Protein 8XIH (pdb70)

Foldseek 3Di:
DKWFWQKWFWVVCFVVVLVLVQVLQCPDQQWAAADSFWIWGPDFDPPDPAQKTKIKTKGWDWFCFPPGTIIIGIFIDMWIKGDPDCDFDDDPSHTYRVPIDTDDPDDPRCVVPDVVRFDAPQRGVVVSQVCCVPRVAQRAPVPHHIQRGHPGDMDDFDFDAAFWWAFAPGPIQHDDDPDVSLLCPLVVQVVRCQQRAARFQDAFDAEEAEEEACVQDPPFLSVVVQVVLVVSLCSRHVRDDHYYYFYAYPCDFDACPSVVCPCPPGCVVVVVQAHAYEYEQDDQDPDDVNRSVNNVLCVQAVRDLGHHYDYHYVNVSVVQWDQDPPPPDPPSSHIGGDPVRDPVVVVVSVLSSLLSVLLRVGARIWGPAWAPWAWEWEWEAPDQKIKIWIAGTRRPDIDIDIGGQDVCSLVVVLVVVLVVCVVPCVPGPFATQEYEYEYEDDDDCSVVVSVVVSLVVCVVVPRYPPPRHKYFYKYKYPDAPGWMFMWDQDPDPSGTAEAAAGGKDARDQFKIWGFRDGDSADDRHYTTTIIMGTDDMDDRVVSVSSVQSNQQLSDSNNSSHGGHGGPRVVSCVSSVSHD/DKWFKQKWFFPCLQPDWFKWKKVLVVVQVVVVQVVVCVVQVFFWLWFADPNDIITTDGPPTDDDWDWCQDPVGTHIGDIDNDMDTDGSQDCDPRNVSPPQRQVLSQLQVLLCPDQQWHDEDSFWIWGPDFDPDDPDQKTKIKTWGWHWACFPVGTIIIGIFIDIWIWGPWPLPVPDFPVQQVPCFVVQAQFKKWFCLAPHIYIWHFHTFAAFPVPPPDPPRSCVRCVNHPDNCVVQDDRGFGKTWTDHPPDDDDTDIGGRRRIIGTDDVPPDCVVVHPVVPFAADLVRVVVSQVNCVPRVPQRQRPDHTGDTDHRGDMDDFDFDAAFWWAFAPGPIQHDDDPDVSLQCVLVVLLVRCQQRAARFQDAFWDEEAQEEDCVALHPQLVVVVQVVLVVSLCSRHVRDDHHHYFYFHQPDDDLVVSLCRRCVPRCVVDVNLAHEYEHEQEDAPDDDPPRSVVSVLSVCPDSQVGYHYHYHYVNVSVVQWDVPVHIDGDPVCDVVVVVVSSLSSLLSVVSRVGARIWGDFWAPFAWEWEWEDDPQKIKIWIAGTRRPDIDIDIDGHDVVVVLVVVLVVVLVVCVVPCVPGPAATQEYEYEYEDDDPCSVVVSVVVSVVVCVVVVRYPDPRYWYFYKYKYPDDPGFMFIWDADPDPSGTAEDAAGTKDARDQFKIWGFGQGDSADDRHYTGIIIMGTDDIDDHRVSVSNVQSNQLQRDRNRSSHHGDGGPGVVSCVSRPSD

Nearest PDB structures (foldseek):
  8xih-assembly1_A  TM=1.002E+00  e=0.000E+00  Mucilaginibacter paludis DSM 18603
  8xih-assembly1_B  TM=9.711E-01  e=1.726E-99  Mucilaginibacter paludis DSM 18603
  7r8j-assembly1_A  TM=8.636E-01  e=2.333E-40  Pseudooceanicola lipolyticus
  7r8f-assembly1_A  TM=8.458E-01  e=1.352E-38  Pseudooceanicola lipolyticus
  7yfq-assembly1_A  TM=6.545E-01  e=6.441E-21  Ephydatia fluviatilis

Sequence (1314 aa):
KDHILNLYRIDVVYKFLDYEIRRQLGQHRDLWKLNTHQFFLREPMKGIQGSINVFEGFTYKLARLADGHFYVTLDLSTKYIDKYCRFLYLNGDNWYTIARMLYNTKDERVKSLHYLSIKGPSKRFEAINNYISSYFKNLKFNAGKLLISNEPLVEKIKNFWIPELLFNNNRRLKITGFNSGMRDFAYQRKQLIKNNGVLNRTSFDVQYLLVPDEQYMDANLVEGFKNNAEFLIKKLAPAFDKFIIIRYPVKSCTSASVQIQEIEKVLHRRNALHGFALVVLPDLDAFSPAFLKTFHELLKSKFYPDLKVQCASAHNISSFFKPFSTAGNNGIVEYRVVEALKGRFSSYLFYLVLEHLIVNRKWPYALAKNLFYDIYIGIDVHDRHAGFTFFFKNGEQIIFHPEEVPKVRAKTLNKVIYEKLKLYIPLFAPNPNGIVIVRDGRSFGVEYKALQAAINTLAAEGIVNKDTVKYGVVDLHKQSSVPIRIAAKTNSYDQLENPVAGSYKLVSPKEGFIFSTGYPFDIKGTSRPLNLSMKEGDLDFMKVMEDVFCQIMLAFSAPDKSNFLPVIIKLIDTLLEPLKDHILNLYRIDNLSELDFSYKLELLNKQLQKIAEEVSSVTKGPTAVLKRNQRFFVAVPADKQMEDRSIDGIPFSIPIKLLPEVYRIDSKDIQGHQLDVVYKFLDYEIRRQLGQHRDLWKLNTHQFFLREPMKGIQGSINVFEGFTYKLARLADGHFYVTLDLSTKYIDKYCLSHYINEGNVRTFENNYKGRRFLYLNGDNWYTIELLGFGKSVKEQDVLNYITEKIEHSRTDLKRYVKPNDLSMSYTYPGRTMDPHSGATSLARMLYNTKDERVKSLHYLSIKGPSKRFEAINNYISSYFKNLKFNAGKLLISNEPLVEKIKNFWIPELLFNNNRRLKITGFNSGMRDFAYQRKQLIKNNGVLNRTSFDVQYLLVPDEQYMDANLVEGFKNNAEFLIKKLAPAFDKFIIIRYPVKSCTSASVQIQEIEKVLHRRNALHGFALVVLPDLDAFSPAFLKTFHELLKSKFYPDLKVQCASAHNISSFFKPFVEYRVVEALKGRFSSYLFYLVLEHLIVNRKWPYALAKNLFYDIYIGIDVHDRHAGFTFFFKNGEQIIFHPEEVPEKVRAKTLNKVIYEKLKLYIPLFAPNPNGIVIVRDGRSFGVEYKALQAAINTLAAEGIVNKDTVKYGVVDLHKQSSVPIRIAAKTNSYDQLENPVAGSYKLVSPKEGFIFSTGYPFDIKGTSRPLNLSMKEGDLDFMKVMEDVFCQIMLAFSAPDKSNFLPVIIKLIDTLLEP

InterPro domains:
  IPR012337 Ribonuclease H-like superfamily [SSF53098] (349-765)
  IPR036397 Ribonuclease H superfamily [G3DSA:3.30.420.10] (552-746)

Solvent-accessible surface area: 63258 Å² total; per-residue (Å²): 90,53,7,20,0,2,1,0,102,20,109,139,58,69,124,141,11,9,110,6,6,64,144,32,5,38,103,81,149,39,3,5,94,20,62,77,38,35,0,0,22,56,89,59,60,193,75,48,105,22,45,12,20,1,17,56,1,0,26,1,51,6,6,120,4,92,80,43,74,42,9,2,0,0,10,38,25,30,48,15,1,11,73,180,107,202,73,13,114,86,97,68,95,91,86,78,40,106,64,108,82,31,41,98,77,137,110,108,103,1,128,28,37,57,149,32,40,98,58,22,20,35,88,15,12,64,21,3,45,90,31,3,58,69,39,1,80,109,5,108,92,106,112,37,103,8,105,10,39,47,142,19,41,67,42,152,26,146,51,15,114,10,24,32,0,26,1,12,107,100,140,120,15,125,10,106,18,94,73,37,22,6,52,41,1,10,127,60,2,34,53,16,0,58,104,29,0,0,33,40,118,78,95,23,94,61,2,25,1,11,2,2,39,87,168,51,7,65,45,37,4,8,92,18,4,44,99,54,11,29,144,20,3,85,91,2,4,85,47,7,80,110,9,65,51,9,87,0,40,32,107,70,66,103,85,25,39,3,11,126,4,0,33,120,92,6,6,84,154,92,111,3,69,123,9,19,6,6,3,4,20,15,11,56,80,102,94,58,97,74,11,28,140,57,0,58,69,56,6,55,34,97,27,141,46,31,15,74,16,34,17,11,34,0,107,64,3,43,65,20,16,72,95,58,94,12,83,77,98,135,75,80,93,48,43,74,20,35,107,65,50,60,47,143,5,37,56,52,10,3,74,20,5,0,45,4,0,6,15,7,71,12,15,0,1,1,2,24,135,96,17,108,8,24,0,0,0,0,2,22,71,45,80,143,30,5,0,2,0,1,0,2,37,22,1,83,59,10,37,16,47,45,58,92,17,74,193,68,127,30,122,28,22,48,110,9,0,61,75,26,0,86,95,36,2,71,114,63,1,92,101,1,61,0,0,0,0,0,31,15,22,132,24,167,16,54,11,47,125,4,1,68,40,1,1,66,50,0,29,82,106,59,58,3,73,98,130,87,10,79,42,0,1,1,1,0,12,91,155,34,50,15,26,0,21,1,0,0,95,16,78,9,28,58,104,27,39,26,0,9,2,0,1,44,34,53,25,43,107,108,65,0,3,0,1,2,18,3,45,16,18,126,65,195,11,16,2,148,10,0,0,0,0,23,78,76,39,101,24,68,10,62,65,2,0,73,5,0,0,12,0,2,4,1,0,9,28,22,0,49,127,32,17,57,17,0,3,0,0,61,6,0,64,56,32,15,67,44,95,91,52,10,31,0,1,3,2,81,3,85,18,19,88,102,12,72,6,28,1,22,25,184,113,106,89,117,27,21,94,75,25,4,92,62,14,25,56,100,24,149,1,12,12,0,30,1,101,58,138,177,159,91,46,23,1,8,29,26,126,58,135,33,148,96,139,58,22,121,19,152,69,133,47,50,98,38,128,43,61,107,105,58,54,158,11,80,31,170,61,26,79,61,68,19,70,51,0,0,57,63,15,0,9,54,27,0,43,113,35,3,33,142,68,142,57,2,5,73,25,71,72,46,45,0,0,42,49,138,42,66,192,74,45,122,37,79,12,14,1,5,52,1,0,22,2,53,6,14,88,14,74,102,38,48,2,3,0,0,0,11,28,25,31,44,6,0,2,68,113,2,2,33,136,97,11,95,105,78,46,36,185,81,111,42,95,104,18,107,46,67,98,0,2,5,17,29,1,52,89,37,60,10,0,49,1,107,8,35,34,138,0,2,117,97,54,143,43,86,113,140,17,54,100,66,9,110,155,27,174,57,104,4,96,164,110,27,116,75,86,29,6,1,0,26,17,9,102,55,45,202,128,76,108,91,96,43,4,2,3,20,4,0,61,22,9,26,77,68,152,79,113,3,76,192,44,22,51,140,44,30,89,34,25,20,16,99,18,15,75,28,1,59,92,28,0,56,66,21,2,83,118,11,111,16,103,95,31,79,6,97,7,40,50,145,17,39,77,55,148,21,143,64,18,108,8,20,41,0,26,1,11,86,96,118,127,19,120,8,105,17,100,71,48,51,4,54,38,0,10,120,70,2,31,42,23,0,62,102,27,2,1,32,51,136,74,86,32,90,61,4,15,2,3,4,0,23,116,159,59,12,77,28,73,11,7,73,19,7,42,80,51,7,28,151,28,3,96,112,2,4,79,49,10,108,117,2,64,36,3,85,1,46,34,172,78,87,63,14,64,60,14,8,112,18,1,4,56,94,17,2,124,164,111,152,3,54,120,10,29,0,7,0,4,16,25,7,23,119,109,90,54,109,89,50,31,117,51,6,62,105,65,11,51,50,79,34,50,96,61,10,50,14,26,16,8,26,0,90,69,6,32,63,19,14,85,78,136,132,76,61,105,33,48,70,22,57,47,46,153,8,27,56,59,9,1,75,22,5,0,55,1,0,1,15,5,72,12,20,0,2,3,2,21,163,89,14,99,8,20,0,0,0,0,2,2,40,67,108,124,41,4,0,4,0,0,0,2,43,22,1,78,67,11,34,18,41,48,46,122,8,91,130,152,82,85,36,143,20,24,34,94,3,0,55,87,34,1,89,97,35,2,80,122,64,0,91,109,4,64,0,1,0,0,0,22,21,27,128,7,139,20,56,6,40,130,6,0,54,40,1,3,77,54,2,32,86,103,60,52,8,76,107,117,98,10,87,26,0,0,0,0,1,44,146,152,27,50,17,27,3,25,1,0,0,88,14,86,15,20,64,91,26,39,24,0,4,3,0,1,21,20,70,27,41,112,111,46,0,1,1,1,3,17,5,43,16,15,143,58,171,12,13,2,166,14,0,0,0,8,17,75,59,32,82,18,63,12,66,68,0,0,77,7,0,0,17,0,0,4,1,6,10,36,28,0,43,132,39,20,64,33,0,3,0,5,69,4,0,71,32,14,9,93,49

Radius of gyration: 37.16 Å; Cα contacts (8 Å, |Δi|>4): 2394; chains: 2; bounding box: 87×76×111 Å

Organism: NCBI:txid714943

B-factor: mean 86.66, std 39.43, range [1.09, 239.28]

Structure (mmCIF, N/CA/C/O backbone):
data_8XIH
#
_entry.id   8XIH
#
loop_
_entity.id
_entity.type
_entity.pdbx_description
1 polymer 'Piwi domain-containing protein'
2 polymer "DNA (5'-D(P*TP*GP*AP*GP*GP*TP*AP*A)-3')"
3 polymer "DNA (5'-D(P*TP*GP*AP*GP*GP*TP*AP*GP*TP*AP*AP*TP*TP*TP*GP*T)-3')"
4 polymer "DNA (5'-D(P*AP*TP*AP*AP*AP*AP*A)-3')"
5 non-polymer 'MAGNESIUM ION'
#
loop_
_atom_site.group_PDB
_atom_site.id
_atom_site.type_symbol
_atom_site.label_atom_id
_atom_site.label_alt_id
_atom_site.label_comp_id
_atom_site.label_asym_id
_atom_site.label_entity_id
_atom_site.label_seq_id
_atom_site.pdbx_PDB_ins_code
_atom_site.Cartn_x
_atom_site.Cartn_y
_atom_site.Cartn_z
_atom_site.occupancy
_atom_site.B_iso_or_equiv
_atom_site.auth_seq_id
_atom_site.auth_comp_id
_atom_site.auth_asym_id
_atom_site.auth_atom_id
_atom_site.pdbx_PDB_model_num
ATOM 1 N N . LYS A 1 2 ? 64.243 103.404 101.585 1.00 69.14 2 LYS A N 1
ATOM 2 C CA . LYS A 1 2 ? 63.844 102.078 101.132 1.00 76.65 2 LYS A CA 1
ATOM 3 C C . LYS A 1 2 ? 63.210 101.276 102.261 1.00 73.61 2 LYS A C 1
ATOM 4 O O . LYS A 1 2 ? 63.345 101.621 103.433 1.00 73.70 2 LYS A O 1
ATOM 10 N N . ASP A 1 3 ? 62.512 100.206 101.896 1.00 60.35 3 ASP A N 1
ATOM 11 C CA . ASP A 1 3 ? 61.932 99.317 102.891 1.00 56.18 3 ASP A CA 1
ATOM 12 C C . ASP A 1 3 ? 63.016 98.455 103.521 1.00 59.02 3 ASP A C 1
ATOM 13 O O . ASP A 1 3 ? 63.956 98.021 102.850 1.00 64.26 3 ASP A O 1
ATOM 18 N N . HIS A 1 4 ? 62.885 98.209 104.820 1.00 51.92 4 HIS A N 1
ATOM 19 C CA . HIS A 1 4 ? 63.822 97.379 105.558 1.00 52.61 4 HIS A CA 1
ATOM 20 C C . HIS A 1 4 ? 63.101 96.154 106.099 1.00 53.72 4 HIS A C 1
ATOM 21 O O . HIS A 1 4 ? 61.904 96.199 106.388 1.00 52.61 4 HIS A O 1
ATOM 28 N N . ILE A 1 5 ? 63.840 95.056 106.228 1.00 45.69 5 ILE A N 1
ATOM 29 C CA . ILE A 1 5 ? 63.319 93.815 106.788 1.00 38.50 5 ILE A CA 1
ATOM 30 C C . ILE A 1 5 ? 63.872 93.649 108.196 1.00 44.90 5 ILE A C 1
ATOM 31 O O . ILE A 1 5 ? 65.089 93.718 108.409 1.00 39.87 5 ILE A O 1
ATOM 36 N N . LEU A 1 6 ? 62.981 93.451 109.158 1.00 48.72 6 LEU A N 1
ATOM 37 C CA . LEU A 1 6 ? 63.358 93.231 110.545 1.00 38.94 6 LEU A CA 1
ATOM 38 C C . LEU A 1 6 ? 63.334 91.744 110.863 1.00 48.58 6 LEU A C 1
ATOM 39 O O . LEU A 1 6 ? 62.776 90.936 110.123 1.00 60.23 6 LEU A O 1
ATOM 44 N N . ASN A 1 7 ? 63.958 91.388 111.977 1.00 51.79 7 ASN A N 1
ATOM 45 C CA . ASN A 1 7 ? 63.974 90.004 112.435 1.00 31.49 7 ASN A CA 1
ATOM 46 C C . ASN A 1 7 ? 62.876 89.872 113.493 1.00 36.27 7 ASN A C 1
ATOM 47 O O . ASN A 1 7 ? 63.111 89.750 114.693 1.00 57.33 7 ASN A O 1
ATOM 52 N N . LEU A 1 8 ? 61.636 89.986 113.023 1.00 43.45 8 LEU A N 1
ATOM 53 C CA . LEU A 1 8 ? 60.477 89.987 113.911 1.00 48.16 8 LEU A CA 1
ATOM 54 C C . LEU A 1 8 ? 59.366 89.192 113.237 1.00 57.97 8 LEU A C 1
ATOM 55 O O . LEU A 1 8 ? 58.884 89.582 112.169 1.00 65.41 8 LEU A O 1
ATOM 60 N N . TYR A 1 9 ? 58.951 88.095 113.858 1.00 56.15 9 TYR A N 1
ATOM 61 C CA . TYR A 1 9 ? 57.892 87.240 113.334 1.00 48.59 9 TYR A CA 1
ATOM 62 C C . TYR A 1 9 ? 56.703 87.328 114.282 1.00 51.79 9 TYR A C 1
ATOM 63 O O . TYR A 1 9 ? 56.788 86.896 115.436 1.00 55.66 9 TYR A O 1
ATOM 72 N N . ARG A 1 10 ? 55.598 87.879 113.791 1.00 59.85 10 ARG A N 1
ATOM 73 C CA . ARG A 1 10 ? 54.483 88.238 114.657 1.00 68.10 10 ARG A CA 1
ATOM 74 C C . ARG A 1 10 ? 53.731 87.004 115.140 1.00 73.31 10 ARG A C 1
ATOM 75 O O . ARG A 1 10 ? 53.509 86.055 114.385 1.00 81.97 10 ARG A O 1
ATOM 83 N N . ILE A 1 11 ? 53.338 87.023 116.410 1.00 75.91 11 ILE A N 1
ATOM 84 C CA . ILE A 1 11 ? 52.446 86.014 116.969 1.00 71.66 11 ILE A CA 1
ATOM 85 C C . ILE A 1 11 ? 51.013 86.488 116.771 1.00 74.13 11 ILE A C 1
ATOM 86 O O . ILE A 1 11 ? 50.645 87.579 117.218 1.00 77.05 11 ILE A O 1
ATOM 91 N N . ASP A 1 12 ? 50.204 85.671 116.108 1.00 82.75 12 ASP A N 1
ATOM 92 C CA . ASP A 1 12 ? 48.810 86.017 115.880 1.00 83.64 12 ASP A CA 1
ATOM 93 C C . ASP A 1 12 ? 47.886 85.077 116.643 1.00 88.82 12 ASP A C 1
ATOM 94 O O . ASP A 1 12 ? 48.214 84.625 117.739 1.00 90.16 12 ASP A O 1
ATOM 99 N N . VAL A 1 111 ? 51.262 89.672 133.010 1.00 121.52 111 VAL A N 1
ATOM 100 C CA . VAL A 1 111 ? 50.715 89.497 131.672 1.00 121.95 111 VAL A CA 1
ATOM 101 C C . VAL A 1 111 ? 51.013 88.094 131.154 1.00 120.53 111 VAL A C 1
ATOM 102 O O . VAL A 1 111 ? 51.453 87.224 131.905 1.00 119.36 111 VAL A O 1
ATOM 106 N N . VAL A 1 112 ? 50.773 87.886 129.855 1.00 117.85 112 VAL A N 1
ATOM 107 C CA . VAL A 1 112 ? 50.948 86.570 129.241 1.00 117.94 112 VAL A CA 1
ATOM 108 C C . VAL A 1 112 ? 52.386 86.303 128.825 1.00 117.96 112 VAL A C 1
ATOM 109 O O . VAL A 1 112 ? 52.667 85.247 128.240 1.00 121.18 112 VAL A O 1
ATOM 113 N N . TYR A 1 113 ? 53.311 87.214 129.138 1.00 106.69 113 TYR A N 1
ATOM 114 C CA . TYR A 1 113 ? 54.698 87.068 128.706 1.00 107.60 113 TYR A CA 1
ATOM 115 C C . TYR A 1 113 ? 55.335 85.803 129.273 1.00 108.49 113 TYR A C 1
ATOM 116 O O . TYR A 1 113 ? 55.844 84.958 128.523 1.00 111.00 113 TYR A O 1
ATOM 125 N N . LYS A 1 114 ? 55.294 85.641 130.598 1.00 111.60 114 LYS A N 1
ATOM 126 C CA . LYS A 1 114 ? 55.935 84.487 131.221 1.00 111.63 114 LYS A CA 1
ATOM 127 C C . LYS A 1 114 ? 55.211 83.190 130.889 1.00 112.86 114 LYS A C 1
ATOM 128 O O . LYS A 1 114 ? 55.860 82.153 130.712 1.00 115.25 114 LYS A O 1
ATOM 134 N N . PHE A 1 115 ? 53.880 83.226 130.796 1.00 114.00 115 PHE A N 1
ATOM 135 C CA . PHE A 1 115 ? 53.133 82.033 130.412 1.00 115.12 115 PHE A CA 1
ATOM 136 C C . PHE A 1 115 ? 53.529 81.566 129.017 1.00 114.56 115 PHE A C 1
ATOM 137 O O . PHE A 1 115 ? 53.805 80.380 128.802 1.00 114.37 115 PHE A O 1
ATOM 145 N N . LEU A 1 116 ? 53.586 82.496 128.059 1.00 105.48 116 LEU A N 1
ATOM 146 C CA . LEU A 1 116 ? 53.966 82.138 126.698 1.00 101.56 116 LEU A CA 1
ATOM 147 C C . LEU A 1 116 ? 55.402 81.640 126.635 1.00 100.81 116 LEU A C 1
ATOM 148 O O . LEU A 1 116 ? 55.701 80.689 125.903 1.00 106.44 116 LEU A O 1
ATOM 153 N N . ASP A 1 117 ? 56.306 82.266 127.394 1.00 98.56 117 ASP A N 1
ATOM 154 C CA . ASP A 1 117 ? 57.682 81.781 127.428 1.00 100.71 117 ASP A CA 1
ATOM 155 C C . ASP A 1 117 ? 57.753 80.362 127.974 1.00 104.06 117 ASP A C 1
ATOM 156 O O . ASP A 1 117 ? 58.507 79.529 127.457 1.00 104.32 117 ASP A O 1
ATOM 161 N N . TYR A 1 118 ? 56.973 80.066 129.017 1.00 110.02 118 TYR A N 1
ATOM 162 C CA . TYR A 1 118 ? 56.950 78.713 129.563 1.00 107.20 118 TYR A CA 1
ATOM 163 C C . TYR A 1 118 ? 56.433 77.713 128.537 1.00 107.06 118 TYR A C 1
ATOM 164 O O . TYR A 1 118 ? 56.990 76.617 128.396 1.00 109.09 118 TYR A O 1
ATOM 173 N N . GLU A 1 119 ? 55.367 78.070 127.814 1.00 105.25 119 GLU A N 1
ATOM 174 C CA . GLU A 1 119 ? 54.833 77.168 126.794 1.00 103.77 119 GLU A CA 1
ATOM 175 C C . GLU A 1 119 ? 55.867 76.885 125.712 1.00 104.12 119 GLU A C 1
ATOM 176 O O . GLU A 1 119 ? 56.093 75.725 125.337 1.00 103.03 119 GLU A O 1
ATOM 182 N N . ILE A 1 120 ? 56.513 77.940 125.204 1.00 96.61 120 ILE A N 1
ATOM 183 C CA . ILE A 1 120 ? 57.497 77.764 124.139 1.00 91.28 120 ILE A CA 1
ATOM 184 C C . ILE A 1 120 ? 58.671 76.929 124.628 1.00 93.65 120 ILE A C 1
ATOM 185 O O . ILE A 1 120 ? 59.141 76.028 123.925 1.00 97.45 120 ILE A O 1
ATOM 190 N N . ARG A 1 121 ? 59.157 77.203 125.842 1.00 94.21 121 ARG A N 1
ATOM 191 C CA . ARG A 1 121 ? 60.289 76.452 126.372 1.00 94.33 121 ARG A CA 1
ATOM 192 C C . ARG A 1 121 ? 59.946 74.979 126.555 1.00 95.78 121 ARG A C 1
ATOM 193 O O . ARG A 1 121 ? 60.731 74.099 126.180 1.00 94.55 121 ARG A O 1
ATOM 201 N N . ARG A 1 122 ? 58.772 74.690 127.123 1.00 101.43 122 ARG A N 1
ATOM 202 C CA . ARG A 1 122 ? 58.390 73.302 127.359 1.00 98.28 122 ARG A CA 1
ATOM 203 C C . ARG A 1 122 ? 58.207 72.545 126.051 1.00 99.04 122 ARG A C 1
ATOM 204 O O . ARG A 1 122 ? 58.624 71.387 125.939 1.00 100.97 122 ARG A O 1
ATOM 212 N N . GLN A 1 123 ? 57.593 73.177 125.047 1.00 97.25 123 GLN A N 1
ATOM 213 C CA . GLN A 1 123 ? 57.395 72.478 123.782 1.00 96.18 123 GLN A CA 1
ATOM 214 C C . GLN A 1 123 ? 58.694 72.338 122.996 1.00 94.78 123 GLN A C 1
ATOM 215 O O . GLN A 1 123 ? 58.866 71.358 122.264 1.00 94.55 123 GLN A O 1
ATOM 221 N N . LEU A 1 124 ? 59.615 73.295 123.127 1.00 88.79 124 LEU A N 1
ATOM 222 C CA . LEU A 1 124 ? 60.888 73.197 122.424 1.00 86.08 124 LEU A CA 1
ATOM 223 C C . LEU A 1 124 ? 61.836 72.215 123.093 1.00 89.49 124 LEU A C 1
ATOM 224 O O . LEU A 1 124 ? 62.723 71.670 122.428 1.00 92.59 124 LEU A O 1
ATOM 229 N N . GLY A 1 125 ? 61.677 71.980 124.395 1.00 97.78 125 GLY A N 1
ATOM 230 C CA . GLY A 1 125 ? 62.512 70.993 125.055 1.00 97.27 125 GLY A CA 1
ATOM 231 C C . GLY A 1 125 ? 62.168 69.557 124.721 1.00 95.89 125 GLY A C 1
ATOM 232 O O . GLY A 1 125 ? 62.964 68.662 125.026 1.00 96.76 125 GLY A O 1
ATOM 233 N N . GLN A 1 126 ? 61.012 69.318 124.107 1.00 99.89 126 GLN A N 1
ATOM 234 C CA . GLN A 1 126 ? 60.592 67.974 123.739 1.00 100.14 126 GLN A CA 1
ATOM 235 C C . GLN A 1 126 ? 61.138 67.520 122.392 1.00 101.81 126 GLN A C 1
ATOM 236 O O . GLN A 1 126 ? 61.051 66.328 122.081 1.00 103.51 126 GLN A O 1
ATOM 242 N N . HIS A 1 127 ? 61.688 68.428 121.590 1.00 99.38 127 HIS A N 1
ATOM 243 C CA . HIS A 1 127 ? 62.170 68.061 120.266 1.00 97.58 127 HIS A CA 1
ATOM 244 C C . HIS A 1 127 ? 63.403 67.173 120.376 1.00 98.69 127 HIS A C 1
ATOM 245 O O . HIS A 1 127 ? 64.281 67.402 121.212 1.00 101.60 127 HIS A O 1
ATOM 252 N N . ARG A 1 128 ? 63.462 66.147 119.523 1.00 99.21 128 ARG A N 1
ATOM 253 C CA . ARG A 1 128 ? 64.519 65.146 119.638 1.00 99.90 128 ARG A CA 1
ATOM 254 C C . ARG A 1 128 ? 65.880 65.722 119.267 1.00 98.58 128 ARG A C 1
ATOM 255 O O . ARG A 1 128 ? 66.859 65.546 120.001 1.00 97.96 128 ARG A O 1
ATOM 263 N N . ASP A 1 129 ? 65.967 66.405 118.131 1.00 86.24 129 ASP A N 1
ATOM 264 C CA . ASP A 1 129 ? 67.221 67.035 117.720 1.00 88.32 129 ASP A CA 1
ATOM 265 C C . ASP A 1 129 ? 67.284 68.493 118.163 1.00 92.18 129 ASP A C 1
ATOM 266 O O . ASP A 1 129 ? 67.557 69.390 117.371 1.00 95.09 129 ASP A O 1
ATOM 271 N N . LEU A 1 130 ? 67.032 68.737 119.450 1.00 90.44 130 LEU A N 1
ATOM 272 C CA . LEU A 1 130 ? 67.061 70.098 119.984 1.00 85.74 130 LEU A CA 1
ATOM 273 C C . LEU A 1 130 ? 67.317 69.999 121.487 1.00 80.66 130 LEU A C 1
ATOM 274 O O . LEU A 1 130 ? 66.401 69.675 122.247 1.00 84.37 130 LEU A O 1
ATOM 279 N N . TRP A 1 131 ? 68.547 70.283 121.900 1.00 71.53 131 TRP A N 1
ATOM 280 C CA . TRP A 1 131 ? 68.893 70.316 123.314 1.00 75.70 131 TRP A CA 1
ATOM 281 C C . TRP A 1 131 ? 69.079 71.758 123.761 1.00 77.16 131 TRP A C 1
ATOM 282 O O . TRP A 1 131 ? 69.817 72.521 123.129 1.00 83.81 131 TRP A O 1
ATOM 293 N N . LYS A 1 132 ? 68.392 72.130 124.834 1.00 71.73 132 LYS A N 1
ATOM 294 C CA . LYS A 1 132 ? 68.487 73.480 125.362 1.00 72.78 132 LYS A CA 1
ATOM 295 C C . LYS A 1 132 ? 69.740 73.625 126.216 1.00 71.52 132 LYS A C 1
ATOM 296 O O . LYS A 1 132 ? 70.251 72.653 126.779 1.00 74.02 132 LYS A O 1
ATOM 302 N N . LEU A 1 133 ? 70.250 74.848 126.288 1.00 71.62 133 LEU A N 1
ATOM 303 C CA . LEU A 1 133 ? 71.435 75.132 127.086 1.00 66.93 133 LEU A CA 1
ATOM 304 C C . LEU A 1 133 ? 71.207 76.244 128.095 1.00 68.77 133 LEU A C 1
ATOM 305 O O . LEU A 1 133 ? 71.768 76.199 129.192 1.00 71.82 133 LEU A O 1
ATOM 310 N N . ASN A 1 134 ? 70.390 77.238 127.756 1.00 77.90 134 ASN A N 1
ATOM 311 C CA . ASN A 1 134 ? 69.943 78.236 128.718 1.00 74.25 134 ASN A CA 1
ATOM 312 C C . ASN A 1 134 ? 68.427 78.335 128.707 1.00 73.67 134 ASN A C 1
ATOM 313 O O . ASN A 1 134 ? 67.744 77.501 128.104 1.00 75.50 134 ASN A O 1
ATOM 318 N N . THR A 1 135 ? 67.896 79.351 129.385 1.00 81.83 135 THR A N 1
ATOM 319 C CA . THR A 1 135 ? 66.470 79.634 129.295 1.00 83.48 135 THR A CA 1
ATOM 320 C C . THR A 1 135 ? 66.077 80.010 127.874 1.00 80.87 135 THR A C 1
ATOM 321 O O . THR A 1 135 ? 64.997 79.632 127.404 1.00 80.65 135 THR A O 1
ATOM 325 N N . HIS A 1 136 ? 66.954 80.716 127.162 1.00 78.94 136 HIS A N 1
ATOM 326 C CA . HIS A 1 136 ? 66.653 81.238 125.836 1.00 81.24 136 HIS A CA 1
ATOM 327 C C . HIS A 1 136 ? 67.749 80.867 124.845 1.00 78.83 136 HIS A C 1
ATOM 328 O O . HIS A 1 136 ? 68.190 81.697 124.046 1.00 82.94 136 HIS A O 1
ATOM 335 N N . GLN A 1 137 ? 68.204 79.615 124.877 1.00 68.41 137 GLN A N 1
ATOM 336 C CA . GLN A 1 137 ? 69.224 79.155 123.943 1.00 65.74 137 GLN A CA 1
ATOM 337 C C . GLN A 1 137 ? 69.058 77.664 123.689 1.00 65.04 137 GLN A C 1
ATOM 338 O O . GLN A 1 137 ? 68.959 76.877 124.634 1.00 72.98 137 GLN A O 1
ATOM 344 N N . PHE A 1 138 ? 69.060 77.283 122.414 1.00 60.63 138 PHE A N 1
ATOM 345 C CA . PHE A 1 138 ? 68.905 75.898 122.001 1.00 59.08 138 PHE A CA 1
ATOM 346 C C . PHE A 1 138 ? 69.998 75.552 121.002 1.00 61.21 138 PHE A C 1
ATOM 347 O O . PHE A 1 138 ? 70.629 76.434 120.418 1.00 68.88 138 PHE A O 1
ATOM 355 N N . PHE A 1 139 ? 70.229 74.253 120.816 1.00 63.23 139 PHE A N 1
ATOM 356 C CA . PHE A 1 139 ? 71.247 73.799 119.882 1.00 65.71 139 PHE A CA 1
ATOM 357 C C . PHE A 1 139 ? 70.825 72.466 119.282 1.00 75.58 139 PHE A C 1
ATOM 358 O O . PHE A 1 139 ? 69.982 71.753 119.831 1.00 78.75 139 PHE A O 1
ATOM 366 N N . LEU A 1 140 ? 71.434 72.134 118.147 1.00 84.32 140 LEU A N 1
ATOM 367 C CA . LEU A 1 140 ? 71.176 70.878 117.461 1.00 77.63 140 LEU A CA 1
ATOM 368 C C . LEU A 1 140 ? 72.079 69.779 118.003 1.00 84.08 140 LEU A C 1
ATOM 369 O O . LEU A 1 140 ? 73.183 70.037 118.487 1.00 86.20 140 LEU A O 1
ATOM 374 N N . ARG A 1 141 ? 71.601 68.542 117.910 1.00 93.54 141 ARG A N 1
ATOM 375 C CA . ARG A 1 141 ? 72.336 67.389 118.432 1.00 89.42 141 ARG A CA 1
ATOM 376 C C . ARG A 1 141 ? 73.232 66.758 117.370 1.00 88.91 141 ARG A C 1
ATOM 377 O O . ARG A 1 141 ? 73.234 65.543 117.184 1.00 91.77 141 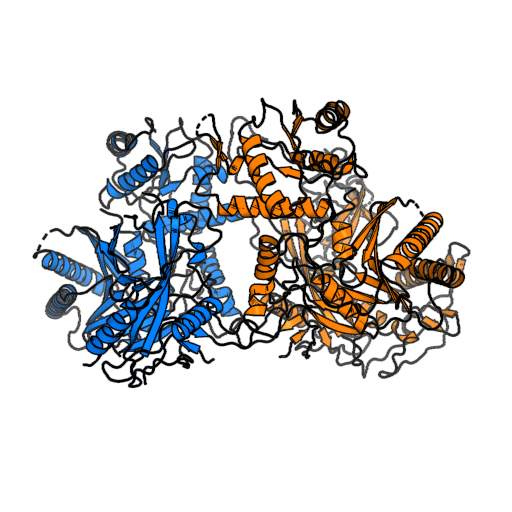ARG A O 1
ATOM 385 N N . GLU A 1 142 ? 74.028 67.582 116.686 1.00 85.11 142 GLU A N 1
ATOM 386 C CA . GLU A 1 142 ? 74.917 67.104 115.634 1.00 79.88 142 GLU A CA 1
ATOM 387 C C . GLU A 1 142 ? 75.913 68.186 115.238 1.00 82.49 142 GLU A C 1
ATOM 388 O O . GLU A 1 142 ? 75.539 69.356 115.086 1.00 86.10 142 GLU A O 1
ATOM 394 N N . PRO A 1 143 ? 77.179 67.840 115.059 1.00 71.16 143 PRO A N 1
ATOM 395 C CA . PRO A 1 143 ? 78.155 68.826 114.587 1.00 74.88 143 PRO A CA 1
ATOM 396 C C . PRO A 1 143 ? 78.211 68.894 113.071 1.00 74.30 143 PRO A C 1
ATOM 397 O O . PRO A 1 143 ? 77.418 68.240 112.388 1.00 80.26 143 PRO A O 1
ATOM 401 N N . MET A 1 144 ? 79.137 69.684 112.534 1.00 74.20 144 MET A N 1
ATOM 402 C CA . MET A 1 144 ? 79.282 69.790 111.091 1.00 79.19 144 MET A CA 1
ATOM 403 C C . MET A 1 144 ? 79.913 68.527 110.517 1.00 83.46 144 MET A C 1
ATOM 404 O O . MET A 1 144 ? 80.178 67.544 111.214 1.00 85.53 144 MET A O 1
ATOM 409 N N . LYS A 1 145 ? 80.165 68.574 109.214 1.00 92.98 145 LYS A N 1
ATOM 410 C CA . LYS A 1 145 ? 80.915 67.554 108.505 1.00 94.40 145 LYS A CA 1
ATOM 411 C C . LYS A 1 145 ? 82.150 68.198 107.894 1.00 93.96 145 LYS A C 1
ATOM 412 O O . LYS A 1 145 ? 82.145 69.385 107.557 1.00 92.38 145 LYS A O 1
ATOM 418 N N . GLY A 1 146 ? 83.211 67.411 107.759 1.00 103.59 146 GLY A N 1
ATOM 419 C CA . GLY A 1 146 ? 84.462 67.951 107.272 1.00 103.60 146 GLY A CA 1
ATOM 420 C C . GLY A 1 146 ? 85.249 68.741 108.290 1.00 104.77 146 GLY A C 1
ATOM 421 O O . GLY A 1 146 ? 86.085 69.565 107.906 1.00 101.50 146 GLY A O 1
ATOM 422 N N . ILE A 1 147 ? 85.003 68.525 109.578 1.00 98.44 147 ILE A N 1
ATOM 423 C CA . ILE A 1 147 ? 85.749 69.172 110.649 1.00 94.23 147 ILE A CA 1
ATOM 424 C C . ILE A 1 147 ? 86.854 68.216 111.076 1.00 96.66 147 ILE A C 1
ATOM 425 O O . ILE A 1 147 ? 86.583 67.127 111.593 1.00 98.69 147 ILE A O 1
ATOM 430 N N . GLN A 1 148 ? 88.104 68.621 110.866 1.00 107.01 148 GLN A N 1
ATOM 431 C CA . GLN A 1 148 ? 89.255 67.771 111.135 1.00 108.42 148 GLN A CA 1
ATOM 432 C C . GLN A 1 148 ? 89.859 67.996 112.513 1.00 109.23 148 GLN A C 1
ATOM 433 O O . GLN A 1 148 ? 90.853 67.346 112.851 1.00 109.09 148 GLN A O 1
ATOM 439 N N . GLY A 1 149 ? 89.291 68.891 113.315 1.00 112.42 149 GLY A N 1
ATOM 440 C CA . GLY A 1 149 ? 89.828 69.179 114.625 1.00 110.46 149 GLY A CA 1
ATOM 441 C C . GLY A 1 149 ? 89.342 68.212 115.687 1.00 110.12 149 GLY A C 1
ATOM 442 O O . GLY A 1 149 ? 88.599 67.264 115.430 1.00 110.81 149 GLY A O 1
ATOM 443 N N . SER A 1 150 ? 89.787 68.465 116.915 1.00 107.85 150 SER A N 1
ATOM 444 C CA . SER A 1 150 ? 89.354 67.701 118.076 1.00 109.04 150 SER A CA 1
ATOM 445 C C . SER A 1 150 ? 88.171 68.336 118.794 1.00 110.28 150 SER A C 1
ATOM 446 O O . SER A 1 150 ? 87.702 67.781 119.793 1.00 106.24 150 SER A O 1
ATOM 449 N N . ILE A 1 151 ? 87.687 69.481 118.318 1.00 109.13 151 ILE A N 1
ATOM 450 C CA . ILE A 1 151 ? 86.560 70.185 118.916 1.00 105.00 151 ILE A CA 1
ATOM 451 C C . ILE A 1 151 ? 85.449 70.267 117.883 1.00 102.47 151 ILE A C 1
ATOM 452 O O . ILE A 1 151 ? 85.674 70.737 116.762 1.00 103.44 151 ILE A O 1
ATOM 457 N N . ASN A 1 152 ? 84.260 69.807 118.252 1.00 91.94 152 ASN A N 1
ATOM 458 C CA . ASN A 1 152 ? 83.096 69.947 117.397 1.00 90.17 152 ASN A CA 1
ATOM 459 C C . ASN A 1 152 ? 82.369 71.245 117.716 1.00 92.31 152 ASN A C 1
ATOM 460 O O . ASN A 1 152 ? 82.453 71.777 118.829 1.00 96.08 152 ASN A O 1
ATOM 465 N N . VAL A 1 153 ? 81.656 71.755 116.720 1.00 69.60 153 VAL A N 1
ATOM 466 C CA . VAL A 1 153 ? 80.857 72.960 116.875 1.00 64.65 153 VAL A CA 1
ATOM 467 C C . VAL A 1 153 ? 79.392 72.566 116.783 1.00 60.81 153 VAL A C 1
ATOM 468 O O . VAL A 1 153 ? 79.027 71.581 116.133 1.00 69.42 153 VAL A O 1
ATOM 472 N N . PHE A 1 154 ? 78.552 73.328 117.474 1.00 66.33 154 PHE A N 1
ATOM 473 C CA . PHE A 1 154 ? 77.130 73.035 117.580 1.00 71.15 154 PHE A CA 1
ATOM 474 C C . PHE A 1 154 ? 76.352 74.281 117.195 1.00 72.60 154 PHE A C 1
ATOM 475 O O . PHE A 1 154 ? 76.471 75.315 117.860 1.00 72.34 154 PHE A O 1
ATOM 483 N N . GLU A 1 155 ? 75.571 74.182 116.123 1.00 65.16 155 GLU A N 1
ATOM 484 C CA . GLU A 1 155 ? 74.693 75.266 115.716 1.00 57.72 155 GLU A CA 1
ATOM 485 C C . GLU A 1 155 ? 73.482 75.355 116.628 1.00 63.69 155 GLU A C 1
ATOM 486 O O . GLU A 1 155 ? 73.066 74.371 117.245 1.00 68.43 155 GLU A O 1
ATOM 492 N N . GLY A 1 156 ? 72.905 76.546 116.689 1.00 64.25 156 GLY A N 1
ATOM 493 C CA . GLY A 1 156 ? 71.673 76.738 117.419 1.00 62.77 156 GLY A CA 1
ATOM 494 C C . GLY A 1 156 ? 71.143 78.130 117.176 1.00 61.34 156 GLY A C 1
ATOM 495 O O . GLY A 1 156 ? 71.676 78.883 116.361 1.00 67.76 156 GLY A O 1
ATOM 496 N N . PHE A 1 157 ? 70.099 78.482 117.916 1.00 49.57 157 PHE A N 1
ATOM 497 C CA . PHE A 1 157 ? 69.476 79.782 117.748 1.00 49.45 157 PHE A CA 1
ATOM 498 C C . PHE A 1 157 ? 69.221 80.415 119.106 1.00 55.96 157 PHE A C 1
ATOM 499 O O . PHE A 1 157 ? 69.097 79.730 120.123 1.00 70.88 157 PHE A O 1
ATOM 507 N N . THR A 1 158 ? 69.157 81.742 119.109 1.00 60.63 158 THR A N 1
ATOM 508 C CA . THR A 1 158 ? 68.773 82.521 120.276 1.00 58.97 158 THR A CA 1
ATOM 509 C C . THR A 1 158 ? 67.372 83.071 120.062 1.00 55.03 158 THR A C 1
ATOM 510 O O . THR A 1 158 ? 67.052 83.575 118.984 1.00 69.89 158 THR A O 1
ATOM 514 N N . TYR A 1 159 ? 66.541 82.975 121.091 1.00 56.41 159 TYR A N 1
ATOM 515 C CA . TYR A 1 159 ? 65.118 83.239 120.963 1.00 58.26 159 TYR A CA 1
ATOM 516 C C . TYR A 1 159 ? 64.675 84.193 122.060 1.00 67.48 159 TYR A C 1
ATOM 517 O O . TYR A 1 159 ? 65.194 84.143 123.178 1.00 77.16 159 TYR A O 1
ATOM 526 N N . LYS A 1 160 ? 63.722 85.066 121.738 1.00 61.36 160 LYS A N 1
ATOM 527 C CA . LYS A 1 160 ? 63.191 86.012 122.712 1.00 57.59 160 LYS A CA 1
ATOM 528 C C . LYS A 1 160 ? 61.852 86.535 122.214 1.00 54.76 160 LYS A C 1
ATOM 529 O O . LYS A 1 160 ? 61.462 86.314 121.067 1.00 63.79 160 LYS A O 1
ATOM 535 N N . LEU A 1 161 ? 61.152 87.236 123.100 1.00 64.44 161 LEU A N 1
ATOM 536 C CA . LEU A 1 161 ? 59.856 87.826 122.803 1.00 73.60 161 LEU A CA 1
ATOM 537 C C . LEU A 1 161 ? 59.948 89.344 122.856 1.00 75.97 161 LEU A C 1
ATOM 538 O O . LEU A 1 161 ? 60.720 89.909 123.636 1.00 80.90 161 LEU A O 1
ATOM 543 N N . ALA A 1 162 ? 59.142 90.000 122.024 1.00 80.82 162 ALA A N 1
ATOM 544 C CA . ALA A 1 162 ? 59.131 91.451 121.929 1.00 80.36 162 ALA A CA 1
ATOM 545 C C . ALA A 1 162 ? 57.701 91.964 122.008 1.00 79.87 162 ALA A C 1
ATOM 546 O O . ALA A 1 162 ? 56.760 91.314 121.544 1.00 80.70 162 ALA A O 1
ATOM 548 N N . ARG A 1 163 ? 57.561 93.158 122.576 1.00 83.38 163 ARG A N 1
ATOM 549 C CA . ARG A 1 163 ? 56.291 93.791 122.919 1.00 83.10 163 ARG A CA 1
ATOM 550 C C . ARG A 1 163 ? 56.229 95.179 122.284 1.00 88.75 163 ARG A C 1
ATOM 551 O O . ARG A 1 163 ? 56.040 96.202 122.945 1.00 93.54 163 ARG A O 1
ATOM 559 N N . LEU A 1 164 ? 56.466 95.224 120.974 1.00 92.42 164 LEU A N 1
ATOM 560 C CA . LEU A 1 164 ? 56.578 96.482 120.247 1.00 95.26 164 LEU A CA 1
ATOM 561 C C . LEU A 1 164 ? 55.301 97.314 120.364 1.00 94.83 164 LEU A C 1
ATOM 562 O O . LEU A 1 164 ? 54.226 96.819 120.711 1.00 95.09 164 LEU A O 1
ATOM 567 N N . ALA A 1 165 ? 55.435 98.603 120.047 1.00 91.69 165 ALA A N 1
ATOM 568 C CA . ALA A 1 165 ? 54.369 99.574 120.263 1.00 90.96 165 ALA A CA 1
ATOM 569 C C . ALA A 1 165 ? 53.188 99.397 119.318 1.00 88.91 165 ALA A C 1
ATOM 570 O O . ALA A 1 165 ? 52.172 100.074 119.504 1.00 89.67 165 ALA A O 1
ATOM 572 N N . ASP A 1 166 ? 53.299 98.529 118.310 1.00 97.55 166 ASP A N 1
ATOM 573 C CA . ASP A 1 166 ? 52.187 98.323 117.388 1.00 101.61 166 ASP A CA 1
ATOM 574 C C . ASP A 1 166 ? 50.966 97.770 118.111 1.00 101.68 166 ASP A C 1
ATOM 575 O O . ASP A 1 166 ? 49.831 98.171 117.827 1.00 103.06 166 ASP A O 1
ATOM 580 N N . GLY A 1 167 ? 51.179 96.852 119.048 1.00 100.11 167 GLY A N 1
ATOM 581 C CA . GLY A 1 167 ? 50.083 96.250 119.778 1.00 100.32 167 GLY A CA 1
ATOM 582 C C . GLY A 1 167 ? 50.034 94.747 119.607 1.00 101.65 167 GLY A C 1
ATOM 583 O O . GLY A 1 167 ? 49.000 94.119 119.850 1.00 104.37 167 GLY A O 1
ATOM 584 N N . HIS A 1 168 ? 51.151 94.160 119.185 1.00 94.46 168 HIS A N 1
ATOM 585 C CA . HIS A 1 168 ? 51.248 92.724 118.983 1.00 95.76 168 HIS A CA 1
ATOM 586 C C . HIS A 1 168 ? 52.551 92.211 119.575 1.00 95.74 168 HIS A C 1
ATOM 587 O O . HIS A 1 168 ? 53.520 92.955 119.741 1.00 95.48 168 HIS A O 1
ATOM 594 N N . PHE A 1 169 ? 52.558 90.923 119.900 1.00 89.39 169 PHE A N 1
ATOM 595 C CA . PHE A 1 169 ? 53.756 90.250 120.376 1.00 85.53 169 PHE A CA 1
ATOM 596 C C . PHE A 1 169 ? 54.522 89.677 119.193 1.00 83.65 169 PHE A C 1
ATOM 597 O O . PHE A 1 169 ? 53.933 89.211 118.214 1.00 89.83 169 PHE A O 1
ATOM 605 N N . TYR A 1 170 ? 55.846 89.717 119.285 1.00 66.22 170 TYR A N 1
ATOM 606 C CA . TYR A 1 170 ? 56.698 89.305 118.182 1.00 66.93 170 TYR A CA 1
ATOM 607 C C . TYR A 1 170 ? 57.770 88.349 118.683 1.00 70.99 170 TYR A C 1
ATOM 608 O O . TYR A 1 170 ? 58.138 88.358 119.859 1.00 78.18 170 TYR A O 1
ATOM 617 N N . VAL A 1 171 ? 58.278 87.531 117.765 1.00 60.12 171 VAL A N 1
ATOM 618 C CA . VAL A 1 171 ? 59.338 86.570 118.045 1.00 58.82 171 VAL A CA 1
ATOM 619 C C . VAL A 1 171 ? 60.623 87.073 117.405 1.00 57.81 171 VAL A C 1
ATOM 620 O O . VAL A 1 171 ? 60.627 87.470 116.234 1.00 66.24 171 VAL A O 1
ATOM 624 N N . THR A 1 172 ? 61.706 87.063 118.172 1.00 47.92 172 THR A N 1
ATOM 625 C CA . THR A 1 172 ? 63.022 87.464 117.699 1.00 46.93 172 THR A CA 1
ATOM 626 C C . THR A 1 172 ? 63.941 86.254 117.717 1.00 51.30 172 THR A C 1
ATOM 627 O O . THR A 1 172 ? 64.066 85.587 118.748 1.00 68.69 172 THR A O 1
ATOM 631 N N . LEU A 1 173 ? 64.584 85.972 116.586 1.00 40.26 173 LEU A N 1
ATOM 632 C CA . LEU A 1 173 ? 65.430 84.794 116.465 1.00 49.24 173 LEU A CA 1
ATOM 633 C C . LEU A 1 173 ? 66.765 85.171 115.844 1.00 42.50 173 LEU A C 1
ATOM 634 O O . LEU A 1 173 ? 66.815 85.916 114.864 1.00 52.31 173 LEU A O 1
ATOM 639 N N . ASP A 1 174 ? 67.847 84.655 116.422 1.00 37.95 174 ASP A N 1
ATOM 640 C CA . ASP A 1 174 ? 69.187 84.899 115.911 1.00 37.95 174 ASP A CA 1
ATOM 641 C C . ASP A 1 174 ? 70.047 83.674 116.175 1.00 46.60 174 ASP A C 1
ATOM 642 O O . ASP A 1 174 ? 69.789 82.908 117.105 1.00 58.13 174 ASP A O 1
ATOM 647 N N . LEU A 1 175 ? 71.085 83.511 115.361 1.00 43.11 175 LEU A N 1
ATOM 648 C CA . LEU A 1 175 ? 71.903 82.311 115.396 1.00 48.55 175 LEU A CA 1
ATOM 649 C C . LEU A 1 175 ? 72.809 82.298 116.627 1.00 52.95 175 LEU A C 1
ATOM 650 O O . LEU A 1 175 ? 72.996 83.306 117.313 1.00 58.76 175 LEU A O 1
ATOM 655 N N . SER A 1 176 ? 73.370 81.123 116.904 1.00 49.96 176 SER A N 1
ATOM 656 C CA . SER A 1 176 ? 74.312 80.942 117.998 1.00 46.01 176 SER A CA 1
ATOM 657 C C . SER A 1 176 ? 75.130 79.689 117.726 1.00 51.64 176 SER A C 1
ATOM 658 O O . SER A 1 176 ? 74.715 78.810 116.966 1.00 55.37 176 SER A O 1
ATOM 661 N N . THR A 1 177 ? 76.292 79.610 118.373 1.00 60.66 177 THR A N 1
ATOM 662 C CA . THR A 1 177 ? 77.238 78.530 118.130 1.00 59.81 177 THR A CA 1
ATOM 663 C C . THR A 1 177 ? 77.967 78.192 119.423 1.00 57.43 177 THR A C 1
ATOM 664 O O . THR A 1 177 ? 78.387 79.090 120.157 1.00 64.48 177 THR A O 1
ATOM 668 N N . LYS A 1 178 ? 78.118 76.897 119.693 1.00 64.48 178 LYS A N 1
ATOM 669 C CA . LYS A 1 178 ? 78.833 76.415 120.866 1.00 67.11 178 LYS A CA 1
ATOM 670 C C . LYS A 1 178 ? 79.999 75.531 120.435 1.00 70.33 178 LYS A C 1
ATOM 671 O O . LYS A 1 178 ? 79.987 74.946 119.352 1.00 72.77 178 LYS A O 1
ATOM 677 N N . TYR A 1 179 ? 81.016 75.438 121.290 1.00 82.05 179 TYR A N 1
ATOM 678 C CA . TYR A 1 179 ? 82.214 74.649 121.015 1.00 84.18 179 TYR A CA 1
ATOM 679 C C . TYR A 1 179 ? 82.399 73.613 122.115 1.00 85.77 179 TYR A C 1
ATOM 680 O O . TYR A 1 179 ? 82.462 73.966 123.297 1.00 89.19 179 TYR A O 1
ATOM 689 N N . ILE A 1 180 ? 82.498 72.340 121.729 1.00 100.32 180 ILE A N 1
ATOM 690 C CA . ILE A 1 180 ? 82.546 71.239 122.687 1.00 102.69 180 ILE A CA 1
ATOM 691 C C . ILE A 1 180 ? 83.585 70.226 122.223 1.00 106.41 180 ILE A C 1
ATOM 692 O O . ILE A 1 180 ? 83.600 69.843 121.050 1.00 109.96 180 ILE A O 1
ATOM 697 N N . ASP A 1 181 ? 84.452 69.789 123.134 1.00 124.65 181 ASP A N 1
ATOM 698 C CA . ASP A 1 181 ? 85.415 68.747 122.806 1.00 125.03 181 ASP A CA 1
ATOM 699 C C . ASP A 1 181 ? 84.743 67.377 122.809 1.00 125.42 181 ASP A C 1
ATOM 700 O O . ASP A 1 181 ? 83.770 67.139 123.529 1.00 125.97 181 ASP A O 1
ATOM 705 N N . LYS A 1 182 ? 85.278 66.468 121.994 1.00 130.72 182 LYS A N 1
ATOM 706 C CA . LYS A 1 182 ? 84.652 65.167 121.793 1.00 131.10 182 LYS A CA 1
ATOM 707 C C . LYS A 1 182 ? 85.266 64.049 122.623 1.00 132.72 182 LYS A C 1
ATOM 708 O O . LYS A 1 182 ? 84.598 63.035 122.849 1.00 132.19 182 LYS A O 1
ATOM 714 N N . TYR A 1 183 ? 86.506 64.199 123.079 1.00 150.83 183 TYR A N 1
ATOM 715 C CA . TYR A 1 183 ? 87.198 63.155 123.820 1.00 152.23 183 TYR A CA 1
ATOM 716 C C . TYR A 1 183 ? 87.574 63.674 125.199 1.00 152.80 183 TYR A C 1
ATOM 717 O O . TYR A 1 183 ? 88.207 64.727 125.319 1.00 151.38 183 TYR A O 1
ATOM 726 N N . CYS A 1 184 ? 87.189 62.930 126.231 1.00 160.61 184 CYS A N 1
ATOM 727 C CA . CYS A 1 184 ? 87.479 63.315 127.607 1.00 160.73 184 CYS A CA 1
ATOM 728 C C . CYS A 1 184 ? 87.804 62.093 128.459 1.00 157.69 184 CYS A C 1
ATOM 729 O O . CYS A 1 184 ? 86.905 61.374 128.897 1.00 156.73 184 CYS A O 1
ATOM 732 N N . ARG A 1 205 ? 81.990 73.617 133.558 1.00 146.22 205 ARG A N 1
ATOM 733 C CA . ARG A 1 205 ? 80.694 73.075 133.169 1.00 148.13 205 ARG A CA 1
ATOM 734 C C . ARG A 1 205 ? 80.847 71.871 132.248 1.00 148.77 205 ARG A C 1
ATOM 735 O O . ARG A 1 205 ? 81.796 71.786 131.471 1.00 148.00 205 ARG A O 1
ATOM 743 N N . PHE A 1 206 ? 79.897 70.943 132.339 1.00 145.85 206 PHE A N 1
ATOM 744 C CA . PHE A 1 206 ? 79.898 69.744 131.517 1.00 143.83 206 PHE A CA 1
ATOM 745 C C . PHE A 1 206 ? 78.507 69.555 130.931 1.00 144.58 206 PHE A C 1
ATOM 746 O O . PHE A 1 206 ? 77.532 70.147 131.397 1.00 145.17 206 PHE A O 1
ATOM 754 N N . LEU A 1 207 ? 78.420 68.724 129.897 1.00 140.58 207 LEU A N 1
ATOM 755 C CA . LEU A 1 207 ? 77.136 68.350 129.306 1.00 140.91 207 LEU A CA 1
ATOM 756 C C . LEU A 1 207 ? 76.829 66.929 129.765 1.00 143.47 207 LEU A C 1
ATOM 757 O O . LEU A 1 207 ? 77.245 65.950 129.145 1.00 143.09 207 LEU A O 1
ATOM 762 N N . TYR A 1 208 ? 76.098 66.817 130.872 1.00 152.76 208 TYR A N 1
ATOM 763 C CA . TYR A 1 208 ? 75.795 65.508 131.420 1.00 151.21 208 TYR A CA 1
ATOM 764 C C . TYR A 1 208 ? 74.605 64.880 130.706 1.00 151.13 208 TYR A C 1
ATOM 765 O O . TYR A 1 208 ? 73.751 65.561 130.118 1.00 150.81 208 TYR A O 1
ATOM 774 N N . LEU A 1 209 ? 74.550 63.552 130.797 1.00 151.44 209 LEU A N 1
ATOM 775 C CA . LEU A 1 209 ? 73.667 62.717 130.003 1.00 150.58 209 LEU A CA 1
ATOM 776 C C . LEU A 1 209 ? 72.710 61.973 130.922 1.00 150.92 209 LEU A C 1
ATOM 777 O O . LEU A 1 209 ? 73.113 61.484 131.982 1.00 149.43 209 LEU A O 1
ATOM 782 N N . ASN A 1 210 ? 71.440 61.883 130.519 1.00 163.99 21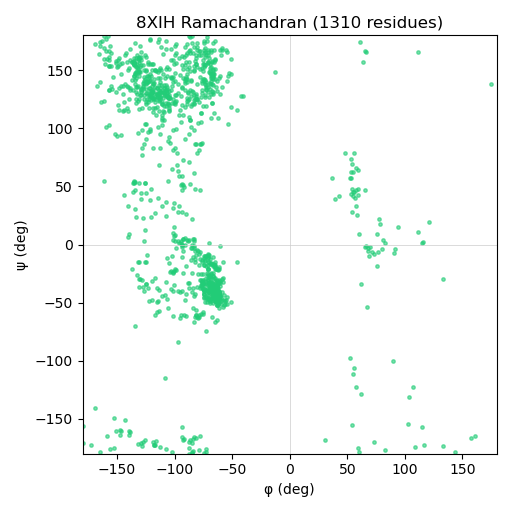0 ASN A N 1
ATOM 783 C CA . ASN A 1 210 ? 70.491 61.000 131.199 1.00 164.64 210 ASN A CA 1
ATOM 784 C C . ASN A 1 210 ? 69.471 60.563 130.147 1.00 164.05 210 ASN A C 1
ATOM 785 O O . ASN A 1 210 ? 68.465 61.240 129.926 1.00 163.11 210 ASN A O 1
ATOM 790 N N . GLY A 1 211 ? 69.737 59.419 129.522 1.00 156.08 211 GLY A N 1
ATOM 791 C CA . GLY A 1 211 ? 68.906 58.983 128.411 1.00 155.48 211 GLY A CA 1
ATOM 792 C C . GLY A 1 211 ? 68.965 59.987 127.277 1.00 155.09 211 GLY A C 1
ATOM 793 O O . GLY A 1 211 ? 70.043 60.382 126.820 1.00 153.17 211 GLY A O 1
ATOM 794 N N . ASP A 1 212 ? 67.792 60.409 126.812 1.00 153.99 212 ASP A N 1
ATOM 795 C CA . ASP A 1 212 ? 67.699 61.454 125.801 1.00 154.13 212 ASP A CA 1
ATOM 796 C C . ASP A 1 212 ? 67.715 62.853 126.399 1.00 153.36 212 ASP A C 1
ATOM 797 O O . ASP A 1 212 ? 67.700 63.833 125.646 1.00 152.89 212 ASP A O 1
ATOM 802 N N . ASN A 1 213 ? 67.749 62.970 127.724 1.00 154.83 213 ASN A N 1
ATOM 803 C CA . ASN A 1 213 ? 67.728 64.263 128.403 1.00 156.27 213 ASN A CA 1
ATOM 804 C C . ASN A 1 213 ? 69.172 64.672 128.673 1.00 156.33 213 ASN A C 1
ATOM 805 O O . ASN A 1 213 ? 69.835 64.117 129.553 1.00 156.14 213 ASN A O 1
ATOM 810 N N . TRP A 1 214 ? 69.673 65.633 127.904 1.00 140.58 214 TRP A N 1
ATOM 811 C CA . TRP A 1 214 ? 71.041 66.108 128.048 1.00 139.20 214 TRP A CA 1
ATOM 812 C C . TRP A 1 214 ? 71.000 67.521 128.609 1.00 139.55 214 TRP A C 1
ATOM 813 O O . TRP A 1 214 ? 70.249 68.364 128.107 1.00 136.25 214 TRP A O 1
ATOM 824 N N . TYR A 1 215 ? 71.793 67.784 129.646 1.00 148.46 215 TYR A N 1
ATOM 825 C CA . TYR A 1 215 ? 71.717 69.105 130.257 1.00 146.31 215 TYR A CA 1
ATOM 826 C C . TYR A 1 215 ? 73.061 69.512 130.839 1.00 146.55 215 TYR A C 1
ATOM 827 O O . TYR A 1 215 ? 73.920 68.678 131.129 1.00 147.59 215 TYR A O 1
ATOM 836 N N . THR A 1 216 ? 73.221 70.821 131.015 1.00 140.84 216 THR A N 1
ATOM 837 C CA . THR A 1 216 ? 74.450 71.369 131.568 1.00 142.38 216 THR A CA 1
ATOM 838 C C . THR A 1 216 ? 74.529 71.116 133.069 1.00 142.36 216 THR A C 1
ATOM 839 O O . THR A 1 216 ? 73.522 71.170 133.780 1.00 141.49 216 THR A O 1
ATOM 843 N N . ILE A 1 217 ? 75.738 70.835 133.544 1.00 142.55 217 ILE A N 1
ATOM 844 C CA . ILE A 1 217 ? 75.988 70.629 134.965 1.00 141.12 217 ILE A CA 1
ATOM 845 C C . ILE A 1 217 ? 77.231 71.403 135.384 1.00 140.01 217 ILE A C 1
ATOM 846 O O . ILE A 1 217 ? 78.172 71.556 134.604 1.00 140.92 217 ILE A O 1
ATOM 851 N N . ALA A 1 285 ? 79.751 63.445 129.446 1.00 143.99 285 ALA A N 1
ATOM 852 C CA . ALA A 1 285 ? 80.962 63.816 130.168 1.00 145.38 285 ALA A CA 1
ATOM 853 C C . ALA A 1 285 ? 81.946 64.527 129.246 1.00 147.05 285 ALA A C 1
ATOM 854 O O . ALA A 1 285 ? 83.103 64.122 129.125 1.00 146.71 285 ALA A O 1
ATOM 856 N N . ARG A 1 286 ? 81.479 65.593 128.602 1.00 141.48 286 ARG A N 1
ATOM 857 C CA . ARG A 1 286 ? 82.281 66.376 127.675 1.00 138.84 286 ARG A CA 1
ATOM 858 C C . ARG A 1 286 ? 82.356 67.818 128.152 1.00 139.17 286 ARG A C 1
ATOM 859 O O . ARG A 1 286 ? 81.375 68.366 128.664 1.00 138.95 286 ARG A O 1
ATOM 867 N N . MET A 1 287 ? 83.527 68.427 127.987 1.00 136.11 287 MET A N 1
ATOM 868 C CA . MET A 1 287 ? 83.728 69.809 128.391 1.00 136.03 287 MET A CA 1
ATOM 869 C C . MET A 1 287 ? 83.029 70.764 127.431 1.00 138.56 287 MET A C 1
ATOM 870 O O . MET A 1 287 ? 82.793 70.446 126.262 1.00 138.63 287 MET A O 1
ATOM 875 N N . LEU A 1 288 ? 82.690 71.944 127.942 1.00 142.35 288 LEU A N 1
ATOM 876 C CA . LEU A 1 288 ? 82.184 73.043 127.130 1.00 140.51 288 LEU A CA 1
ATOM 877 C C . LEU A 1 288 ? 83.257 74.121 127.082 1.00 140.97 288 LEU A C 1
ATOM 878 O O . LEU A 1 288 ? 83.592 74.715 128.112 1.00 141.50 288 LEU A O 1
ATOM 883 N N . TYR A 1 289 ? 83.793 74.368 125.891 1.00 138.31 289 TYR A N 1
ATOM 884 C CA . TYR A 1 289 ? 84.915 75.278 125.744 1.00 137.77 289 TYR A CA 1
ATOM 885 C C . TYR A 1 289 ? 84.442 76.728 125.806 1.00 140.29 289 TYR A C 1
ATOM 886 O O . TYR A 1 289 ? 83.249 77.031 125.717 1.00 142.57 289 TYR A O 1
ATOM 895 N N . ASN A 1 290 ? 85.402 77.632 125.965 1.00 157.60 290 ASN A N 1
ATOM 896 C CA . ASN A 1 290 ? 85.155 79.065 125.959 1.00 158.27 290 ASN A CA 1
ATOM 897 C C . ASN A 1 290 ? 85.788 79.689 124.723 1.00 158.20 290 ASN A C 1
ATOM 898 O O . ASN A 1 290 ? 86.559 79.055 124.000 1.00 158.34 290 ASN A O 1
ATOM 903 N N . THR A 1 291 ? 85.453 80.959 124.488 1.00 153.86 291 THR A N 1
ATOM 904 C CA . THR A 1 291 ? 85.913 81.655 123.293 1.00 152.89 291 THR A CA 1
ATOM 905 C C . THR A 1 291 ? 87.394 82.004 123.334 1.00 152.73 291 THR A C 1
ATOM 906 O O . THR A 1 291 ? 87.937 82.438 122.312 1.00 151.21 291 THR A O 1
ATOM 910 N N . LYS A 1 292 ? 88.056 81.833 124.474 1.00 158.59 292 LYS A N 1
ATOM 911 C CA . LYS A 1 292 ? 89.470 82.139 124.595 1.00 159.37 292 LYS A CA 1
ATOM 912 C C . LYS A 1 292 ? 90.308 80.932 124.176 1.00 159.25 292 LYS A C 1
ATOM 913 O O . LYS A 1 292 ? 89.784 79.877 123.808 1.00 157.50 292 LYS A O 1
ATOM 919 N N . ASP A 1 293 ? 91.633 81.107 124.221 1.00 147.43 293 ASP A N 1
ATOM 920 C CA . ASP A 1 293 ? 92.633 80.095 123.880 1.00 145.35 293 ASP A CA 1
ATOM 921 C C . ASP A 1 293 ? 92.616 79.725 122.400 1.00 144.12 293 ASP A C 1
ATOM 922 O O . ASP A 1 293 ? 91.673 80.050 121.672 1.00 144.34 293 ASP A O 1
ATOM 927 N N . GLU A 1 294 ? 93.672 79.041 121.953 1.00 139.47 294 GLU A N 1
ATOM 928 C CA . GLU A 1 294 ? 93.866 78.716 120.545 1.00 139.44 294 GLU A CA 1
ATOM 929 C C . GLU A 1 294 ? 92.928 77.616 120.058 1.00 140.66 294 GLU A C 1
ATOM 930 O O . GLU A 1 294 ? 92.770 77.447 118.843 1.00 140.58 294 GLU A O 1
ATOM 936 N N . ARG A 1 295 ? 92.270 76.898 120.972 1.00 132.74 295 ARG A N 1
ATOM 937 C CA . ARG A 1 295 ? 91.444 75.758 120.581 1.00 132.65 295 ARG A CA 1
ATOM 938 C C . ARG A 1 295 ? 90.285 76.181 119.685 1.00 132.12 295 ARG A C 1
ATOM 939 O O . ARG A 1 295 ? 89.925 75.461 118.746 1.00 131.75 295 ARG A O 1
ATOM 947 N N . VAL A 1 296 ? 89.695 77.343 119.952 1.00 114.49 296 VAL A N 1
ATOM 948 C CA . VAL A 1 296 ? 88.561 77.824 119.174 1.00 110.49 296 VAL A CA 1
ATOM 949 C C . VAL A 1 296 ? 88.973 78.880 118.147 1.00 108.43 296 VAL A C 1
ATOM 950 O O . VAL A 1 296 ? 88.308 79.006 117.107 1.00 110.44 296 VAL A O 1
ATOM 954 N N . LYS A 1 297 ? 90.085 79.589 118.376 1.00 102.61 297 LYS A N 1
ATOM 955 C CA . LYS A 1 297 ? 90.450 80.741 117.553 1.00 106.23 297 LYS A CA 1
ATOM 956 C C . LYS A 1 297 ? 90.589 80.385 116.077 1.00 104.54 297 LYS A C 1
ATOM 957 O O . LYS A 1 297 ? 90.291 81.215 115.210 1.00 105.07 297 LYS A O 1
ATOM 963 N N . SER A 1 298 ? 91.016 79.164 115.766 1.00 104.37 298 SER A N 1
ATOM 964 C CA . SER A 1 298 ? 91.093 78.754 114.370 1.00 107.68 298 SER A CA 1
ATOM 965 C C . SER A 1 298 ? 89.725 78.457 113.770 1.00 107.49 298 SER A C 1
ATOM 966 O O . SER A 1 298 ? 89.596 78.428 112.542 1.00 103.02 298 SER A O 1
ATOM 969 N N . LEU A 1 299 ? 88.707 78.238 114.600 1.00 100.44 299 LEU A N 1
ATOM 970 C CA . LEU A 1 299 ? 87.355 77.918 114.144 1.00 93.39 299 LEU A CA 1
ATOM 971 C C . LEU A 1 299 ? 86.419 79.015 114.645 1.00 93.11 299 LEU A C 1
ATOM 972 O O . LEU A 1 299 ? 85.759 78.866 115.674 1.00 94.62 299 LEU A O 1
ATOM 977 N N . HIS A 1 300 ? 86.356 80.117 113.903 1.00 75.00 300 HIS A N 1
ATOM 978 C CA . HIS A 1 300 ? 85.453 81.217 114.218 1.00 70.07 300 HIS A CA 1
ATOM 979 C C . HIS A 1 300 ? 84.735 81.789 113.009 1.00 72.34 300 HIS A C 1
ATOM 980 O O . HIS A 1 300 ? 83.691 82.428 113.186 1.00 76.57 300 HIS A O 1
ATOM 987 N N . TYR A 1 301 ? 85.250 81.587 111.796 1.00 57.88 301 TYR A N 1
ATOM 988 C CA . TYR A 1 301 ? 84.586 82.076 110.596 1.00 60.82 301 TYR A CA 1
ATOM 989 C C . TYR A 1 301 ? 83.236 81.414 110.372 1.00 53.19 301 TYR A C 1
ATOM 990 O O . TYR A 1 301 ? 82.400 81.966 109.650 1.00 56.69 301 TYR A O 1
ATOM 999 N N . LEU A 1 302 ? 83.007 80.244 110.967 1.00 49.92 302 LEU A N 1
ATOM 1000 C CA . LEU A 1 302 ? 81.755 79.531 110.762 1.00 55.22 302 LEU A CA 1
ATOM 1001 C C . LEU A 1 302 ? 80.579 80.213 111.441 1.00 56.82 302 LEU A C 1
ATOM 1002 O O . LEU A 1 302 ? 79.431 79.970 111.053 1.00 57.50 302 LEU A O 1
ATOM 1007 N N . SER A 1 303 ? 80.833 81.053 112.438 1.00 51.83 303 SER A N 1
ATOM 1008 C CA . SER A 1 303 ? 79.776 81.730 113.172 1.00 55.97 303 SER A CA 1
ATOM 1009 C C . SER A 1 303 ? 79.450 83.108 112.615 1.00 58.49 303 SER A C 1
ATOM 1010 O O . SER A 1 303 ? 78.554 83.774 113.140 1.00 64.53 303 SER A O 1
ATOM 1013 N N . ILE A 1 304 ? 80.138 83.545 111.565 1.00 48.14 304 ILE A N 1
ATOM 1014 C CA . ILE A 1 304 ? 79.919 84.855 110.964 1.00 43.54 304 ILE A CA 1
ATOM 1015 C C . ILE A 1 304 ? 79.158 84.665 109.661 1.00 45.14 304 ILE A C 1
ATOM 1016 O O . ILE A 1 304 ? 79.661 84.033 108.725 1.00 55.08 304 ILE A O 1
ATOM 1021 N N . LYS A 1 305 ? 77.948 85.213 109.593 1.00 36.18 305 LYS A N 1
ATOM 1022 C CA . LYS A 1 305 ? 77.102 85.087 108.417 1.00 39.55 305 LYS A CA 1
ATOM 1023 C C . LYS A 1 305 ? 76.651 86.464 107.956 1.00 43.55 305 LYS A C 1
ATOM 1024 O O . LYS A 1 305 ? 76.299 87.316 108.775 1.00 47.53 305 LYS A O 1
ATOM 1030 N N . GLY A 1 306 ? 76.657 86.672 106.640 1.00 47.46 306 GLY A N 1
ATOM 1031 C CA . GLY A 1 306 ? 76.189 87.910 106.067 1.00 37.43 306 GLY A CA 1
ATOM 1032 C C . GLY A 1 306 ? 74.682 88.008 106.098 1.00 40.40 306 GLY A C 1
ATOM 1033 O O . GLY A 1 306 ? 73.974 87.076 106.490 1.00 51.13 306 GLY A O 1
ATOM 1034 N N . PRO A 1 307 ? 74.169 89.170 105.678 1.00 32.66 307 PRO A N 1
ATOM 1035 C CA . PRO A 1 307 ? 72.719 89.413 105.798 1.00 33.02 307 PRO A CA 1
ATOM 1036 C C . PRO A 1 307 ? 71.854 88.411 105.055 1.00 36.69 307 PRO A C 1
ATOM 1037 O O . PRO A 1 307 ? 70.836 87.967 105.596 1.00 51.35 307 PRO A O 1
ATOM 1041 N N . SER A 1 308 ? 72.239 88.016 103.841 1.00 31.74 308 SER A N 1
ATOM 1042 C CA . SER A 1 308 ? 71.418 87.082 103.076 1.00 35.23 308 SER A CA 1
ATOM 1043 C C . SER A 1 308 ? 71.435 85.690 103.697 1.00 44.11 308 SER A C 1
ATOM 1044 O O . SER A 1 308 ? 70.380 85.079 103.911 1.00 43.67 308 SER A O 1
ATOM 1047 N N . LYS A 1 309 ? 72.630 85.180 104.005 1.00 41.08 309 LYS A N 1
ATOM 1048 C CA . LYS A 1 309 ? 72.744 83.858 104.608 1.00 38.53 309 LYS A CA 1
ATOM 1049 C C . LYS A 1 309 ? 72.088 83.817 105.981 1.00 39.64 309 LYS A C 1
ATOM 1050 O O . LYS A 1 309 ? 71.377 82.859 106.309 1.00 41.04 309 LYS A O 1
ATOM 1056 N N . ARG A 1 310 ? 72.309 84.851 106.795 1.00 32.72 310 ARG A N 1
ATOM 1057 C CA . ARG A 1 310 ? 71.704 84.889 108.122 1.00 31.31 310 ARG A CA 1
ATOM 1058 C C . ARG A 1 310 ? 70.187 84.973 108.039 1.00 35.84 310 ARG A C 1
ATOM 1059 O O . ARG A 1 310 ? 69.483 84.271 108.773 1.00 45.79 310 ARG A O 1
ATOM 1067 N N . PHE A 1 311 ? 69.661 85.810 107.147 1.00 31.97 311 PHE A N 1
ATOM 1068 C CA . PHE A 1 311 ? 68.219 85.983 107.068 1.00 33.18 311 PHE A CA 1
ATOM 1069 C C . PHE A 1 311 ? 67.524 84.844 106.339 1.00 45.47 311 PHE A C 1
ATOM 1070 O O . PHE A 1 311 ? 66.293 84.760 106.395 1.00 54.65 311 PHE A O 1
ATOM 1078 N N . GLU A 1 312 ? 68.266 83.979 105.648 1.00 49.44 312 GLU A N 1
ATOM 1079 C CA . GLU A 1 312 ? 67.670 82.734 105.182 1.00 50.16 312 GLU A CA 1
ATOM 1080 C C . GLU A 1 312 ? 67.765 81.626 106.225 1.00 51.40 312 GLU A C 1
ATOM 1081 O O . GLU A 1 312 ? 66.847 80.802 106.328 1.00 58.65 312 GLU A O 1
ATOM 1087 N N . ALA A 1 313 ? 68.833 81.611 107.029 1.00 44.24 313 ALA A N 1
ATOM 1088 C CA . ALA A 1 313 ? 68.928 80.632 108.105 1.00 43.09 313 ALA A CA 1
ATOM 1089 C C . ALA A 1 313 ? 67.870 80.883 109.169 1.00 45.76 313 ALA A C 1
ATOM 1090 O O . ALA A 1 313 ? 67.295 79.935 109.714 1.00 52.66 313 ALA A O 1
ATOM 1092 N N . ILE A 1 314 ? 67.602 82.155 109.478 1.00 44.65 314 ILE A N 1
ATOM 1093 C CA . ILE A 1 314 ? 66.561 82.485 110.448 1.00 42.10 314 ILE A CA 1
ATOM 1094 C C . ILE A 1 314 ? 65.207 81.990 109.959 1.00 43.83 314 ILE A C 1
ATOM 1095 O O . ILE A 1 314 ? 64.426 81.409 110.723 1.00 62.07 314 ILE A O 1
ATOM 1100 N N . ASN A 1 315 ? 64.912 82.204 108.677 1.00 44.95 315 ASN A N 1
ATOM 1101 C CA . ASN A 1 315 ? 63.641 81.754 108.123 1.00 52.59 315 ASN A CA 1
ATOM 1102 C C . ASN A 1 315 ? 63.538 80.234 108.128 1.00 58.04 315 ASN A C 1
ATOM 1103 O O . ASN A 1 315 ? 62.470 79.682 108.416 1.00 59.06 315 ASN A O 1
ATOM 1108 N N . ASN A 1 316 ? 64.633 79.540 107.806 1.00 64.84 316 ASN A N 1
ATOM 1109 C CA . ASN A 1 316 ? 64.616 78.080 107.856 1.00 64.22 316 ASN A CA 1
ATOM 1110 C C . ASN A 1 316 ? 64.377 77.578 109.276 1.00 62.90 316 ASN A C 1
ATOM 1111 O O . ASN A 1 316 ? 63.602 76.637 109.488 1.00 61.47 316 ASN A O 1
ATOM 1116 N N . TYR A 1 317 ? 65.031 78.200 110.261 1.00 57.61 317 TYR A N 1
ATOM 1117 C CA . TYR A 1 317 ? 64.837 77.806 111.653 1.00 49.31 317 TYR A CA 1
ATOM 1118 C C . TYR A 1 317 ? 63.409 78.065 112.106 1.00 48.80 317 TYR A C 1
ATOM 1119 O O . TYR A 1 317 ? 62.847 77.287 112.884 1.00 58.89 317 TYR A O 1
ATOM 1128 N N . ILE A 1 318 ? 62.812 79.165 111.647 1.00 51.38 318 ILE A N 1
ATOM 1129 C CA . ILE A 1 318 ? 61.431 79.467 112.011 1.00 54.50 318 ILE A CA 1
ATOM 1130 C C . ILE A 1 318 ? 60.482 78.448 111.393 1.00 59.14 318 ILE A C 1
ATOM 1131 O O . ILE A 1 318 ? 59.585 77.923 112.062 1.00 63.18 318 ILE A O 1
ATOM 1136 N N . SER A 1 319 ? 60.671 78.145 110.109 1.00 66.09 319 SER A N 1
ATOM 1137 C CA . SER A 1 319 ? 59.744 77.256 109.417 1.00 65.17 319 SER A CA 1
ATOM 1138 C C . SER A 1 319 ? 59.856 75.824 109.924 1.00 67.34 319 SER A C 1
ATOM 1139 O O . SER A 1 319 ? 58.846 75.119 110.032 1.00 65.01 319 SER A O 1
ATOM 1142 N N . SER A 1 320 ? 61.069 75.375 110.245 1.00 71.65 320 SER A N 1
ATOM 1143 C CA . SER A 1 320 ? 61.264 73.974 110.604 1.00 67.86 320 SER A CA 1
ATOM 1144 C C . SER A 1 320 ? 60.838 73.691 112.041 1.00 66.68 320 SER A C 1
ATOM 1145 O O . SER A 1 320 ? 59.915 72.906 112.282 1.00 67.34 320 SER A O 1
ATOM 1148 N N . TYR A 1 321 ? 61.496 74.326 113.011 1.00 68.01 321 TYR A N 1
ATOM 1149 C CA . TYR A 1 321 ? 61.271 74.001 114.415 1.00 66.11 321 TYR A CA 1
ATOM 1150 C C . TYR A 1 321 ? 60.146 74.802 115.051 1.00 67.86 321 TYR A C 1
ATOM 1151 O O . TYR A 1 321 ? 59.451 74.280 115.929 1.00 72.85 321 TYR A O 1
ATOM 1160 N N . PHE A 1 322 ? 59.944 76.050 114.642 1.00 64.06 322 PHE A N 1
ATOM 1161 C CA . PHE A 1 322 ? 58.939 76.902 115.280 1.00 65.97 322 PHE A CA 1
ATOM 1162 C C . PHE A 1 322 ? 57.560 76.711 114.658 1.00 66.42 322 PHE A C 1
ATOM 1163 O O . PHE A 1 322 ? 56.889 77.663 114.266 1.00 67.02 322 PHE A O 1
ATOM 1171 N N . LYS A 1 323 ? 57.124 75.457 114.577 1.00 85.23 323 LYS A N 1
ATOM 1172 C CA . LYS A 1 323 ? 55.795 75.124 114.094 1.00 87.76 323 LYS A CA 1
ATOM 1173 C C . LYS A 1 323 ? 55.225 74.012 114.962 1.00 92.58 323 LYS A C 1
ATOM 1174 O O . LYS A 1 323 ? 55.932 73.395 115.763 1.00 92.97 323 LYS A O 1
ATOM 1180 N N . ASN A 1 324 ? 53.922 73.774 114.798 1.00 109.24 324 ASN A N 1
ATOM 1181 C CA . ASN A 1 324 ? 53.144 72.862 115.636 1.00 109.23 324 ASN A CA 1
ATOM 1182 C C . ASN A 1 324 ? 53.193 73.258 117.108 1.00 108.43 324 ASN A C 1
ATOM 1183 O O . ASN A 1 324 ? 53.020 72.410 117.990 1.00 106.98 324 ASN A O 1
ATOM 1188 N N . LEU A 1 325 ? 53.430 74.538 117.384 1.00 106.19 325 LEU A N 1
ATOM 1189 C CA . LEU A 1 325 ? 53.430 75.027 118.754 1.00 107.39 325 LEU A CA 1
ATOM 1190 C C . LEU A 1 325 ? 52.000 75.125 119.269 1.00 108.02 325 LEU A C 1
ATOM 1191 O O . LEU A 1 325 ? 51.087 75.523 118.541 1.00 107.23 325 LEU A O 1
ATOM 1196 N N . LYS A 1 326 ? 51.809 74.769 120.534 1.00 115.06 326 LYS A N 1
ATOM 1197 C CA . LYS A 1 326 ? 50.484 74.671 121.126 1.00 114.52 326 LYS A CA 1
ATOM 1198 C C . LYS A 1 326 ? 50.286 75.743 122.190 1.00 115.42 326 LYS A C 1
ATOM 1199 O O . LYS A 1 326 ? 51.199 76.039 122.967 1.00 117.15 326 LYS A O 1
ATOM 1205 N N . PHE A 1 327 ? 49.087 76.325 122.211 1.00 118.98 327 PHE A N 1
ATOM 1206 C CA . PHE A 1 327 ? 48.673 77.233 123.282 1.00 119.82 327 PHE A CA 1
ATOM 1207 C C . PHE A 1 327 ? 48.062 76.394 124.407 1.00 123.33 327 PHE A C 1
ATOM 1208 O O . PHE A 1 327 ? 46.857 76.417 124.665 1.00 123.62 327 PHE A O 1
ATOM 1216 N N . ASN A 1 328 ? 48.944 75.653 125.087 1.00 127.52 328 ASN A N 1
ATOM 1217 C CA . ASN A 1 328 ? 48.556 74.602 126.024 1.00 125.33 328 ASN A CA 1
ATOM 1218 C C . ASN A 1 328 ? 47.589 73.642 125.344 1.00 126.84 328 ASN A C 1
ATOM 1219 O O . ASN A 1 328 ? 48.011 72.731 124.625 1.00 126.63 328 ASN A O 1
ATOM 1224 N N . ALA A 1 329 ? 46.290 73.837 125.571 1.00 131.53 329 ALA A N 1
ATOM 1225 C CA . ALA A 1 329 ? 45.289 73.088 124.823 1.00 130.26 329 ALA A CA 1
ATOM 1226 C C . ALA A 1 329 ? 45.110 73.632 123.411 1.00 132.08 329 ALA A C 1
ATOM 1227 O O . ALA A 1 329 ? 44.791 72.868 122.494 1.00 132.77 329 ALA A O 1
ATOM 1229 N N . GLY A 1 330 ? 45.315 74.931 123.217 1.00 128.74 330 GLY A N 1
ATOM 1230 C CA . GLY A 1 330 ? 45.099 75.562 121.933 1.00 126.99 330 GLY A CA 1
ATOM 1231 C C . GLY A 1 330 ? 46.297 75.438 121.009 1.00 127.16 330 GLY A C 1
ATOM 1232 O O . GLY A 1 330 ? 47.230 74.666 121.234 1.00 127.26 330 GLY A O 1
ATOM 1233 N N . LYS A 1 331 ? 46.255 76.225 119.937 1.00 119.52 331 LYS A N 1
ATOM 1234 C CA . LYS A 1 331 ? 47.290 76.230 118.914 1.00 118.56 331 LYS A CA 1
ATOM 1235 C C . LYS A 1 331 ? 47.857 77.633 118.757 1.00 119.77 331 LYS A C 1
ATOM 1236 O O . LYS A 1 331 ? 47.114 78.620 118.781 1.00 119.61 331 LYS A O 1
ATOM 1242 N N . LEU A 1 332 ? 49.175 77.717 118.591 1.00 111.22 332 LEU A N 1
ATOM 1243 C CA . LEU A 1 332 ? 49.880 78.985 118.459 1.00 107.87 332 LEU A CA 1
ATOM 1244 C C . LEU A 1 332 ? 50.364 79.155 117.026 1.00 106.68 332 LEU A C 1
ATOM 1245 O O . LEU A 1 332 ? 50.978 78.244 116.461 1.00 108.71 332 LEU A O 1
ATOM 1250 N N . LEU A 1 333 ? 50.088 80.323 116.445 1.00 92.13 333 LEU A N 1
ATOM 1251 C CA . LEU A 1 333 ? 50.413 80.599 115.046 1.00 93.04 333 LEU A CA 1
ATOM 1252 C C . LEU A 1 333 ? 51.683 81.445 114.977 1.00 92.15 333 LEU A C 1
ATOM 1253 O O . LEU A 1 333 ? 51.646 82.665 114.816 1.00 89.47 333 LEU A O 1
ATOM 1258 N N . ILE A 1 334 ? 52.828 80.776 115.088 1.00 84.28 334 ILE A N 1
ATOM 1259 C CA . ILE A 1 334 ? 54.101 81.454 114.874 1.00 79.77 334 ILE A CA 1
ATOM 1260 C C . ILE A 1 334 ? 54.274 81.661 113.376 1.00 75.21 334 ILE A C 1
ATOM 1261 O O . ILE A 1 334 ? 54.308 80.698 112.600 1.00 80.84 334 ILE A O 1
ATOM 1266 N N . SER A 1 335 ? 54.374 82.916 112.962 1.00 62.54 335 SER A N 1
ATOM 1267 C CA . SER A 1 335 ? 54.219 83.273 111.562 1.00 68.01 335 SER A CA 1
ATOM 1268 C C . SER A 1 335 ? 55.567 83.298 110.839 1.00 69.34 335 SER A C 1
ATOM 1269 O O . SER A 1 335 ? 56.593 82.837 111.345 1.00 68.31 335 SER A O 1
ATOM 1272 N N . ASN A 1 336 ? 55.550 83.842 109.629 1.00 67.39 336 ASN A N 1
ATOM 1273 C CA . ASN A 1 336 ? 56.716 83.980 108.766 1.00 66.70 336 ASN A CA 1
ATOM 1274 C C . ASN A 1 336 ? 56.598 85.355 108.118 1.00 71.20 336 ASN A C 1
ATOM 1275 O O . ASN A 1 336 ? 55.884 86.226 108.629 1.00 77.17 336 ASN A O 1
ATOM 1280 N N . GLU A 1 337 ? 57.310 85.565 106.994 1.00 74.07 337 GLU A N 1
ATOM 1281 C CA . GLU A 1 337 ? 57.363 86.817 106.232 1.00 79.92 337 GLU A CA 1
ATOM 1282 C C . GLU A 1 337 ? 57.619 87.991 107.172 1.00 79.06 337 GLU A C 1
ATOM 1283 O O . GLU A 1 337 ? 56.684 88.707 107.552 1.00 84.98 337 GLU A O 1
ATOM 1289 N N . PRO A 1 338 ? 58.872 88.183 107.586 1.00 56.56 338 PRO A N 1
ATOM 1290 C CA . PRO A 1 338 ? 59.186 89.055 108.728 1.00 56.06 338 PRO A CA 1
ATOM 1291 C C . PRO A 1 338 ? 58.712 90.490 108.545 1.00 62.19 338 PRO A C 1
ATOM 1292 O O . PRO A 1 338 ? 58.305 90.925 107.466 1.00 74.84 338 PRO A O 1
ATOM 1296 N N . LEU A 1 339 ? 58.785 91.236 109.647 1.00 47.74 339 LEU A N 1
ATOM 1297 C CA . LEU A 1 339 ? 58.277 92.600 109.681 1.00 50.68 339 LEU A CA 1
ATOM 1298 C C . LEU A 1 339 ? 59.044 93.494 108.717 1.00 58.49 339 LEU A C 1
ATOM 1299 O O . LEU A 1 339 ? 60.277 93.489 108.692 1.00 57.49 339 LEU A O 1
AT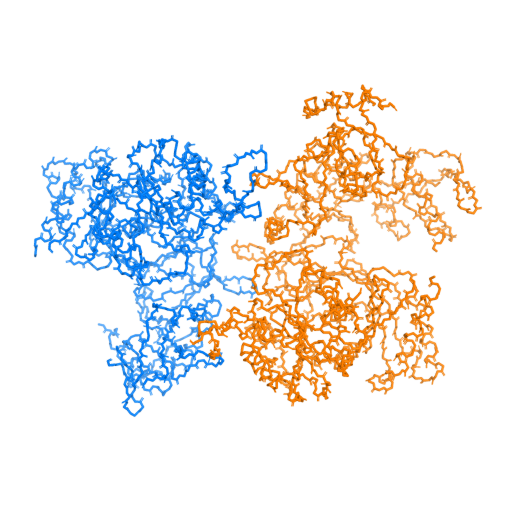OM 1304 N N . VAL A 1 340 ? 58.305 94.268 107.925 1.00 62.67 340 VAL A N 1
ATOM 1305 C CA . VAL A 1 340 ? 58.877 95.197 106.957 1.00 57.99 340 VAL A CA 1
ATOM 1306 C C . VAL A 1 340 ? 58.469 96.605 107.363 1.00 60.99 340 VAL A C 1
ATOM 1307 O O . VAL A 1 340 ? 57.273 96.905 107.466 1.00 61.81 340 VAL A O 1
ATOM 1311 N N . GLU A 1 341 ? 59.458 97.468 107.580 1.00 69.94 341 GLU A N 1
ATOM 1312 C CA . GLU A 1 341 ? 59.216 98.808 108.088 1.00 69.48 341 GLU A CA 1
ATOM 1313 C C . GLU A 1 341 ? 60.108 99.802 107.362 1.00 68.38 341 GLU A C 1
ATOM 1314 O O . GLU A 1 341 ? 61.135 99.442 106.783 1.00 65.95 341 GLU A O 1
ATOM 1320 N N . LYS A 1 342 ? 59.696 101.068 107.402 1.00 62.74 342 LYS A N 1
ATOM 1321 C CA . LYS A 1 342 ? 60.504 102.174 106.893 1.00 62.63 342 LYS A CA 1
ATOM 1322 C C . LYS A 1 342 ? 61.341 102.697 108.052 1.00 66.19 342 LYS A C 1
ATOM 1323 O O . LYS A 1 342 ? 60.922 103.576 108.804 1.00 73.12 342 LYS A O 1
ATOM 1329 N N . ILE A 1 343 ? 62.539 102.146 108.199 1.00 53.82 343 ILE A N 1
ATOM 1330 C CA . ILE A 1 343 ? 63.405 102.485 109.321 1.00 51.24 343 ILE A CA 1
ATOM 1331 C C . ILE A 1 343 ? 64.116 103.798 109.025 1.00 54.88 343 ILE A C 1
ATOM 1332 O O . ILE A 1 343 ? 64.767 103.946 107.984 1.00 57.84 343 ILE A O 1
ATOM 1337 N N . LYS A 1 344 ? 63.981 104.761 109.934 1.00 56.83 344 LYS A N 1
ATOM 1338 C CA . LYS A 1 344 ? 64.650 106.043 109.793 1.00 53.85 344 LYS A CA 1
ATOM 1339 C C . LYS A 1 344 ? 66.072 105.960 110.337 1.00 52.70 344 LYS A C 1
ATOM 1340 O O . LYS A 1 344 ? 66.484 104.960 110.927 1.00 56.38 344 LYS A O 1
ATOM 1346 N N . ASN A 1 345 ? 66.831 107.034 110.135 1.00 33.91 345 ASN A N 1
ATOM 1347 C CA . ASN A 1 345 ? 68.212 107.062 110.588 1.00 30.97 345 ASN A CA 1
ATOM 1348 C C . ASN A 1 345 ? 68.602 108.484 110.958 1.00 34.02 345 ASN A C 1
ATOM 1349 O O . ASN A 1 345 ? 68.034 109.452 110.449 1.00 41.18 345 ASN A O 1
ATOM 1354 N N . PHE A 1 346 ? 69.570 108.595 111.862 1.00 33.39 346 PHE A N 1
ATOM 1355 C CA . PHE A 1 346 ? 70.165 109.881 112.179 1.00 35.41 346 PHE A CA 1
ATOM 1356 C C . PHE A 1 346 ? 71.106 110.312 111.061 1.00 42.10 346 PHE A C 1
ATOM 1357 O O . PHE A 1 346 ? 71.589 109.498 110.271 1.00 45.64 346 PHE A O 1
ATOM 1365 N N . TRP A 1 347 ? 71.364 111.612 111.001 1.00 44.64 347 TRP A N 1
ATOM 1366 C CA . TRP A 1 347 ? 72.325 112.149 110.053 1.00 46.53 347 TRP A CA 1
ATOM 1367 C C . TRP A 1 347 ? 73.695 112.235 110.705 1.00 44.71 347 TRP A C 1
ATOM 1368 O O . TRP A 1 347 ? 73.810 112.539 111.894 1.00 50.54 347 TRP A O 1
ATOM 1379 N N . ILE A 1 348 ? 74.731 111.958 109.922 1.00 39.80 348 ILE A N 1
ATOM 1380 C CA . ILE A 1 348 ? 76.099 111.965 110.429 1.00 37.98 348 ILE A CA 1
ATOM 1381 C C . ILE A 1 348 ? 76.479 113.395 110.792 1.00 46.91 348 ILE A C 1
ATOM 1382 O O . ILE A 1 348 ? 76.424 114.287 109.934 1.00 53.61 348 ILE A O 1
ATOM 1387 N N . PRO A 1 349 ? 76.862 113.658 112.038 1.00 39.92 349 PRO A N 1
ATOM 1388 C CA . PRO A 1 349 ? 77.164 115.031 112.447 1.00 41.77 349 PRO A CA 1
ATOM 1389 C C . PRO A 1 349 ? 78.438 115.554 111.801 1.00 47.76 349 PRO A C 1
ATOM 1390 O O . PRO A 1 349 ? 79.330 114.802 111.406 1.00 47.26 349 PRO A O 1
ATOM 1394 N N . GLU A 1 350 ? 78.505 116.876 111.699 1.00 53.57 350 GLU A N 1
ATOM 1395 C CA . GLU A 1 350 ? 79.663 117.544 111.123 1.00 51.42 350 GLU A CA 1
ATOM 1396 C C . GLU A 1 350 ? 80.783 117.593 112.153 1.00 48.56 350 GLU A C 1
ATOM 1397 O O . GLU A 1 350 ? 80.602 118.129 113.251 1.00 51.24 350 GLU A O 1
ATOM 1403 N N . LEU A 1 351 ? 81.936 117.037 111.802 1.00 43.19 351 LEU A N 1
ATOM 1404 C CA . LEU A 1 351 ? 83.067 116.965 112.712 1.00 40.97 351 LEU A CA 1
ATOM 1405 C C . LEU A 1 351 ? 83.934 118.209 112.590 1.00 46.06 351 LEU A C 1
ATOM 1406 O O . LEU A 1 351 ? 84.013 118.833 111.530 1.00 57.11 351 LEU A O 1
ATOM 1411 N N . LEU A 1 352 ? 84.588 118.563 113.690 1.00 39.53 352 LEU A N 1
ATOM 1412 C CA . LEU A 1 352 ? 85.468 119.720 113.752 1.00 45.05 352 LEU A CA 1
ATOM 1413 C C . LEU A 1 352 ? 86.900 119.250 113.959 1.00 42.83 352 LEU A C 1
ATOM 1414 O O . LEU A 1 352 ? 87.169 118.451 114.860 1.00 48.32 352 LEU A O 1
ATOM 1419 N N . PHE A 1 353 ? 87.809 119.745 113.130 1.00 47.20 353 PHE A N 1
ATOM 1420 C CA . PHE A 1 353 ? 89.211 119.357 113.164 1.00 41.40 353 PHE A CA 1
ATOM 1421 C C . PHE A 1 353 ? 90.069 120.577 113.496 1.00 55.25 353 PHE A C 1
ATOM 1422 O O . PHE A 1 353 ? 89.560 121.651 113.826 1.00 61.54 353 PHE A O 1
ATOM 1430 N N . ASN A 1 354 ? 91.383 120.401 113.414 1.00 60.99 354 ASN A N 1
ATOM 1431 C CA . ASN A 1 354 ? 92.303 121.503 113.651 1.00 58.14 354 ASN A CA 1
ATOM 1432 C C . ASN A 1 354 ? 92.235 122.514 112.513 1.00 58.43 354 ASN A C 1
ATOM 1433 O O . ASN A 1 354 ? 91.989 122.162 111.357 1.00 62.12 354 ASN A O 1
ATOM 1438 N N . ASN A 1 355 ? 92.468 123.783 112.858 1.00 54.63 355 ASN A N 1
ATOM 1439 C CA . ASN A 1 355 ? 92.411 124.902 111.912 1.00 55.36 355 ASN A CA 1
ATOM 1440 C C . ASN A 1 355 ? 91.078 124.927 111.171 1.00 51.54 355 ASN A C 1
ATOM 1441 O O . ASN A 1 355 ? 91.024 125.061 109.946 1.00 54.97 355 ASN A O 1
ATOM 1446 N N . ASN A 1 356 ? 89.992 124.800 111.939 1.00 58.65 356 ASN A N 1
ATOM 1447 C CA . ASN A 1 356 ? 88.653 124.565 111.408 1.00 67.60 356 ASN A CA 1
ATOM 1448 C C . ASN A 1 356 ? 88.662 123.327 110.520 1.00 68.70 356 ASN A C 1
ATOM 1449 O O . ASN A 1 356 ? 88.837 122.211 111.019 1.00 65.50 356 ASN A O 1
ATOM 1454 N N . ARG A 1 357 ? 88.488 123.518 109.213 1.00 66.77 357 ARG A N 1
ATOM 1455 C CA . ARG A 1 357 ? 88.546 122.444 108.221 1.00 65.18 357 ARG A CA 1
ATOM 1456 C C . ARG A 1 357 ? 87.602 121.302 108.593 1.00 66.84 357 ARG A C 1
ATOM 1457 O O . ARG A 1 357 ? 88.011 120.166 108.833 1.00 70.73 357 ARG A O 1
ATOM 1465 N N . ARG A 1 358 ? 86.318 121.632 108.642 1.00 59.24 358 ARG A N 1
ATOM 1466 C CA . ARG A 1 358 ? 85.296 120.693 109.061 1.00 52.17 358 ARG A CA 1
ATOM 1467 C C . ARG A 1 358 ? 85.020 119.663 107.969 1.00 52.54 358 ARG A C 1
ATOM 1468 O O . ARG A 1 358 ? 85.452 119.794 106.822 1.00 59.96 358 ARG A O 1
ATOM 1476 N N . LEU A 1 359 ? 84.291 118.617 108.349 1.00 41.50 359 LEU A N 1
ATOM 1477 C CA . LEU A 1 359 ? 83.859 117.568 107.432 1.00 41.89 359 LEU A CA 1
ATOM 1478 C C . LEU A 1 359 ? 82.369 117.353 107.642 1.00 44.32 359 LEU A C 1
ATOM 1479 O O . LEU A 1 359 ? 81.948 116.943 108.727 1.00 52.16 359 LEU A O 1
ATOM 1484 N N . LYS A 1 360 ? 81.573 117.625 106.612 1.00 51.33 360 LYS A N 1
ATOM 1485 C CA . LYS A 1 360 ? 80.127 117.513 106.705 1.00 56.63 360 LYS A CA 1
ATOM 1486 C C . LYS A 1 360 ? 79.594 116.687 105.544 1.00 53.84 360 LYS A C 1
ATOM 1487 O O . LYS A 1 360 ? 80.204 116.619 104.474 1.00 58.83 360 LYS A O 1
ATOM 1493 N N . ILE A 1 361 ? 78.452 116.048 105.776 1.00 52.35 361 ILE A N 1
ATOM 1494 C CA . ILE A 1 361 ? 77.815 115.165 104.808 1.00 53.10 361 ILE A CA 1
ATOM 1495 C C . ILE A 1 361 ? 76.513 115.818 104.369 1.00 61.33 361 ILE A C 1
ATOM 1496 O O . ILE A 1 361 ? 75.668 116.157 105.207 1.00 69.38 361 ILE A O 1
ATOM 1501 N N . THR A 1 362 ? 76.347 115.994 103.058 1.00 49.85 362 THR A N 1
ATOM 1502 C CA . THR A 1 362 ? 75.183 116.683 102.519 1.00 50.84 362 THR A CA 1
ATOM 1503 C C . THR A 1 362 ? 74.116 115.747 101.972 1.00 53.11 362 THR A C 1
ATOM 1504 O O . THR A 1 362 ? 72.953 116.150 101.884 1.00 55.42 362 THR A O 1
ATOM 1508 N N . GLY A 1 363 ? 74.473 114.524 101.604 1.00 49.33 363 GLY A N 1
ATOM 1509 C CA . GLY A 1 363 ? 73.490 113.610 101.058 1.00 52.63 363 GLY A CA 1
ATOM 1510 C C . GLY A 1 363 ? 74.118 112.276 100.728 1.00 55.74 363 GLY A C 1
ATOM 1511 O O . GLY A 1 363 ? 75.269 112.007 101.075 1.00 65.63 363 GLY A O 1
ATOM 1512 N N . PHE A 1 364 ? 73.339 111.438 100.046 1.00 51.97 364 PHE A N 1
ATOM 1513 C CA . PHE A 1 364 ? 73.786 110.105 99.642 1.00 49.46 364 PHE A CA 1
ATOM 1514 C C . PHE A 1 364 ? 74.595 110.187 98.346 1.00 49.31 364 PHE A C 1
ATOM 1515 O O . PHE A 1 364 ? 74.246 109.614 97.315 1.00 62.40 364 PHE A O 1
ATOM 1523 N N . ASN A 1 365 ? 75.698 110.916 98.419 1.00 46.43 365 ASN A N 1
ATOM 1524 C CA . ASN A 1 365 ? 76.540 111.192 97.267 1.00 51.10 365 ASN A CA 1
ATOM 1525 C C . ASN A 1 365 ? 77.932 110.615 97.506 1.00 50.63 365 ASN A C 1
ATOM 1526 O O . ASN A 1 365 ? 78.158 109.852 98.447 1.00 53.81 365 ASN A O 1
ATOM 1531 N N . SER A 1 366 ? 78.865 110.975 96.623 1.00 44.76 366 SER A N 1
ATOM 1532 C CA . SER A 1 366 ? 80.242 110.514 96.747 1.00 51.80 366 SER A CA 1
ATOM 1533 C C . SER A 1 366 ? 80.937 111.062 97.985 1.00 49.81 366 SER A C 1
ATOM 1534 O O . SER A 1 366 ? 81.986 110.538 98.370 1.00 48.45 366 SER A O 1
ATOM 1537 N N . GLY A 1 367 ? 80.395 112.114 98.601 1.00 49.52 367 GLY A N 1
ATOM 1538 C CA . GLY A 1 367 ? 80.997 112.636 99.815 1.00 50.92 367 GLY A CA 1
ATOM 1539 C C . GLY A 1 367 ? 80.900 111.673 100.982 1.00 52.77 367 GLY A C 1
ATOM 1540 O O . GLY A 1 367 ? 81.863 111.494 101.730 1.00 55.31 367 GLY A O 1
ATOM 1541 N N . MET A 1 368 ? 79.738 111.042 101.157 1.00 42.86 368 MET A N 1
ATOM 1542 C CA . MET A 1 368 ? 79.559 110.112 102.264 1.00 37.02 368 MET A CA 1
ATOM 1543 C C . MET A 1 368 ? 80.263 108.786 102.004 1.00 45.82 368 MET A C 1
ATOM 1544 O O . MET A 1 368 ? 80.652 108.098 102.954 1.00 57.67 368 MET A O 1
ATOM 1549 N N . ARG A 1 369 ? 80.468 108.434 100.733 1.00 37.20 369 ARG A N 1
ATOM 1550 C CA . ARG A 1 369 ? 81.124 107.174 100.394 1.00 34.63 369 ARG A CA 1
ATOM 1551 C C . ARG A 1 369 ? 82.539 107.101 100.957 1.00 35.34 369 ARG A C 1
ATOM 1552 O O . ARG A 1 369 ? 82.997 106.021 101.346 1.00 42.87 369 ARG A O 1
ATOM 1560 N N . ASP A 1 370 ? 83.233 108.231 101.036 1.00 34.31 370 ASP A N 1
ATOM 1561 C CA . ASP A 1 370 ? 84.608 108.286 101.521 1.00 39.86 370 ASP A CA 1
ATOM 1562 C C . ASP A 1 370 ? 84.699 108.913 102.908 1.00 48.76 370 ASP A C 1
ATOM 1563 O O . ASP A 1 370 ? 85.656 109.620 103.216 1.00 53.06 370 ASP A O 1
ATOM 1568 N N . PHE A 1 371 ? 83.709 108.651 103.765 1.00 39.86 371 PHE A N 1
ATOM 1569 C CA . PHE A 1 371 ? 83.636 109.330 105.057 1.00 35.04 371 PHE A CA 1
ATOM 1570 C C . PHE A 1 371 ? 84.792 108.936 105.970 1.00 42.57 371 PHE A C 1
ATOM 1571 O O . PHE A 1 371 ? 85.467 109.802 106.539 1.00 49.30 371 PHE A O 1
ATOM 1579 N N . ALA A 1 372 ? 85.030 107.633 106.129 1.00 43.15 372 ALA A N 1
ATOM 1580 C CA . ALA A 1 372 ? 86.099 107.175 107.012 1.00 38.32 372 ALA A CA 1
ATOM 1581 C C . ALA A 1 372 ? 87.469 107.588 106.489 1.00 44.20 372 ALA A C 1
ATOM 1582 O O . ALA A 1 372 ? 88.344 108.000 107.266 1.00 62.22 372 ALA A O 1
ATOM 1584 N N . TYR A 1 373 ? 87.673 107.482 105.176 1.00 40.26 373 TYR A N 1
ATOM 1585 C CA . TYR A 1 373 ? 88.937 107.910 104.594 1.00 45.38 373 TYR A CA 1
ATOM 1586 C C . TYR A 1 373 ? 89.155 109.403 104.790 1.00 57.87 373 TYR A C 1
ATOM 1587 O O . TYR A 1 373 ? 90.270 109.833 105.102 1.00 61.98 373 TYR A O 1
ATOM 1596 N N . GLN A 1 374 ? 88.104 110.210 104.616 1.00 52.29 374 GLN A N 1
ATOM 1597 C CA . GLN A 1 374 ? 88.223 111.646 104.841 1.00 45.19 374 GLN A CA 1
ATOM 1598 C C . GLN A 1 374 ? 88.545 111.948 106.296 1.00 54.38 374 GLN A C 1
ATOM 1599 O O . GLN A 1 374 ? 89.342 112.846 106.587 1.00 63.53 374 GLN A O 1
ATOM 1605 N N . ARG A 1 375 ? 87.930 111.212 107.223 1.00 44.18 375 ARG A N 1
ATOM 1606 C CA . ARG A 1 375 ? 88.216 111.394 108.643 1.00 34.36 375 ARG A CA 1
ATOM 1607 C C . ARG A 1 375 ? 89.690 111.147 108.942 1.00 32.74 375 ARG A C 1
ATOM 1608 O O . ARG A 1 375 ? 90.371 111.991 109.550 1.00 40.35 375 ARG A O 1
ATOM 1616 N N . LYS A 1 376 ? 90.210 110.003 108.491 1.00 45.05 376 LYS A N 1
ATOM 1617 C CA . LYS A 1 376 ? 91.612 109.687 108.747 1.00 46.90 376 LYS A CA 1
ATOM 1618 C C . LYS A 1 376 ? 92.542 110.677 108.053 1.00 55.53 376 LYS A C 1
ATOM 1619 O O . LYS A 1 376 ? 93.560 111.084 108.624 1.00 66.44 376 LYS A O 1
ATOM 1625 N N . GLN A 1 377 ? 92.208 111.079 106.825 1.00 47.06 377 GLN A N 1
ATOM 1626 C CA . GLN A 1 377 ? 93.064 111.999 106.083 1.00 47.41 377 GLN A CA 1
ATOM 1627 C C . GLN A 1 377 ? 93.102 113.374 106.733 1.00 52.02 377 GLN A C 1
ATOM 1628 O O . GLN A 1 377 ? 94.161 114.007 106.789 1.00 59.74 377 GLN A O 1
ATOM 1634 N N . LEU A 1 378 ? 91.958 113.859 107.219 1.00 41.07 378 LEU A N 1
ATOM 1635 C CA . LEU A 1 378 ? 91.938 115.143 107.906 1.00 39.58 378 LEU A CA 1
ATOM 1636 C C . LEU A 1 378 ? 92.741 115.087 109.196 1.00 43.95 378 LEU A C 1
ATOM 1637 O O . LEU A 1 378 ? 93.463 116.039 109.523 1.00 43.22 378 LEU A O 1
ATOM 1642 N N . ILE A 1 379 ? 92.638 113.979 109.939 1.00 53.45 379 ILE A N 1
ATOM 1643 C CA . ILE A 1 379 ? 93.457 113.830 111.141 1.00 37.84 379 ILE A CA 1
ATOM 1644 C C . ILE A 1 379 ? 94.937 113.853 110.782 1.00 42.19 379 ILE A C 1
ATOM 1645 O O . ILE A 1 379 ? 95.739 114.528 111.437 1.00 54.05 379 ILE A O 1
ATOM 1650 N N . LYS A 1 380 ? 95.318 113.130 109.726 1.00 49.67 380 LYS A N 1
ATOM 1651 C CA . LYS A 1 380 ? 96.723 113.064 109.334 1.00 52.33 380 LYS A CA 1
ATOM 1652 C C . LYS A 1 380 ? 97.242 114.421 108.876 1.00 62.92 380 LYS A C 1
ATOM 1653 O O . LYS A 1 380 ? 98.386 114.786 109.168 1.00 70.60 380 LYS A O 1
ATOM 1659 N N . ASN A 1 381 ? 96.421 115.180 108.153 1.00 59.41 381 ASN A N 1
ATOM 1660 C CA . ASN A 1 381 ? 96.875 116.450 107.598 1.00 54.15 381 ASN A CA 1
ATOM 1661 C C . ASN A 1 381 ? 96.925 117.543 108.659 1.00 56.62 381 ASN A C 1
ATOM 1662 O O . ASN A 1 381 ? 97.984 118.123 108.919 1.00 63.63 381 ASN A O 1
ATOM 1667 N N . ASN A 1 382 ? 95.783 117.843 109.281 1.00 54.76 382 ASN A N 1
ATOM 1668 C CA . ASN A 1 382 ? 95.731 118.989 110.182 1.00 50.49 382 ASN A CA 1
ATOM 1669 C C . ASN A 1 382 ? 96.428 118.701 111.506 1.00 51.15 382 ASN A C 1
ATOM 1670 O O . ASN A 1 382 ? 97.163 119.550 112.022 1.00 47.11 382 ASN A O 1
ATOM 1675 N N . GLY A 1 383 ? 96.219 117.521 112.065 1.00 61.68 383 GLY A N 1
ATOM 1676 C CA . GLY A 1 383 ? 96.769 117.167 113.357 1.00 61.35 383 GLY A CA 1
ATOM 1677 C C . GLY A 1 383 ? 95.689 117.094 114.421 1.00 58.99 383 GLY A C 1
ATOM 1678 O O . GLY A 1 383 ? 94.490 117.207 114.150 1.00 59.67 383 GLY A O 1
ATOM 1679 N N . VAL A 1 384 ? 96.136 116.900 115.657 1.00 55.65 384 VAL A N 1
ATOM 1680 C CA . VAL A 1 384 ? 95.217 116.762 116.779 1.00 58.78 384 VAL A CA 1
ATOM 1681 C C . VAL A 1 384 ? 94.643 118.124 117.141 1.00 63.83 384 VAL A C 1
ATOM 1682 O O . VAL A 1 384 ? 95.259 119.169 116.908 1.00 69.38 384 VAL A O 1
ATOM 1686 N N . LEU A 1 385 ? 93.438 118.113 117.710 1.00 55.82 385 LEU A N 1
ATOM 1687 C CA . LEU A 1 385 ? 92.785 119.359 118.093 1.00 52.53 385 LEU A CA 1
ATOM 1688 C C . LEU A 1 385 ? 93.379 119.937 119.371 1.00 59.96 385 LEU A C 1
ATOM 1689 O O . LEU A 1 385 ? 93.475 121.160 119.516 1.00 67.59 385 LEU A O 1
ATOM 1694 N N . ASN A 1 386 ? 93.781 119.079 120.304 1.00 73.30 386 ASN A N 1
ATOM 1695 C CA . ASN A 1 386 ? 94.320 119.533 121.579 1.00 72.37 386 ASN A CA 1
ATOM 1696 C C . ASN A 1 386 ? 95.784 119.913 121.406 1.00 68.47 386 ASN A C 1
ATOM 1697 O O . ASN A 1 386 ? 96.590 119.102 120.938 1.00 67.10 386 ASN A O 1
ATOM 1702 N N . ARG A 1 387 ? 96.128 121.143 121.787 1.00 78.38 387 ARG A N 1
ATOM 1703 C CA . ARG A 1 387 ? 97.481 121.665 121.633 1.00 82.22 387 ARG A CA 1
ATOM 1704 C C . ARG A 1 387 ? 98.119 121.986 122.981 1.00 80.74 387 ARG A C 1
ATOM 1705 O O . ARG A 1 387 ? 98.992 122.850 123.070 1.00 79.64 387 ARG A O 1
ATOM 1713 N N . THR A 1 388 ? 97.693 121.301 124.037 1.00 80.38 388 THR A N 1
ATOM 1714 C CA . THR A 1 388 ? 98.271 121.530 125.350 1.00 80.91 388 THR A CA 1
ATOM 1715 C C . THR A 1 388 ? 99.679 120.945 125.423 1.00 81.90 388 THR A C 1
ATOM 1716 O O . THR A 1 388 ? 100.084 120.120 124.600 1.00 77.81 388 THR A O 1
ATOM 1720 N N . SER A 1 389 ? 100.428 121.388 126.430 1.00 86.08 389 SER A N 1
ATOM 1721 C CA . SER A 1 389 ? 101.811 120.968 126.582 1.00 84.80 389 SER A CA 1
ATOM 1722 C C . SER A 1 389 ? 101.892 119.508 127.020 1.00 87.29 389 SER A C 1
ATOM 1723 O O . SER A 1 389 ? 100.922 118.915 127.500 1.00 87.16 389 SER A O 1
ATOM 1726 N N . PHE A 1 390 ? 103.074 118.930 126.845 1.00 84.09 390 PHE A N 1
ATOM 1727 C CA . PHE A 1 390 ? 103.324 117.534 127.164 1.00 80.70 390 PHE A CA 1
ATOM 1728 C C . PHE A 1 390 ? 104.046 117.404 128.499 1.00 85.49 390 PHE A C 1
ATOM 1729 O O . PHE A 1 390 ? 104.684 118.341 128.985 1.00 86.10 390 PHE A O 1
ATOM 1737 N N . ASP A 1 391 ? 103.929 116.222 129.092 1.00 103.37 391 ASP A N 1
ATOM 1738 C CA . ASP A 1 391 ? 104.694 115.870 130.277 1.00 101.37 391 ASP A CA 1
ATOM 1739 C C . ASP A 1 391 ? 105.987 115.180 129.845 1.00 99.26 391 ASP A C 1
ATOM 1740 O O . ASP A 1 391 ? 106.368 115.205 128.672 1.00 101.50 391 ASP A O 1
ATOM 1745 N N . VAL A 1 392 ? 106.681 114.560 130.791 1.00 92.97 392 VAL A N 1
ATOM 1746 C CA . VAL A 1 392 ? 107.923 113.860 130.486 1.00 95.69 392 VAL A CA 1
ATOM 1747 C C . VAL A 1 392 ? 107.596 112.451 130.007 1.00 96.22 392 VAL A C 1
ATOM 1748 O O . VAL A 1 392 ? 106.781 111.748 130.615 1.00 99.42 392 VAL A O 1
ATOM 1752 N N . GLN A 1 393 ? 108.213 112.043 128.900 1.00 91.65 393 GLN A N 1
ATOM 1753 C CA . GLN A 1 393 ? 108.008 110.724 128.320 1.00 93.85 393 GLN A CA 1
ATOM 1754 C C . GLN A 1 393 ? 109.329 109.970 128.272 1.00 96.00 393 GLN A C 1
ATOM 1755 O O . GLN A 1 393 ? 110.404 110.573 128.235 1.00 96.02 393 GLN A O 1
ATOM 1761 N N . TYR A 1 394 ? 109.241 108.641 128.269 1.00 104.90 394 TYR A N 1
ATOM 1762 C CA . TYR A 1 394 ? 110.415 107.781 128.293 1.00 101.96 394 TYR A CA 1
ATOM 1763 C C . TYR A 1 394 ? 110.315 106.722 127.203 1.00 103.77 394 TYR A C 1
ATOM 1764 O O . TYR A 1 394 ? 109.287 106.563 126.541 1.00 105.35 394 TYR A O 1
ATOM 1773 N N . LEU A 1 395 ? 111.416 106.001 127.019 1.00 98.40 395 LEU A N 1
ATOM 1774 C CA . LEU A 1 395 ? 111.559 104.982 125.984 1.00 95.44 395 LEU A CA 1
ATOM 1775 C C . LEU A 1 395 ? 112.212 103.735 126.571 1.00 97.12 395 LEU A C 1
ATOM 1776 O O . LEU A 1 395 ? 113.264 103.286 126.117 1.00 99.62 395 LEU A O 1
ATOM 1781 N N . LEU A 1 396 ? 111.640 103.209 127.651 1.00 98.98 396 LEU A N 1
ATOM 1782 C CA . LEU A 1 396 ? 112.223 102.049 128.318 1.00 99.19 396 LEU A CA 1
ATOM 1783 C C . LEU A 1 396 ? 112.155 100.839 127.386 1.00 99.06 396 LEU A C 1
ATOM 1784 O O . LEU A 1 396 ? 111.067 100.371 127.038 1.00 99.34 396 LEU A O 1
ATOM 1789 N N . VAL A 1 397 ? 113.317 100.362 126.947 1.00 103.19 397 VAL A N 1
ATOM 1790 C CA . VAL A 1 397 ? 113.425 99.210 126.052 1.00 101.89 397 VAL A CA 1
ATOM 1791 C C . VAL A 1 397 ? 114.421 98.222 126.646 1.00 103.94 397 VAL A C 1
ATOM 1792 O O . VAL A 1 397 ? 115.218 98.577 127.529 1.00 104.17 397 VAL A O 1
ATOM 1796 N N . PRO A 1 398 ? 114.378 96.948 126.198 1.00 107.25 398 PRO A N 1
ATOM 1797 C CA . PRO A 1 398 ? 115.369 95.957 126.651 1.00 111.75 398 PRO A CA 1
ATOM 1798 C C . PRO A 1 398 ? 116.819 96.376 126.451 1.00 115.68 398 PRO A C 1
ATOM 1799 O O . PRO A 1 398 ? 117.114 97.316 125.707 1.00 117.60 398 PRO A O 1
ATOM 1803 N N . ASP A 1 399 ? 117.734 95.660 127.102 1.00 128.07 399 ASP A N 1
ATOM 1804 C CA . ASP A 1 399 ? 119.138 96.037 127.135 1.00 126.63 399 ASP A CA 1
ATOM 1805 C C . ASP A 1 399 ? 119.820 95.742 125.800 1.00 128.20 399 ASP A C 1
ATOM 1806 O O . ASP A 1 399 ? 119.208 95.261 124.842 1.00 128.48 399 ASP A O 1
ATOM 1811 N N . GLU A 1 400 ? 121.121 96.040 125.745 1.00 128.07 400 GLU A N 1
ATOM 1812 C CA . GLU A 1 400 ? 121.890 95.847 124.520 1.00 127.43 400 GLU A CA 1
ATOM 1813 C C . GLU A 1 400 ? 122.106 94.369 124.215 1.00 126.85 400 GLU A C 1
ATOM 1814 O O . GLU A 1 400 ? 122.184 93.984 123.043 1.00 124.75 400 GLU A O 1
ATOM 1820 N N . GLN A 1 401 ? 122.185 93.527 125.247 1.00 123.90 401 GLN A N 1
ATOM 1821 C CA . GLN A 1 401 ? 122.425 92.104 125.033 1.00 123.73 401 GLN A CA 1
ATOM 1822 C C . GLN A 1 401 ? 121.286 91.426 124.285 1.00 123.97 401 GLN A C 1
ATOM 1823 O O . GLN A 1 401 ? 121.497 90.362 123.693 1.00 123.89 401 GLN A O 1
ATOM 1829 N N . TYR A 1 402 ? 120.091 92.014 124.294 1.00 126.92 402 TYR A N 1
ATOM 1830 C CA . TYR A 1 402 ? 118.946 91.460 123.588 1.00 126.82 402 TYR A CA 1
ATOM 1831 C C . TYR A 1 402 ? 118.568 92.233 122.336 1.00 127.38 402 TYR A C 1
ATOM 1832 O O . TYR A 1 402 ? 118.097 91.626 121.373 1.00 126.70 402 TYR A O 1
ATOM 1841 N N . MET A 1 403 ? 118.767 93.548 122.320 1.00 129.21 403 MET A N 1
ATOM 1842 C CA . MET A 1 403 ? 118.406 94.388 121.188 1.00 130.03 403 MET A CA 1
ATOM 1843 C C . MET A 1 403 ? 119.604 95.194 120.709 1.00 131.55 403 MET A C 1
ATOM 1844 O O . MET A 1 403 ? 120.487 95.556 121.491 1.00 129.33 403 MET A O 1
ATOM 1849 N N . ASP A 1 404 ? 119.611 95.486 119.412 1.00 130.81 404 ASP A N 1
ATOM 1850 C CA . ASP A 1 404 ? 120.658 96.300 118.821 1.00 129.48 404 ASP A CA 1
ATOM 1851 C C . ASP A 1 404 ? 120.516 97.754 119.266 1.00 128.49 404 ASP A C 1
ATOM 1852 O O . ASP A 1 404 ? 119.504 98.168 119.838 1.00 129.23 404 ASP A O 1
ATOM 1857 N N . ALA A 1 405 ? 121.558 98.537 118.997 1.00 127.58 405 ALA A N 1
ATOM 1858 C CA . ALA A 1 405 ? 121.582 99.952 119.334 1.00 126.75 405 ALA A CA 1
ATOM 1859 C C . ALA A 1 405 ? 121.288 100.841 118.133 1.00 127.49 405 ALA A C 1
ATOM 1860 O O . ALA A 1 405 ? 121.550 102.046 118.183 1.00 127.20 405 ALA A O 1
ATOM 1862 N N . ASN A 1 406 ? 120.761 100.270 117.051 1.00 138.27 406 ASN A N 1
ATOM 1863 C CA . ASN A 1 406 ? 120.450 101.055 115.864 1.00 140.45 406 ASN A CA 1
ATOM 1864 C C . ASN A 1 406 ? 119.013 100.827 115.414 1.00 139.92 406 ASN A C 1
ATOM 1865 O O . ASN A 1 406 ? 118.389 101.721 114.833 1.00 138.60 406 ASN A O 1
ATOM 1870 N N . LEU A 1 407 ? 118.486 99.628 115.669 1.00 120.38 407 LEU A N 1
ATOM 1871 C CA . LEU A 1 407 ? 117.078 99.359 115.398 1.00 116.98 407 LEU A CA 1
ATOM 1872 C C . LEU A 1 407 ? 116.184 100.248 116.251 1.00 117.87 407 LEU A C 1
ATOM 1873 O O . LEU A 1 407 ? 115.252 100.892 115.747 1.00 120.25 407 LEU A O 1
ATOM 1878 N N . VAL A 1 408 ? 116.472 100.304 117.554 1.00 115.14 408 VAL A N 1
ATOM 1879 C CA . VAL A 1 408 ? 115.708 101.152 118.461 1.00 116.60 408 VAL A CA 1
ATOM 1880 C C . VAL A 1 408 ? 115.870 102.617 118.077 1.00 117.38 408 VAL A C 1
ATOM 1881 O O . VAL A 1 408 ? 114.916 103.399 118.150 1.00 116.16 408 VAL A O 1
ATOM 1885 N N . GLU A 1 409 ? 117.069 103.005 117.635 1.00 118.45 409 GLU A N 1
ATOM 1886 C CA . GLU A 1 409 ? 117.304 104.388 117.230 1.00 116.90 409 GLU A CA 1
ATOM 1887 C C . GLU A 1 409 ? 116.443 104.768 116.032 1.00 118.47 409 GLU A C 1
ATOM 1888 O O . GLU A 1 409 ? 115.817 105.834 116.017 1.00 121.29 409 GLU A O 1
ATOM 1894 N N . GLY A 1 410 ? 116.386 103.898 115.021 1.00 109.43 410 GLY A N 1
ATOM 1895 C CA . GLY A 1 410 ? 115.572 104.190 113.852 1.00 111.02 410 GLY A CA 1
ATOM 1896 C C . GLY A 1 410 ? 114.086 104.217 114.158 1.00 111.31 410 GLY A C 1
ATOM 1897 O O . GLY A 1 410 ? 113.360 105.102 113.685 1.00 109.27 410 GLY A O 1
ATOM 1898 N N . PHE A 1 411 ? 113.612 103.251 114.951 1.00 103.10 411 PHE A N 1
ATOM 1899 C CA . PHE A 1 411 ? 112.205 103.250 115.338 1.00 100.87 411 PHE A CA 1
ATOM 1900 C C . PHE A 1 411 ? 111.853 104.500 116.134 1.00 102.61 411 PHE A C 1
ATOM 1901 O O . PHE A 1 411 ? 110.806 105.120 115.903 1.00 107.40 411 PHE A O 1
ATOM 1909 N N . LYS A 1 412 ? 112.726 104.895 117.065 1.00 96.46 412 LYS A N 1
ATOM 1910 C CA . LYS A 1 412 ? 112.495 106.097 117.854 1.00 97.57 412 LYS A CA 1
ATOM 1911 C C . LYS A 1 412 ? 112.475 107.338 116.975 1.00 96.35 412 LYS A C 1
ATOM 1912 O O . LYS A 1 412 ? 111.645 108.230 117.175 1.00 96.20 412 LYS A O 1
ATOM 1918 N N . ASN A 1 413 ? 113.381 107.414 115.998 1.00 91.81 413 ASN A N 1
ATOM 1919 C CA . ASN A 1 413 ? 113.419 108.579 115.122 1.00 92.74 413 ASN A CA 1
ATOM 1920 C C . ASN A 1 413 ? 112.154 108.687 114.282 1.00 95.29 413 ASN A C 1
ATOM 1921 O O . ASN A 1 413 ? 111.585 109.779 114.146 1.00 99.26 413 ASN A O 1
ATOM 1926 N N . ASN A 1 414 ? 111.692 107.567 113.718 1.00 89.16 414 ASN A N 1
ATOM 1927 C CA . ASN A 1 414 ? 110.466 107.605 112.926 1.00 88.00 414 ASN A CA 1
ATOM 1928 C C . ASN A 1 414 ? 109.262 107.974 113.786 1.00 89.91 414 ASN A C 1
ATOM 1929 O O . ASN A 1 414 ? 108.423 108.793 113.380 1.00 92.64 414 ASN A O 1
ATOM 1934 N N . ALA A 1 415 ? 109.171 107.393 114.987 1.00 83.08 415 ALA A N 1
ATOM 1935 C CA . ALA A 1 415 ? 108.067 107.717 115.885 1.00 79.84 415 ALA A CA 1
ATOM 1936 C C . ALA A 1 415 ? 108.097 109.183 116.293 1.00 84.39 415 ALA A C 1
ATOM 1937 O O . ALA A 1 415 ? 107.050 109.834 116.365 1.00 86.39 415 ALA A O 1
ATOM 1939 N N . GLU A 1 416 ? 109.291 109.718 116.566 1.00 91.95 416 GLU A N 1
ATOM 1940 C CA . GLU A 1 416 ? 109.416 111.122 116.939 1.00 92.29 416 GLU A CA 1
ATOM 1941 C C . GLU A 1 416 ? 108.998 112.035 115.796 1.00 93.45 416 GLU A C 1
ATOM 1942 O O . GLU A 1 416 ? 108.308 113.035 116.016 1.00 98.03 416 GLU A O 1
ATOM 1948 N N . PHE A 1 417 ? 109.406 111.706 114.568 1.00 83.28 417 PHE A N 1
ATOM 1949 C CA . PHE A 1 417 ? 109.016 112.520 113.421 1.00 83.93 417 PHE A CA 1
ATOM 1950 C C . PHE A 1 417 ? 107.502 112.530 113.245 1.00 83.43 417 PHE A C 1
ATOM 1951 O O . PHE A 1 417 ? 106.891 113.592 113.058 1.00 81.90 417 PHE A O 1
ATOM 1959 N N . LEU A 1 418 ? 106.872 111.354 113.330 1.00 72.13 418 LEU A N 1
ATOM 1960 C CA . LEU A 1 418 ? 105.422 111.296 113.162 1.00 69.47 418 LEU A CA 1
ATOM 1961 C C . LEU A 1 418 ? 104.695 112.026 114.286 1.00 68.39 418 LEU A C 1
ATOM 1962 O O . LEU A 1 418 ? 103.735 112.766 114.034 1.00 76.71 418 LEU A O 1
ATOM 1967 N N . ILE A 1 419 ? 105.136 111.840 115.533 1.00 65.32 419 ILE A N 1
ATOM 1968 C CA . ILE A 1 419 ? 104.446 112.463 116.653 1.00 69.59 419 ILE A CA 1
ATOM 1969 C C . ILE A 1 419 ? 104.687 113.965 116.694 1.00 73.56 419 ILE A C 1
ATOM 1970 O O . ILE A 1 419 ? 103.867 114.702 117.250 1.00 74.91 419 ILE A O 1
ATOM 1975 N N . LYS A 1 420 ? 105.788 114.447 116.113 1.00 77.56 420 LYS A N 1
ATOM 1976 C CA . LYS A 1 420 ? 105.979 115.885 115.996 1.00 75.65 420 LYS A CA 1
ATOM 1977 C C . LYS A 1 420 ? 105.130 116.460 114.874 1.00 77.71 420 LYS A C 1
ATOM 1978 O O . LYS A 1 420 ? 104.636 117.588 114.984 1.00 81.38 420 LYS A O 1
ATOM 1984 N N . LYS A 1 421 ? 104.953 115.704 113.787 1.00 78.81 421 LYS A N 1
ATOM 1985 C CA . LYS A 1 421 ? 104.063 116.159 112.724 1.00 79.61 421 LYS A CA 1
ATOM 1986 C C . LYS A 1 421 ? 102.622 116.240 113.209 1.00 78.44 421 LYS A C 1
ATOM 1987 O O . LYS A 1 421 ? 101.891 117.172 112.855 1.00 78.01 421 LYS A O 1
ATOM 1993 N N . LEU A 1 422 ? 102.192 115.275 114.022 1.00 77.08 422 LEU A N 1
ATOM 1994 C CA . LEU A 1 422 ? 100.825 115.304 114.534 1.00 74.06 422 LEU A CA 1
ATOM 1995 C C . LEU A 1 422 ? 100.667 116.345 115.637 1.00 77.58 422 LEU A C 1
ATOM 1996 O O . LEU A 1 422 ? 99.867 117.278 115.516 1.00 78.30 422 LEU A O 1
ATOM 2001 N N . ALA A 1 423 ? 101.419 116.200 116.724 1.00 82.02 423 ALA A N 1
ATOM 2002 C CA . ALA A 1 423 ? 101.376 117.156 117.825 1.00 79.56 423 ALA A CA 1
ATOM 2003 C C . ALA A 1 423 ? 102.683 117.930 117.875 1.00 83.77 423 ALA A C 1
ATOM 2004 O O . ALA A 1 423 ? 103.713 117.367 118.276 1.00 86.31 423 ALA A O 1
ATOM 2006 N N . PRO A 1 424 ? 102.700 119.210 117.489 1.00 76.25 424 PRO A N 1
ATOM 2007 C CA . PRO A 1 424 ? 103.968 119.954 117.445 1.00 76.55 424 PRO A CA 1
ATOM 2008 C C . PRO A 1 424 ? 104.546 120.278 118.811 1.00 76.86 424 PRO A C 1
ATOM 2009 O O . PRO A 1 424 ? 105.689 120.748 118.878 1.00 76.68 424 PRO A O 1
ATOM 2013 N N . ALA A 1 425 ? 103.808 120.047 119.895 1.00 83.68 425 ALA A N 1
ATOM 2014 C CA . ALA A 1 425 ? 104.278 120.373 121.234 1.00 81.63 425 ALA A CA 1
ATOM 2015 C C . ALA A 1 425 ? 105.148 119.283 121.845 1.00 83.92 425 ALA A C 1
ATOM 2016 O O . ALA A 1 425 ? 105.607 119.448 122.980 1.00 84.90 425 ALA A O 1
ATOM 2018 N N . PHE A 1 426 ? 105.376 118.182 121.136 1.00 88.72 426 PHE A N 1
ATOM 2019 C CA . PHE A 1 426 ? 106.206 117.108 121.663 1.00 88.67 426 PHE A CA 1
ATOM 2020 C C . PHE A 1 426 ? 107.659 117.553 121.767 1.00 92.48 426 PHE A C 1
ATOM 2021 O O . PHE A 1 426 ? 108.171 118.261 120.897 1.00 92.60 426 PHE A O 1
ATOM 2029 N N . ASP A 1 427 ? 108.328 117.136 122.845 1.00 101.51 427 ASP A N 1
ATOM 2030 C CA . ASP A 1 427 ? 109.691 117.580 123.120 1.00 101.46 427 ASP A CA 1
ATOM 2031 C C . ASP A 1 427 ? 110.745 116.540 122.750 1.00 102.66 427 ASP A C 1
ATOM 2032 O O . ASP A 1 427 ? 111.584 116.795 121.881 1.00 106.48 427 ASP A O 1
ATOM 2037 N N . LYS A 1 428 ? 110.704 115.363 123.374 1.00 95.85 428 LYS A N 1
ATOM 2038 C CA . LYS A 1 428 ? 111.755 114.366 123.194 1.00 95.36 428 LYS A CA 1
ATOM 2039 C C . LYS A 1 428 ? 111.295 113.046 123.801 1.00 97.34 428 LYS A C 1
ATOM 2040 O O . LYS A 1 428 ? 110.253 112.970 124.455 1.00 99.11 428 LYS A O 1
ATOM 2046 N N . PHE A 1 429 ? 112.096 112.007 123.575 1.00 97.48 429 PHE A N 1
ATOM 2047 C CA . PHE A 1 429 ? 111.716 110.628 123.873 1.00 95.74 429 PHE A CA 1
ATOM 2048 C C . PHE A 1 429 ? 112.863 109.890 124.560 1.00 99.74 429 PHE A C 1
ATOM 2049 O O . PHE A 1 429 ? 113.301 108.836 124.099 1.00 104.28 429 PHE A O 1
ATOM 2057 N N . ILE A 1 430 ? 113.386 110.470 125.650 1.00 101.47 430 ILE A N 1
ATOM 2058 C CA . ILE A 1 430 ? 114.576 109.942 126.321 1.00 100.24 430 ILE A CA 1
ATOM 2059 C C . ILE A 1 430 ? 114.431 108.455 126.624 1.00 103.89 430 ILE A C 1
ATOM 2060 O O . ILE A 1 430 ? 113.335 107.957 126.902 1.00 107.65 430 ILE A O 1
ATOM 2065 N N . ILE A 1 431 ? 115.553 107.741 126.569 1.00 102.59 431 ILE A N 1
ATOM 2066 C CA . ILE A 1 431 ? 115.571 106.284 126.503 1.00 101.22 431 ILE A CA 1
ATOM 2067 C C . ILE A 1 431 ? 116.131 105.712 127.799 1.00 99.32 431 ILE A C 1
ATOM 2068 O O . ILE A 1 431 ? 117.110 106.227 128.352 1.00 98.42 431 ILE A O 1
ATOM 2073 N N . ILE A 1 432 ? 115.492 104.651 128.287 1.00 103.96 432 ILE A N 1
ATOM 2074 C CA . ILE A 1 432 ? 115.935 103.902 129.457 1.00 104.28 432 ILE A CA 1
ATOM 2075 C C . ILE A 1 432 ? 116.192 102.465 129.023 1.00 106.53 432 ILE A C 1
ATOM 2076 O O . ILE A 1 432 ? 115.356 101.860 128.345 1.00 108.68 432 ILE A O 1
ATOM 2081 N N . ARG A 1 433 ? 117.348 101.925 129.394 1.00 113.08 433 ARG A N 1
ATOM 2082 C CA . ARG A 1 433 ? 117.710 100.554 129.063 1.00 112.50 433 ARG A CA 1
ATOM 2083 C C . ARG A 1 433 ? 117.662 99.697 130.321 1.00 115.37 433 ARG A C 1
ATOM 2084 O O . ARG A 1 433 ? 118.259 100.054 131.342 1.00 116.55 433 ARG A O 1
ATOM 2092 N N . TYR A 1 434 ? 116.954 98.568 130.244 1.00 116.54 434 TYR A N 1
ATOM 2093 C CA . TYR A 1 434 ? 116.836 97.669 131.379 1.00 117.94 434 TYR A CA 1
ATOM 2094 C C . TYR A 1 434 ? 117.303 96.267 131.001 1.00 118.76 434 TYR A C 1
ATOM 2095 O O . TYR A 1 434 ? 117.092 95.831 129.864 1.00 117.46 434 TYR A O 1
ATOM 2104 N N . PRO A 1 435 ? 117.936 95.541 131.922 1.00 124.75 435 PRO A N 1
ATOM 2105 C CA . PRO A 1 435 ? 118.457 94.213 131.579 1.00 123.90 435 PRO A CA 1
ATOM 2106 C C . PRO A 1 435 ? 117.353 93.172 131.499 1.00 123.90 435 PRO A C 1
ATOM 2107 O O . PRO A 1 435 ? 116.316 93.276 132.158 1.00 126.04 435 PRO A O 1
ATOM 2111 N N . VAL A 1 436 ? 117.593 92.154 130.671 1.00 131.31 436 VAL A N 1
ATOM 2112 C CA . VAL A 1 436 ? 116.618 91.080 130.514 1.00 132.99 436 VAL A CA 1
ATOM 2113 C C . VAL A 1 436 ? 116.610 90.176 131.741 1.00 135.19 436 VAL A C 1
ATOM 2114 O O . VAL A 1 436 ? 115.548 89.897 132.312 1.00 136.57 436 VAL A O 1
ATOM 2118 N N . LYS A 1 437 ? 117.789 89.728 132.177 1.00 139.87 437 LYS A N 1
ATOM 2119 C CA . LYS A 1 437 ? 117.952 88.799 133.299 1.00 139.20 437 LYS A CA 1
ATOM 2120 C C . LYS A 1 437 ? 117.084 87.552 133.121 1.00 140.44 437 LYS A C 1
ATOM 2121 O O . LYS A 1 437 ? 116.235 87.225 133.953 1.00 139.60 437 LYS A O 1
ATOM 2127 N N . SER A 1 438 ? 117.311 86.869 131.995 1.00 146.43 438 SER A N 1
ATOM 2128 C CA . SER A 1 438 ? 116.624 85.632 131.622 1.00 146.82 438 SER A CA 1
ATOM 2129 C C . SER A 1 438 ? 115.116 85.820 131.492 1.00 146.27 438 SER A C 1
ATOM 2130 O O . SER A 1 438 ? 114.599 86.930 131.652 1.00 146.15 438 SER A O 1
ATOM 2133 N N . CYS A 1 439 ? 114.404 84.739 131.176 1.00 143.29 439 CYS A N 1
ATOM 2134 C CA . CYS A 1 439 ? 112.955 84.811 131.048 1.00 141.98 439 CYS A CA 1
ATOM 2135 C C . CYS A 1 439 ? 112.297 83.474 131.361 1.00 142.94 439 CYS A C 1
ATOM 2136 O O . CYS A 1 439 ? 112.189 82.614 130.481 1.00 141.35 439 CYS A O 1
ATOM 2139 N N . THR A 1 440 ? 111.852 83.283 132.604 1.00 147.25 440 THR A N 1
ATOM 2140 C CA . THR A 1 440 ? 111.089 82.091 132.960 1.00 147.67 440 THR A CA 1
ATOM 2141 C C . THR A 1 440 ? 109.678 82.426 133.424 1.00 146.95 440 THR A C 1
ATOM 2142 O O . THR A 1 440 ? 108.710 81.979 132.800 1.00 145.45 440 THR A O 1
ATOM 2146 N N . SER A 1 441 ? 109.528 83.204 134.499 1.00 146.92 441 SER A N 1
ATOM 2147 C CA . SER A 1 441 ? 108.201 83.566 134.995 1.00 147.18 441 SER A CA 1
ATOM 2148 C C . SER A 1 441 ? 108.347 84.819 135.860 1.00 146.06 441 SER A C 1
ATOM 2149 O O . SER A 1 441 ? 108.751 84.720 137.021 1.00 146.07 441 SER A O 1
ATOM 2152 N N . ALA A 1 442 ? 108.011 85.976 135.286 1.00 131.56 442 ALA A N 1
ATOM 2153 C CA . ALA A 1 442 ? 107.981 87.258 135.998 1.00 131.16 442 ALA A CA 1
ATOM 2154 C C . ALA A 1 442 ? 109.303 87.577 136.694 1.00 133.06 442 ALA A C 1
ATOM 2155 O O . ALA A 1 442 ? 109.322 88.284 137.707 1.00 131.91 442 ALA A O 1
ATOM 2157 N N . SER A 1 443 ? 110.418 87.061 136.175 1.00 138.46 443 SER A N 1
ATOM 2158 C CA . SER A 1 443 ? 111.713 87.319 136.793 1.00 137.50 443 SER A CA 1
ATOM 2159 C C . SER A 1 443 ? 112.214 88.728 136.504 1.00 137.01 443 SER A C 1
ATOM 2160 O O . SER A 1 443 ? 112.872 89.335 137.355 1.00 134.88 443 SER A O 1
ATOM 2163 N N . VAL A 1 444 ? 111.913 89.260 135.317 1.00 133.13 444 VAL A N 1
ATOM 2164 C CA . VAL A 1 444 ? 112.364 90.596 134.953 1.00 130.57 444 VAL A CA 1
ATOM 2165 C C . VAL A 1 444 ? 111.587 91.672 135.703 1.00 130.83 444 VAL A C 1
ATOM 2166 O O . VAL A 1 444 ? 112.049 92.815 135.801 1.00 130.95 444 VAL A O 1
ATOM 2170 N N . GLN A 1 445 ? 110.423 91.328 136.258 1.00 133.08 445 GLN A N 1
ATOM 2171 C CA . GLN A 1 445 ? 109.593 92.322 136.930 1.00 133.54 445 GLN A CA 1
ATOM 2172 C C . GLN A 1 445 ? 110.217 92.798 138.236 1.00 134.82 445 GLN A C 1
ATOM 2173 O O . GLN A 1 445 ? 110.051 93.965 138.609 1.00 134.95 445 GLN A O 1
ATOM 2179 N N . ILE A 1 446 ? 110.935 91.918 138.938 1.00 133.88 446 ILE A N 1
ATOM 2180 C CA . ILE A 1 446 ? 111.507 92.279 140.234 1.00 133.45 446 ILE A CA 1
ATOM 2181 C C . ILE A 1 446 ? 112.547 93.380 140.072 1.00 132.14 446 ILE A C 1
ATOM 2182 O O . ILE A 1 446 ? 112.573 94.355 140.832 1.00 131.43 446 ILE A O 1
ATOM 2187 N N . GLN A 1 447 ? 113.418 93.243 139.074 1.00 134.58 447 GLN A N 1
ATOM 2188 C CA . GLN A 1 447 ? 114.477 94.214 138.835 1.00 135.41 447 GLN A CA 1
ATOM 2189 C C . GLN A 1 447 ? 113.988 95.467 138.123 1.00 134.40 447 GLN A C 1
ATOM 2190 O O . GLN A 1 447 ? 114.682 96.488 138.163 1.00 132.61 447 GLN A O 1
ATOM 2196 N N . GLU A 1 448 ? 112.814 95.416 137.491 1.00 132.71 448 GLU A N 1
ATOM 2197 C CA . GLU A 1 448 ? 112.379 96.511 136.630 1.00 131.21 448 GLU A CA 1
ATOM 2198 C C . GLU A 1 448 ? 112.154 97.797 137.417 1.00 131.68 448 GLU A C 1
ATOM 2199 O O . GLU A 1 448 ? 112.491 98.887 136.941 1.00 130.86 448 GLU A O 1
ATOM 2205 N N . ILE A 1 449 ? 111.595 97.695 138.618 1.00 140.76 449 ILE A N 1
ATOM 2206 C CA . ILE A 1 449 ? 111.251 98.883 139.394 1.00 141.09 449 ILE A CA 1
ATOM 2207 C C . ILE A 1 449 ? 112.389 99.307 140.315 1.00 141.79 449 ILE A C 1
ATOM 2208 O O . ILE A 1 449 ? 112.763 100.482 140.352 1.00 141.74 449 ILE A O 1
ATOM 2213 N N . GLU A 1 450 ? 112.969 98.366 141.064 1.00 154.23 450 GLU A N 1
ATOM 2214 C CA . GLU A 1 450 ? 113.900 98.740 142.124 1.00 154.89 450 GLU A CA 1
ATOM 2215 C C . GLU A 1 450 ? 115.263 99.142 141.577 1.00 154.93 450 GLU A C 1
ATOM 2216 O O . GLU A 1 450 ? 115.939 99.989 142.171 1.00 154.23 450 GLU A O 1
ATOM 2222 N N . LYS A 1 451 ? 115.683 98.556 140.458 1.00 145.56 451 LYS A N 1
ATOM 2223 C CA . LYS A 1 451 ? 117.046 98.753 139.975 1.00 145.12 451 LYS A CA 1
ATOM 2224 C C . LYS A 1 451 ? 117.154 99.929 139.008 1.00 144.32 451 LYS A C 1
ATOM 2225 O O . LYS A 1 451 ? 117.877 100.894 139.275 1.00 142.91 451 LYS A O 1
ATOM 2231 N N . VAL A 1 452 ? 116.440 99.868 137.888 1.00 135.29 452 VAL A N 1
ATOM 2232 C CA . VAL A 1 452 ? 116.615 100.869 136.840 1.00 134.29 452 VAL A CA 1
ATOM 2233 C C . VAL A 1 452 ? 115.617 102.012 136.979 1.00 132.80 452 VAL A C 1
ATOM 2234 O O . VAL A 1 452 ? 115.972 103.176 136.781 1.00 131.56 452 VAL A O 1
ATOM 2238 N N . LEU A 1 453 ? 114.363 101.710 137.319 1.00 130.43 453 LEU A N 1
ATOM 2239 C CA . LEU A 1 453 ? 113.346 102.755 137.372 1.00 131.56 453 LEU A CA 1
ATOM 2240 C C . LEU A 1 453 ? 113.518 103.648 138.594 1.00 132.11 453 LEU A C 1
ATOM 2241 O O . LEU A 1 453 ? 113.311 104.864 138.509 1.00 131.59 453 LEU A O 1
ATOM 2246 N N . HIS A 1 454 ? 113.889 103.069 139.738 1.00 138.87 454 HIS A N 1
ATOM 2247 C CA . HIS A 1 454 ? 114.041 103.868 140.950 1.00 139.96 454 HIS A CA 1
ATOM 2248 C C . HIS A 1 454 ? 115.316 104.701 140.919 1.00 139.90 454 HIS A C 1
ATOM 2249 O O . HIS A 1 454 ? 115.325 105.846 141.384 1.00 140.04 454 HIS A O 1
ATOM 2256 N N . ARG A 1 455 ? 116.405 104.139 140.389 1.00 138.08 455 ARG A N 1
ATOM 2257 C CA . ARG A 1 455 ? 117.672 104.865 140.359 1.00 138.76 455 ARG A CA 1
ATOM 2258 C C . ARG A 1 455 ? 117.590 106.089 139.456 1.00 139.57 455 ARG A C 1
ATOM 2259 O O . ARG A 1 455 ? 118.096 107.162 139.807 1.00 139.85 455 ARG A O 1
ATOM 2267 N N . ARG A 1 456 ? 116.942 105.958 138.302 1.00 128.68 456 ARG A N 1
ATOM 2268 C CA . ARG A 1 456 ? 116.841 107.057 137.353 1.00 127.30 456 ARG A CA 1
ATOM 2269 C C . ARG A 1 456 ? 115.705 108.019 137.674 1.00 127.83 456 ARG A C 1
ATOM 2270 O O . ARG A 1 456 ? 115.485 108.960 136.903 1.00 127.92 456 ARG A O 1
ATOM 2278 N N . ASN A 1 457 ? 114.992 107.803 138.783 1.00 132.68 457 ASN A N 1
ATOM 2279 C CA . ASN A 1 457 ? 113.881 108.659 139.207 1.00 133.71 457 ASN A CA 1
ATOM 2280 C C . ASN A 1 457 ? 112.805 108.752 138.128 1.00 135.06 457 ASN A C 1
ATOM 2281 O O . ASN A 1 457 ? 112.323 109.837 137.795 1.00 135.21 457 ASN A O 1
ATOM 2286 N N . ALA A 1 458 ? 112.420 107.600 137.581 1.00 131.33 458 ALA A N 1
ATOM 2287 C CA . ALA A 1 458 ? 111.390 107.517 136.554 1.00 129.32 458 ALA A CA 1
ATOM 2288 C C . ALA A 1 458 ? 110.022 107.196 137.141 1.00 128.59 458 ALA A C 1
ATOM 2289 O O . ALA A 1 458 ? 109.220 106.500 136.509 1.00 128.86 458 ALA A O 1
ATOM 2291 N N . LEU A 1 459 ? 109.750 107.679 138.356 1.00 127.30 459 LEU A N 1
ATOM 2292 C CA . LEU A 1 459 ? 108.453 107.441 138.982 1.00 126.37 459 LEU A CA 1
ATOM 2293 C C . LEU A 1 459 ? 107.331 108.124 138.211 1.00 127.83 459 LEU A C 1
ATOM 2294 O O . LEU A 1 459 ? 106.244 107.558 138.055 1.00 127.51 459 LEU A O 1
ATOM 2299 N N . HIS A 1 460 ? 107.575 109.337 137.725 1.00 125.13 460 HIS A N 1
ATOM 2300 C CA . HIS A 1 460 ? 106.567 110.135 137.045 1.00 122.60 460 HIS A CA 1
ATOM 2301 C C . HIS A 1 460 ? 106.888 110.228 135.560 1.00 121.43 460 HIS A C 1
ATOM 2302 O O . HIS A 1 460 ? 108.038 110.466 135.176 1.00 122.92 460 HIS A O 1
ATOM 2309 N N . GLY A 1 461 ? 105.870 110.040 134.734 1.00 102.50 461 GLY A N 1
ATOM 2310 C CA . GLY A 1 461 ? 106.043 110.086 133.298 1.00 100.65 461 GLY A CA 1
ATOM 2311 C C . GLY A 1 461 ? 104.932 109.316 132.615 1.00 99.18 461 GLY A C 1
ATOM 2312 O O . GLY A 1 461 ? 103.913 108.991 133.221 1.00 101.92 461 GLY A O 1
ATOM 2313 N N . PHE A 1 462 ? 105.140 109.060 131.326 1.00 86.32 462 PHE A N 1
ATOM 2314 C CA . PHE A 1 462 ? 104.241 108.201 130.565 1.00 88.33 462 PHE A CA 1
ATOM 2315 C C . PHE A 1 462 ? 104.955 107.017 129.934 1.00 91.20 462 PHE A C 1
ATOM 2316 O O . PHE A 1 462 ? 104.477 105.884 130.050 1.00 92.72 462 PHE A O 1
ATOM 2324 N N . ALA A 1 463 ? 106.079 107.254 129.255 1.00 90.89 463 ALA A N 1
ATOM 2325 C CA . ALA A 1 463 ? 106.970 106.213 128.746 1.00 91.21 463 ALA A CA 1
ATOM 2326 C C . ALA A 1 463 ? 106.349 105.327 127.670 1.00 90.85 463 ALA A C 1
ATOM 2327 O O . ALA A 1 463 ? 105.135 105.340 127.447 1.00 92.94 463 ALA A O 1
ATOM 2329 N N . LEU A 1 464 ? 107.198 104.562 126.987 1.00 88.37 464 LEU A N 1
ATOM 2330 C CA . LEU A 1 464 ? 106.783 103.561 126.017 1.00 87.28 464 LEU A CA 1
ATOM 2331 C C . LEU A 1 464 ? 107.681 102.346 126.183 1.00 92.49 464 LEU A C 1
ATOM 2332 O O . LEU A 1 464 ? 108.899 102.483 126.323 1.00 98.24 464 LEU A O 1
ATOM 2337 N N . VAL A 1 465 ? 107.082 101.159 126.170 1.00 94.70 465 VAL A N 1
ATOM 2338 C CA . VAL A 1 465 ? 107.773 99.924 126.518 1.00 90.60 465 VAL A CA 1
ATOM 2339 C C . VAL A 1 465 ? 107.745 98.981 125.324 1.00 91.69 465 VAL A C 1
ATOM 2340 O O . VAL A 1 465 ? 106.693 98.780 124.708 1.00 92.96 465 VAL A O 1
ATOM 2344 N N . VAL A 1 466 ? 108.900 98.405 125.004 1.00 90.76 466 VAL A N 1
ATOM 2345 C CA . VAL A 1 466 ? 109.014 97.362 123.992 1.00 89.12 466 VAL A CA 1
ATOM 2346 C C . VAL A 1 466 ? 109.123 96.020 124.701 1.00 96.72 466 VAL A C 1
ATOM 2347 O O . VAL A 1 466 ? 109.995 95.830 125.557 1.00 98.69 466 VAL A O 1
ATOM 2351 N N . LEU A 1 467 ? 108.238 95.090 124.352 1.00 115.61 467 LEU A N 1
ATOM 2352 C CA . LEU A 1 467 ? 108.196 93.787 125.012 1.00 116.08 467 LEU A CA 1
ATOM 2353 C C . LEU A 1 467 ? 109.175 92.826 124.349 1.00 117.86 467 LEU A C 1
ATOM 2354 O O . LEU A 1 467 ? 109.135 92.660 123.125 1.00 119.56 467 LEU A O 1
ATOM 2359 N N . PRO A 1 468 ? 110.057 92.177 125.113 1.00 114.36 468 PRO A N 1
ATOM 2360 C CA . PRO A 1 468 ? 111.090 91.319 124.515 1.00 113.09 468 PRO A CA 1
ATOM 2361 C C . PRO A 1 468 ? 110.543 89.953 124.128 1.00 109.24 468 PRO A C 1
ATOM 2362 O O . PRO A 1 468 ? 110.317 89.090 124.981 1.00 110.34 468 PRO A O 1
ATOM 2366 N N . ASP A 1 469 ? 110.325 89.756 122.827 1.00 117.59 469 ASP A N 1
ATOM 2367 C CA . ASP A 1 469 ? 109.987 88.443 122.291 1.00 119.94 469 ASP A CA 1
ATOM 2368 C C . ASP A 1 469 ? 110.678 88.197 120.955 1.00 122.24 469 ASP A C 1
ATOM 2369 O O . ASP A 1 469 ? 110.118 87.530 120.078 1.00 121.31 469 ASP A O 1
ATOM 2374 N N . LEU A 1 470 ? 111.884 88.746 120.778 1.00 128.75 470 LEU A N 1
ATOM 2375 C CA . LEU A 1 470 ? 112.595 88.603 119.510 1.00 129.26 470 LEU A CA 1
ATOM 2376 C C . LEU A 1 470 ? 112.925 87.146 119.212 1.00 130.92 470 LEU A C 1
ATOM 2377 O O . LEU A 1 470 ? 112.738 86.677 118.084 1.00 129.98 470 LEU A O 1
ATOM 2382 N N . ASP A 1 471 ? 113.412 86.417 120.209 1.00 145.05 471 ASP A N 1
ATOM 2383 C CA . ASP A 1 471 ? 113.802 85.027 120.036 1.00 145.56 471 ASP A CA 1
ATOM 2384 C C . ASP A 1 471 ? 112.587 84.126 120.238 1.00 145.39 471 ASP A C 1
ATOM 2385 O O . ASP A 1 471 ? 111.443 84.587 120.282 1.00 144.99 471 ASP A O 1
ATOM 2390 N N . ALA A 1 472 ? 112.824 82.822 120.350 1.00 145.13 472 ALA A N 1
ATOM 2391 C CA . ALA A 1 472 ? 111.765 81.908 120.748 1.00 144.04 472 ALA A CA 1
ATOM 2392 C C . ALA A 1 472 ? 111.365 82.204 122.186 1.00 145.54 472 ALA A C 1
ATOM 2393 O O . ALA A 1 472 ? 112.219 82.287 123.074 1.00 145.95 472 ALA A O 1
ATOM 2395 N N . PHE A 1 473 ? 110.066 82.369 122.416 1.00 146.88 473 PHE A N 1
ATOM 2396 C CA . PHE A 1 473 ? 109.569 82.838 123.698 1.00 146.03 473 PHE A CA 1
ATOM 2397 C C . PHE A 1 473 ? 108.378 82.000 124.131 1.00 147.23 473 PHE A C 1
ATOM 2398 O O . PHE A 1 473 ? 107.672 81.417 123.304 1.00 147.74 473 PHE A O 1
ATOM 2406 N N . SER A 1 474 ? 108.166 81.946 125.443 1.00 144.79 474 SER A N 1
ATOM 2407 C CA . SER A 1 474 ? 106.987 81.303 126.000 1.00 144.61 474 SER A CA 1
ATOM 2408 C C . SER A 1 474 ? 105.868 82.328 126.119 1.00 144.19 474 SER A C 1
ATOM 2409 O O . SER A 1 474 ? 106.054 83.353 126.790 1.00 142.55 474 SER A O 1
ATOM 2412 N N . PRO A 1 475 ? 104.716 82.111 125.479 1.00 140.17 475 PRO A N 1
ATOM 2413 C CA . PRO A 1 475 ? 103.647 83.125 125.516 1.00 140.11 475 PRO A CA 1
ATOM 2414 C C . PRO A 1 475 ? 103.132 83.430 126.911 1.00 140.21 475 PRO A C 1
ATOM 2415 O O . PRO A 1 475 ? 102.710 84.566 127.168 1.00 141.62 475 PRO A O 1
ATOM 2419 N N . ALA A 1 476 ? 103.147 82.449 127.816 1.00 128.63 476 ALA A N 1
ATOM 2420 C CA . ALA A 1 476 ? 102.667 82.687 129.173 1.00 127.18 476 ALA A CA 1
ATOM 2421 C C . ALA A 1 476 ? 103.519 83.729 129.884 1.00 128.27 476 ALA A C 1
ATOM 2422 O O . ALA A 1 476 ? 102.989 84.606 130.580 1.00 129.53 476 ALA A O 1
ATOM 2424 N N . PHE A 1 477 ? 104.841 83.654 129.714 1.00 128.64 477 PHE A N 1
ATOM 2425 C CA . PHE A 1 477 ? 105.722 84.635 130.337 1.00 128.61 477 PHE A CA 1
ATOM 2426 C C . PHE A 1 477 ? 105.458 86.032 129.796 1.00 129.88 477 PHE A C 1
ATOM 2427 O O . PHE A 1 477 ? 105.429 87.000 130.559 1.00 131.86 477 PHE A O 1
ATOM 2435 N N . LEU A 1 478 ? 105.269 86.157 128.481 1.00 127.30 478 LEU A N 1
ATOM 2436 C CA . LEU A 1 478 ? 105.009 87.470 127.897 1.00 127.39 478 LEU A CA 1
ATOM 2437 C C . LEU A 1 478 ? 103.674 88.037 128.368 1.00 127.14 478 LEU A C 1
ATOM 2438 O O . LEU A 1 478 ? 103.573 89.234 128.661 1.00 126.53 478 LEU A O 1
ATOM 2443 N N . LYS A 1 479 ? 102.640 87.195 128.449 1.00 122.21 479 LYS A N 1
ATOM 2444 C CA . LYS A 1 479 ? 101.347 87.668 128.935 1.00 119.19 479 LYS A CA 1
ATOM 2445 C C . LYS A 1 479 ? 101.430 88.108 130.392 1.00 119.79 479 LYS A C 1
ATOM 2446 O O . LYS A 1 479 ? 100.888 89.158 130.765 1.00 120.21 479 LYS A O 1
ATOM 2452 N N . THR A 1 480 ? 102.112 87.323 131.229 1.00 121.80 480 THR A N 1
ATOM 2453 C CA . THR A 1 480 ? 102.275 87.703 132.628 1.00 121.79 480 THR A CA 1
ATOM 2454 C 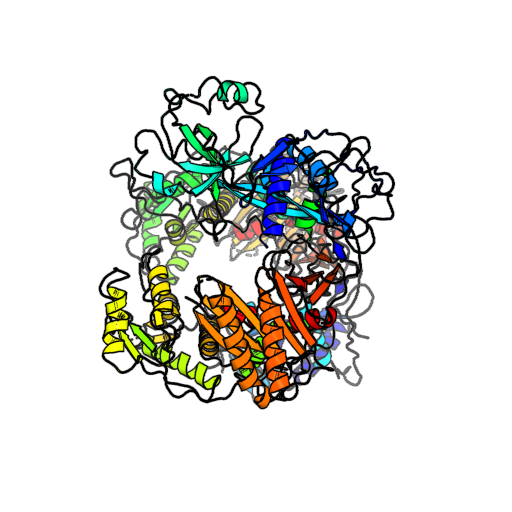C . THR A 1 480 ? 103.099 88.976 132.757 1.00 122.85 480 THR A C 1
ATOM 2455 O O . THR A 1 480 ? 102.823 89.818 133.619 1.00 121.00 480 THR A O 1
ATOM 2459 N N . PHE A 1 481 ? 104.119 89.132 131.909 1.00 125.94 481 PHE A N 1
ATOM 2460 C CA . PHE A 1 481 ? 104.928 90.343 131.921 1.00 124.14 481 PHE A CA 1
ATOM 2461 C C . PHE A 1 481 ? 104.081 91.555 131.558 1.00 127.01 481 PHE A C 1
ATOM 2462 O O . PHE A 1 481 ? 104.190 92.608 132.192 1.00 127.84 481 PHE A O 1
ATOM 2470 N N . HIS A 1 482 ? 103.220 91.416 130.547 1.00 122.12 482 HIS A N 1
ATOM 2471 C CA . HIS A 1 482 ? 102.334 92.512 130.164 1.00 119.00 482 HIS A CA 1
ATOM 2472 C C . HIS A 1 482 ? 101.382 92.875 131.296 1.00 119.08 482 HIS A C 1
ATOM 2473 O O . HIS A 1 482 ? 101.209 94.059 131.618 1.00 118.19 482 HIS A O 1
ATOM 2480 N N . GLU A 1 483 ? 100.775 91.866 131.927 1.00 120.93 483 GLU A N 1
ATOM 2481 C CA . GLU A 1 483 ? 99.847 92.127 133.025 1.00 120.55 483 GLU A CA 1
ATOM 2482 C C . GLU A 1 483 ? 100.551 92.809 134.192 1.00 121.32 483 GLU A C 1
ATOM 2483 O O . GLU A 1 483 ? 100.040 93.783 134.758 1.00 120.00 483 GLU A O 1
ATOM 2489 N N . LEU A 1 484 ? 101.738 92.319 134.557 1.00 123.83 484 LEU A N 1
ATOM 2490 C CA . LEU A 1 484 ? 102.457 92.880 135.694 1.00 122.57 484 LEU A CA 1
ATOM 2491 C C . LEU A 1 484 ? 102.995 94.270 135.391 1.00 121.96 484 LEU A C 1
ATOM 2492 O O . LEU A 1 484 ? 103.059 95.112 136.289 1.00 119.90 484 LEU A O 1
ATOM 2497 N N . LEU A 1 485 ? 103.380 94.532 134.143 1.00 118.90 485 LEU A N 1
ATOM 2498 C CA . LEU A 1 485 ? 103.833 95.867 133.778 1.00 117.22 485 LEU A CA 1
ATOM 2499 C C . LEU A 1 485 ? 102.681 96.861 133.798 1.00 117.00 485 LEU A C 1
ATOM 2500 O O . LEU A 1 485 ? 102.855 98.012 134.215 1.00 115.41 485 LEU A O 1
ATOM 2505 N N . LYS A 1 486 ? 101.497 96.438 133.352 1.00 116.56 486 LYS A N 1
ATOM 2506 C CA . LYS A 1 486 ? 100.363 97.354 133.347 1.00 117.13 486 LYS A CA 1
ATOM 2507 C C . LYS A 1 486 ? 99.806 97.585 134.747 1.00 119.21 486 LYS A C 1
ATOM 2508 O O . LYS A 1 486 ? 99.364 98.697 135.054 1.00 117.95 486 LYS A O 1
ATOM 2514 N N . SER A 1 487 ? 99.821 96.566 135.610 1.00 130.78 487 SER A N 1
ATOM 2515 C CA . SER A 1 487 ? 99.116 96.649 136.880 1.00 129.88 487 SER A CA 1
ATOM 2516 C C . SER A 1 487 ? 100.012 96.828 138.097 1.00 128.17 487 SER A C 1
ATOM 2517 O O . SER A 1 487 ? 99.492 97.123 139.177 1.00 129.21 487 SER A O 1
ATOM 2520 N N . LYS A 1 488 ? 101.327 96.654 137.959 1.00 126.18 488 LYS A N 1
ATOM 2521 C CA . LYS A 1 488 ? 102.213 96.738 139.116 1.00 127.87 488 LYS A CA 1
ATOM 2522 C C . LYS A 1 488 ? 102.257 98.156 139.669 1.00 128.31 488 LYS A C 1
ATOM 2523 O O . LYS A 1 488 ? 102.165 98.364 140.884 1.00 128.40 488 LYS A O 1
ATOM 2529 N N . PHE A 1 489 ? 102.392 99.142 138.792 1.00 124.42 489 PHE A N 1
ATOM 2530 C CA . PHE A 1 489 ? 102.411 100.530 139.219 1.00 124.04 489 PHE A CA 1
ATOM 2531 C C . PHE A 1 489 ? 100.992 101.065 139.335 1.00 123.82 489 PHE A C 1
ATOM 2532 O O . PHE A 1 489 ? 100.122 100.750 138.518 1.00 120.51 489 PHE A O 1
ATOM 2540 N N . TYR A 1 490 ? 100.763 101.880 140.363 1.00 132.62 490 TYR A N 1
ATOM 2541 C CA . TYR A 1 490 ? 99.500 102.574 140.532 1.00 132.90 490 TYR A CA 1
ATOM 2542 C C . TYR A 1 490 ? 99.350 103.574 139.384 1.00 130.66 490 TYR A C 1
ATOM 2543 O O . TYR A 1 490 ? 100.310 103.824 138.658 1.00 129.40 490 TYR A O 1
ATOM 2552 N N . PRO A 1 491 ? 98.138 104.161 139.181 1.00 126.34 491 PRO A N 1
ATOM 2553 C CA . PRO A 1 491 ? 97.874 104.950 137.962 1.00 127.46 491 PRO A CA 1
ATOM 2554 C C . PRO A 1 491 ? 98.923 105.962 137.505 1.00 128.49 491 PRO A C 1
ATOM 2555 O O . PRO A 1 491 ? 98.852 106.418 136.361 1.00 129.84 491 PRO A O 1
ATOM 2559 N N . ASP A 1 492 ? 99.883 106.336 138.348 1.00 120.04 492 ASP A N 1
ATOM 2560 C CA . ASP A 1 492 ? 101.007 107.128 137.863 1.00 121.55 492 ASP A CA 1
ATOM 2561 C C . ASP A 1 492 ? 101.864 106.303 136.908 1.00 122.54 492 ASP A C 1
ATOM 2562 O O . ASP A 1 492 ? 102.029 105.094 137.087 1.00 123.42 492 ASP A O 1
ATOM 2567 N N . LEU A 1 493 ? 102.418 106.970 135.894 1.00 108.40 493 LEU A N 1
ATOM 2568 C CA . LEU A 1 493 ? 103.180 106.323 134.823 1.00 106.97 493 LEU A CA 1
ATOM 2569 C C . LEU A 1 493 ? 102.322 105.295 134.078 1.00 105.42 493 LEU A C 1
ATOM 2570 O O . LEU A 1 493 ? 102.573 104.089 134.104 1.00 105.78 493 LEU A O 1
ATOM 2575 N N . LYS A 1 494 ? 101.282 105.803 133.421 1.00 95.44 494 LYS A N 1
ATOM 2576 C CA . LYS A 1 494 ? 100.461 104.972 132.550 1.00 99.06 494 LYS A CA 1
ATOM 2577 C C . LYS A 1 494 ? 101.283 104.522 131.350 1.00 100.84 494 LYS A C 1
ATOM 2578 O O . LYS A 1 494 ? 101.919 105.341 130.683 1.00 100.78 494 LYS A O 1
ATOM 2584 N N . VAL A 1 495 ? 101.250 103.225 131.056 1.00 92.59 495 VAL A N 1
ATOM 2585 C CA . VAL A 1 495 ? 102.193 102.596 130.139 1.00 90.83 495 VAL A CA 1
ATOM 2586 C C . VAL A 1 495 ? 101.448 102.076 128.917 1.00 91.29 495 VAL A C 1
ATOM 2587 O O . VAL A 1 495 ? 100.427 101.392 129.050 1.00 95.45 495 VAL A O 1
ATOM 2591 N N . GLN A 1 496 ? 101.958 102.407 127.730 1.00 85.72 496 GLN A N 1
ATOM 2592 C CA . GLN A 1 496 ? 101.517 101.819 126.472 1.00 87.51 496 GLN A CA 1
ATOM 2593 C C . GLN A 1 496 ? 102.677 101.033 125.876 1.00 90.35 496 GLN A C 1
ATOM 2594 O O . GLN A 1 496 ? 103.790 101.557 125.762 1.00 91.27 496 GLN A O 1
ATOM 2600 N N . CYS A 1 497 ? 102.420 99.784 125.499 1.00 95.99 497 CYS A N 1
ATOM 2601 C CA . CYS A 1 497 ? 103.464 98.833 125.141 1.00 94.22 497 CYS A CA 1
ATOM 2602 C C . CYS A 1 497 ? 103.491 98.587 123.634 1.00 94.07 497 CYS A C 1
ATOM 2603 O O . CYS A 1 497 ? 102.646 99.071 122.877 1.00 93.98 497 CYS A O 1
ATOM 2606 N N . ALA A 1 498 ? 104.487 97.811 123.209 1.00 89.44 498 ALA A N 1
ATOM 2607 C CA . ALA A 1 498 ? 104.660 97.432 121.814 1.00 86.52 498 ALA A CA 1
ATOM 2608 C C . ALA A 1 498 ? 105.439 96.125 121.764 1.00 93.35 498 ALA A C 1
ATOM 2609 O O . ALA A 1 498 ? 106.049 95.706 122.749 1.00 95.53 498 ALA A O 1
ATOM 2611 N N . SER A 1 499 ? 105.418 95.481 120.600 1.00 100.96 499 SER A N 1
ATOM 2612 C CA . SER A 1 499 ? 106.057 94.185 120.406 1.00 99.65 499 SER A CA 1
ATOM 2613 C C . SER A 1 499 ? 107.342 94.348 119.607 1.00 101.09 499 SER A C 1
ATOM 2614 O O . SER A 1 499 ? 107.349 95.005 118.561 1.00 103.18 499 SER A O 1
ATOM 2617 N N . ALA A 1 500 ? 108.422 93.737 120.098 1.00 94.88 500 ALA A N 1
ATOM 2618 C CA . ALA A 1 500 ? 109.713 93.834 119.425 1.00 93.72 500 ALA A CA 1
ATOM 2619 C C . ALA A 1 500 ? 109.734 93.060 118.114 1.00 91.83 500 ALA A C 1
ATOM 2620 O O . ALA A 1 500 ? 110.501 93.405 117.205 1.00 91.62 500 ALA A O 1
ATOM 2622 N N . HIS A 1 501 ? 108.913 92.015 118.002 1.00 92.75 501 HIS A N 1
ATOM 2623 C CA . HIS A 1 501 ? 108.924 91.175 116.809 1.00 95.51 501 HIS A CA 1
ATOM 2624 C C . HIS A 1 501 ? 108.504 91.961 115.574 1.00 98.29 501 HIS A C 1
ATOM 2625 O O . HIS A 1 501 ? 109.162 91.895 114.530 1.00 98.89 501 HIS A O 1
ATOM 2632 N N . ASN A 1 502 ? 107.408 92.719 115.677 1.00 92.55 502 ASN A N 1
ATOM 2633 C CA . ASN A 1 502 ? 106.941 93.510 114.542 1.00 91.31 502 ASN A CA 1
ATOM 2634 C C . ASN A 1 502 ? 107.933 94.610 114.186 1.00 91.75 502 ASN A C 1
ATOM 2635 O O . ASN A 1 502 ? 108.152 94.896 113.002 1.00 90.70 502 ASN A O 1
ATOM 2640 N N . ILE A 1 503 ? 108.536 95.239 115.197 1.00 87.07 503 ILE A N 1
ATOM 2641 C CA . ILE A 1 503 ? 109.524 96.285 114.948 1.00 86.48 503 ILE A CA 1
ATOM 2642 C C . ILE A 1 503 ? 110.711 95.721 114.181 1.00 92.41 503 ILE A C 1
ATOM 2643 O O . ILE A 1 503 ? 111.183 96.316 113.207 1.00 93.72 503 ILE A O 1
ATOM 2648 N N . SER A 1 504 ? 111.209 94.558 114.607 1.00 97.75 504 SER A N 1
ATOM 2649 C CA . SER A 1 504 ? 112.335 93.946 113.908 1.00 94.95 504 SER A CA 1
ATOM 2650 C C . SER A 1 504 ? 111.942 93.495 112.507 1.00 93.17 504 SER A C 1
ATOM 2651 O O . SER A 1 504 ? 112.740 93.604 111.570 1.00 95.52 504 SER A O 1
ATOM 2654 N N . SER A 1 505 ? 110.719 92.986 112.342 1.00 88.19 505 SER A N 1
ATOM 2655 C CA . SER A 1 505 ? 110.288 92.511 111.033 1.00 90.55 505 SER A CA 1
ATOM 2656 C C . SER A 1 505 ? 110.060 93.658 110.059 1.00 92.85 505 SER A C 1
ATOM 2657 O O . SER A 1 505 ? 110.146 93.462 108.842 1.00 92.55 505 SER A O 1
ATOM 2660 N N . PHE A 1 506 ? 109.767 94.854 110.567 1.00 96.77 506 PHE A N 1
ATOM 2661 C CA . PHE A 1 506 ? 109.500 95.992 109.698 1.00 95.43 506 PHE A CA 1
ATOM 2662 C C . PHE A 1 506 ? 110.763 96.636 109.150 1.00 94.81 506 PHE A C 1
ATOM 2663 O O . PHE A 1 506 ? 110.659 97.550 108.325 1.00 95.38 506 PHE A O 1
ATOM 2671 N N . PHE A 1 507 ? 111.938 96.196 109.579 1.00 101.54 507 PHE A N 1
ATOM 2672 C CA . PHE A 1 507 ? 113.197 96.812 109.191 1.00 103.84 507 PHE A CA 1
ATOM 2673 C C . PHE A 1 507 ? 114.094 95.790 108.499 1.00 109.47 507 PHE A C 1
ATOM 2674 O O . PHE A 1 507 ? 113.771 94.605 108.394 1.00 109.47 507 PHE A O 1
ATOM 2682 N N . LYS A 1 508 ? 115.239 96.279 108.021 1.00 135.45 508 LYS A N 1
ATOM 2683 C CA . LYS A 1 508 ? 116.235 95.501 107.314 1.00 132.90 508 LYS A CA 1
ATOM 2684 C C . LYS A 1 508 ? 117.609 96.033 107.696 1.00 133.53 508 LYS A C 1
ATOM 2685 O O . LYS A 1 508 ? 117.806 97.259 107.760 1.00 132.98 508 LYS A O 1
ATOM 2691 N N . PRO A 1 509 ? 118.571 95.140 107.974 1.00 142.09 509 PRO A N 1
ATOM 2692 C CA . PRO A 1 509 ? 119.917 95.584 108.357 1.00 141.29 509 PRO A CA 1
ATOM 2693 C C . PRO A 1 509 ? 120.781 95.956 107.164 1.00 143.22 509 PRO A C 1
ATOM 2694 O O . PRO A 1 509 ? 121.518 95.114 106.642 1.00 143.05 509 PRO A O 1
ATOM 2698 N N . PHE A 1 510 ? 120.683 97.204 106.714 1.00 171.28 510 PHE A N 1
ATOM 2699 C CA . PHE A 1 510 ? 121.536 97.676 105.633 1.00 172.24 510 PHE A CA 1
ATOM 2700 C C . PHE A 1 510 ? 122.998 97.681 106.065 1.00 174.63 510 PHE A C 1
ATOM 2701 O O . PHE A 1 510 ? 123.323 97.849 107.244 1.00 174.27 510 PHE A O 1
ATOM 2709 N N . SER A 1 511 ? 123.889 97.496 105.087 1.00 193.74 511 SER A N 1
ATOM 2710 C CA . SER A 1 511 ? 125.324 97.403 105.329 1.00 193.60 511 SER A CA 1
ATOM 2711 C C . SER A 1 511 ? 126.023 98.756 105.267 1.00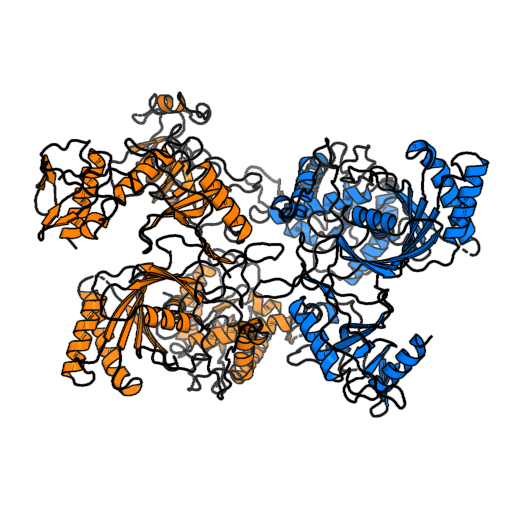 194.71 511 SER A C 1
ATOM 2712 O O . SER A 1 511 ? 127.230 98.802 104.987 1.00 195.14 511 SER A O 1
ATOM 2715 N N . THR A 1 512 ? 125.292 99.841 105.541 1.00 206.48 512 THR A N 1
ATOM 2716 C CA . THR A 1 512 ? 125.762 101.238 105.549 1.00 206.87 512 THR A CA 1
ATOM 2717 C C . THR A 1 512 ? 126.787 101.520 104.445 1.00 208.35 512 THR A C 1
ATOM 2718 O O . THR A 1 512 ? 127.910 101.964 104.685 1.00 208.76 512 THR A O 1
ATOM 2722 N N . ALA A 1 513 ? 126.364 101.263 103.210 1.00 214.74 513 ALA A N 1
ATOM 2723 C CA . ALA A 1 513 ? 127.202 101.527 102.045 1.00 213.80 513 ALA A CA 1
ATOM 2724 C C . ALA A 1 513 ? 127.370 103.032 101.876 1.00 214.34 513 ALA A C 1
ATOM 2725 O O . ALA A 1 513 ? 126.426 103.732 101.494 1.00 213.62 513 ALA A O 1
ATOM 2727 N N . GLY A 1 514 ? 128.570 103.531 102.160 1.00 234.21 514 GLY A N 1
ATOM 2728 C CA . GLY A 1 514 ? 128.839 104.954 102.104 1.00 234.05 514 GLY A CA 1
ATOM 2729 C C . GLY A 1 514 ? 129.578 105.442 103.333 1.00 234.62 514 GLY A C 1
ATOM 2730 O O . GLY A 1 514 ? 130.346 106.406 103.266 1.00 234.75 514 GLY A O 1
ATOM 2731 N N . ASN A 1 515 ? 129.349 104.777 104.465 1.00 236.58 515 ASN A N 1
ATOM 2732 C CA . ASN A 1 515 ? 130.045 105.099 105.705 1.00 236.32 515 ASN A CA 1
ATOM 2733 C C . ASN A 1 515 ? 130.659 103.838 106.300 1.00 236.56 515 ASN A C 1
ATOM 2734 O O . ASN A 1 515 ? 130.631 102.774 105.673 1.00 236.50 515 ASN A O 1
ATOM 2739 N N . ASN A 1 516 ? 131.215 103.942 107.506 1.00 239.28 516 ASN A N 1
ATOM 2740 C CA . ASN A 1 516 ? 131.877 102.819 108.156 1.00 238.73 516 ASN A CA 1
ATOM 2741 C C . ASN A 1 516 ? 131.346 102.655 109.572 1.00 238.16 516 ASN A C 1
ATOM 2742 O O . ASN A 1 516 ? 131.306 103.621 110.341 1.00 238.60 516 ASN A O 1
ATOM 2747 N N . GLY A 1 517 ? 130.938 101.433 109.910 1.00 219.66 517 GLY A N 1
ATOM 2748 C CA . GLY A 1 517 ? 130.548 101.100 111.264 1.00 219.22 517 GLY A CA 1
ATOM 2749 C C . GLY A 1 517 ? 129.195 101.607 111.705 1.00 218.96 517 GLY A C 1
ATOM 2750 O O . GLY A 1 517 ? 128.877 101.507 112.896 1.00 218.46 517 GLY A O 1
ATOM 2751 N N . ILE A 1 518 ? 128.390 102.155 110.793 1.00 204.96 518 ILE A N 1
ATOM 2752 C CA . ILE A 1 518 ? 127.075 102.661 111.178 1.00 204.05 518 ILE A CA 1
ATOM 2753 C C . ILE A 1 518 ? 126.130 101.513 111.511 1.00 202.59 518 ILE A C 1
ATOM 2754 O O . ILE A 1 518 ? 125.399 101.571 112.507 1.00 202.01 518 ILE A O 1
ATOM 2759 N N . VAL A 1 519 ? 126.139 100.456 110.687 1.00 183.11 519 VAL A N 1
ATOM 2760 C CA . VAL A 1 519 ? 125.311 99.248 110.788 1.00 181.67 519 VAL A CA 1
ATOM 2761 C C . VAL A 1 519 ? 123.860 99.591 111.145 1.00 181.13 519 VAL A C 1
ATOM 2762 O O . VAL A 1 519 ? 123.199 98.895 111.925 1.00 181.22 519 VAL A O 1
ATOM 2766 N N . GLU A 1 520 ? 123.338 100.646 110.526 1.00 169.11 520 GLU A N 1
ATOM 2767 C CA . GLU A 1 520 ? 121.987 101.103 110.807 1.00 166.87 520 GLU A CA 1
ATOM 2768 C C . GLU A 1 520 ? 120.956 100.170 110.173 1.00 165.65 520 GLU A C 1
ATOM 2769 O O . GLU A 1 520 ? 121.263 99.344 109.310 1.00 166.72 520 GLU A O 1
ATOM 2775 N N . TYR A 1 521 ? 119.713 100.311 110.621 1.00 133.37 521 TYR A N 1
ATOM 2776 C CA . TYR A 1 521 ? 118.582 99.590 110.061 1.00 133.43 521 TYR A CA 1
ATOM 2777 C C . TYR A 1 521 ? 117.682 100.563 109.315 1.00 133.81 521 TYR A C 1
ATOM 2778 O O . TYR A 1 521 ? 117.554 101.730 109.696 1.00 134.86 521 TYR A O 1
ATOM 2787 N N . ARG A 1 522 ? 117.058 100.081 108.245 1.00 130.64 522 ARG A N 1
ATOM 2788 C CA . ARG A 1 522 ? 116.185 100.922 107.439 1.00 128.38 522 ARG A CA 1
ATOM 2789 C C . ARG A 1 522 ? 114.876 100.202 107.158 1.00 126.81 522 ARG A C 1
ATOM 2790 O O . ARG A 1 522 ? 114.799 98.974 107.173 1.00 128.29 522 ARG A O 1
ATOM 2798 N N . VAL A 1 523 ? 113.832 100.988 106.903 1.00 108.87 523 VAL A N 1
ATOM 2799 C CA . VAL A 1 523 ? 112.558 100.411 106.502 1.00 111.03 523 VAL A CA 1
ATOM 2800 C C . VAL A 1 523 ? 112.668 99.907 105.068 1.00 113.42 523 VAL A C 1
ATOM 2801 O O . VAL A 1 523 ? 113.212 100.591 104.191 1.00 115.85 523 VAL A O 1
ATOM 2805 N N . VAL A 1 524 ? 112.187 98.684 104.834 1.00 113.19 524 VAL A N 1
ATOM 2806 C CA . VAL A 1 524 ? 112.245 98.101 103.499 1.00 113.66 524 VAL A CA 1
ATOM 2807 C C . VAL A 1 524 ? 111.401 98.928 102.539 1.00 116.38 524 VAL A C 1
ATOM 2808 O O . VAL A 1 524 ? 110.313 99.403 102.888 1.00 120.39 524 VAL A O 1
ATOM 2812 N N . GLU A 1 525 ? 111.911 99.107 101.317 1.00 120.30 525 GLU A N 1
ATOM 2813 C CA . GLU A 1 525 ? 111.234 99.960 100.343 1.00 121.92 525 GLU A CA 1
ATOM 2814 C C . GLU A 1 525 ? 109.866 99.403 99.965 1.00 121.65 525 GLU A C 1
ATOM 2815 O O . GLU A 1 525 ? 108.903 100.160 99.801 1.00 121.29 525 GLU A O 1
ATOM 2821 N N . ALA A 1 526 ? 109.758 98.081 99.825 1.00 115.07 526 ALA A N 1
ATOM 2822 C CA . ALA A 1 526 ? 108.471 97.465 99.532 1.00 113.62 526 ALA A CA 1
ATOM 2823 C C . ALA A 1 526 ? 107.574 97.365 100.757 1.00 113.59 526 ALA A C 1
ATOM 2824 O O . ALA A 1 526 ? 106.411 96.971 100.621 1.00 113.36 526 ALA A O 1
ATOM 2826 N N . LEU A 1 527 ? 108.083 97.709 101.940 1.00 112.70 527 LEU A N 1
ATOM 2827 C CA . LEU A 1 527 ? 107.328 97.585 103.180 1.00 110.53 527 LEU A CA 1
ATOM 2828 C C . LEU A 1 527 ? 107.184 98.934 103.871 1.00 111.25 527 LEU A C 1
ATOM 2829 O O . LEU A 1 527 ? 107.436 99.047 105.074 1.00 115.54 527 LEU A O 1
ATOM 2834 N N . LYS A 1 528 ? 106.798 99.965 103.123 1.00 100.13 528 LYS A N 1
ATOM 2835 C CA . LYS A 1 528 ? 106.664 101.307 103.673 1.00 100.09 528 LYS A CA 1
ATOM 2836 C C . LYS A 1 528 ? 105.243 101.643 104.110 1.00 101.94 528 LYS A C 1
ATOM 2837 O O . LYS A 1 528 ? 105.060 102.267 105.159 1.00 102.81 528 LYS A O 1
ATOM 2843 N N . GLY A 1 529 ? 104.232 101.250 103.332 1.00 97.43 529 GLY A N 1
ATOM 2844 C CA . GLY A 1 529 ? 102.863 101.601 103.679 1.00 97.85 529 GLY A CA 1
ATOM 2845 C C . GLY A 1 529 ? 102.375 100.928 104.948 1.00 99.31 529 GLY A C 1
ATOM 2846 O O . GLY A 1 529 ? 101.722 101.559 105.788 1.00 102.08 529 GLY A O 1
ATOM 2847 N N . ARG A 1 530 ? 102.674 99.637 105.104 1.00 90.42 530 ARG A N 1
ATOM 2848 C CA . ARG A 1 530 ? 102.262 98.927 106.310 1.00 89.22 530 ARG A CA 1
ATOM 2849 C C . ARG A 1 530 ? 102.972 99.476 107.540 1.00 89.23 530 ARG A C 1
ATOM 2850 O O . ARG A 1 530 ? 102.364 99.599 108.609 1.00 94.18 530 ARG A O 1
ATOM 2858 N N . PHE A 1 531 ? 104.254 99.824 107.405 1.00 72.81 531 PHE A N 1
ATOM 2859 C CA . PHE A 1 531 ? 104.966 100.447 108.516 1.00 75.86 531 PHE A CA 1
ATOM 2860 C C . PHE A 1 531 ? 104.385 101.814 108.847 1.00 77.72 531 PHE A C 1
ATOM 2861 O O . PHE A 1 531 ? 104.313 102.194 110.020 1.00 78.78 531 PHE A O 1
ATOM 2869 N N . SER A 1 532 ? 103.973 102.571 107.827 1.00 82.90 532 SER A N 1
ATOM 2870 C CA . SER A 1 532 ? 103.340 103.863 108.074 1.00 81.18 532 SER A CA 1
ATOM 2871 C C . SER A 1 532 ? 102.036 103.699 108.841 1.00 81.08 532 SER A C 1
ATOM 2872 O O . SER A 1 532 ? 101.761 104.455 109.780 1.00 84.14 532 SER A O 1
ATOM 2875 N N . SER A 1 533 ? 101.221 102.713 108.459 1.00 74.61 533 SER A N 1
ATOM 2876 C CA . SER A 1 533 ? 99.979 102.455 109.186 1.00 73.22 533 SER A CA 1
ATOM 2877 C C . SER A 1 533 ? 100.256 102.023 110.623 1.00 76.48 533 SER A C 1
ATOM 2878 O O . SER A 1 533 ? 99.581 102.477 111.560 1.00 80.32 533 SER A O 1
ATOM 2881 N N . TYR A 1 534 ? 101.246 101.145 110.811 1.00 70.25 534 TYR A N 1
ATOM 2882 C CA . TYR A 1 534 ? 101.650 100.717 112.147 1.00 68.23 534 TYR A CA 1
ATOM 2883 C C . TYR A 1 534 ? 102.031 101.912 113.008 1.00 75.59 534 TYR A C 1
ATOM 2884 O O . TYR A 1 534 ? 101.553 102.059 114.141 1.00 84.00 534 TYR A O 1
ATOM 2893 N N . LEU A 1 535 ? 102.906 102.770 112.483 1.00 68.51 535 LEU A N 1
ATOM 2894 C CA . LEU A 1 535 ? 103.381 103.912 113.249 1.00 65.55 535 LEU A CA 1
ATOM 2895 C C . LEU A 1 535 ? 102.252 104.885 113.546 1.00 69.27 535 LEU A C 1
ATOM 2896 O O . LEU A 1 535 ? 102.188 105.450 114.641 1.00 68.95 535 LEU A O 1
ATOM 2901 N N . PHE A 1 536 ? 101.348 105.092 112.584 1.00 63.89 536 PHE A N 1
ATOM 2902 C CA . PHE A 1 536 ? 100.225 105.993 112.815 1.00 56.82 536 PHE A CA 1
ATOM 2903 C C . PHE A 1 536 ? 99.337 105.487 113.940 1.00 64.41 536 PHE A C 1
ATOM 2904 O O . PHE A 1 536 ? 98.952 106.255 114.828 1.00 72.95 536 PHE A O 1
ATOM 2912 N N . TYR A 1 537 ? 99.023 104.190 113.936 1.00 66.34 537 TYR A N 1
ATOM 2913 C CA . TYR A 1 537 ? 98.167 103.651 114.989 1.00 59.66 537 TYR A CA 1
ATOM 2914 C C . TYR A 1 537 ? 98.858 103.694 116.349 1.00 63.45 537 TYR A C 1
ATOM 2915 O O . TYR A 1 537 ? 98.232 104.043 117.359 1.00 66.75 537 TYR A O 1
ATOM 2924 N N . LEU A 1 538 ? 100.152 103.364 116.395 1.00 59.99 538 LEU A N 1
ATOM 2925 C CA . LEU A 1 538 ? 100.875 103.402 117.664 1.00 61.13 538 LEU A CA 1
ATOM 2926 C C . LEU A 1 538 ? 100.979 104.824 118.210 1.00 69.66 538 LEU A C 1
ATOM 2927 O O . LEU A 1 538 ? 100.812 105.046 119.418 1.00 71.65 538 LEU A O 1
ATOM 2932 N N . VAL A 1 539 ? 101.248 105.799 117.339 1.00 66.84 539 VAL A N 1
ATOM 2933 C CA . VAL A 1 539 ? 101.351 107.186 117.778 1.00 63.07 539 VAL A CA 1
ATOM 2934 C C . VAL A 1 539 ? 99.995 107.699 118.243 1.00 58.61 539 VAL A C 1
ATOM 2935 O O . VAL A 1 539 ? 99.902 108.436 119.233 1.00 64.36 539 VAL A O 1
ATOM 2939 N N . LEU A 1 540 ? 98.921 107.304 117.556 1.00 50.51 540 LEU A N 1
ATOM 2940 C CA . LEU A 1 540 ? 97.587 107.685 118.004 1.00 56.90 540 LEU A CA 1
ATOM 2941 C C . LEU A 1 540 ? 97.287 107.111 119.381 1.00 63.47 540 LEU A C 1
ATOM 2942 O O . LEU A 1 540 ? 96.709 107.796 120.232 1.00 68.33 540 LEU A O 1
ATOM 2947 N N . GLU A 1 541 ? 97.676 105.858 119.624 1.00 60.87 541 GLU A N 1
ATOM 2948 C CA . GLU A 1 541 ? 97.457 105.268 120.942 1.00 61.01 541 GLU A CA 1
ATOM 2949 C C . GLU A 1 541 ? 98.246 106.002 122.020 1.00 64.61 541 GLU A C 1
ATOM 2950 O O . GLU A 1 541 ? 97.722 106.276 123.109 1.00 63.61 541 GLU A O 1
ATOM 2956 N N . HIS A 1 542 ? 99.508 106.331 121.734 1.00 69.33 542 HIS A N 1
ATOM 2957 C CA . HIS A 1 542 ? 100.314 107.047 122.717 1.00 64.08 542 HIS A CA 1
ATOM 2958 C C . HIS A 1 542 ? 99.793 108.456 122.958 1.00 63.25 542 HIS A C 1
ATOM 2959 O O . HIS A 1 542 ? 100.008 109.019 124.036 1.00 66.38 542 HIS A O 1
ATOM 2966 N N . LEU A 1 543 ? 99.127 109.051 121.970 1.00 62.44 543 LEU A N 1
ATOM 2967 C CA . LEU A 1 543 ? 98.490 110.342 122.203 1.00 58.49 543 LEU A CA 1
ATOM 2968 C C . LEU A 1 543 ? 97.205 110.195 123.007 1.00 59.45 543 LEU A C 1
ATOM 2969 O O . LEU A 1 543 ? 96.861 111.089 123.787 1.00 58.16 543 LEU A O 1
ATOM 2974 N N . ILE A 1 544 ? 96.480 109.088 122.823 1.00 66.17 544 ILE A N 1
ATOM 2975 C CA . ILE A 1 544 ? 95.277 108.848 123.618 1.00 63.26 544 ILE A CA 1
ATOM 2976 C C . ILE A 1 544 ? 95.634 108.668 125.087 1.00 67.35 544 ILE A C 1
ATOM 2977 O O . ILE A 1 544 ? 94.981 109.232 125.973 1.00 69.74 544 ILE A O 1
ATOM 2982 N N . VAL A 1 545 ? 96.680 107.889 125.375 1.00 69.63 545 VAL A N 1
ATOM 2983 C CA . VAL A 1 545 ? 97.099 107.719 126.763 1.00 68.07 545 VAL A CA 1
ATOM 2984 C C . VAL A 1 545 ? 97.696 108.995 127.342 1.00 69.20 545 VAL A C 1
ATOM 2985 O O . VAL A 1 545 ? 97.782 109.133 128.568 1.00 70.42 545 VAL A O 1
ATOM 2989 N N . ASN A 1 546 ? 98.086 109.945 126.495 1.00 68.00 546 ASN A N 1
ATOM 2990 C CA . ASN A 1 546 ? 98.573 111.246 126.931 1.00 62.57 546 ASN A CA 1
ATOM 2991 C C . ASN A 1 546 ? 97.461 112.280 127.052 1.00 68.69 546 ASN A C 1
ATOM 2992 O O . ASN A 1 546 ? 97.752 113.452 127.312 1.00 72.21 546 ASN A O 1
ATOM 2997 N N . ARG A 1 547 ? 96.203 111.869 126.864 1.00 73.87 547 ARG A N 1
ATOM 2998 C CA . ARG A 1 547 ? 95.030 112.741 126.983 1.00 70.51 547 ARG A CA 1
ATOM 2999 C C . ARG A 1 547 ? 95.091 113.915 126.004 1.00 70.75 547 ARG A C 1
ATOM 3000 O O . ARG A 1 547 ? 94.864 115.070 126.368 1.00 71.48 547 ARG A O 1
ATOM 3008 N N . LYS A 1 548 ? 95.397 113.610 124.745 1.00 67.16 548 LYS A N 1
ATOM 3009 C CA . LYS A 1 548 ? 95.375 114.591 123.660 1.00 63.43 548 LYS A CA 1
ATOM 3010 C C . LYS A 1 548 ? 94.396 114.091 122.602 1.00 64.41 548 LYS A C 1
ATOM 3011 O O . LYS A 1 548 ? 94.753 113.263 121.759 1.00 72.24 548 LYS A O 1
ATOM 3017 N N . TRP A 1 549 ? 93.166 114.595 122.645 1.00 53.05 549 TRP A N 1
ATOM 3018 C CA . TRP A 1 549 ? 92.114 114.105 121.766 1.00 54.81 549 TRP A CA 1
ATOM 3019 C C . TRP A 1 549 ? 92.290 114.651 120.349 1.00 50.75 549 TRP A C 1
ATOM 3020 O O . TRP A 1 549 ? 92.650 115.817 120.174 1.00 51.60 549 TRP A O 1
ATOM 3031 N N . PRO A 1 550 ? 92.040 113.828 119.326 1.00 45.62 550 PRO A N 1
ATOM 3032 C CA . PRO A 1 550 ? 92.325 114.275 117.952 1.00 48.18 550 PRO A CA 1
ATOM 3033 C C . PRO A 1 550 ? 91.328 115.281 117.398 1.00 50.73 550 PRO A C 1
ATOM 3034 O O . PRO A 1 550 ? 91.747 116.247 116.750 1.00 56.64 550 PRO A O 1
ATOM 3038 N N . TYR A 1 551 ? 90.029 115.093 117.614 1.00 40.05 551 TYR A N 1
ATOM 3039 C CA . TYR A 1 551 ? 89.041 115.995 117.030 1.00 30.16 551 TYR A CA 1
ATOM 3040 C C . TYR A 1 551 ? 87.796 116.014 117.909 1.00 35.61 551 TYR A C 1
ATOM 3041 O O . TYR A 1 551 ? 87.766 115.415 118.987 1.00 42.25 551 TYR A O 1
ATOM 3050 N N . ALA A 1 552 ? 86.764 116.714 117.445 1.00 46.58 552 ALA A N 1
ATOM 3051 C CA . ALA A 1 552 ? 85.541 116.908 118.214 1.00 48.94 552 ALA A CA 1
ATOM 3052 C C . ALA A 1 552 ? 84.405 117.232 117.252 1.00 50.33 552 ALA A C 1
ATOM 3053 O O . ALA A 1 552 ? 84.597 117.301 116.036 1.00 63.08 552 ALA A O 1
ATOM 3055 N N . LEU A 1 553 ? 83.213 117.432 117.808 1.00 44.45 553 LEU A N 1
ATOM 3056 C CA . LEU A 1 553 ? 82.032 117.761 117.020 1.00 47.39 553 LEU A CA 1
ATOM 3057 C C . LEU A 1 553 ? 81.901 119.269 116.856 1.00 57.40 553 LEU A C 1
ATOM 3058 O O . LEU A 1 553 ? 82.194 120.034 117.778 1.00 61.88 553 LEU A O 1
ATOM 3063 N N . ALA A 1 554 ? 81.453 119.692 115.672 1.00 58.51 554 ALA A N 1
ATOM 3064 C CA . ALA A 1 554 ? 81.282 121.119 115.416 1.00 56.45 554 ALA A CA 1
ATOM 3065 C C . ALA A 1 554 ? 80.075 121.679 116.155 1.00 56.92 554 ALA A C 1
ATOM 3066 O O . ALA A 1 554 ? 80.155 122.754 116.759 1.00 57.02 554 ALA A O 1
ATOM 3068 N N . LYS A 1 555 ? 78.951 120.973 116.118 1.00 60.45 555 LYS A N 1
ATOM 3069 C CA . LYS A 1 555 ? 77.726 121.441 116.749 1.00 59.00 555 LYS A CA 1
ATOM 3070 C C . LYS A 1 555 ? 77.635 120.927 118.179 1.00 62.76 555 LYS A C 1
ATOM 3071 O O . LYS A 1 555 ? 78.000 119.784 118.466 1.00 68.37 555 LYS A O 1
ATOM 3077 N N . ASN A 1 556 ? 77.150 121.782 119.074 1.00 63.94 556 ASN A N 1
ATOM 3078 C CA . ASN A 1 556 ? 76.962 121.385 120.460 1.00 65.21 556 ASN A CA 1
ATOM 3079 C C . ASN A 1 556 ? 75.868 120.333 120.566 1.00 63.52 556 ASN A C 1
ATOM 3080 O O . ASN A 1 556 ? 74.886 120.358 119.821 1.00 64.43 556 ASN A O 1
ATOM 3085 N N . LEU A 1 557 ? 76.042 119.400 121.497 1.00 55.96 557 LEU A N 1
ATOM 3086 C CA . LEU A 1 557 ? 75.009 118.412 121.751 1.00 54.19 557 LEU A CA 1
ATOM 3087 C C . LEU A 1 557 ? 73.816 119.069 122.441 1.00 56.87 557 LEU A C 1
ATOM 3088 O O . LEU A 1 557 ? 73.894 120.194 122.941 1.00 61.40 557 LEU A O 1
ATOM 3093 N N . PHE A 1 558 ? 72.690 118.352 122.456 1.00 64.28 558 PHE A N 1
ATOM 3094 C CA . PHE A 1 558 ? 71.477 118.906 123.049 1.00 64.08 558 PHE A CA 1
ATOM 3095 C C . PHE A 1 558 ? 71.619 119.118 124.551 1.00 68.16 558 PHE A C 1
ATOM 3096 O O . PHE A 1 558 ? 70.985 120.019 125.108 1.00 72.50 558 PHE A O 1
ATOM 3104 N N . TYR A 1 559 ? 72.438 118.313 125.218 1.00 64.97 559 TYR A N 1
ATOM 3105 C CA . TYR A 1 559 ? 72.690 118.462 126.641 1.00 66.23 559 TYR A CA 1
ATOM 3106 C C . TYR A 1 559 ? 74.158 118.797 126.868 1.00 72.06 559 TYR A C 1
ATOM 3107 O O . TYR A 1 559 ? 75.031 118.387 126.098 1.00 72.46 559 TYR A O 1
ATOM 3116 N N . ASP A 1 560 ? 74.421 119.557 127.930 1.00 80.11 560 ASP A N 1
ATOM 3117 C CA . ASP A 1 560 ? 75.751 120.106 128.160 1.00 78.58 560 ASP A CA 1
ATOM 3118 C C . ASP A 1 560 ? 76.703 119.119 128.825 1.00 77.91 560 ASP A C 1
ATOM 3119 O O . ASP A 1 560 ? 77.868 119.026 128.426 1.00 76.83 560 ASP A O 1
ATOM 3124 N N . ILE A 1 561 ? 76.238 118.380 129.827 1.00 67.64 561 ILE A N 1
ATOM 3125 C CA . ILE A 1 561 ? 77.089 117.507 130.627 1.00 67.31 561 ILE A CA 1
ATOM 3126 C C . ILE A 1 561 ? 76.699 116.061 130.364 1.00 70.44 561 ILE A C 1
ATOM 3127 O O . ILE A 1 561 ? 75.513 115.714 130.404 1.00 70.75 561 ILE A O 1
ATOM 3132 N N . TYR A 1 562 ? 77.695 115.219 130.098 1.00 61.62 562 TYR A N 1
ATOM 3133 C CA . TYR A 1 562 ? 77.495 113.779 130.015 1.00 60.12 562 TYR A CA 1
ATOM 3134 C C . TYR A 1 562 ? 78.498 113.099 130.932 1.00 65.27 562 TYR A C 1
ATOM 3135 O O . TYR A 1 562 ? 79.676 113.466 130.948 1.00 57.76 562 TYR A O 1
ATOM 3144 N N . ILE A 1 563 ? 78.035 112.120 131.702 1.00 67.34 563 ILE A N 1
ATOM 3145 C CA . ILE A 1 563 ? 78.859 111.447 132.697 1.00 56.16 563 ILE A CA 1
ATOM 3146 C C . ILE A 1 563 ? 78.892 109.961 132.375 1.00 57.71 563 ILE A C 1
ATOM 3147 O O . ILE A 1 563 ? 77.840 109.335 132.200 1.00 59.14 563 ILE A O 1
ATOM 3152 N N . GLY A 1 564 ? 80.096 109.406 132.286 1.00 58.19 564 GLY A N 1
ATOM 3153 C CA . GLY A 1 564 ? 80.264 107.982 132.079 1.00 63.28 564 GLY A CA 1
ATOM 3154 C C . GLY A 1 564 ? 80.934 107.316 133.261 1.00 60.07 564 GLY A C 1
ATOM 3155 O O . GLY A 1 564 ? 82.073 107.647 133.599 1.00 61.13 564 GLY A O 1
ATOM 3156 N N . ILE A 1 565 ? 80.236 106.378 133.895 1.00 59.78 565 ILE A N 1
ATOM 3157 C CA . ILE A 1 565 ? 80.698 105.712 135.105 1.00 55.03 565 ILE A CA 1
ATOM 3158 C C . ILE A 1 565 ? 80.807 104.223 134.823 1.00 59.08 565 ILE A C 1
ATOM 3159 O O . ILE A 1 565 ? 79.873 103.622 134.281 1.00 64.67 565 ILE A O 1
ATOM 3164 N N . ASP A 1 566 ? 81.942 103.630 135.186 1.00 79.18 566 ASP A N 1
ATOM 3165 C CA . ASP A 1 566 ? 82.129 102.191 135.047 1.00 80.15 566 ASP A CA 1
ATOM 3166 C C . ASP A 1 566 ? 82.753 101.676 136.333 1.00 86.23 566 ASP A C 1
ATOM 3167 O O . ASP A 1 566 ? 83.656 102.310 136.884 1.00 85.25 566 ASP A O 1
ATOM 3172 N N . VAL A 1 567 ? 82.273 100.535 136.810 1.00 96.18 567 VAL A N 1
ATOM 3173 C CA . VAL A 1 567 ? 82.835 99.947 138.016 1.00 94.48 567 VAL A CA 1
ATOM 3174 C C . VAL A 1 567 ? 83.720 98.769 137.658 1.00 95.51 567 VAL A C 1
ATOM 3175 O O . VAL A 1 567 ? 83.261 97.628 137.622 1.00 95.61 567 VAL A O 1
ATOM 3179 N N . HIS A 1 568 ? 84.990 99.040 137.388 1.00 115.53 568 HIS A N 1
ATOM 3180 C CA . HIS A 1 568 ? 85.932 97.974 137.081 1.00 115.77 568 HIS A CA 1
ATOM 3181 C C . HIS A 1 568 ? 86.117 97.086 138.301 1.00 116.92 568 HIS A C 1
ATOM 3182 O O . HIS A 1 568 ? 85.570 97.359 139.370 1.00 118.03 568 HIS A O 1
ATOM 3189 N N . ASP A 1 569 ? 86.874 96.010 138.148 1.00 125.63 569 ASP A N 1
ATOM 3190 C CA . ASP A 1 569 ? 87.123 95.121 139.270 1.00 127.41 569 ASP A CA 1
ATOM 3191 C C . ASP A 1 569 ? 87.674 95.876 140.469 1.00 129.22 569 ASP A C 1
ATOM 3192 O O . ASP A 1 569 ? 88.847 96.246 140.473 1.00 129.83 569 ASP A O 1
ATOM 3197 N N . ARG A 1 570 ? 86.840 96.126 141.478 1.00 124.91 570 ARG A N 1
ATOM 3198 C CA . ARG A 1 570 ? 87.335 96.760 142.700 1.00 123.54 570 ARG A CA 1
ATOM 3199 C C . ARG A 1 570 ? 87.742 98.217 142.439 1.00 123.70 570 ARG A C 1
ATOM 3200 O O . ARG A 1 570 ? 87.934 99.001 143.375 1.00 120.32 570 ARG A O 1
ATOM 3208 N N . HIS A 1 571 ? 87.781 98.620 141.171 1.00 118.07 571 HIS A N 1
ATOM 3209 C CA . HIS A 1 571 ? 88.072 99.998 140.808 1.00 113.90 571 HIS A CA 1
ATOM 3210 C C . HIS A 1 571 ? 86.971 100.562 139.913 1.00 115.20 571 HIS A C 1
ATOM 3211 O O . HIS A 1 571 ? 86.165 99.832 139.331 1.00 117.83 571 HIS A O 1
ATOM 3218 N N . ALA A 1 572 ? 86.941 101.890 139.813 1.00 95.41 572 ALA A N 1
ATOM 3219 C CA . ALA A 1 572 ? 85.928 102.583 139.034 1.00 92.48 572 ALA A CA 1
ATOM 3220 C C . ALA A 1 572 ? 86.578 103.697 138.229 1.00 91.75 572 ALA A C 1
ATOM 3221 O O . ALA A 1 572 ? 87.660 104.188 138.559 1.00 93.32 572 ALA A O 1
ATOM 3223 N N . GLY A 1 573 ? 85.896 104.084 137.158 1.00 80.71 573 GLY A N 1
ATOM 3224 C CA . GLY A 1 573 ? 86.346 105.157 136.298 1.00 78.14 573 GLY A CA 1
ATOM 3225 C C . GLY A 1 573 ? 85.221 106.087 135.901 1.00 78.60 573 GLY A C 1
ATOM 3226 O O . GLY A 1 573 ? 84.091 105.644 135.649 1.00 82.92 573 GLY A O 1
ATOM 3227 N N . PHE A 1 574 ? 85.527 107.383 135.840 1.00 70.55 574 PHE A N 1
ATOM 3228 C CA . PHE A 1 574 ? 84.557 108.411 135.502 1.00 73.68 574 PHE A CA 1
ATOM 3229 C C . PHE A 1 574 ? 85.099 109.264 134.366 1.00 74.32 574 PHE A C 1
ATOM 3230 O O . PHE A 1 574 ? 86.278 109.626 134.358 1.00 73.61 574 PHE A O 1
ATOM 3238 N N . THR A 1 575 ? 84.238 109.570 133.399 1.00 62.85 575 THR A N 1
ATOM 3239 C CA . THR A 1 575 ? 84.548 110.544 132.359 1.00 59.93 575 THR A CA 1
ATOM 3240 C C . THR A 1 575 ? 83.472 111.613 132.318 1.00 61.91 575 THR A C 1
ATOM 3241 O O . THR A 1 575 ? 82.278 111.311 132.412 1.00 63.51 575 THR A O 1
ATOM 3245 N N . PHE A 1 576 ? 83.908 112.856 132.171 1.00 51.87 576 PHE A N 1
ATOM 3246 C CA . PHE A 1 576 ? 83.031 114.007 132.040 1.00 51.29 576 PHE A CA 1
ATOM 3247 C C . PHE A 1 576 ? 83.191 114.580 130.641 1.00 52.95 576 PHE A C 1
ATOM 3248 O O . PHE A 1 576 ? 84.307 114.909 130.225 1.00 45.04 576 PHE A O 1
ATOM 3256 N N . PHE A 1 577 ? 82.077 114.683 129.922 1.00 67.35 577 PHE A N 1
ATOM 3257 C CA . PHE A 1 577 ? 82.040 115.083 128.521 1.00 65.89 577 PHE A CA 1
ATOM 3258 C C . PHE A 1 577 ? 81.218 116.359 128.428 1.00 64.16 577 PHE A C 1
ATOM 3259 O O . PHE A 1 577 ? 80.011 116.346 128.701 1.00 62.14 577 PHE A O 1
ATOM 3267 N N . PHE A 1 578 ? 81.867 117.459 128.059 1.00 70.16 578 PHE A N 1
ATOM 3268 C CA . PHE A 1 578 ? 81.193 118.742 128.018 1.00 72.05 578 PHE A CA 1
ATOM 3269 C C . PHE A 1 578 ? 80.664 118.996 126.608 1.00 79.12 578 PHE A C 1
ATOM 3270 O O . PHE A 1 578 ? 80.587 118.089 125.777 1.00 85.16 578 PHE A O 1
ATOM 3278 N N . LYS A 1 579 ? 80.286 120.234 126.315 1.00 73.21 579 LYS A N 1
ATOM 3279 C CA . LYS A 1 579 ? 79.677 120.528 125.010 1.00 70.78 579 LYS A CA 1
ATOM 3280 C C . LYS A 1 579 ? 80.553 120.229 123.795 1.00 76.47 579 LYS A C 1
ATOM 3281 O O . LYS A 1 579 ? 81.770 120.392 123.860 1.00 80.59 579 LYS A O 1
ATOM 3287 N N . ASN A 1 580 ? 79.937 119.790 122.697 1.00 63.87 580 ASN A N 1
ATOM 3288 C CA . ASN A 1 580 ? 80.670 119.533 121.440 1.00 62.59 580 ASN A CA 1
ATOM 3289 C C . ASN A 1 580 ? 81.753 118.449 121.496 1.00 62.01 580 ASN A C 1
ATOM 3290 O O . ASN A 1 580 ? 81.970 117.749 120.510 1.00 67.86 580 ASN A O 1
ATOM 3295 N N . GLY A 1 581 ? 82.437 118.311 122.624 1.00 59.36 581 GLY A N 1
ATOM 3296 C CA . GLY A 1 581 ? 83.519 117.346 122.709 1.00 57.31 581 GLY A CA 1
ATOM 3297 C C . GLY A 1 581 ? 84.895 117.928 122.939 1.00 60.34 581 GLY A C 1
ATOM 3298 O O . GLY A 1 581 ? 85.868 117.161 122.974 1.00 59.57 581 GLY A O 1
ATOM 3299 N N . GLU A 1 582 ? 85.044 119.243 123.092 1.00 62.51 582 GLU A N 1
ATOM 3300 C CA . GLU A 1 582 ? 86.368 119.810 123.309 1.00 65.08 582 GLU A CA 1
ATOM 3301 C C . GLU A 1 582 ? 86.891 119.552 124.715 1.00 71.43 582 GLU A C 1
ATOM 3302 O O . GLU A 1 582 ? 88.100 119.671 124.941 1.00 75.41 582 GLU A O 1
ATOM 3308 N N . GLN A 1 583 ? 86.023 119.198 125.657 1.00 77.21 583 GLN A N 1
ATOM 3309 C CA . GLN A 1 583 ? 86.414 118.985 127.049 1.00 76.70 583 GLN A CA 1
ATOM 3310 C C . GLN A 1 583 ? 85.976 117.590 127.483 1.00 78.59 583 GLN A C 1
ATOM 3311 O O . GLN A 1 583 ? 84.791 117.349 127.746 1.00 85.78 583 GLN A O 1
ATOM 3317 N N . ILE A 1 584 ? 86.937 116.672 127.550 1.00 61.38 584 ILE A N 1
ATOM 3318 C CA . ILE A 1 584 ? 86.729 115.329 128.079 1.00 62.90 584 ILE A CA 1
ATOM 3319 C C . ILE A 1 584 ? 87.726 115.118 129.209 1.00 62.92 584 ILE A C 1
ATOM 3320 O O . ILE A 1 584 ? 88.939 115.238 129.002 1.00 67.41 584 ILE A O 1
ATOM 3325 N N . ILE A 1 585 ? 87.217 114.798 130.395 1.00 62.23 585 ILE A N 1
ATOM 3326 C CA . ILE A 1 585 ? 88.033 114.621 131.591 1.00 64.41 585 ILE A CA 1
ATOM 3327 C C . ILE A 1 585 ? 87.875 113.188 132.078 1.00 72.55 585 ILE A C 1
ATOM 3328 O O . ILE A 1 585 ? 86.769 112.641 132.056 1.00 78.38 585 ILE A O 1
ATOM 3333 N N . PHE A 1 586 ? 88.976 112.580 132.513 1.00 72.12 586 PHE A N 1
ATOM 3334 C CA . PHE A 1 586 ? 88.967 111.214 133.020 1.00 68.45 586 PHE A CA 1
ATOM 3335 C C . PHE A 1 586 ? 89.538 111.171 134.430 1.00 75.50 586 PHE A C 1
ATOM 3336 O O . PHE A 1 586 ? 90.522 111.851 134.733 1.00 76.28 586 PHE A O 1
ATOM 3344 N N . HIS A 1 587 ? 88.912 110.366 135.291 1.00 84.03 587 HIS A N 1
ATOM 3345 C CA . HIS A 1 587 ? 89.362 110.199 136.667 1.00 81.17 587 HIS A CA 1
ATOM 3346 C C . HIS A 1 587 ? 89.167 108.761 137.136 1.00 82.96 587 HIS A C 1
ATOM 3347 O O . HIS A 1 587 ? 88.045 108.235 137.091 1.00 83.18 587 HIS A O 1
ATOM 3354 N N . PRO A 1 588 ? 90.231 108.093 137.575 1.00 83.51 588 PRO A N 1
ATOM 3355 C CA . PRO A 1 588 ? 90.094 106.766 138.176 1.00 83.44 588 PRO A CA 1
ATOM 3356 C C . PRO A 1 588 ? 89.935 106.845 139.688 1.00 84.35 588 PRO A C 1
ATOM 3357 O O . PRO A 1 588 ? 90.265 107.844 140.329 1.00 84.10 588 PRO A O 1
ATOM 3361 N N . GLU A 1 589 ? 89.422 105.755 140.256 1.00 102.57 589 GLU A N 1
ATOM 3362 C CA . GLU A 1 589 ? 89.155 105.711 141.684 1.00 102.91 589 GLU A CA 1
ATOM 3363 C C . GLU A 1 589 ? 89.225 104.270 142.167 1.00 103.37 589 GLU A C 1
ATOM 3364 O O . GLU A 1 589 ? 88.841 103.341 141.452 1.00 105.18 589 GLU A O 1
ATOM 3370 N N . GLU A 1 590 ? 89.725 104.095 143.387 1.00 112.92 590 GLU A N 1
ATOM 3371 C CA . GLU A 1 590 ? 89.725 102.797 144.046 1.00 114.54 590 GLU A CA 1
ATOM 3372 C C . GLU A 1 590 ? 88.476 102.695 144.912 1.00 117.14 590 GLU A C 1
ATOM 3373 O O . GLU A 1 590 ? 88.275 103.509 145.819 1.00 114.57 590 GLU A O 1
ATOM 3379 N N . VAL A 1 591 ? 87.642 101.701 144.631 1.00 126.72 591 VAL A N 1
ATOM 3380 C CA . VAL A 1 591 ? 86.399 101.487 145.364 1.00 127.54 591 VAL A CA 1
ATOM 3381 C C . VAL A 1 591 ? 86.708 100.596 146.563 1.00 127.79 591 VAL A C 1
ATOM 3382 O O . VAL A 1 591 ? 87.248 99.496 146.375 1.00 126.79 591 VAL A O 1
ATOM 3386 N N . PRO A 1 592 ? 86.394 101.022 147.795 1.00 129.34 592 PRO A N 1
ATOM 3387 C CA . PRO A 1 592 ? 86.629 100.188 148.977 1.00 126.47 592 PRO A CA 1
ATOM 3388 C C . PRO A 1 592 ? 85.643 99.027 149.076 1.00 125.01 592 PRO A C 1
ATOM 3389 O O . PRO A 1 592 ? 85.790 98.046 148.347 1.00 122.94 592 PRO A O 1
ATOM 3393 N N . LYS A 1 602 ? 76.705 100.635 151.760 1.00 124.78 602 LYS A N 1
ATOM 3394 C CA . LYS A 1 602 ? 78.160 100.674 151.835 1.00 122.86 602 LYS A CA 1
ATOM 3395 C C . LYS A 1 602 ? 78.677 102.095 151.635 1.00 123.84 602 LYS A C 1
ATOM 3396 O O . LYS A 1 602 ? 77.945 102.973 151.183 1.00 124.56 602 LYS A O 1
ATOM 3402 N N . VAL A 1 603 ? 79.950 102.315 151.979 1.00 121.92 603 VAL A N 1
ATOM 3403 C CA . VAL A 1 603 ? 80.553 103.639 151.843 1.00 121.76 603 VAL A CA 1
ATOM 3404 C C . VAL A 1 603 ? 80.964 103.959 150.417 1.00 120.27 603 VAL A C 1
ATOM 3405 O O . VAL A 1 603 ? 81.341 105.106 150.136 1.00 115.73 603 VAL A O 1
ATOM 3409 N N . ARG A 1 604 ? 80.904 102.978 149.510 1.00 118.64 604 ARG A N 1
ATOM 3410 C CA . ARG A 1 604 ? 81.250 103.228 148.114 1.00 118.54 604 ARG A CA 1
ATOM 3411 C C . ARG A 1 604 ? 80.338 104.282 147.505 1.00 117.29 604 ARG A C 1
ATOM 3412 O O . ARG A 1 604 ? 80.779 105.100 146.687 1.00 117.76 604 ARG A O 1
ATOM 3420 N N . ALA A 1 605 ? 79.062 104.284 147.900 1.00 108.95 605 ALA A N 1
ATOM 3421 C CA . ALA A 1 605 ? 78.151 105.332 147.460 1.00 107.98 605 ALA A CA 1
ATOM 3422 C C . ALA A 1 605 ? 78.604 106.696 147.961 1.00 110.78 605 ALA A C 1
ATOM 3423 O O . ALA A 1 605 ? 78.528 107.688 147.230 1.00 110.42 605 ALA A O 1
ATOM 3425 N N . LYS A 1 606 ? 79.087 106.763 149.205 1.00 114.47 606 LYS A N 1
ATOM 3426 C CA . LYS A 1 606 ? 79.587 108.026 149.741 1.00 114.89 606 LYS A CA 1
ATOM 3427 C C . LYS A 1 606 ? 80.791 108.520 148.949 1.00 115.31 606 LYS A C 1
ATOM 3428 O O . LYS A 1 606 ? 80.869 109.701 148.589 1.00 114.19 606 LYS A O 1
ATOM 3434 N N . THR A 1 607 ? 81.738 107.622 148.660 1.00 112.37 607 THR A N 1
ATOM 3435 C CA . THR A 1 607 ? 82.919 108.022 147.897 1.00 111.04 607 THR A CA 1
ATOM 3436 C C . THR A 1 607 ? 82.546 108.477 146.493 1.00 109.29 607 THR A C 1
ATOM 3437 O O . THR A 1 607 ? 83.053 109.496 146.008 1.00 109.98 607 THR A O 1
ATOM 3441 N N . LEU A 1 608 ? 81.655 107.738 145.828 1.00 100.28 608 LEU A N 1
ATOM 3442 C CA . LEU A 1 608 ? 81.245 108.101 144.476 1.00 101.92 608 LEU A CA 1
ATOM 3443 C C . LEU A 1 608 ? 80.503 109.434 144.459 1.00 105.13 608 LEU A C 1
ATOM 3444 O O . LEU A 1 608 ? 80.728 110.268 143.572 1.00 105.19 608 LEU A O 1
ATOM 3449 N N . ASN A 1 609 ? 79.621 109.655 145.438 1.00 100.59 609 ASN A N 1
ATOM 3450 C CA . ASN A 1 609 ? 78.885 110.911 145.519 1.00 101.05 609 ASN A CA 1
ATOM 3451 C C . ASN A 1 609 ? 79.839 112.073 145.765 1.00 99.79 609 ASN A C 1
ATOM 3452 O O . ASN A 1 609 ? 79.710 113.135 145.143 1.00 100.09 609 ASN A O 1
ATOM 3457 N N . LYS A 1 610 ? 80.813 111.885 146.660 1.00 96.43 610 LYS A N 1
ATOM 3458 C CA . LYS A 1 610 ? 81.788 112.937 146.921 1.00 99.05 610 LYS A CA 1
ATOM 3459 C C . LYS A 1 610 ? 82.605 113.249 145.674 1.00 97.83 610 LYS A C 1
ATOM 3460 O O . LYS A 1 610 ? 82.857 114.422 145.368 1.00 98.48 610 LYS A O 1
ATOM 3466 N N . VAL A 1 611 ? 83.011 112.211 144.934 1.00 93.82 611 VAL A N 1
ATOM 3467 C CA . VAL A 1 611 ? 83.776 112.411 143.705 1.00 93.92 611 VAL A CA 1
ATOM 3468 C C . VAL A 1 611 ? 82.960 113.209 142.696 1.00 91.99 611 VAL A C 1
ATOM 3469 O O . VAL A 1 611 ? 83.450 114.179 142.100 1.00 92.92 611 VAL A O 1
ATOM 3473 N N . ILE A 1 612 ? 81.695 112.821 142.506 1.00 84.75 612 ILE A N 1
ATOM 3474 C CA . ILE A 1 612 ? 80.828 113.521 141.562 1.00 86.78 612 ILE A CA 1
ATOM 3475 C C . ILE A 1 612 ? 80.666 114.979 141.969 1.00 87.80 612 ILE A C 1
ATOM 3476 O O . ILE A 1 612 ? 80.768 115.887 141.134 1.00 87.07 612 ILE A O 1
ATOM 3481 N N . TYR A 1 613 ? 80.443 115.226 143.262 1.00 98.31 613 TYR A N 1
ATOM 3482 C CA . TYR A 1 613 ? 80.219 116.589 143.732 1.00 98.40 613 TYR A CA 1
ATOM 3483 C C . TYR A 1 613 ? 81.447 117.462 143.513 1.00 95.55 613 TYR A C 1
ATOM 3484 O O . TYR A 1 613 ? 81.340 118.575 142.982 1.00 95.36 613 TYR A O 1
ATOM 3493 N N . GLU A 1 614 ? 82.629 116.979 143.916 1.00 89.79 614 GLU A N 1
ATOM 3494 C CA . GLU A 1 614 ? 83.815 117.821 143.780 1.00 90.22 614 GLU A CA 1
ATOM 3495 C C . GLU A 1 614 ? 84.154 118.054 142.315 1.00 92.73 614 GLU A C 1
ATOM 3496 O O . GLU A 1 614 ? 84.504 119.176 141.930 1.00 92.87 614 GLU A O 1
ATOM 3502 N N . LYS A 1 615 ? 84.037 117.018 141.477 1.00 86.00 615 LYS A N 1
ATOM 3503 C CA . LYS A 1 615 ? 84.351 117.187 140.063 1.00 79.62 615 LYS A CA 1
ATOM 3504 C C . LYS A 1 615 ? 83.398 118.169 139.397 1.00 79.47 615 LYS A C 1
ATOM 3505 O O . LYS A 1 615 ? 83.831 119.044 138.636 1.00 85.09 615 LYS A O 1
ATOM 3511 N N . LEU A 1 616 ? 82.097 118.052 139.678 1.00 81.37 616 LEU A N 1
ATOM 3512 C CA . LEU A 1 616 ? 81.136 118.970 139.080 1.00 82.55 616 LEU A CA 1
ATOM 3513 C C . LEU A 1 616 ? 81.363 120.399 139.556 1.00 87.02 616 LEU A C 1
ATOM 3514 O O . LEU A 1 616 ? 81.355 121.336 138.749 1.00 85.89 616 LEU A O 1
ATOM 3519 N N . LYS A 1 617 ? 81.591 120.588 140.860 1.00 90.31 617 LYS A N 1
ATOM 3520 C CA . LYS A 1 617 ? 81.787 121.939 141.372 1.00 86.19 617 LYS A CA 1
ATOM 3521 C C . LYS A 1 617 ? 83.098 122.541 140.884 1.00 83.95 617 LYS A C 1
ATOM 3522 O O . LYS A 1 617 ? 83.225 123.768 140.809 1.00 82.82 617 LYS A O 1
ATOM 3528 N N . LEU A 1 618 ? 84.079 121.704 140.546 1.00 77.59 618 LEU A N 1
ATOM 3529 C CA . LEU A 1 618 ? 85.313 122.221 139.971 1.00 75.81 618 LEU A CA 1
ATOM 3530 C C . LEU A 1 618 ? 85.141 122.583 138.502 1.00 79.61 618 LEU A C 1
ATOM 3531 O O . LEU A 1 618 ? 85.692 123.589 138.042 1.00 79.90 618 LEU A O 1
ATOM 3536 N N . TYR A 1 619 ? 84.369 121.792 137.753 1.00 80.37 619 TYR A N 1
ATOM 3537 C CA . TYR A 1 619 ? 84.411 121.875 136.299 1.00 71.78 619 TYR A CA 1
ATOM 3538 C C . TYR A 1 619 ? 83.257 122.644 135.666 1.00 75.37 619 TYR A C 1
ATOM 3539 O O . TYR A 1 619 ? 83.417 123.125 134.539 1.00 81.80 619 TYR A O 1
ATOM 3548 N N . ILE A 1 620 ? 82.103 122.767 136.330 1.00 76.63 620 ILE A N 1
ATOM 3549 C CA . ILE A 1 620 ? 80.967 123.461 135.714 1.00 76.52 620 ILE A CA 1
ATOM 3550 C C . ILE A 1 620 ? 81.254 124.934 135.432 1.00 80.96 620 ILE A C 1
ATOM 3551 O O . ILE A 1 620 ? 80.997 125.381 134.301 1.00 79.95 620 ILE A O 1
ATOM 3556 N N . PRO A 1 621 ? 81.771 125.739 136.377 1.00 82.26 621 PRO A N 1
ATOM 3557 C CA . PRO A 1 621 ? 82.000 127.159 136.056 1.00 77.57 621 PRO A CA 1
ATOM 3558 C C . PRO A 1 621 ? 83.087 127.390 135.023 1.00 78.22 621 PRO A C 1
ATOM 3559 O O . PRO A 1 621 ? 83.152 128.488 134.458 1.00 79.76 621 PRO A O 1
ATOM 3563 N N . LEU A 1 622 ? 83.941 126.402 134.758 1.00 76.29 622 LEU A N 1
ATOM 3564 C CA . LEU A 1 622 ? 85.038 126.607 133.821 1.00 77.39 622 LEU A CA 1
ATOM 3565 C C . LEU A 1 622 ? 84.607 126.385 132.377 1.00 81.86 622 LEU A C 1
ATOM 3566 O O . LEU A 1 622 ? 85.004 127.145 131.487 1.00 85.72 622 LEU A O 1
ATOM 3571 N N . PHE A 1 623 ? 83.795 125.361 132.122 1.00 77.09 623 PHE A N 1
ATOM 3572 C CA . PHE A 1 623 ? 83.533 124.915 130.759 1.00 78.70 623 PHE A CA 1
ATOM 3573 C C . PHE A 1 623 ? 82.090 125.109 130.324 1.00 80.07 623 PHE A C 1
ATOM 3574 O O . PHE A 1 623 ? 81.846 125.642 129.236 1.00 81.14 623 PHE A O 1
ATOM 3582 N N . ALA A 1 624 ? 81.120 124.691 131.133 1.00 85.50 624 ALA A N 1
ATOM 3583 C CA . ALA A 1 624 ? 79.706 124.754 130.766 1.00 88.52 624 ALA A CA 1
ATOM 3584 C C . ALA A 1 624 ? 78.919 125.447 131.869 1.00 89.44 624 ALA A C 1
ATOM 3585 O O . ALA A 1 624 ? 78.234 124.791 132.664 1.00 91.26 624 ALA A O 1
ATOM 3587 N N . PRO A 1 625 ? 78.995 126.776 131.949 1.00 90.38 625 PRO A N 1
ATOM 3588 C CA . PRO A 1 625 ? 78.205 127.493 132.956 1.00 90.17 625 PRO A CA 1
ATOM 3589 C C . PRO A 1 625 ? 76.715 127.387 132.671 1.00 89.53 625 PRO A C 1
ATOM 3590 O O . PRO A 1 625 ? 76.283 127.426 131.516 1.00 88.60 625 PRO A O 1
ATOM 3594 N N . ASN A 1 626 ? 75.934 127.261 133.747 1.00 90.78 626 ASN A N 1
ATOM 3595 C CA . ASN A 1 626 ? 74.480 127.133 133.714 1.00 91.92 626 ASN A CA 1
ATOM 3596 C C . ASN A 1 626 ? 74.045 125.979 132.816 1.00 95.19 626 ASN A C 1
ATOM 3597 O O . ASN A 1 626 ? 73.469 126.213 131.746 1.00 94.57 626 ASN A O 1
ATOM 3602 N N . PRO A 1 627 ? 74.304 124.731 133.204 1.00 91.71 627 PRO A N 1
ATOM 3603 C CA . PRO A 1 627 ? 73.937 123.602 132.343 1.00 87.66 627 PRO A CA 1
ATOM 3604 C C . PRO A 1 627 ? 72.431 123.421 132.261 1.00 87.43 627 PRO A C 1
ATOM 3605 O O . PRO A 1 627 ? 71.694 123.683 133.214 1.00 92.91 627 PRO A O 1
ATOM 3609 N N . ASN A 1 628 ? 71.977 122.962 131.098 1.00 76.17 628 ASN A N 1
ATOM 3610 C CA . ASN A 1 628 ? 70.565 122.703 130.861 1.00 79.18 628 ASN A CA 1
ATOM 3611 C C . ASN A 1 628 ? 70.200 121.232 130.994 1.00 81.99 628 ASN A C 1
ATOM 3612 O O . ASN A 1 628 ? 69.044 120.872 130.757 1.00 84.96 628 ASN A O 1
ATOM 3617 N N . GLY A 1 629 ? 71.149 120.377 131.363 1.00 84.78 629 GLY A N 1
ATOM 3618 C CA . GLY A 1 629 ? 70.867 118.964 131.515 1.00 83.76 629 GLY A CA 1
ATOM 3619 C C . GLY A 1 629 ? 72.096 118.134 131.816 1.00 86.07 629 GLY A C 1
ATOM 3620 O O . GLY A 1 629 ? 73.161 118.349 131.230 1.00 88.39 629 GLY A O 1
ATOM 3621 N N . ILE A 1 630 ? 71.959 117.182 132.735 1.00 71.10 630 ILE A N 1
ATOM 3622 C CA . ILE A 1 630 ? 73.031 116.271 133.113 1.00 68.86 630 ILE A CA 1
ATOM 3623 C C . ILE A 1 630 ? 72.542 114.844 132.910 1.00 74.66 630 ILE A C 1
ATOM 3624 O O . ILE A 1 630 ? 71.500 114.451 133.450 1.00 78.29 630 ILE A O 1
ATOM 3629 N N . VAL A 1 631 ? 73.294 114.076 132.128 1.00 68.25 631 VAL A N 1
ATOM 3630 C CA . VAL A 1 631 ? 72.960 112.695 131.809 1.00 65.04 631 VAL A CA 1
ATOM 3631 C C . VAL A 1 631 ? 74.106 111.810 132.267 1.00 66.93 631 VAL A C 1
ATOM 3632 O O . VAL A 1 631 ? 75.268 112.071 131.935 1.00 68.10 631 VAL A O 1
ATOM 3636 N N . ILE A 1 632 ? 73.783 110.770 133.027 1.00 61.58 632 ILE A N 1
ATOM 3637 C CA . ILE A 1 632 ? 74.744 109.743 133.404 1.00 61.81 632 ILE A CA 1
ATOM 3638 C C . ILE A 1 632 ? 74.536 108.555 132.481 1.00 64.47 632 ILE A C 1
ATOM 3639 O O . ILE A 1 632 ? 73.400 108.108 132.284 1.00 61.10 632 ILE A O 1
ATOM 3644 N N . VAL A 1 633 ? 75.617 108.078 131.875 1.00 56.88 633 VAL A N 1
ATOM 3645 C CA . VAL A 1 633 ? 75.598 106.874 131.055 1.00 54.31 633 VAL A CA 1
ATOM 3646 C C . VAL A 1 633 ? 76.390 105.817 131.807 1.00 54.70 633 VAL A C 1
ATOM 3647 O O . VAL A 1 633 ? 77.611 105.935 131.956 1.00 57.10 633 VAL A O 1
ATOM 3651 N N . ARG A 1 634 ? 75.705 104.784 132.284 1.00 63.27 634 ARG A N 1
ATOM 3652 C CA . ARG A 1 634 ? 76.325 103.754 133.103 1.00 60.45 634 ARG A CA 1
ATOM 3653 C C . ARG A 1 634 ? 76.422 102.457 132.317 1.00 63.73 634 ARG A C 1
ATOM 3654 O O . ARG A 1 634 ? 75.436 102.008 131.723 1.00 69.97 634 ARG A O 1
ATOM 3662 N N . ASP A 1 635 ? 77.610 101.862 132.317 1.00 58.79 635 ASP A N 1
ATOM 3663 C CA . ASP A 1 635 ? 77.807 100.558 131.704 1.00 60.42 635 ASP A CA 1
ATOM 3664 C C . ASP A 1 635 ? 77.394 99.466 132.681 1.00 68.13 635 ASP A C 1
ATOM 3665 O O . ASP A 1 635 ? 77.837 99.450 133.833 1.00 76.54 635 ASP A O 1
ATOM 3670 N N . GLY A 1 636 ? 76.549 98.557 132.221 1.00 66.50 636 GLY A N 1
ATOM 3671 C CA . GLY A 1 636 ? 76.071 97.467 133.053 1.00 68.89 636 GLY A CA 1
ATOM 3672 C C . GLY A 1 636 ? 74.649 97.718 133.534 1.00 73.19 636 GLY A C 1
ATOM 3673 O O . GLY A 1 636 ? 73.770 98.055 132.743 1.00 70.88 636 GLY A O 1
ATOM 3674 N N . ARG A 1 637 ? 74.430 97.553 134.836 1.00 94.30 637 ARG A N 1
ATOM 3675 C CA . ARG A 1 637 ? 73.112 97.683 135.439 1.00 94.24 637 ARG A CA 1
ATOM 3676 C C . ARG A 1 637 ? 73.137 98.755 136.517 1.00 95.02 637 ARG A C 1
ATOM 3677 O O . ARG A 1 637 ? 74.132 98.907 137.233 1.00 93.77 637 ARG A O 1
ATOM 3685 N N . SER A 1 638 ? 72.035 99.491 136.634 1.00 103.50 638 SER A N 1
ATOM 3686 C CA . SER A 1 638 ? 71.905 100.576 137.593 1.00 104.38 638 SER A CA 1
ATOM 3687 C C . SER A 1 638 ? 70.985 100.158 138.732 1.00 105.77 638 SER A C 1
ATOM 3688 O O . SER A 1 638 ? 70.011 99.429 138.520 1.00 106.11 638 SER A O 1
ATOM 3691 N N . PHE A 1 639 ? 71.300 100.626 139.942 1.00 112.84 639 PHE A N 1
ATOM 3692 C CA . PHE A 1 639 ? 70.514 100.295 141.123 1.00 112.93 639 PHE A CA 1
ATOM 3693 C C . PHE A 1 639 ? 70.048 101.530 141.887 1.00 114.03 639 PHE A C 1
ATOM 3694 O O . PHE A 1 639 ? 69.578 101.398 143.023 1.00 116.54 639 PHE A O 1
ATOM 3702 N N . GLY A 1 640 ? 70.159 102.720 141.300 1.00 103.91 640 GLY A N 1
ATOM 3703 C CA . GLY A 1 640 ? 69.700 103.936 141.932 1.00 101.77 640 GLY A CA 1
ATOM 3704 C C . GLY A 1 640 ? 70.726 104.652 142.783 1.00 102.38 640 GLY A C 1
ATOM 3705 O O . GLY A 1 640 ? 70.451 105.766 143.244 1.00 104.00 640 GLY A O 1
ATOM 3706 N N . VAL A 1 641 ? 71.896 104.052 143.007 1.00 97.45 641 VAL A N 1
ATOM 3707 C CA . VAL A 1 641 ? 72.924 104.705 143.811 1.00 96.74 641 VAL A CA 1
ATOM 3708 C C . VAL A 1 641 ? 73.482 105.920 143.078 1.00 100.08 641 VAL A C 1
ATOM 3709 O O . VAL A 1 641 ? 73.612 107.009 143.652 1.00 100.60 641 VAL A O 1
ATOM 3713 N N . GLU A 1 642 ? 73.808 105.755 141.794 1.00 96.02 642 GLU A N 1
ATOM 3714 C CA . GLU A 1 642 ? 74.329 106.871 141.012 1.00 93.74 642 GLU A CA 1
ATOM 3715 C C . GLU A 1 642 ? 73.284 107.966 140.840 1.00 96.80 642 GLU A C 1
ATOM 3716 O O . GLU A 1 642 ? 73.612 109.157 140.887 1.00 100.76 642 GLU A O 1
ATOM 3722 N N . TYR A 1 643 ? 72.019 107.583 140.643 1.00 89.32 643 TYR A N 1
ATOM 3723 C CA . TYR A 1 643 ? 70.963 108.577 140.479 1.00 90.77 643 TYR A CA 1
ATOM 3724 C C . TYR A 1 643 ? 70.769 109.402 141.747 1.00 92.27 643 TYR A C 1
ATOM 3725 O O . TYR A 1 643 ? 70.654 110.632 141.684 1.00 91.56 643 TYR A O 1
ATOM 3734 N N . LYS A 1 644 ? 70.742 108.748 142.911 1.00 95.19 644 LYS A N 1
ATOM 3735 C CA . LYS A 1 644 ? 70.580 109.500 144.149 1.00 92.79 644 LYS A CA 1
ATOM 3736 C C . LYS A 1 644 ? 71.828 110.311 144.479 1.00 93.24 644 LYS A C 1
ATOM 3737 O O . LYS A 1 644 ? 71.722 111.390 145.075 1.00 96.84 644 LYS A O 1
ATOM 3743 N N . ALA A 1 645 ? 73.009 109.831 144.082 1.00 86.61 645 ALA A N 1
ATOM 3744 C CA . ALA A 1 645 ? 74.217 110.632 144.250 1.00 89.44 645 ALA A CA 1
ATOM 3745 C C . ALA A 1 645 ? 74.160 111.894 143.401 1.00 90.86 645 ALA A C 1
ATOM 3746 O O . ALA A 1 645 ? 74.530 112.981 143.861 1.00 96.21 645 ALA A O 1
ATOM 3748 N N . LEU A 1 646 ? 73.695 111.767 142.156 1.00 87.12 646 LEU A N 1
ATOM 3749 C CA . LEU A 1 646 ? 73.530 112.938 141.304 1.00 90.01 646 LEU A CA 1
ATOM 3750 C C . LEU A 1 646 ? 72.492 113.888 141.885 1.00 92.52 646 LEU A C 1
ATOM 3751 O O . LEU A 1 646 ? 72.654 115.110 141.817 1.00 94.61 646 LEU A O 1
ATOM 3756 N N . GLN A 1 647 ? 71.414 113.342 142.452 1.00 98.21 647 GLN A N 1
ATOM 3757 C CA . GLN A 1 647 ? 70.399 114.187 143.075 1.00 98.31 647 GLN A CA 1
ATOM 3758 C C . GLN A 1 647 ? 70.973 114.965 144.254 1.00 98.94 647 GLN A C 1
ATOM 3759 O O . GLN A 1 647 ? 70.706 116.164 144.406 1.00 100.13 647 GLN A O 1
ATOM 3765 N N . ALA A 1 648 ? 71.771 114.301 145.093 1.00 100.32 648 ALA A N 1
ATOM 3766 C CA . ALA A 1 648 ? 72.403 114.985 146.218 1.00 99.53 648 ALA A CA 1
ATOM 3767 C C . ALA A 1 648 ? 73.371 116.063 145.742 1.00 100.56 648 ALA A C 1
ATOM 3768 O O . ALA A 1 648 ? 73.408 117.167 146.302 1.00 101.76 648 ALA A O 1
ATOM 3770 N N . ALA A 1 649 ? 74.164 115.761 144.711 1.00 99.88 649 ALA A N 1
ATOM 3771 C CA . ALA A 1 649 ? 75.102 116.750 144.187 1.00 97.97 649 ALA A CA 1
ATOM 3772 C C . ALA A 1 649 ? 74.369 117.945 143.590 1.00 99.08 649 ALA A C 1
ATOM 3773 O O . ALA A 1 649 ? 74.801 119.092 143.755 1.00 99.87 649 ALA A O 1
ATOM 3775 N N . ILE A 1 650 ? 73.259 117.696 142.894 1.00 102.27 650 ILE A N 1
ATOM 3776 C CA . ILE A 1 650 ? 72.471 118.781 142.321 1.00 102.42 650 ILE A CA 1
ATOM 3777 C C . ILE A 1 650 ? 71.865 119.639 143.423 1.00 103.47 650 ILE A C 1
ATOM 3778 O O . ILE A 1 650 ? 71.844 120.871 143.326 1.00 104.29 650 ILE A O 1
ATOM 3783 N N . ASN A 1 651 ? 71.369 119.005 144.489 1.00 107.63 651 ASN A N 1
ATOM 3784 C CA . ASN A 1 651 ? 70.821 119.764 145.610 1.00 106.70 651 ASN A CA 1
ATOM 3785 C C . ASN A 1 651 ? 71.889 120.631 146.263 1.00 106.19 651 ASN A C 1
ATOM 3786 O O . ASN A 1 651 ? 71.642 121.802 146.576 1.00 106.21 651 ASN A O 1
ATOM 3791 N N . THR A 1 652 ? 73.090 120.081 146.458 1.00 106.15 652 THR A N 1
ATOM 3792 C CA . THR A 1 652 ? 74.174 120.865 147.043 1.00 104.81 652 THR A CA 1
ATOM 3793 C C . THR A 1 652 ? 74.575 122.027 146.139 1.00 104.62 652 THR A C 1
ATOM 3794 O O . THR A 1 652 ? 74.785 123.150 146.614 1.00 107.35 652 THR A O 1
ATOM 3798 N N . LEU A 1 653 ? 74.678 121.779 144.831 1.00 105.35 653 LEU A N 1
ATOM 3799 C CA . LEU A 1 653 ? 75.077 122.834 143.905 1.00 105.21 653 LEU A CA 1
ATOM 3800 C C . LEU A 1 653 ? 74.020 123.928 143.818 1.00 103.50 653 LEU A C 1
ATOM 3801 O O . LEU A 1 653 ? 74.355 125.111 143.685 1.00 103.49 653 LEU A O 1
ATOM 3806 N N . ALA A 1 654 ? 72.740 123.556 143.882 1.00 110.43 654 ALA A N 1
ATOM 3807 C CA . ALA A 1 654 ? 71.684 124.560 143.925 1.00 112.05 654 ALA A CA 1
ATOM 3808 C C . ALA A 1 654 ? 71.700 125.327 145.240 1.00 116.13 654 ALA A C 1
ATOM 3809 O O . ALA A 1 654 ? 71.351 126.513 145.268 1.00 115.36 654 ALA A O 1
ATOM 3811 N N . ALA A 1 655 ? 72.089 124.669 146.336 1.00 115.85 655 ALA A N 1
ATOM 3812 C CA . ALA A 1 655 ? 72.276 125.379 147.596 1.00 112.49 655 ALA A CA 1
ATOM 3813 C C . ALA A 1 655 ? 73.384 126.416 147.479 1.00 112.84 655 ALA A C 1
ATOM 3814 O O . ALA A 1 655 ? 73.257 127.533 147.994 1.00 113.01 655 ALA A O 1
ATOM 3816 N N . GLU A 1 656 ? 74.478 126.068 146.803 1.00 110.83 656 GLU A N 1
ATOM 3817 C CA . GLU A 1 656 ? 75.526 127.043 146.526 1.00 108.34 656 GLU A CA 1
ATOM 3818 C C . GLU A 1 656 ? 75.206 127.930 145.329 1.00 108.24 656 GLU A C 1
ATOM 3819 O O . GLU A 1 656 ? 75.972 128.856 145.044 1.00 108.40 656 GLU A O 1
ATOM 3825 N N . GLY A 1 657 ? 74.105 127.673 144.625 1.00 108.01 657 GLY A N 1
ATOM 3826 C CA . GLY A 1 657 ? 73.696 128.533 143.534 1.00 108.49 657 GLY A CA 1
ATOM 3827 C C . GLY A 1 657 ? 74.452 128.347 142.241 1.00 109.87 657 GLY A C 1
ATOM 3828 O O . GLY A 1 657 ? 74.408 129.232 141.381 1.00 111.02 657 GLY A O 1
ATOM 3829 N N . ILE A 1 658 ? 75.152 127.224 142.075 1.00 109.12 658 ILE A N 1
ATOM 3830 C CA . ILE A 1 658 ? 75.920 126.998 140.854 1.00 107.10 658 ILE A CA 1
ATOM 3831 C C . ILE A 1 658 ? 74.991 126.779 139.665 1.00 106.64 658 ILE A C 1
ATOM 3832 O O . ILE A 1 658 ? 75.170 127.375 138.597 1.00 108.72 658 ILE A O 1
ATOM 3837 N N . VAL A 1 659 ? 73.979 125.932 139.833 1.00 113.40 659 VAL A N 1
ATOM 3838 C CA . VAL A 1 659 ? 73.069 125.564 138.755 1.00 112.04 659 VAL A CA 1
ATOM 3839 C C . VAL A 1 659 ? 71.639 125.795 139.224 1.00 112.90 659 VAL A C 1
ATOM 3840 O O . VAL A 1 659 ? 71.283 125.428 140.349 1.00 112.94 659 VAL A O 1
ATOM 3844 N N . ASN A 1 660 ? 70.829 126.422 138.374 1.00 113.21 660 ASN A N 1
ATOM 3845 C CA . ASN A 1 660 ? 69.428 126.638 138.704 1.00 114.46 660 ASN A CA 1
ATOM 3846 C C . ASN A 1 660 ? 68.686 125.308 138.723 1.00 115.02 660 ASN A C 1
ATOM 3847 O O . ASN A 1 660 ? 68.766 124.526 137.772 1.00 116.44 660 ASN A O 1
ATOM 3852 N N . LYS A 1 661 ? 67.954 125.056 139.809 1.00 117.19 661 LYS A N 1
ATOM 3853 C CA . LYS A 1 661 ? 67.268 123.781 139.971 1.00 119.14 661 LYS A CA 1
ATOM 3854 C C . LYS A 1 661 ? 66.027 123.674 139.093 1.00 119.85 661 LYS A C 1
ATOM 3855 O O . LYS A 1 661 ? 65.673 122.571 138.662 1.00 120.24 661 LYS A O 1
ATOM 3861 N N . ASP A 1 662 ? 65.359 124.795 138.817 1.00 123.73 662 ASP A N 1
ATOM 3862 C CA . ASP A 1 662 ? 64.100 124.744 138.081 1.00 124.25 662 ASP A CA 1
ATOM 3863 C C . ASP A 1 662 ? 64.321 124.378 136.617 1.00 126.00 662 ASP A C 1
ATOM 3864 O O . ASP A 1 662 ? 63.617 123.523 136.068 1.00 126.63 662 ASP A O 1
ATOM 3869 N N . THR A 1 663 ? 65.294 125.016 135.967 1.00 122.42 663 THR A N 1
ATOM 3870 C CA . THR A 1 663 ? 65.507 124.814 134.539 1.00 121.07 663 THR A CA 1
ATOM 3871 C C . THR A 1 663 ? 66.321 123.570 134.214 1.00 119.82 663 THR A C 1
ATOM 3872 O O . THR A 1 663 ? 66.327 123.144 133.054 1.00 121.57 663 THR A O 1
ATOM 3876 N N . VAL A 1 664 ? 67.001 122.979 135.187 1.00 108.23 664 VAL A N 1
ATOM 3877 C CA . VAL A 1 664 ? 67.910 121.878 134.911 1.00 107.39 664 VAL A CA 1
ATOM 3878 C C . VAL A 1 664 ? 67.142 120.563 134.935 1.00 111.21 664 VAL A C 1
ATOM 3879 O O . VAL A 1 664 ? 66.064 120.447 135.523 1.00 112.64 664 VAL A O 1
ATOM 3883 N N . LYS A 1 665 ? 67.701 119.565 134.256 1.00 103.81 665 LYS A N 1
ATOM 3884 C CA . LYS A 1 665 ? 67.194 118.203 134.272 1.00 102.81 665 LYS A CA 1
ATOM 3885 C C . LYS A 1 665 ? 68.364 117.257 134.489 1.00 97.28 665 LYS A C 1
ATOM 3886 O O . LYS A 1 665 ? 69.504 117.576 134.150 1.00 95.02 665 LYS A O 1
ATOM 3892 N N . TYR A 1 666 ? 68.082 116.097 135.073 1.00 91.95 666 TYR A N 1
ATOM 3893 C CA . TYR A 1 666 ? 69.099 115.068 135.227 1.00 93.00 666 TYR A CA 1
ATOM 3894 C C . TYR A 1 666 ? 68.473 113.707 134.976 1.00 96.16 666 TYR A C 1
ATOM 3895 O O . TYR A 1 666 ? 67.280 113.502 135.208 1.00 98.38 666 TYR A O 1
ATOM 3904 N N . GLY A 1 667 ? 69.292 112.783 134.486 1.00 84.62 667 GLY A N 1
ATOM 3905 C CA . GLY A 1 667 ? 68.779 111.460 134.178 1.00 81.60 667 GLY A CA 1
ATOM 3906 C C . GLY A 1 667 ? 69.879 110.427 134.118 1.00 83.49 667 GLY A C 1
ATOM 3907 O O . GLY A 1 667 ? 71.069 110.749 134.075 1.00 83.45 667 GLY A O 1
ATOM 3908 N N . VAL A 1 668 ? 69.457 109.164 134.112 1.00 76.88 668 VAL A N 1
ATOM 3909 C CA . VAL A 1 668 ? 70.367 108.025 134.083 1.00 74.87 668 VAL A CA 1
ATOM 3910 C C . VAL A 1 668 ? 69.945 107.076 132.967 1.00 77.52 668 VAL A C 1
ATOM 3911 O O . VAL A 1 668 ? 68.762 106.732 132.840 1.00 73.89 668 VAL A O 1
ATOM 3915 N N . VAL A 1 669 ? 70.913 106.668 132.149 1.00 68.85 669 VAL A N 1
ATOM 3916 C CA . VAL A 1 669 ? 70.696 105.718 131.069 1.00 64.37 669 VAL A CA 1
ATOM 3917 C C . VAL A 1 669 ? 71.706 104.589 131.224 1.00 65.95 669 VAL A C 1
ATOM 3918 O O . VAL A 1 669 ? 72.834 104.805 131.686 1.00 76.59 669 VAL A O 1
ATOM 3922 N N . ASP A 1 670 ? 71.279 103.377 130.890 1.00 64.19 670 ASP A N 1
ATOM 3923 C CA . ASP A 1 670 ? 72.089 102.176 131.003 1.00 66.26 670 ASP A CA 1
ATOM 3924 C C . ASP A 1 670 ? 72.467 101.696 129.612 1.00 68.02 670 ASP A C 1
ATOM 3925 O O . ASP A 1 670 ? 71.617 101.645 128.713 1.00 75.29 670 ASP A O 1
ATOM 3930 N N . LEU A 1 671 ? 73.738 101.352 129.448 1.00 42.72 671 LEU A N 1
ATOM 3931 C CA . LEU A 1 671 ? 74.268 100.809 128.209 1.00 42.17 671 LEU A CA 1
ATOM 3932 C C . LEU A 1 671 ? 74.451 99.308 128.376 1.00 49.62 671 LEU A C 1
ATOM 3933 O O . LEU A 1 671 ? 74.992 98.858 129.390 1.00 56.44 671 LEU A O 1
ATOM 3938 N N . HIS A 1 672 ? 73.996 98.535 127.395 1.00 56.24 672 HIS A N 1
ATOM 3939 C CA . HIS A 1 672 ? 74.171 97.089 127.408 1.00 53.96 672 HIS A CA 1
ATOM 3940 C C . HIS A 1 672 ? 75.187 96.706 126.341 1.00 61.41 672 HIS A C 1
ATOM 3941 O O . HIS A 1 672 ? 74.969 96.965 125.154 1.00 58.42 672 HIS A O 1
ATOM 3948 N N . LYS A 1 673 ? 76.295 96.095 126.764 1.00 71.53 673 LYS A N 1
ATOM 3949 C CA . LYS A 1 673 ? 77.260 95.584 125.796 1.00 69.23 673 LYS A CA 1
ATOM 3950 C C . LYS A 1 673 ? 76.722 94.356 125.074 1.00 69.31 673 LYS A C 1
ATOM 3951 O O . LYS A 1 673 ? 77.025 94.150 123.894 1.00 70.27 673 LYS A O 1
ATOM 3957 N N . GLN A 1 674 ? 75.934 93.535 125.761 1.00 76.58 674 GLN A N 1
ATOM 3958 C CA . GLN A 1 674 ? 75.170 92.464 125.136 1.00 77.12 674 GLN A CA 1
ATOM 3959 C C . GLN A 1 674 ? 73.710 92.888 125.072 1.00 75.52 674 GLN A C 1
ATOM 3960 O O . GLN A 1 674 ? 73.126 93.270 126.092 1.00 79.93 674 GLN A O 1
ATOM 3966 N N . SER A 1 675 ? 73.127 92.821 123.879 1.00 51.20 675 SER A N 1
ATOM 3967 C CA . SER A 1 675 ? 71.807 93.390 123.652 1.00 55.69 675 SER A CA 1
ATOM 3968 C C . SER A 1 675 ? 70.733 92.639 124.432 1.00 59.32 675 SER A C 1
ATOM 3969 O O . SER A 1 675 ? 70.852 91.443 124.710 1.00 56.87 675 SER A O 1
ATOM 3972 N N . SER A 1 676 ? 69.677 93.369 124.796 1.00 62.02 676 SER A N 1
ATOM 3973 C CA . SER A 1 676 ? 68.553 92.762 125.502 1.00 61.92 676 SER A CA 1
ATOM 3974 C C . SER A 1 676 ? 67.845 91.737 124.626 1.00 66.65 676 SER A C 1
ATOM 3975 O O . SER A 1 676 ? 67.574 90.613 125.061 1.00 70.54 676 SER A O 1
ATOM 3978 N N . VAL A 1 677 ? 67.530 92.110 123.390 1.00 53.67 677 VAL A N 1
ATOM 3979 C CA . VAL A 1 677 ? 66.995 91.164 122.415 1.00 52.67 677 VAL A CA 1
ATOM 3980 C C . VAL A 1 677 ? 67.854 91.249 121.159 1.00 54.70 677 VAL A C 1
ATOM 3981 O O . VAL A 1 677 ? 68.290 92.345 120.778 1.00 58.50 677 VAL A O 1
ATOM 3985 N N . PRO A 1 678 ? 68.148 90.132 120.503 1.00 42.38 678 PRO A N 1
ATOM 3986 C CA . PRO A 1 678 ? 69.028 90.167 119.314 1.00 47.42 678 PRO A CA 1
ATOM 3987 C C . PRO A 1 678 ? 68.325 90.638 118.041 1.00 44.50 678 PRO A C 1
ATOM 3988 O O . PRO A 1 678 ? 67.907 89.871 117.178 1.00 49.82 678 PRO A O 1
ATOM 3992 N N . ILE A 1 679 ? 68.202 91.955 117.913 1.00 36.68 679 ILE A N 1
ATOM 3993 C CA . ILE A 1 679 ? 67.549 92.559 116.758 1.00 40.54 679 ILE A CA 1
ATOM 3994 C C . ILE A 1 679 ? 68.533 92.614 115.599 1.00 49.79 679 ILE A C 1
ATOM 3995 O O . ILE A 1 679 ? 69.667 93.081 115.752 1.00 58.75 679 ILE A O 1
ATOM 4000 N N . ARG A 1 680 ? 68.107 92.127 114.437 1.00 36.35 680 ARG A N 1
ATOM 4001 C CA . ARG A 1 680 ? 68.886 92.221 113.211 1.00 26.80 680 ARG A CA 1
ATOM 4002 C C . ARG A 1 680 ? 68.002 92.796 112.116 1.00 44.13 680 ARG A C 1
ATOM 4003 O O . ARG A 1 680 ? 66.868 92.346 111.934 1.00 50.45 680 ARG A O 1
ATOM 4011 N N . ILE A 1 681 ? 68.515 93.791 111.396 1.00 40.37 681 ILE A N 1
ATOM 4012 C CA . ILE A 1 681 ? 67.774 94.423 110.313 1.00 35.59 681 ILE A CA 1
ATOM 4013 C C . ILE A 1 681 ? 68.643 94.448 109.066 1.00 36.79 681 ILE A C 1
ATOM 4014 O O . ILE A 1 681 ? 69.875 94.431 109.142 1.00 34.95 681 ILE A O 1
ATOM 4019 N N . ALA A 1 682 ? 67.987 94.490 107.909 1.00 34.98 682 ALA A N 1
ATOM 4020 C CA . ALA A 1 682 ? 68.683 94.557 106.635 1.00 26.86 682 ALA A CA 1
ATOM 4021 C C . ALA A 1 682 ? 67.868 95.404 105.672 1.00 38.94 682 ALA A C 1
ATOM 4022 O O . ALA A 1 682 ? 66.653 95.545 105.824 1.00 31.79 682 ALA A O 1
ATOM 4024 N N . ALA A 1 683 ? 68.549 95.963 104.677 1.00 46.68 683 ALA A N 1
ATOM 4025 C CA . ALA A 1 683 ? 67.931 96.845 103.697 1.00 42.53 683 ALA A CA 1
ATOM 4026 C C . ALA A 1 683 ? 67.638 96.059 102.426 1.00 50.27 683 ALA A C 1
ATOM 4027 O O . ALA A 1 683 ? 68.549 95.479 101.828 1.00 54.77 683 ALA A O 1
ATOM 4029 N N . LYS A 1 684 ? 66.374 96.050 102.013 1.00 39.08 684 LYS A N 1
ATOM 4030 C CA . LYS A 1 684 ? 65.962 95.319 100.822 1.00 27.80 684 LYS A CA 1
ATOM 4031 C C . LYS A 1 684 ? 66.238 96.167 99.588 1.00 40.04 684 LYS A C 1
ATOM 4032 O O . LYS A 1 684 ? 65.708 97.275 99.461 1.00 54.52 684 LYS A O 1
ATOM 4038 N N . THR A 1 685 ? 67.053 95.650 98.676 1.00 42.88 685 THR A N 1
ATOM 4039 C CA . THR A 1 685 ? 67.504 96.403 97.513 1.00 46.44 685 THR A CA 1
ATOM 4040 C C . THR A 1 685 ? 67.102 95.694 96.223 1.00 51.40 685 THR A C 1
ATOM 4041 O O . THR A 1 685 ? 66.520 94.607 96.231 1.00 52.98 685 THR A O 1
ATOM 4045 N N . ASN A 1 686 ? 67.419 96.342 95.106 1.00 53.76 686 ASN A N 1
ATOM 4046 C CA . ASN A 1 686 ? 67.154 95.827 93.771 1.00 41.83 686 ASN A CA 1
ATOM 4047 C C . ASN A 1 686 ? 68.331 95.061 93.185 1.00 41.08 686 ASN A C 1
ATOM 4048 O O . ASN A 1 686 ? 68.218 94.537 92.074 1.00 47.81 686 ASN A O 1
ATOM 4053 N N . SER A 1 687 ? 69.447 94.975 93.902 1.00 35.36 687 SER A N 1
ATOM 4054 C CA . SER A 1 687 ? 70.635 94.318 93.384 1.00 37.40 687 SER A CA 1
ATOM 4055 C C . SER A 1 687 ? 70.428 92.806 93.327 1.00 43.64 687 SER A C 1
ATOM 4056 O O . SER A 1 687 ? 69.375 92.277 93.692 1.00 53.46 687 SER A O 1
ATOM 4059 N N . TYR A 1 688 ? 71.453 92.100 92.840 1.00 36.94 688 TYR A N 1
ATOM 4060 C CA . TYR A 1 688 ? 71.364 90.648 92.721 1.00 34.05 688 TYR A CA 1
ATOM 4061 C C . TYR A 1 688 ? 71.251 89.988 94.088 1.00 45.83 688 TYR A C 1
ATOM 4062 O O . TYR A 1 688 ? 70.455 89.061 94.272 1.00 49.72 688 TYR A O 1
ATOM 4071 N N . ASP A 1 689 ? 72.038 90.447 95.053 1.00 55.55 689 ASP A N 1
ATOM 4072 C CA . ASP A 1 689 ? 71.832 90.092 96.449 1.00 50.01 689 ASP A CA 1
ATOM 4073 C C . ASP A 1 689 ? 70.807 91.057 97.028 1.00 50.50 689 ASP A C 1
ATOM 4074 O O . ASP A 1 689 ? 71.024 92.272 97.036 1.00 67.13 689 ASP A O 1
ATOM 4079 N N . GLN A 1 690 ? 69.685 90.521 97.492 1.00 46.91 690 GLN A N 1
ATOM 4080 C CA . GLN A 1 690 ? 68.526 91.349 97.787 1.00 51.44 690 GLN A CA 1
ATOM 4081 C C . GLN A 1 690 ? 68.574 92.000 99.162 1.00 57.75 690 GLN A C 1
ATOM 4082 O O . GLN A 1 690 ? 67.643 92.735 99.504 1.00 64.67 690 GLN A O 1
ATOM 4088 N N . LEU A 1 691 ? 69.615 91.758 99.956 1.00 40.99 691 LEU A N 1
ATOM 4089 C CA . LEU A 1 691 ? 69.719 92.320 101.293 1.00 30.78 691 LEU A CA 1
ATOM 4090 C C . LEU A 1 691 ? 71.104 92.911 101.506 1.00 32.73 691 LEU A C 1
ATOM 4091 O O . LEU A 1 691 ? 72.082 92.480 100.892 1.00 41.89 691 LEU A O 1
ATOM 4096 N N . GLU A 1 692 ? 71.175 93.904 102.389 1.00 39.46 692 GLU A N 1
ATOM 4097 C CA . GLU A 1 692 ? 72.439 94.529 102.751 1.00 37.41 692 GLU A CA 1
ATOM 4098 C C . GLU A 1 692 ? 72.287 95.178 104.118 1.00 44.07 692 GLU A C 1
ATOM 4099 O O . GLU A 1 692 ? 71.179 95.347 104.627 1.00 49.46 692 GLU A O 1
ATOM 4105 N N . ASN A 1 693 ? 73.425 95.539 104.705 1.00 29.94 693 ASN A N 1
ATOM 4106 C CA . ASN A 1 693 ? 73.441 96.099 106.045 1.00 22.57 693 ASN A CA 1
ATOM 4107 C C . ASN A 1 693 ? 72.764 97.467 106.072 1.00 36.87 693 ASN A C 1
ATOM 4108 O O . ASN A 1 693 ? 72.836 98.223 105.102 1.00 44.02 693 ASN A O 1
ATOM 4113 N N . PRO A 1 694 ? 72.103 97.810 107.175 1.00 37.62 694 PRO A N 1
ATOM 4114 C CA . PRO A 1 694 ? 71.470 99.127 107.277 1.00 34.35 694 PRO A CA 1
ATOM 4115 C C . PRO A 1 694 ? 72.507 100.236 107.328 1.00 37.78 694 PRO A C 1
ATOM 4116 O O . PRO A 1 694 ? 73.671 100.021 107.664 1.00 41.96 694 PRO A O 1
ATOM 4120 N N . VAL A 1 695 ? 72.066 101.444 106.971 1.00 31.38 695 VAL A N 1
ATOM 4121 C CA . VAL A 1 695 ? 72.973 102.586 106.961 1.00 28.68 695 VAL A CA 1
ATOM 4122 C C . VAL A 1 695 ? 73.325 102.988 108.390 1.00 39.83 695 VAL A C 1
ATOM 4123 O O . VAL A 1 695 ? 72.611 102.686 109.353 1.00 42.73 695 VAL A O 1
ATOM 4127 N N . ALA A 1 696 ? 74.462 103.666 108.526 1.00 38.69 696 ALA A N 1
ATOM 4128 C CA . ALA A 1 696 ? 74.950 104.078 109.834 1.00 31.84 696 ALA A CA 1
ATOM 4129 C C . ALA A 1 696 ? 74.026 105.133 110.425 1.00 31.58 696 ALA A C 1
ATOM 4130 O O . ALA A 1 696 ? 73.823 106.195 109.829 1.00 41.56 696 ALA A O 1
ATOM 4132 N N . GLY A 1 697 ? 73.470 104.844 111.596 1.00 20.86 697 GLY A N 1
ATOM 4133 C CA . GLY A 1 697 ? 72.538 105.739 112.248 1.00 31.25 697 GLY A CA 1
ATOM 4134 C C . GLY A 1 697 ? 71.137 105.200 112.382 1.00 33.03 697 GLY A C 1
ATOM 4135 O O . GLY A 1 697 ? 70.272 105.904 112.913 1.00 47.84 697 GLY A O 1
ATOM 4136 N N . SER A 1 698 ? 70.880 103.979 111.930 1.00 14.15 698 SER A N 1
ATOM 4137 C CA . SER A 1 698 ? 69.540 103.419 112.002 1.00 13.83 698 SER A CA 1
ATOM 4138 C C . SER A 1 698 ? 69.203 103.063 113.442 1.00 20.66 698 SER A C 1
ATOM 4139 O O . SER A 1 698 ? 69.877 102.234 114.061 1.00 42.56 698 SER A O 1
ATOM 4142 N N . TYR A 1 699 ? 68.164 103.687 113.977 1.00 26.44 699 TYR A N 1
ATOM 4143 C CA . TYR A 1 699 ? 67.728 103.444 115.340 1.00 30.23 699 TYR A CA 1
ATOM 4144 C C . TYR A 1 699 ? 66.366 102.769 115.339 1.00 32.32 699 TYR A C 1
ATOM 4145 O O . TYR A 1 699 ? 65.571 102.934 114.412 1.00 46.17 699 TYR A O 1
ATOM 4154 N N . LYS A 1 700 ? 66.111 101.996 116.390 1.00 35.55 700 LYS A N 1
ATOM 4155 C CA . LYS A 1 700 ? 64.827 101.333 116.571 1.00 35.56 700 LYS A CA 1
ATOM 4156 C C . LYS A 1 700 ? 64.460 101.395 118.043 1.00 44.89 700 LYS A C 1
ATOM 4157 O O . LYS A 1 700 ? 65.155 100.815 118.880 1.00 54.07 700 LYS A O 1
ATOM 4163 N N . LEU A 1 701 ? 63.381 102.104 118.356 1.00 50.98 701 LEU A N 1
ATOM 4164 C CA . LEU A 1 701 ? 62.901 102.232 119.727 1.00 57.33 701 LEU A CA 1
ATOM 4165 C C . LEU A 1 701 ? 61.871 101.139 119.981 1.00 55.08 701 LEU A C 1
ATOM 4166 O O . LEU A 1 701 ? 60.778 101.163 119.407 1.00 61.82 701 LEU A O 1
ATOM 4171 N N . VAL A 1 702 ? 62.219 100.176 120.831 1.00 61.40 702 VAL A N 1
ATOM 4172 C CA . VAL A 1 702 ? 61.279 99.104 121.138 1.00 64.34 702 VAL A CA 1
ATOM 4173 C C . VAL A 1 702 ? 60.176 99.618 122.051 1.00 70.67 702 VAL A C 1
ATOM 4174 O O . VAL A 1 702 ? 58.986 99.367 121.825 1.00 73.42 702 VAL A O 1
ATOM 4178 N N . SER A 1 703 ? 60.558 100.362 123.074 1.00 80.95 703 SER A N 1
ATOM 4179 C CA . SER A 1 703 ? 59.674 101.003 124.030 1.00 81.36 703 SER A CA 1
ATOM 4180 C C . SER A 1 703 ? 60.115 102.450 124.153 1.00 81.93 703 SER A C 1
ATOM 4181 O O . SER A 1 703 ? 61.253 102.786 123.809 1.00 81.75 703 SER A O 1
ATOM 4184 N N . PRO A 1 704 ? 59.233 103.347 124.620 1.00 79.04 704 PRO A N 1
ATOM 4185 C CA . PRO A 1 704 ? 59.634 104.753 124.783 1.00 76.97 704 PRO A CA 1
ATOM 4186 C C . PRO A 1 704 ? 60.783 104.976 125.760 1.00 77.62 704 PRO A C 1
ATOM 4187 O O . PRO A 1 704 ? 61.216 106.116 125.947 1.00 82.62 704 PRO A O 1
ATOM 4191 N N . LYS A 1 705 ? 61.285 103.910 126.389 1.00 74.71 705 LYS A N 1
ATOM 4192 C CA . LYS A 1 705 ? 62.440 104.002 127.268 1.00 75.36 705 LYS A CA 1
ATOM 4193 C C . LYS A 1 705 ? 63.563 103.037 126.912 1.00 77.28 705 LYS A C 1
ATOM 4194 O O . LYS A 1 705 ? 64.565 102.996 127.635 1.00 75.27 705 LYS A O 1
ATOM 4200 N N . GLU A 1 706 ? 63.434 102.260 125.836 1.00 75.45 706 GLU A N 1
ATOM 4201 C CA . GLU A 1 706 ? 64.451 101.289 125.455 1.00 71.44 706 GLU A CA 1
ATOM 4202 C C . GLU A 1 706 ? 64.612 101.264 123.942 1.00 72.93 706 GLU A C 1
ATOM 4203 O O . GLU A 1 706 ? 63.623 101.248 123.202 1.00 76.84 706 GLU A O 1
ATOM 4209 N N . GLY A 1 707 ? 65.861 101.228 123.484 1.00 51.82 707 GLY A N 1
ATOM 4210 C CA . GLY A 1 707 ? 66.064 101.188 122.050 1.00 42.89 707 GLY A CA 1
ATOM 4211 C C . GLY A 1 707 ? 67.441 100.699 121.661 1.00 46.28 707 GLY A C 1
ATOM 4212 O O . GLY A 1 707 ? 68.287 100.394 122.506 1.00 55.84 707 GLY A O 1
ATOM 4213 N N . PHE A 1 708 ? 67.649 100.634 120.345 1.00 40.41 708 PHE A N 1
ATOM 4214 C CA . PHE A 1 708 ? 68.856 100.093 119.740 1.00 32.92 708 PHE A CA 1
ATOM 4215 C C . PHE A 1 708 ? 69.342 101.019 118.637 1.00 32.44 708 PHE A C 1
ATOM 4216 O O . PHE A 1 708 ? 68.546 101.653 117.941 1.00 49.15 708 PHE A O 1
ATOM 4224 N N . ILE A 1 709 ? 70.662 101.076 118.478 1.00 26.57 709 ILE A N 1
ATOM 4225 C CA . ILE A 1 709 ? 71.309 101.905 117.468 1.00 19.17 709 ILE A CA 1
ATOM 4226 C C . ILE A 1 709 ? 72.283 101.036 116.685 1.00 18.65 709 ILE A C 1
ATOM 4227 O O . ILE A 1 709 ? 73.042 100.263 117.281 1.00 47.07 709 ILE A O 1
ATOM 4232 N N . PHE A 1 710 ? 72.253 101.147 115.357 1.00 14.83 710 PHE A N 1
ATOM 4233 C CA . PHE A 1 710 ? 73.153 100.410 114.472 1.00 19.05 710 PHE A CA 1
ATOM 4234 C C . PHE A 1 710 ? 74.199 101.387 113.942 1.00 21.14 710 PHE A C 1
ATOM 4235 O O . PHE A 1 710 ? 74.021 102.004 112.893 1.00 26.97 710 PHE A O 1
ATOM 4243 N N . SER A 1 711 ? 75.303 101.518 114.677 1.00 27.66 711 SER A N 1
ATOM 4244 C CA . SER A 1 711 ? 76.342 102.464 114.287 1.00 24.84 711 SER A CA 1
ATOM 4245 C C . SER A 1 711 ? 77.140 101.963 113.090 1.00 24.37 711 SER A C 1
ATOM 4246 O O . SER A 1 711 ? 77.498 102.748 112.207 1.00 38.01 711 SER A O 1
ATOM 4249 N N . THR A 1 712 ? 77.448 100.671 113.051 1.00 32.32 712 THR A N 1
ATOM 4250 C CA . THR A 1 712 ? 78.150 100.099 111.912 1.00 40.73 712 THR A CA 1
ATOM 4251 C C . THR A 1 712 ? 77.179 99.929 110.751 1.00 50.86 712 THR A C 1
ATOM 4252 O O . THR A 1 712 ? 76.065 99.428 110.931 1.00 49.45 712 THR A O 1
ATOM 4256 N N . GLY A 1 713 ? 77.595 100.353 109.562 1.00 44.43 713 GLY A N 1
ATOM 4257 C CA . GLY A 1 713 ? 76.685 100.351 108.438 1.00 39.37 713 GLY A CA 1
ATOM 4258 C C . GLY A 1 713 ? 77.321 100.614 107.092 1.00 49.80 713 GLY A C 1
ATOM 4259 O O . GLY A 1 713 ? 78.420 100.128 106.819 1.00 59.99 713 GLY A O 1
ATOM 4260 N N . TYR A 1 714 ? 76.632 101.379 106.242 1.00 40.76 714 TYR A N 1
ATOM 4261 C CA . TYR A 1 714 ? 77.075 101.540 104.857 1.00 47.84 714 TYR A CA 1
ATOM 4262 C C . TYR A 1 714 ? 78.433 102.218 104.705 1.00 50.05 714 TYR A C 1
ATOM 4263 O O . TYR A 1 714 ? 79.282 101.664 103.984 1.00 52.53 714 TYR A O 1
ATOM 4272 N N . PRO A 1 715 ? 78.713 103.387 105.299 1.00 32.47 715 PRO A N 1
ATOM 4273 C CA . PRO A 1 715 ? 79.984 104.060 104.980 1.00 26.72 715 PRO A CA 1
ATOM 4274 C C . PRO A 1 715 ? 81.207 103.254 105.367 1.00 49.70 715 PRO A C 1
ATOM 4275 O O . PRO A 1 715 ? 82.289 103.493 104.818 1.00 57.26 715 PRO A O 1
ATOM 4279 N N . PHE A 1 716 ? 81.067 102.301 106.282 1.00 39.63 716 PHE A N 1
ATOM 4280 C CA . PHE A 1 716 ? 82.133 101.388 106.653 1.00 33.97 716 PHE A CA 1
ATOM 4281 C C . PHE A 1 716 ? 81.898 100.025 106.012 1.00 42.39 716 PHE A C 1
ATOM 4282 O O . PHE A 1 716 ? 80.835 99.743 105.458 1.00 50.55 716 PHE A O 1
ATOM 4290 N N . ASP A 1 717 ? 82.918 99.175 106.081 1.00 56.31 717 ASP A N 1
ATOM 4291 C CA . ASP A 1 717 ? 82.862 97.837 105.511 1.00 51.30 717 ASP A CA 1
ATOM 4292 C C . ASP A 1 717 ? 83.050 96.812 106.617 1.00 56.67 717 ASP A C 1
ATOM 4293 O O . ASP A 1 717 ? 84.037 96.867 107.357 1.00 70.25 717 ASP A O 1
ATOM 4298 N N . ILE A 1 718 ? 82.103 95.882 106.729 1.00 44.15 718 ILE A N 1
ATOM 4299 C CA . ILE A 1 718 ? 82.167 94.819 107.721 1.00 49.35 718 ILE A CA 1
ATOM 4300 C C . ILE A 1 718 ? 81.793 93.501 107.061 1.00 54.09 718 ILE A C 1
ATOM 4301 O O . ILE A 1 718 ? 81.113 93.461 106.034 1.00 52.99 718 ILE A O 1
ATOM 4306 N N . LYS A 1 719 ? 82.249 92.413 107.671 1.00 48.13 719 LYS A N 1
ATOM 4307 C CA . LYS A 1 719 ? 81.885 91.067 107.257 1.00 42.84 719 LYS A CA 1
ATOM 4308 C C . LYS A 1 719 ? 80.796 90.564 108.192 1.00 45.80 719 LYS A C 1
ATOM 4309 O O . LYS A 1 719 ? 81.001 90.491 109.408 1.00 48.96 719 LYS A O 1
ATOM 4315 N N . GLY A 1 720 ? 79.646 90.225 107.631 1.00 39.41 720 GLY A N 1
ATOM 4316 C CA . GLY A 1 720 ? 78.511 89.812 108.419 1.00 42.47 720 GLY A CA 1
ATOM 4317 C C . GLY A 1 720 ? 77.473 90.906 108.551 1.00 41.50 720 GLY A C 1
ATOM 4318 O O . GLY A 1 720 ? 77.354 91.806 107.719 1.00 48.48 720 GLY A O 1
ATOM 4319 N N . THR A 1 721 ? 76.708 90.818 109.632 1.00 38.50 721 THR A N 1
ATOM 4320 C CA . THR A 1 721 ? 75.618 91.741 109.901 1.00 35.76 721 THR A CA 1
ATOM 4321 C C . THR A 1 721 ? 75.952 92.589 111.119 1.00 42.82 721 THR A C 1
ATOM 4322 O O . THR A 1 721 ? 76.572 92.106 112.071 1.00 47.24 721 THR A O 1
ATOM 4326 N N . SER A 1 722 ? 75.546 93.854 111.078 1.00 32.78 722 SER A N 1
ATOM 4327 C CA . SER A 1 722 ? 75.808 94.767 112.180 1.00 37.31 722 SER A CA 1
ATOM 4328 C C . SER A 1 722 ? 75.037 94.350 113.424 1.00 41.06 722 SER A C 1
ATOM 4329 O O . SER A 1 722 ? 73.904 93.871 113.341 1.00 42.32 722 SER A O 1
ATOM 4332 N N . ARG A 1 723 ? 75.660 94.537 114.582 1.00 32.68 723 ARG A N 1
ATOM 4333 C CA . ARG A 1 723 ? 74.984 94.234 115.832 1.00 25.99 723 ARG A CA 1
ATOM 4334 C C . ARG A 1 723 ? 74.509 95.515 116.501 1.00 33.70 723 ARG A C 1
ATOM 4335 O O . ARG A 1 723 ? 75.188 96.543 116.425 1.00 35.24 723 ARG A O 1
ATOM 4343 N N . PRO A 1 724 ? 73.357 95.492 117.162 1.00 37.04 724 PRO A N 1
ATOM 4344 C CA . PRO A 1 724 ? 72.820 96.720 117.750 1.00 38.98 724 PRO A CA 1
ATOM 4345 C C . PRO A 1 724 ? 73.420 97.023 119.111 1.00 30.95 724 PRO A C 1
ATOM 4346 O O . PRO A 1 724 ? 73.786 96.129 119.877 1.00 40.82 724 PRO A O 1
ATOM 4350 N N . LEU A 1 725 ? 73.514 98.315 119.403 1.00 34.20 725 LEU A N 1
ATOM 4351 C CA . LEU A 1 725 ? 73.880 98.795 120.727 1.00 34.70 725 LEU A CA 1
ATOM 4352 C C . LEU A 1 725 ? 72.603 99.175 121.462 1.00 37.99 725 LEU A C 1
ATOM 4353 O O . LEU A 1 725 ? 71.775 99.918 120.925 1.00 54.28 725 LEU A O 1
ATOM 4358 N N . ASN A 1 726 ? 72.445 98.661 122.678 1.00 31.10 726 ASN A N 1
ATOM 4359 C CA . ASN A 1 726 ? 71.191 98.742 123.417 1.00 37.59 726 ASN A CA 1
ATOM 4360 C C . ASN A 1 726 ? 71.302 99.780 124.525 1.00 50.98 726 ASN A C 1
ATOM 4361 O O . ASN A 1 726 ? 72.210 99.709 125.363 1.00 68.14 726 ASN A O 1
ATOM 4366 N N . LEU A 1 727 ? 70.367 100.728 124.540 1.00 40.89 727 LEU A N 1
ATOM 4367 C CA . LEU A 1 727 ? 70.298 101.758 125.565 1.00 37.80 727 LEU A CA 1
ATOM 4368 C C . LEU A 1 727 ? 68.935 101.716 126.238 1.00 55.14 727 LEU A C 1
ATOM 4369 O O . LEU A 1 727 ? 67.919 101.432 125.590 1.00 66.94 727 LEU A O 1
ATOM 4374 N N . SER A 1 728 ? 68.914 102.000 127.540 1.00 63.94 728 SER A N 1
ATOM 4375 C CA . SER A 1 728 ? 67.669 101.987 128.302 1.00 62.29 728 SER A CA 1
ATOM 4376 C C . SER A 1 728 ? 67.703 103.087 129.351 1.00 62.25 728 SER A C 1
ATOM 4377 O O . SER A 1 728 ? 68.530 103.043 130.262 1.00 69.15 728 SER A O 1
ATOM 4380 N N . MET A 1 729 ? 66.810 104.065 129.233 1.00 72.09 729 MET A N 1
ATOM 4381 C CA . MET A 1 729 ? 66.759 105.160 130.195 1.00 77.46 729 MET A CA 1
ATOM 4382 C C . MET A 1 729 ? 65.955 104.726 131.414 1.00 80.22 729 MET A C 1
ATOM 4383 O O . MET A 1 729 ? 64.780 104.365 131.290 1.00 76.88 729 MET A O 1
ATOM 4388 N N . LYS A 1 730 ? 66.578 104.767 132.592 1.00 87.85 730 LYS A N 1
ATOM 4389 C CA . LYS A 1 730 ? 65.924 104.239 133.786 1.00 82.18 730 LYS A CA 1
ATOM 4390 C C . LYS A 1 730 ? 65.103 105.304 134.508 1.00 85.63 730 LYS A C 1
ATOM 4391 O O . LYS A 1 730 ? 63.883 105.174 134.636 1.00 90.32 730 LYS A O 1
ATOM 4397 N N . GLU A 1 731 ? 65.757 106.363 134.977 1.00 96.87 731 GLU A N 1
ATOM 4398 C CA . GLU A 1 731 ? 65.090 107.404 135.744 1.00 95.02 731 GLU A CA 1
ATOM 4399 C C . GLU A 1 731 ? 65.569 108.767 135.272 1.00 96.48 731 GLU A C 1
ATOM 4400 O O . GLU A 1 731 ? 66.653 108.905 134.701 1.00 96.80 731 GLU A O 1
ATOM 4406 N N . GLY A 1 732 ? 64.744 109.778 135.520 1.00 95.29 732 GLY A N 1
ATOM 4407 C CA . GLY A 1 732 ? 65.075 111.148 135.214 1.00 96.01 732 GLY A CA 1
ATOM 4408 C C . GLY A 1 732 ? 63.933 111.843 134.519 1.00 98.72 732 GLY A C 1
ATOM 4409 O O . GLY A 1 732 ? 62.830 111.305 134.381 1.00 98.65 732 GLY A O 1
ATOM 4410 N N . ASP A 1 733 ? 64.201 113.065 134.071 1.00 100.28 733 ASP A N 1
ATOM 4411 C CA . ASP A 1 733 ? 63.231 113.891 133.366 1.00 98.87 733 ASP A CA 1
ATOM 4412 C C . ASP A 1 733 ? 63.783 114.338 132.018 1.00 99.40 733 ASP A C 1
ATOM 4413 O O . ASP A 1 733 ? 63.658 115.500 131.628 1.00 103.82 733 ASP A O 1
ATOM 4418 N N . LEU A 1 734 ? 64.404 113.418 131.292 1.00 79.66 734 LEU A N 1
ATOM 4419 C CA . LEU A 1 734 ? 65.027 113.723 130.014 1.00 80.62 734 LEU A CA 1
ATOM 4420 C C . LEU A 1 734 ? 64.124 113.321 128.856 1.00 83.99 734 LEU A C 1
ATOM 4421 O O . LEU A 1 734 ? 63.094 112.665 129.024 1.00 85.26 734 LEU A O 1
ATOM 4426 N N . ASP A 1 735 ? 64.535 113.731 127.660 1.00 83.79 735 ASP A N 1
ATOM 4427 C CA . ASP A 1 735 ? 63.928 113.284 126.416 1.00 80.85 735 ASP A CA 1
ATOM 4428 C C . ASP A 1 735 ? 64.825 112.209 125.818 1.00 79.44 735 ASP A C 1
ATOM 4429 O O . ASP A 1 735 ? 66.008 112.458 125.562 1.00 78.54 735 ASP A O 1
ATOM 4434 N N . PHE A 1 736 ? 64.264 111.017 125.606 1.00 72.72 736 PHE A N 1
ATOM 4435 C CA . PHE A 1 736 ? 65.071 109.876 125.185 1.00 75.26 736 PHE A CA 1
ATOM 4436 C C . PHE A 1 736 ? 65.666 110.090 123.799 1.00 76.14 736 PHE A C 1
ATOM 4437 O O . PHE A 1 736 ? 66.797 109.667 123.532 1.00 75.49 736 PHE A O 1
ATOM 4445 N N . MET A 1 737 ? 64.916 110.738 122.904 1.00 71.63 737 MET A N 1
ATOM 4446 C CA . MET A 1 737 ? 65.389 110.940 121.538 1.00 67.74 737 MET A CA 1
ATOM 4447 C C . MET A 1 737 ? 66.653 111.791 121.503 1.00 66.03 737 MET A C 1
ATOM 4448 O O . MET A 1 737 ? 67.596 111.484 120.763 1.00 72.59 737 MET A O 1
ATOM 4453 N N . LYS A 1 738 ? 66.690 112.864 122.293 1.00 61.57 738 LYS A N 1
ATOM 4454 C CA . LYS A 1 738 ? 67.872 113.720 122.322 1.00 65.84 738 LYS A CA 1
ATOM 4455 C C . LYS A 1 738 ? 69.075 112.979 122.889 1.00 70.19 738 LYS A C 1
ATOM 4456 O O . LYS A 1 738 ? 70.197 113.128 122.385 1.00 73.63 738 LYS A O 1
ATOM 4462 N N . VAL A 1 739 ? 68.860 112.173 123.932 1.00 71.39 739 VAL A N 1
ATOM 4463 C CA . VAL A 1 739 ? 69.946 111.389 124.513 1.00 65.74 739 VAL A CA 1
ATOM 4464 C C . VAL A 1 739 ? 70.494 110.405 123.490 1.00 69.13 739 VAL A C 1
ATOM 4465 O O . VAL A 1 739 ? 71.712 110.231 123.363 1.00 69.00 739 VAL A O 1
ATOM 4469 N N . MET A 1 740 ? 69.605 109.751 122.742 1.00 66.97 740 MET A N 1
ATOM 4470 C CA . MET A 1 740 ? 70.046 108.805 121.724 1.00 60.98 740 MET A CA 1
ATOM 4471 C C . MET A 1 740 ? 70.817 109.497 120.611 1.00 59.40 740 MET A C 1
ATOM 4472 O O . MET A 1 740 ? 71.830 108.973 120.134 1.00 62.71 740 MET A O 1
ATOM 4477 N N . GLU A 1 741 ? 70.344 110.664 120.173 1.00 59.86 741 GLU A N 1
ATOM 4478 C CA . GLU A 1 741 ? 71.058 111.398 119.135 1.00 53.13 741 GLU A CA 1
ATOM 4479 C C . GLU A 1 741 ? 72.445 111.810 119.609 1.00 59.14 741 GLU A C 1
ATOM 4480 O O . GLU A 1 741 ? 73.422 111.697 118.860 1.00 61.79 741 GLU A O 1
ATOM 4486 N N . ASP A 1 742 ? 72.556 112.274 120.857 1.00 57.27 742 ASP A N 1
ATOM 4487 C CA . ASP A 1 742 ? 73.865 112.654 121.382 1.00 57.03 742 ASP A CA 1
ATOM 4488 C C . ASP A 1 742 ? 74.784 111.448 121.528 1.00 56.47 742 ASP A C 1
ATOM 4489 O O . ASP A 1 742 ? 75.986 111.546 121.263 1.00 65.36 742 ASP A O 1
ATOM 4494 N N . VAL A 1 743 ? 74.244 110.301 121.945 1.00 54.16 743 VAL A N 1
ATOM 4495 C CA . VAL A 1 743 ? 75.065 109.097 122.056 1.00 57.74 743 VAL A CA 1
ATOM 4496 C C . VAL A 1 743 ? 75.568 108.670 120.682 1.00 55.60 743 VAL A C 1
ATOM 4497 O O . VAL A 1 743 ? 76.744 108.319 120.514 1.00 55.70 743 VAL A O 1
ATOM 4501 N N . PHE A 1 744 ? 74.693 108.713 119.673 1.00 48.49 744 PHE A N 1
ATOM 4502 C CA . PHE A 1 744 ? 75.110 108.362 118.320 1.00 51.07 744 PHE A CA 1
ATOM 4503 C C . PHE A 1 744 ? 76.172 109.322 117.802 1.00 56.07 744 PHE A C 1
ATOM 4504 O O . PHE A 1 744 ? 77.129 108.903 117.143 1.00 58.54 744 PHE A O 1
ATOM 4512 N N . CYS A 1 745 ? 76.014 110.618 118.079 1.00 54.24 745 CYS A N 1
ATOM 4513 C CA . CYS A 1 745 ? 77.046 111.579 117.711 1.00 47.24 745 CYS A CA 1
ATOM 4514 C C . CYS A 1 745 ? 78.348 111.305 118.450 1.00 52.13 745 CYS A C 1
ATOM 4515 O O . CYS A 1 745 ? 79.431 111.578 117.924 1.00 59.27 745 CYS A O 1
ATOM 4518 N N . GLN A 1 746 ? 78.262 110.770 119.669 1.00 50.27 746 GLN A N 1
ATOM 4519 C CA . GLN A 1 746 ? 79.466 110.387 120.396 1.00 49.87 746 GLN A CA 1
ATOM 4520 C C . GLN A 1 746 ? 80.122 109.153 119.791 1.00 55.26 746 GLN A C 1
ATOM 4521 O O . GLN A 1 746 ? 81.337 108.974 119.926 1.00 61.40 746 GLN A O 1
ATOM 4527 N N . ILE A 1 747 ? 79.341 108.288 119.139 1.00 50.40 747 ILE A N 1
ATOM 4528 C CA . ILE A 1 747 ? 79.921 107.101 118.513 1.00 39.73 747 ILE A CA 1
ATOM 4529 C C . ILE A 1 747 ? 80.831 107.484 117.349 1.00 41.83 747 ILE A C 1
ATOM 4530 O O . ILE A 1 747 ? 81.857 106.834 117.115 1.00 52.68 747 ILE A O 1
ATOM 4535 N N . MET A 1 748 ? 80.494 108.548 116.616 1.00 41.78 748 MET A N 1
ATOM 4536 C CA . MET A 1 748 ? 81.343 109.006 115.519 1.00 38.95 748 MET A CA 1
ATOM 4537 C C . MET A 1 748 ? 82.707 109.500 115.982 1.00 47.92 748 MET A C 1
ATOM 4538 O O . MET A 1 748 ? 83.608 109.650 115.152 1.00 51.77 748 MET A O 1
ATOM 4543 N N . LEU A 1 749 ? 82.885 109.756 117.274 1.00 41.50 749 LEU A N 1
ATOM 4544 C CA . LEU A 1 749 ? 84.193 110.123 117.812 1.00 35.90 749 LEU A CA 1
ATOM 4545 C C . LEU A 1 749 ? 84.991 108.845 118.042 1.00 42.15 749 LEU A C 1
ATOM 4546 O O . LEU A 1 749 ? 84.999 108.276 119.133 1.00 50.86 749 LEU A O 1
ATOM 4551 N N . ALA A 1 750 ? 85.671 108.385 116.996 1.00 38.67 750 ALA A N 1
ATOM 4552 C CA . ALA A 1 750 ? 86.496 107.181 117.056 1.00 34.54 750 ALA A CA 1
ATOM 4553 C C . ALA A 1 750 ? 87.951 107.614 117.186 1.00 41.11 750 ALA A C 1
ATOM 4554 O O . ALA A 1 750 ? 88.600 107.951 116.194 1.00 56.88 750 ALA A O 1
ATOM 4556 N N . PHE A 1 751 ? 88.464 107.596 118.415 1.00 33.83 751 PHE A N 1
ATOM 4557 C CA . PHE A 1 751 ? 89.809 108.093 118.674 1.00 38.27 751 PHE A CA 1
ATOM 4558 C C . PHE A 1 751 ? 90.886 107.049 118.421 1.00 46.89 751 PHE A C 1
ATOM 4559 O O . PHE A 1 751 ? 92.033 107.417 118.150 1.00 48.42 751 PHE A O 1
ATOM 4567 N N . SER A 1 752 ? 90.549 105.762 118.502 1.00 54.88 752 SER A N 1
ATOM 4568 C CA . SER A 1 752 ? 91.559 104.716 118.383 1.00 51.14 752 SER A CA 1
ATOM 4569 C C . SER A 1 752 ? 91.896 104.426 116.925 1.00 58.69 752 SER A C 1
ATOM 4570 O O . SER A 1 752 ? 93.047 104.573 116.502 1.00 68.81 752 SER A O 1
ATOM 4573 N N . ALA A 1 753 ? 90.904 104.007 116.141 1.00 46.66 753 ALA A N 1
ATOM 4574 C CA . ALA A 1 753 ? 91.083 103.696 114.724 1.00 41.59 753 ALA A CA 1
ATOM 4575 C C . ALA A 1 753 ? 90.090 104.524 113.921 1.00 53.69 753 ALA A C 1
ATOM 4576 O O . ALA A 1 753 ? 88.945 104.097 113.703 1.00 59.83 753 ALA A O 1
ATOM 4578 N N . PRO A 1 754 ? 90.477 105.723 113.478 1.00 39.37 754 PRO A N 1
ATOM 4579 C CA . PRO A 1 754 ? 89.531 106.573 112.735 1.00 29.41 754 PRO A CA 1
ATOM 4580 C C . PRO A 1 754 ? 89.081 105.971 111.419 1.00 39.35 754 PRO A C 1
ATOM 4581 O O . PRO A 1 754 ? 87.957 106.238 110.978 1.00 50.17 754 PRO A O 1
ATOM 4585 N N . ASP A 1 755 ? 89.933 105.177 110.770 1.00 47.12 755 ASP A N 1
ATOM 4586 C CA . ASP A 1 755 ? 89.560 104.553 109.505 1.00 37.47 755 ASP A CA 1
ATOM 4587 C C . ASP A 1 755 ? 88.484 103.494 109.704 1.00 37.09 755 ASP A C 1
ATOM 4588 O O . ASP A 1 755 ? 87.571 103.366 108.883 1.00 38.55 755 ASP A O 1
ATOM 4593 N N . LYS A 1 756 ? 88.577 102.723 110.780 1.00 48.06 756 LYS A N 1
ATOM 4594 C CA . LYS A 1 756 ? 87.616 101.669 111.053 1.00 48.37 756 LYS A CA 1
ATOM 4595 C C . LYS A 1 756 ? 86.418 102.223 111.815 1.00 44.06 756 LYS A C 1
ATOM 4596 O O . LYS A 1 756 ? 86.434 103.342 112.328 1.00 44.52 756 LYS A O 1
ATOM 4602 N N . SER A 1 757 ? 85.365 101.419 111.883 1.00 33.52 757 SER A N 1
ATOM 4603 C CA . SER A 1 757 ? 84.151 101.828 112.565 1.00 32.66 757 SER A CA 1
ATOM 4604 C C . SER A 1 757 ? 84.283 101.630 114.071 1.00 25.45 757 SER A C 1
ATOM 4605 O O . SER A 1 757 ? 85.154 100.910 114.560 1.00 43.61 757 SER A O 1
ATOM 4608 N N . ASN A 1 758 ? 83.396 102.289 114.808 1.00 22.13 758 ASN A N 1
ATOM 4609 C CA . ASN A 1 758 ? 83.389 102.261 116.262 1.00 23.82 758 ASN A CA 1
ATOM 4610 C C . ASN A 1 758 ? 82.024 101.802 116.749 1.00 39.46 758 ASN A C 1
ATOM 4611 O O . ASN A 1 758 ? 80.995 102.202 116.199 1.00 47.90 758 ASN A O 1
ATOM 4616 N N . PHE A 1 759 ? 82.018 100.962 117.781 1.00 36.86 759 PHE A N 1
ATOM 4617 C CA . PHE A 1 759 ? 80.785 100.388 118.305 1.00 29.12 759 PHE A CA 1
ATOM 4618 C C . PHE A 1 759 ? 80.286 101.079 119.565 1.00 43.45 759 PHE A C 1
ATOM 4619 O O . PHE A 1 759 ? 79.075 101.206 119.752 1.00 49.91 759 PHE A O 1
ATOM 4627 N N . LEU A 1 760 ? 81.188 101.540 120.430 1.00 41.20 760 LEU A N 1
ATOM 4628 C CA . LEU A 1 760 ? 80.816 102.147 121.697 1.00 36.51 760 LEU A CA 1
ATOM 4629 C C . LEU A 1 760 ? 81.015 103.659 121.658 1.00 44.63 760 LEU A C 1
ATOM 4630 O O . LEU A 1 760 ? 81.860 104.159 120.911 1.00 50.41 760 LEU A O 1
ATOM 4635 N N . PRO A 1 761 ? 80.252 104.415 122.448 1.00 42.22 761 PRO A N 1
ATOM 4636 C CA . PRO A 1 761 ? 80.505 105.854 122.552 1.00 41.53 761 PRO A CA 1
ATOM 4637 C C . PRO A 1 761 ? 81.864 106.119 123.179 1.00 49.43 761 PRO A C 1
ATOM 4638 O O . PRO A 1 761 ? 82.437 105.270 123.865 1.00 58.49 761 PRO A O 1
ATOM 4642 N N . VAL A 1 762 ? 82.386 107.321 122.926 1.00 45.94 762 VAL A N 1
ATOM 4643 C CA . VAL A 1 762 ? 83.782 107.603 123.248 1.00 49.24 762 VAL A CA 1
ATOM 4644 C C . VAL A 1 762 ? 84.029 107.591 124.753 1.00 55.00 762 VAL A C 1
ATOM 4645 O O . VAL A 1 762 ? 85.156 107.344 125.196 1.00 65.10 762 VAL A O 1
ATOM 4649 N N . ILE A 1 763 ? 83.000 107.828 125.566 1.00 48.12 763 ILE A N 1
ATOM 4650 C CA . ILE A 1 763 ? 83.199 107.862 127.012 1.00 53.56 763 ILE A CA 1
ATOM 4651 C C . ILE A 1 763 ? 83.457 106.457 127.556 1.00 55.55 763 ILE A C 1
ATOM 4652 O O . ILE A 1 763 ? 84.433 106.219 128.285 1.00 65.91 763 ILE A O 1
ATOM 4657 N N . ILE A 1 764 ? 82.614 105.495 127.179 1.00 41.90 764 ILE A N 1
ATOM 4658 C CA . ILE A 1 764 ? 82.794 104.124 127.642 1.00 46.10 764 ILE A CA 1
ATOM 4659 C C . ILE A 1 764 ? 84.042 103.510 127.021 1.00 44.23 764 ILE A C 1
ATOM 4660 O O . ILE A 1 764 ? 84.765 102.743 127.671 1.00 53.79 764 ILE A O 1
ATOM 4665 N N . LYS A 1 765 ? 84.320 103.842 125.759 1.00 35.72 765 LYS A N 1
ATOM 4666 C CA . LYS A 1 765 ? 85.539 103.360 125.121 1.00 43.45 765 LYS A CA 1
ATOM 4667 C C . LYS A 1 765 ? 86.779 103.897 125.824 1.00 53.84 765 LYS A C 1
ATOM 4668 O O . LYS A 1 765 ? 87.759 103.167 126.014 1.00 63.95 765 LYS A O 1
ATOM 4674 N N . LEU A 1 766 ? 86.755 105.172 126.220 1.00 46.53 766 LEU A N 1
ATOM 4675 C CA . LEU A 1 766 ? 87.888 105.744 126.939 1.00 45.27 766 LEU A CA 1
ATOM 4676 C C . LEU A 1 766 ? 88.073 105.081 128.297 1.00 52.63 766 LEU A C 1
ATOM 4677 O O . LEU A 1 766 ? 89.210 104.850 128.727 1.00 59.19 766 LEU A O 1
ATOM 4682 N N . ILE A 1 767 ? 86.972 104.775 128.991 1.00 57.20 767 ILE A N 1
ATOM 4683 C CA . ILE A 1 767 ? 87.087 104.023 130.240 1.00 52.52 767 ILE A CA 1
ATOM 4684 C C . ILE A 1 767 ? 87.742 102.671 129.995 1.00 52.78 767 ILE A C 1
ATOM 4685 O O . ILE A 1 767 ? 88.679 102.279 130.703 1.00 54.93 767 ILE A O 1
ATOM 4690 N N . ASP A 1 768 ? 87.257 101.936 128.992 1.00 63.79 768 ASP A N 1
ATOM 4691 C CA . ASP A 1 768 ? 87.791 100.605 128.724 1.00 60.69 768 ASP A CA 1
ATOM 4692 C C . ASP A 1 768 ? 89.266 100.668 128.354 1.00 60.54 768 ASP A C 1
ATOM 4693 O O . ASP A 1 768 ? 90.034 99.752 128.670 1.00 64.10 768 ASP A O 1
ATOM 4698 N N . THR A 1 769 ? 89.679 101.740 127.678 1.00 57.00 769 THR A N 1
ATOM 4699 C CA . THR A 1 769 ? 91.077 101.874 127.289 1.00 56.52 769 THR A CA 1
ATOM 4700 C C . THR A 1 769 ? 91.960 102.224 128.482 1.00 64.41 769 THR A C 1
ATOM 4701 O O . THR A 1 769 ? 93.021 101.621 128.677 1.00 67.54 769 THR A O 1
ATOM 4705 N N . LEU A 1 770 ? 91.537 103.188 129.302 1.00 70.17 770 LEU A N 1
ATOM 4706 C CA . LEU A 1 770 ? 92.409 103.773 130.313 1.00 62.86 770 LEU A CA 1
ATOM 4707 C C . LEU A 1 770 ? 92.161 103.246 131.721 1.00 65.77 770 LEU A C 1
ATOM 4708 O O . LEU A 1 770 ? 92.717 103.794 132.677 1.00 65.91 770 LEU A O 1
ATOM 4713 N N . LEU A 1 771 ? 91.350 102.202 131.851 1.00 86.06 771 LEU A N 1
ATOM 4714 C CA . LEU A 1 771 ? 91.037 101.660 133.169 1.00 83.05 771 LEU A CA 1
ATOM 4715 C C . LEU A 1 771 ? 91.637 100.279 133.395 1.00 86.72 771 LEU A C 1
ATOM 4716 O O . LEU A 1 771 ? 91.039 99.452 134.084 1.00 88.95 771 LEU A O 1
ATOM 4721 N N . GLU A 1 772 ? 92.810 100.013 132.826 1.00 104.14 772 GLU A N 1
ATOM 4722 C CA . GLU A 1 772 ? 93.456 98.741 133.099 1.00 107.54 772 GLU A CA 1
ATOM 4723 C C . GLU A 1 772 ? 93.563 98.553 134.612 1.00 111.14 772 GLU A C 1
ATOM 4724 O O . GLU A 1 772 ? 93.692 99.534 135.351 1.00 110.31 772 GLU A O 1
ATOM 4730 N N . PRO A 1 773 ? 93.484 97.295 135.102 1.00 121.78 773 PRO A N 1
ATOM 4731 C CA . PRO A 1 773 ? 93.404 97.054 136.553 1.00 121.46 773 PRO A CA 1
ATOM 4732 C C . PRO A 1 773 ? 94.480 97.759 137.364 1.00 119.92 773 PRO A C 1
ATOM 4733 O O . PRO A 1 773 ? 95.676 97.513 137.179 1.00 121.89 773 PRO A O 1
ATOM 4737 N N . LEU A 1 774 ? 94.039 98.647 138.255 1.00 121.03 774 LEU A N 1
ATOM 4738 C CA . LEU A 1 774 ? 94.909 99.505 139.059 1.00 124.43 774 LEU A CA 1
ATOM 4739 C C . LEU A 1 774 ? 95.855 100.320 138.181 1.00 124.48 774 LEU A C 1
ATOM 4740 O O . LEU A 1 774 ? 95.434 100.928 137.196 1.00 120.58 774 LEU A O 1
ATOM 4745 N N . LYS B 1 2 ? 66.589 95.356 84.698 1.00 51.76 2 LYS B N 1
ATOM 4746 C CA . LYS B 1 2 ? 67.172 96.642 85.062 1.00 56.76 2 LYS B CA 1
ATOM 4747 C C . LYS B 1 2 ? 68.038 97.177 83.933 1.00 59.97 2 LYS B C 1
ATOM 4748 O O . LYS B 1 2 ? 68.431 96.432 83.039 1.00 58.07 2 LYS B O 1
ATOM 4754 N N . ASP B 1 3 ? 68.331 98.472 83.978 1.00 60.24 3 ASP B N 1
ATOM 4755 C CA . ASP B 1 3 ? 69.150 99.112 82.962 1.00 49.81 3 ASP B CA 1
ATOM 4756 C C . ASP B 1 3 ? 70.611 99.133 83.385 1.00 44.79 3 ASP B C 1
ATOM 4757 O O . ASP B 1 3 ? 70.937 99.100 84.574 1.00 50.84 3 ASP B O 1
ATOM 4762 N N . HIS B 1 4 ? 71.492 99.192 82.393 1.00 29.41 4 HIS B N 1
ATOM 4763 C CA . HIS B 1 4 ? 72.930 99.203 82.608 1.00 25.78 4 HIS B CA 1
ATOM 4764 C C . HIS B 1 4 ? 73.511 100.467 82.000 1.00 33.34 4 HIS B C 1
ATOM 4765 O O . HIS B 1 4 ? 73.169 100.827 80.871 1.00 46.41 4 HIS B O 1
ATOM 4772 N N . ILE B 1 5 ? 74.385 101.136 82.740 1.00 38.79 5 ILE B N 1
ATOM 4773 C CA . ILE B 1 5 ? 75.062 102.326 82.242 1.00 40.95 5 ILE B CA 1
ATOM 4774 C C . ILE B 1 5 ? 76.317 101.872 81.514 1.00 33.60 5 ILE B C 1
ATOM 4775 O O . ILE B 1 5 ? 77.141 101.143 82.075 1.00 48.99 5 ILE B O 1
ATOM 4780 N N . LEU B 1 6 ? 76.456 102.281 80.260 1.00 34.17 6 LEU B N 1
ATOM 4781 C CA . LEU B 1 6 ? 77.583 101.884 79.435 1.00 37.64 6 LEU B CA 1
ATOM 4782 C C . LEU B 1 6 ? 78.638 102.982 79.403 1.00 44.45 6 LEU B C 1
ATOM 4783 O O . LEU B 1 6 ? 78.441 104.091 79.900 1.00 53.74 6 LEU B O 1
ATOM 4788 N N . ASN B 1 7 ? 79.775 102.654 78.797 1.00 38.97 7 ASN B N 1
ATOM 4789 C CA . ASN B 1 7 ? 80.940 103.526 78.755 1.00 31.20 7 ASN B CA 1
ATOM 4790 C C . ASN B 1 7 ? 81.019 104.333 77.463 1.00 42.44 7 ASN B C 1
ATOM 4791 O O . ASN B 1 7 ? 82.115 104.696 77.025 1.00 40.88 7 ASN B O 1
ATOM 4796 N N . LEU B 1 8 ? 79.878 104.626 76.844 1.00 48.02 8 LEU B N 1
ATOM 4797 C CA . LEU B 1 8 ? 79.831 105.253 75.532 1.00 43.84 8 LEU B CA 1
ATOM 4798 C C . LEU B 1 8 ? 79.126 106.599 75.612 1.00 44.11 8 LEU B C 1
ATOM 4799 O O . LEU B 1 8 ? 78.103 106.733 76.289 1.00 50.59 8 LEU B O 1
ATOM 4804 N N . TYR B 1 9 ? 79.672 107.588 74.909 1.00 45.75 9 TYR B N 1
ATOM 4805 C CA . TYR B 1 9 ? 79.089 108.922 74.836 1.00 50.23 9 TYR B CA 1
ATOM 4806 C C . TYR B 1 9 ? 78.797 109.265 73.382 1.00 55.27 9 TYR B C 1
ATOM 4807 O O . TYR B 1 9 ? 79.680 109.153 72.526 1.00 57.47 9 TYR B O 1
ATOM 4816 N N . ARG B 1 10 ? 77.566 109.694 73.111 1.00 59.83 10 ARG B N 1
ATOM 4817 C CA . ARG B 1 10 ? 77.066 109.835 71.749 1.00 59.19 10 ARG B CA 1
ATOM 4818 C C . ARG B 1 10 ? 77.417 111.199 71.173 1.00 58.33 10 ARG B C 1
ATOM 4819 O O . ARG B 1 10 ? 77.214 112.227 71.826 1.00 66.05 10 ARG B O 1
ATOM 4827 N N . ILE B 1 11 ? 77.927 111.203 69.943 1.00 65.46 11 ILE B N 1
ATOM 4828 C CA . ILE B 1 11 ? 78.225 112.433 69.210 1.00 73.30 11 ILE B CA 1
ATOM 4829 C C . ILE B 1 11 ? 76.940 112.864 68.508 1.00 75.27 11 ILE B C 1
ATOM 4830 O O . ILE B 1 11 ? 76.584 112.323 67.461 1.00 75.55 11 ILE B O 1
ATOM 4835 N N . ASP B 1 12 ? 76.241 113.842 69.077 1.00 82.60 12 ASP B N 1
ATOM 4836 C CA . ASP B 1 12 ? 74.948 114.274 68.544 1.00 83.74 12 ASP B CA 1
ATOM 4837 C C . ASP B 1 12 ? 75.092 115.446 67.576 1.00 79.77 12 ASP B C 1
ATOM 4838 O O . ASP B 1 12 ? 74.361 116.432 67.650 1.00 74.36 12 ASP B O 1
ATOM 4843 N N . ASN B 1 13 ? 76.040 115.338 66.646 1.00 92.16 13 ASN B N 1
ATOM 4844 C CA . ASN B 1 13 ? 76.241 116.379 65.649 1.00 93.05 13 ASN B CA 1
ATOM 4845 C C . ASN B 1 13 ? 76.560 115.849 64.260 1.00 94.41 13 ASN B C 1
ATOM 4846 O O . ASN B 1 13 ? 76.873 116.652 63.376 1.00 92.49 13 ASN B O 1
ATOM 4851 N N . LEU B 1 14 ? 76.506 114.533 64.037 1.00 105.05 14 LEU B N 1
ATOM 4852 C CA . LEU B 1 14 ? 76.859 113.976 62.737 1.00 106.53 14 LEU B CA 1
ATOM 4853 C C . LEU B 1 14 ? 75.896 114.399 61.637 1.00 109.90 14 LEU B C 1
ATOM 4854 O O . LEU B 1 14 ? 76.247 114.309 60.456 1.00 110.02 14 LEU B O 1
ATOM 4859 N N . SER B 1 15 ? 74.699 114.864 61.996 1.00 111.82 15 SER B N 1
ATOM 4860 C CA . SER B 1 15 ? 73.712 115.249 60.997 1.00 110.90 15 SER B CA 1
ATOM 4861 C C . SER B 1 15 ? 74.086 116.531 60.264 1.00 112.52 15 SER B C 1
ATOM 4862 O O . SER B 1 15 ? 73.461 116.849 59.247 1.00 116.01 15 SER B O 1
ATOM 4865 N N . GLU B 1 16 ? 75.083 117.269 60.745 1.00 110.57 16 GLU B N 1
ATOM 4866 C CA . GLU B 1 16 ? 75.443 118.565 60.180 1.00 111.45 16 GLU B CA 1
ATOM 4867 C C . GLU B 1 16 ? 76.956 118.675 59.996 1.00 110.21 16 GLU B C 1
ATOM 4868 O O . GLU B 1 16 ? 77.543 119.757 60.023 1.00 110.45 16 GLU B O 1
ATOM 4874 N N . LEU B 1 17 ? 77.609 117.543 59.750 1.00 112.04 17 LEU B N 1
ATOM 4875 C CA . LEU B 1 17 ? 79.042 117.510 59.494 1.00 112.43 17 LEU B CA 1
ATOM 4876 C C . LEU B 1 17 ? 79.294 117.376 57.997 1.00 116.89 17 LEU B C 1
ATOM 4877 O O . LEU B 1 17 ? 78.554 116.684 57.292 1.00 120.59 17 LEU B O 1
ATOM 4882 N N . ASP B 1 18 ? 80.349 118.038 57.519 1.00 122.27 18 ASP B N 1
ATOM 4883 C CA . ASP B 1 18 ? 80.512 118.270 56.086 1.00 122.35 18 ASP B CA 1
ATOM 4884 C C . ASP B 1 18 ? 81.121 117.071 55.363 1.00 122.96 18 ASP B C 1
ATOM 4885 O O . ASP B 1 18 ? 80.492 116.493 54.469 1.00 123.01 18 ASP B O 1
ATOM 4890 N N . PHE B 1 19 ? 82.356 116.705 55.726 1.00 123.35 19 PHE B N 1
ATOM 4891 C CA . PHE B 1 19 ? 83.179 115.692 55.061 1.00 122.15 19 PHE B CA 1
ATOM 4892 C C . PHE B 1 19 ? 83.536 116.084 53.628 1.00 124.23 19 PHE B C 1
ATOM 4893 O O . PHE B 1 19 ? 82.843 116.889 52.997 1.00 125.07 19 PHE B O 1
ATOM 4901 N N . SER B 1 20 ? 84.622 115.521 53.105 1.00 139.39 20 SER B N 1
ATOM 4902 C CA . SER B 1 20 ? 85.126 115.887 51.787 1.00 138.74 20 SER B CA 1
ATOM 4903 C C . SER B 1 20 ? 85.952 114.728 51.245 1.00 139.40 20 SER B C 1
ATOM 4904 O O . SER B 1 20 ? 86.041 113.662 51.859 1.00 141.04 20 SER B O 1
ATOM 4907 N N . TYR B 1 21 ? 86.559 114.946 50.080 1.00 138.61 21 TYR B N 1
ATOM 4908 C CA . TYR B 1 21 ? 87.352 113.917 49.423 1.00 138.68 21 TYR B CA 1
ATOM 4909 C C . TYR B 1 21 ? 88.462 114.563 48.607 1.00 140.09 21 TYR B C 1
ATOM 4910 O O . TYR B 1 21 ? 88.334 115.701 48.147 1.00 140.22 21 TYR B O 1
ATOM 4919 N N . LYS B 1 22 ? 89.553 113.818 48.435 1.00 144.64 22 LYS B N 1
ATOM 4920 C CA . LYS B 1 22 ? 90.626 114.188 47.511 1.00 144.41 22 LYS B CA 1
ATOM 4921 C C . LYS B 1 22 ? 91.477 112.954 47.272 1.00 144.50 22 LYS B C 1
ATOM 4922 O O . LYS B 1 22 ? 92.004 112.375 48.227 1.00 145.81 22 LYS B O 1
ATOM 4928 N N . LEU B 1 23 ? 91.610 112.549 46.014 1.00 147.28 23 LEU B N 1
ATOM 4929 C CA . LEU B 1 23 ? 92.403 111.371 45.675 1.00 147.51 23 LEU B CA 1
ATOM 4930 C C . LEU B 1 23 ? 93.679 111.761 44.939 1.00 147.16 23 LEU B C 1
ATOM 4931 O O . LEU B 1 23 ? 94.746 111.201 45.189 1.00 144.99 23 LEU B O 1
ATOM 4936 N N . GLU B 1 36 ? 98.549 90.475 51.034 1.00 167.29 36 GLU B N 1
ATOM 4937 C CA . GLU B 1 36 ? 99.373 90.925 52.150 1.00 167.51 36 GLU B CA 1
ATOM 4938 C C . GLU B 1 36 ? 100.396 91.956 51.691 1.00 167.43 36 GLU B C 1
ATOM 4939 O O . GLU B 1 36 ? 100.533 93.018 52.299 1.00 167.03 36 GLU B O 1
ATOM 4945 N N . LEU B 1 37 ? 101.122 91.628 50.619 1.00 167.84 37 LEU B N 1
ATOM 4946 C CA . LEU B 1 37 ? 102.096 92.565 50.067 1.00 168.80 37 LEU B CA 1
ATOM 4947 C C . LEU B 1 37 ? 101.413 93.824 49.548 1.00 168.50 37 LEU B C 1
ATOM 4948 O O . LEU B 1 37 ? 101.904 94.939 49.764 1.00 167.88 37 LEU B O 1
ATOM 4953 N N . LEU B 1 38 ? 100.280 93.665 48.860 1.00 163.67 38 LEU B N 1
ATOM 4954 C CA . LEU B 1 38 ? 99.507 94.823 48.425 1.00 162.76 38 LEU B CA 1
ATOM 4955 C C . LEU B 1 38 ? 98.984 95.612 49.619 1.00 162.93 38 LEU B C 1
ATOM 4956 O O . LEU B 1 38 ? 99.014 96.848 49.619 1.00 161.57 38 LEU B O 1
ATOM 4961 N N . ASN B 1 39 ? 98.505 94.909 50.649 1.00 160.56 39 ASN B N 1
ATOM 4962 C CA . ASN B 1 39 ? 98.026 95.578 51.854 1.00 159.60 39 ASN B CA 1
ATOM 4963 C C . ASN B 1 39 ? 99.148 96.341 52.547 1.00 159.45 39 ASN B C 1
ATOM 4964 O O . ASN B 1 39 ? 98.958 97.486 52.975 1.00 159.10 39 ASN B O 1
ATOM 4969 N N . LYS B 1 40 ? 100.326 95.722 52.662 1.00 160.52 40 LYS B N 1
ATOM 4970 C CA . LYS B 1 40 ? 101.467 96.396 53.275 1.00 160.36 40 LYS B CA 1
ATOM 4971 C C . LYS B 1 40 ? 101.887 97.616 52.465 1.00 160.22 40 LYS B C 1
ATOM 4972 O O . LYS B 1 40 ? 102.194 98.670 53.034 1.00 159.49 40 LYS B O 1
ATOM 4978 N N . GLN B 1 41 ? 101.911 97.493 51.136 1.00 158.11 41 GLN B N 1
ATOM 4979 C CA . GLN B 1 41 ? 102.292 98.625 50.298 1.00 158.36 41 GLN B CA 1
ATOM 4980 C C . GLN B 1 41 ? 101.290 99.766 50.421 1.00 158.53 41 GLN B C 1
ATOM 4981 O O . GLN B 1 41 ? 101.678 100.938 50.477 1.00 158.34 41 GLN B O 1
ATOM 4987 N N . LEU B 1 42 ? 99.995 99.442 50.469 1.00 153.68 42 LEU B N 1
ATOM 4988 C CA . LEU B 1 42 ? 98.981 100.477 50.644 1.00 152.77 42 LEU B CA 1
ATOM 4989 C C . LEU B 1 42 ? 99.107 101.153 52.004 1.00 152.80 42 LEU B C 1
ATOM 4990 O O . LEU B 1 42 ? 98.973 102.378 52.111 1.00 151.95 42 LEU B O 1
ATOM 4995 N N . GLN B 1 43 ? 99.368 100.369 53.055 1.00 150.11 43 GLN B N 1
ATOM 4996 C CA . GLN B 1 43 ? 99.566 100.948 54.381 1.00 149.35 43 GLN B CA 1
ATOM 4997 C C . GLN B 1 43 ? 100.784 101.861 54.405 1.00 148.78 43 GLN B C 1
ATOM 4998 O O . GLN B 1 43 ? 100.749 102.939 55.008 1.00 147.84 43 GLN B O 1
ATOM 5004 N N . LYS B 1 44 ? 101.872 101.441 53.755 1.00 146.81 44 LYS B N 1
ATOM 5005 C CA . LYS B 1 44 ? 103.070 102.270 53.683 1.00 145.72 44 LYS B CA 1
ATOM 5006 C C . LYS B 1 44 ? 102.803 103.564 52.925 1.00 145.72 44 LYS B C 1
ATOM 5007 O O . LYS B 1 44 ? 103.239 104.641 53.349 1.00 145.45 44 LYS B O 1
ATOM 5013 N N . ILE B 1 45 ? 102.078 103.478 51.807 1.00 145.44 45 ILE B N 1
ATOM 5014 C CA . ILE B 1 45 ? 101.740 104.671 51.036 1.00 146.15 45 ILE B CA 1
ATOM 5015 C C . ILE B 1 45 ? 100.910 105.629 51.879 1.00 146.17 45 ILE B C 1
ATOM 5016 O O . ILE B 1 45 ? 101.174 106.839 51.911 1.00 144.92 45 ILE B O 1
ATOM 5021 N N . ALA B 1 46 ? 99.905 105.099 52.586 1.00 136.59 46 ALA B N 1
ATOM 5022 C CA . ALA B 1 46 ? 99.055 105.933 53.430 1.00 135.09 46 ALA B CA 1
ATOM 5023 C C . ALA B 1 46 ? 99.852 106.576 54.557 1.00 134.62 46 ALA B C 1
ATOM 5024 O O . ALA B 1 46 ? 99.642 107.750 54.885 1.00 133.91 46 ALA B O 1
ATOM 5026 N N . GLU B 1 47 ? 100.770 105.821 55.164 1.00 132.77 47 GLU B N 1
ATOM 5027 C CA . GLU B 1 47 ? 101.606 106.381 56.220 1.00 132.75 47 GLU B CA 1
ATOM 5028 C C . GLU B 1 47 ? 102.481 107.508 55.689 1.00 133.69 47 GLU B C 1
ATOM 5029 O O . GLU B 1 47 ? 102.632 108.546 56.343 1.00 134.45 47 GLU B O 1
ATOM 5035 N N . GLU B 1 48 ? 103.064 107.325 54.500 1.00 132.74 48 GLU B N 1
ATOM 5036 C CA . GLU B 1 48 ? 103.934 108.361 53.952 1.00 131.22 48 GLU B CA 1
ATOM 5037 C C . GLU B 1 48 ? 103.159 109.619 53.579 1.00 129.94 48 GLU B C 1
ATOM 5038 O O . GLU B 1 48 ? 103.642 110.732 53.814 1.00 129.50 48 GLU B O 1
ATOM 5044 N N . VAL B 1 49 ? 101.966 109.480 52.989 1.00 124.04 49 VAL B N 1
ATOM 5045 C CA . VAL B 1 49 ? 101.229 110.693 52.630 1.00 125.68 49 VAL B CA 1
ATOM 5046 C C . VAL B 1 49 ? 100.712 111.385 53.887 1.00 126.28 49 VAL B C 1
ATOM 5047 O O . VAL B 1 49 ? 100.759 112.616 53.996 1.00 123.44 49 VAL B O 1
ATOM 5051 N N . SER B 1 50 ? 100.239 110.608 54.868 1.00 121.39 50 SER B N 1
ATOM 5052 C CA . SER B 1 50 ? 99.755 111.201 56.112 1.00 119.60 50 SER B CA 1
ATOM 5053 C C . SER B 1 50 ? 100.871 111.900 56.876 1.00 119.42 50 SER B C 1
ATOM 5054 O O . SER B 1 50 ? 100.622 112.898 57.562 1.00 116.62 50 SER B O 1
ATOM 5057 N N . SER B 1 51 ? 102.101 111.392 56.779 1.00 121.93 51 SER B N 1
ATOM 5058 C CA . SER B 1 51 ? 103.218 112.032 57.466 1.00 120.56 51 SER B CA 1
ATOM 5059 C C . SER B 1 51 ? 103.590 113.355 56.809 1.00 122.36 51 SER B C 1
ATOM 5060 O O . SER B 1 51 ? 103.984 114.305 57.496 1.00 123.63 51 SER B O 1
ATOM 5063 N N . VAL B 1 52 ? 103.475 113.441 55.483 1.00 119.63 52 VAL B N 1
ATOM 5064 C CA . VAL B 1 52 ? 103.873 114.655 54.778 1.00 118.23 52 VAL B CA 1
ATOM 5065 C C . VAL B 1 52 ? 102.740 115.665 54.635 1.00 117.89 52 VAL B C 1
ATOM 5066 O O . VAL B 1 52 ? 103.009 116.847 54.378 1.00 118.37 52 VAL B O 1
ATOM 5070 N N . THR B 1 53 ? 101.486 115.242 54.791 1.00 117.31 53 THR B N 1
ATOM 5071 C CA . THR B 1 53 ? 100.358 116.161 54.735 1.00 118.74 53 THR B CA 1
ATOM 5072 C C . THR B 1 53 ? 99.802 116.510 56.109 1.00 120.61 53 THR B C 1
ATOM 5073 O O . THR B 1 53 ? 98.977 117.425 56.206 1.00 121.16 53 THR B O 1
ATOM 5077 N N . LYS B 1 54 ? 100.247 115.816 57.161 1.00 115.31 54 LYS B N 1
ATOM 5078 C CA . LYS B 1 54 ? 99.790 116.033 58.536 1.00 113.44 54 LYS B CA 1
ATOM 5079 C C . LYS B 1 54 ? 98.267 115.917 58.635 1.00 113.13 54 LYS B C 1
ATOM 5080 O O . LYS B 1 54 ? 97.561 116.867 58.977 1.00 114.62 54 LYS B O 1
ATOM 5086 N N . GLY B 1 55 ? 97.770 114.724 58.324 1.00 97.97 55 GLY B N 1
ATOM 5087 C CA . GLY B 1 55 ? 96.350 114.471 58.338 1.00 95.78 55 GLY B CA 1
ATOM 5088 C C . GLY B 1 55 ? 96.015 112.995 58.322 1.00 95.58 55 GLY B C 1
ATOM 5089 O O . GLY B 1 55 ? 96.896 112.130 58.339 1.00 96.80 55 GLY B O 1
ATOM 5090 N N . PRO B 1 56 ? 94.722 112.679 58.298 1.00 94.73 56 PRO B N 1
ATOM 5091 C CA . PRO B 1 56 ? 94.294 111.277 58.315 1.00 99.55 56 PRO B CA 1
ATOM 5092 C C . PRO B 1 56 ? 94.122 110.684 56.925 1.00 100.25 56 PRO B C 1
ATOM 5093 O O . PRO B 1 56 ? 93.651 111.333 55.990 1.00 100.34 56 PRO B O 1
ATOM 5097 N N . THR B 1 57 ? 94.508 109.417 56.801 1.00 114.95 57 THR B N 1
ATOM 5098 C CA . THR B 1 57 ? 94.326 108.644 55.580 1.00 112.36 57 THR B CA 1
ATOM 5099 C C . THR B 1 57 ? 93.221 107.621 55.797 1.00 113.91 57 THR B C 1
ATOM 5100 O O . THR B 1 57 ? 93.211 106.917 56.811 1.00 116.04 57 THR B O 1
ATOM 5104 N N . ALA B 1 58 ? 92.304 107.538 54.839 1.00 126.44 58 ALA B N 1
ATOM 5105 C CA . ALA B 1 58 ? 91.069 106.768 54.949 1.00 127.11 58 ALA B CA 1
ATOM 5106 C C . ALA B 1 58 ? 90.883 105.885 53.722 1.00 131.23 58 ALA B C 1
ATOM 5107 O O . ALA B 1 58 ? 89.849 105.929 53.051 1.00 131.57 58 ALA B O 1
ATOM 5109 N N . VAL B 1 59 ? 91.914 105.087 53.417 1.00 145.47 59 VAL B N 1
ATOM 5110 C CA . VAL B 1 59 ? 92.062 104.290 52.197 1.00 144.26 59 VAL B CA 1
ATOM 5111 C C . VAL B 1 59 ? 90.761 103.621 51.767 1.00 143.50 59 VAL B C 1
ATOM 5112 O O . VAL B 1 59 ? 90.108 102.928 52.555 1.00 143.61 59 VAL B O 1
ATOM 5116 N N . LEU B 1 60 ? 90.390 103.826 50.506 1.00 151.93 60 LEU B N 1
ATOM 5117 C CA . LEU B 1 60 ? 89.090 103.457 49.971 1.00 152.29 60 LEU B CA 1
ATOM 5118 C C . LEU B 1 60 ? 89.254 102.489 48.808 1.00 155.13 60 LEU B C 1
ATOM 5119 O O . LEU B 1 60 ? 90.168 102.634 47.987 1.00 156.14 60 LEU B O 1
ATOM 5124 N N . LYS B 1 61 ? 88.364 101.502 48.743 1.00 163.48 61 LYS B N 1
ATOM 5125 C CA . LYS B 1 61 ? 88.320 100.538 47.652 1.00 162.92 61 LYS B CA 1
ATOM 5126 C C . LYS B 1 61 ? 87.130 100.861 46.758 1.00 163.40 61 LYS B C 1
ATOM 5127 O O . LYS B 1 61 ? 85.986 100.883 47.224 1.00 162.50 61 LYS B O 1
ATOM 5133 N N . ARG B 1 62 ? 87.403 101.109 45.479 1.00 168.59 62 ARG B N 1
ATOM 5134 C CA . ARG B 1 62 ? 86.374 101.430 44.501 1.00 168.70 62 ARG B CA 1
ATOM 5135 C C . ARG B 1 62 ? 86.755 100.836 43.154 1.00 169.85 62 ARG B C 1
ATOM 5136 O O . ARG B 1 62 ? 87.880 101.036 42.686 1.00 169.88 62 ARG B O 1
ATOM 5144 N N . ASN B 1 63 ? 85.814 100.112 42.544 1.00 180.11 63 ASN B N 1
ATOM 5145 C CA . ASN B 1 63 ? 85.965 99.550 41.198 1.00 179.97 63 ASN B CA 1
ATOM 5146 C C . ASN B 1 63 ? 87.220 98.685 41.086 1.00 180.16 63 ASN B C 1
ATOM 5147 O O . ASN B 1 63 ? 87.990 98.784 40.127 1.00 180.09 63 ASN B O 1
ATOM 5152 N N . GLN B 1 64 ? 87.421 97.832 42.095 1.00 183.83 64 GLN B N 1
ATOM 5153 C CA . GLN B 1 64 ? 88.584 96.945 42.189 1.00 183.48 64 GLN B CA 1
ATOM 5154 C C . GLN B 1 64 ? 89.897 97.724 42.159 1.00 184.56 64 GLN B C 1
ATOM 5155 O O . GLN B 1 64 ? 90.908 97.242 41.641 1.00 184.70 64 GLN B O 1
ATOM 5161 N N . ARG B 1 65 ? 89.888 98.934 42.715 1.00 183.27 65 ARG B N 1
ATOM 5162 C CA . ARG B 1 65 ? 91.076 99.768 42.802 1.00 182.25 65 ARG B CA 1
ATOM 5163 C C . ARG B 1 65 ? 91.145 100.367 44.198 1.00 180.67 65 ARG B C 1
ATOM 5164 O O . ARG B 1 65 ? 90.139 100.467 44.902 1.00 180.18 65 ARG B O 1
ATOM 5172 N N . PHE B 1 66 ? 92.349 100.757 44.602 1.00 166.66 66 PHE B N 1
ATOM 5173 C CA . PHE B 1 66 ? 92.584 101.303 45.931 1.00 166.31 66 PHE B CA 1
ATOM 5174 C C . PHE B 1 66 ? 93.115 102.724 45.815 1.00 165.88 66 PHE B C 1
ATOM 5175 O O . PHE B 1 66 ? 94.052 102.982 45.052 1.00 164.74 66 PHE B O 1
ATOM 5183 N N . PHE B 1 67 ? 92.515 103.638 46.572 1.00 158.95 67 PHE B N 1
ATOM 5184 C CA . PHE B 1 67 ? 92.930 105.031 46.598 1.00 157.83 67 PHE B CA 1
ATOM 5185 C C . PHE B 1 67 ? 93.125 105.468 48.043 1.00 157.79 67 PHE B C 1
ATOM 5186 O O . PHE B 1 67 ? 92.588 104.863 48.972 1.00 158.58 67 PHE B O 1
ATOM 5194 N N . VAL B 1 68 ? 93.907 106.525 48.227 1.00 149.50 68 VAL B N 1
ATOM 5195 C CA . VAL B 1 68 ? 94.147 107.102 49.543 1.00 149.41 68 VAL B CA 1
ATOM 5196 C C . VAL B 1 68 ? 93.225 108.301 49.697 1.00 149.43 68 VAL B C 1
ATOM 5197 O O . VAL B 1 68 ? 93.243 109.219 48.868 1.00 149.18 68 VAL B O 1
ATOM 5201 N N . ALA B 1 69 ? 92.410 108.293 50.747 1.00 137.49 69 ALA B N 1
ATOM 5202 C CA . ALA B 1 69 ? 91.462 109.372 50.971 1.00 136.19 69 ALA B CA 1
ATOM 5203 C C . ALA B 1 69 ? 92.130 110.514 51.729 1.00 136.13 69 ALA B C 1
ATOM 5204 O O . ALA B 1 69 ? 92.923 110.294 52.650 1.00 137.41 69 ALA B O 1
ATOM 5206 N N . VAL B 1 70 ? 91.794 111.735 51.330 1.00 130.78 70 VAL B N 1
ATOM 5207 C CA . VAL B 1 70 ? 92.415 112.968 51.806 1.00 130.70 70 VAL B CA 1
ATOM 5208 C C . VAL B 1 70 ? 91.323 114.032 51.776 1.00 132.55 70 VAL B C 1
ATOM 5209 O O . VAL B 1 70 ? 90.562 114.088 50.803 1.00 135.23 70 VAL B O 1
ATOM 5213 N N . PRO B 1 71 ? 91.159 114.859 52.806 1.00 130.39 71 PRO B N 1
ATOM 5214 C CA . PRO B 1 71 ? 90.148 115.911 52.717 1.00 129.73 71 PRO B CA 1
ATOM 5215 C C . PRO B 1 71 ? 90.552 117.080 51.825 1.00 132.12 71 PRO B C 1
ATOM 5216 O O . PRO B 1 71 ? 91.730 117.424 51.676 1.00 133.04 71 PRO B O 1
ATOM 5220 N N . ALA B 1 72 ? 89.531 117.688 51.212 1.00 141.22 72 ALA B N 1
ATOM 5221 C CA . ALA B 1 72 ? 89.730 118.550 50.052 1.00 142.57 72 ALA B CA 1
ATOM 5222 C C . ALA B 1 72 ? 90.458 119.849 50.372 1.00 142.79 72 ALA B C 1
ATOM 5223 O O . ALA B 1 72 ? 90.937 120.511 49.445 1.00 142.69 72 ALA B O 1
ATOM 5225 N N . ASP B 1 73 ? 90.551 120.237 51.645 1.00 141.68 73 ASP B N 1
ATOM 5226 C CA . ASP B 1 73 ? 91.203 121.501 51.972 1.00 142.19 73 ASP B CA 1
ATOM 5227 C C . ASP B 1 73 ? 92.695 121.460 51.666 1.00 142.41 73 ASP B C 1
ATOM 5228 O O . ASP B 1 73 ? 93.254 122.437 51.155 1.00 142.82 73 ASP B O 1
ATOM 5233 N N . LYS B 1 74 ? 93.353 120.346 51.966 1.00 142.24 74 LYS B N 1
ATOM 5234 C CA . LYS B 1 74 ? 94.799 120.253 51.843 1.00 142.97 74 LYS B CA 1
ATOM 5235 C C . LYS B 1 74 ? 95.193 119.742 50.465 1.00 144.89 74 LYS B C 1
ATOM 5236 O O . LYS B 1 74 ? 94.563 118.829 49.923 1.00 143.22 74 LYS B O 1
ATOM 5242 N N . GLN B 1 75 ? 96.243 120.337 49.908 1.00 164.69 75 GLN B N 1
ATOM 5243 C CA . GLN B 1 75 ? 96.711 120.020 48.569 1.00 164.01 75 GLN B CA 1
ATOM 5244 C C . GLN B 1 75 ? 97.701 118.861 48.596 1.00 164.02 75 GLN B C 1
ATOM 5245 O O . GLN B 1 75 ? 98.220 118.472 49.645 1.00 163.50 75 GLN B O 1
ATOM 5251 N N . MET B 1 76 ? 97.965 118.316 47.411 1.00 167.81 76 MET B N 1
ATOM 5252 C CA . MET B 1 76 ? 98.747 117.094 47.264 1.00 168.42 76 MET B CA 1
ATOM 5253 C C . MET B 1 76 ? 99.502 117.179 45.946 1.00 168.91 76 MET B C 1
ATOM 5254 O O . MET B 1 76 ? 98.886 117.226 44.877 1.00 167.78 76 MET B O 1
ATOM 5259 N N . GLU B 1 77 ? 100.830 117.212 46.021 1.00 175.68 77 GLU B N 1
ATOM 5260 C CA . GLU B 1 77 ? 101.648 117.432 44.836 1.00 174.40 77 GLU B CA 1
ATOM 5261 C C . GLU B 1 77 ? 102.074 116.110 44.216 1.00 174.07 77 GLU B C 1
ATOM 5262 O O . GLU B 1 77 ? 102.501 115.189 44.917 1.00 174.41 77 GLU B O 1
ATOM 5268 N N . ASP B 1 78 ? 101.973 116.035 42.889 1.00 165.40 78 ASP B N 1
ATOM 5269 C CA . ASP B 1 78 ? 102.307 114.818 42.160 1.00 165.49 78 ASP B CA 1
ATOM 5270 C C . ASP B 1 78 ? 103.765 114.440 42.387 1.00 165.87 78 ASP B C 1
ATOM 5271 O O . ASP B 1 78 ? 104.666 115.268 42.225 1.00 165.38 78 ASP B O 1
ATOM 5276 N N . ARG B 1 79 ? 103.993 113.185 42.759 1.00 160.66 79 ARG B N 1
ATOM 5277 C CA . ARG B 1 79 ? 105.350 112.723 43.032 1.00 159.40 79 ARG B CA 1
ATOM 5278 C C . ARG B 1 79 ? 105.370 111.204 42.897 1.00 159.06 79 ARG B C 1
ATOM 5279 O O . ARG B 1 79 ? 104.449 110.613 42.324 1.00 158.87 79 ARG B O 1
ATOM 5287 N N . SER B 1 80 ? 106.425 110.574 43.404 1.00 158.95 80 SER B N 1
ATOM 5288 C CA . SER B 1 80 ? 106.536 109.124 43.419 1.00 159.00 80 SER B CA 1
ATOM 5289 C C . SER B 1 80 ? 107.001 108.669 44.794 1.00 158.49 80 SER B C 1
ATOM 5290 O O . SER B 1 80 ? 107.769 109.362 45.466 1.00 158.35 80 SER B O 1
ATOM 5293 N N . ILE B 1 81 ? 106.529 107.495 45.206 1.00 163.85 81 ILE B N 1
ATOM 5294 C CA . ILE B 1 81 ? 106.927 106.882 46.469 1.00 165.10 81 ILE B CA 1
ATOM 5295 C C . ILE B 1 81 ? 107.732 105.628 46.155 1.00 165.46 81 ILE B C 1
ATOM 5296 O O . ILE B 1 81 ? 107.315 104.802 45.333 1.00 165.17 81 ILE B O 1
ATOM 5301 N N . ASP B 1 82 ? 108.891 105.497 46.797 1.00 166.60 82 ASP B N 1
ATOM 5302 C CA . ASP B 1 82 ? 109.814 104.394 46.534 1.00 166.70 82 ASP B CA 1
ATOM 5303 C C . ASP B 1 82 ? 109.288 103.131 47.205 1.00 166.52 82 ASP B C 1
ATOM 5304 O O . ASP B 1 82 ? 109.655 102.799 48.333 1.00 165.95 82 ASP B O 1
ATOM 5309 N N . GLY B 1 83 ? 108.413 102.415 46.499 1.00 170.80 83 GLY B N 1
ATOM 5310 C CA . GLY B 1 83 ? 107.965 101.122 46.967 1.00 170.88 83 GLY B CA 1
ATOM 5311 C C . GLY B 1 83 ? 108.989 100.036 46.696 1.00 171.63 83 GLY B C 1
ATOM 5312 O O . GLY B 1 83 ? 109.950 100.224 45.950 1.00 172.31 83 GLY B O 1
ATOM 5313 N N . ILE B 1 84 ? 108.779 98.879 47.332 1.00 176.61 84 ILE B N 1
ATOM 5314 C CA . ILE B 1 84 ? 109.713 97.762 47.158 1.00 176.55 84 ILE B CA 1
ATOM 5315 C C . ILE B 1 84 ? 109.781 97.236 45.726 1.00 177.16 84 ILE B C 1
ATOM 5316 O O . ILE B 1 84 ? 110.897 96.985 45.246 1.00 177.50 84 ILE B O 1
ATOM 5321 N N . PRO B 1 85 ? 108.659 97.052 44.962 1.00 172.86 85 PRO B N 1
ATOM 5322 C CA . PRO B 1 85 ? 108.850 96.590 43.579 1.00 172.22 85 PRO B CA 1
ATOM 5323 C C . PRO B 1 85 ? 109.240 97.718 42.632 1.00 172.07 85 PRO B C 1
ATOM 5324 O O . PRO B 1 85 ? 110.050 97.518 41.721 1.00 170.85 85 PRO B O 1
ATOM 5328 N N . PHE B 1 86 ? 108.677 98.906 42.847 1.00 175.62 86 PHE B N 1
ATOM 5329 C CA . PHE B 1 86 ? 108.943 100.082 42.028 1.00 175.10 86 PHE B CA 1
ATOM 5330 C C . PHE B 1 86 ? 108.415 101.304 42.764 1.00 174.62 86 PHE B C 1
ATOM 5331 O O . PHE B 1 86 ? 107.619 101.189 43.700 1.00 173.92 86 PHE B O 1
ATOM 5339 N N . SER B 1 87 ? 108.867 102.477 42.327 1.00 166.41 87 SER B N 1
ATOM 5340 C CA . SER B 1 87 ? 108.429 103.747 42.901 1.00 165.77 87 SER B CA 1
ATOM 5341 C C . SER B 1 87 ? 107.108 104.129 42.244 1.00 165.24 87 SER B C 1
ATOM 5342 O O . SER B 1 87 ? 107.085 104.672 41.137 1.00 164.20 87 SER B O 1
ATOM 5345 N N . ILE B 1 88 ? 106.007 103.843 42.926 1.00 162.40 88 ILE B N 1
ATOM 5346 C CA . ILE B 1 88 ? 104.680 104.098 42.353 1.00 161.77 88 ILE B CA 1
ATOM 5347 C C . ILE B 1 88 ? 104.431 105.602 42.305 1.00 161.31 88 ILE B C 1
ATOM 5348 O O . ILE B 1 88 ? 104.669 106.300 43.307 1.00 160.00 88 ILE B O 1
ATOM 5353 N N . PRO B 1 89 ? 103.987 106.148 41.176 1.00 161.41 89 PRO B N 1
ATOM 5354 C CA . PRO B 1 89 ? 103.599 107.560 41.150 1.00 161.71 89 PRO B CA 1
ATOM 5355 C C . PRO B 1 89 ? 102.273 107.782 41.857 1.00 161.12 89 PRO B C 1
ATOM 5356 O O . PRO B 1 89 ? 101.323 107.008 41.715 1.00 160.43 89 PRO B O 1
ATOM 5360 N N . ILE B 1 90 ? 102.220 108.862 42.630 1.00 161.49 90 ILE B N 1
ATOM 5361 C CA . ILE B 1 90 ? 101.022 109.285 43.342 1.00 160.87 90 ILE B CA 1
ATOM 5362 C C . ILE B 1 90 ? 100.650 110.680 42.854 1.00 160.10 90 ILE B C 1
ATOM 5363 O O . ILE B 1 90 ? 101.523 111.542 42.677 1.00 160.41 90 ILE B O 1
ATOM 5368 N N . LYS B 1 91 ? 99.354 110.883 42.610 1.00 150.82 91 LYS B N 1
ATOM 5369 C CA . LYS B 1 91 ? 98.851 112.015 41.847 1.00 151.40 91 LYS B CA 1
ATOM 5370 C C . LYS B 1 91 ? 97.540 112.514 42.438 1.00 150.49 91 LYS B C 1
ATOM 5371 O O . LYS B 1 91 ? 96.675 111.716 42.811 1.00 148.95 91 LYS B O 1
ATOM 5377 N N . LEU B 1 92 ? 97.400 113.836 42.520 1.00 154.06 92 LEU B N 1
ATOM 5378 C CA . LEU B 1 92 ? 96.146 114.432 42.960 1.00 154.94 92 LEU B CA 1
ATOM 5379 C C . LEU B 1 92 ? 95.056 114.228 41.915 1.00 154.73 92 LEU B C 1
ATOM 5380 O O . LEU B 1 92 ? 95.286 114.380 40.712 1.00 153.89 92 LEU B O 1
ATOM 5385 N N . LEU B 1 93 ? 93.860 113.889 42.385 1.00 155.53 93 LEU B N 1
ATOM 5386 C CA . LEU B 1 93 ? 92.677 113.833 41.535 1.00 154.77 93 LEU B CA 1
ATOM 5387 C C . LEU B 1 93 ? 91.760 114.991 41.897 1.00 155.90 93 LEU B C 1
ATOM 5388 O O . LEU B 1 93 ? 91.237 115.028 43.023 1.00 156.07 93 LEU B O 1
ATOM 5393 N N . PRO B 1 94 ? 91.543 115.955 40.999 1.00 160.88 94 PRO B N 1
ATOM 5394 C CA . PRO B 1 94 ? 90.748 117.140 41.366 1.00 160.55 94 PRO B CA 1
ATOM 5395 C C . PRO B 1 94 ? 89.293 116.836 41.683 1.00 161.14 94 PRO B C 1
ATOM 5396 O O . PRO B 1 94 ? 88.624 117.681 42.290 1.00 159.32 94 PRO B O 1
ATOM 5400 N N . GLU B 1 95 ? 88.781 115.674 41.282 1.00 160.65 95 GLU B N 1
ATOM 5401 C CA . GLU B 1 95 ? 87.402 115.317 41.588 1.00 159.26 95 GLU B CA 1
ATOM 5402 C C . GLU B 1 95 ? 87.209 115.188 43.093 1.00 159.47 95 GLU B C 1
ATOM 5403 O O . GLU B 1 95 ? 88.033 114.589 43.790 1.00 158.30 95 GLU B O 1
ATOM 5409 N N . VAL B 1 96 ? 86.115 115.757 43.592 1.00 157.10 96 VAL B N 1
ATOM 5410 C CA . VAL B 1 96 ? 85.796 115.755 45.013 1.00 156.28 96 VAL B CA 1
ATOM 5411 C C . VAL B 1 96 ? 84.431 115.108 45.195 1.00 156.39 96 VAL B C 1
ATOM 5412 O O . VAL B 1 96 ? 83.491 115.404 44.448 1.00 156.25 96 VAL B O 1
ATOM 5416 N N . TYR B 1 97 ? 84.329 114.212 46.170 1.00 147.62 97 TYR B N 1
ATOM 5417 C CA . TYR B 1 97 ? 83.104 113.471 46.423 1.00 146.68 97 TYR B CA 1
ATOM 5418 C C . TYR B 1 97 ? 82.400 114.005 47.663 1.00 145.34 97 TYR B C 1
ATOM 5419 O O . TYR B 1 97 ? 83.032 114.527 48.584 1.00 145.86 97 TYR B O 1
ATOM 5428 N N . ARG B 1 98 ? 81.079 113.870 47.673 1.00 143.74 98 ARG B N 1
ATOM 5429 C CA . ARG B 1 98 ? 80.240 114.365 48.754 1.00 144.98 98 ARG B CA 1
ATOM 5430 C C . ARG B 1 98 ? 79.605 113.194 49.487 1.00 145.11 98 ARG B C 1
ATOM 5431 O O . ARG B 1 98 ? 79.076 112.273 48.855 1.00 143.93 98 ARG B O 1
ATOM 5439 N N . ILE B 1 99 ? 79.663 113.231 50.814 1.00 138.53 99 ILE B N 1
ATOM 5440 C CA . ILE B 1 99 ? 79.031 112.235 51.668 1.00 136.76 99 ILE B CA 1
ATOM 5441 C C . ILE B 1 99 ? 77.970 112.937 52.499 1.00 137.90 99 ILE B C 1
ATOM 5442 O O . ILE B 1 99 ? 78.265 113.921 53.186 1.00 138.71 99 ILE B O 1
ATOM 5447 N N . ASP B 1 100 ? 76.741 112.438 52.432 1.00 138.84 100 ASP B N 1
ATOM 5448 C CA . ASP B 1 100 ? 75.680 112.986 53.256 1.00 138.05 100 ASP B CA 1
ATOM 5449 C C . ASP B 1 100 ? 75.764 112.413 54.668 1.00 139.21 100 ASP B C 1
ATOM 5450 O O . ASP B 1 100 ? 76.561 111.518 54.963 1.00 138.26 100 ASP B O 1
ATOM 5455 N N . SER B 1 101 ? 74.925 112.945 55.552 1.00 140.45 101 SER B N 1
ATOM 5456 C CA . SER B 1 101 ? 74.919 112.507 56.940 1.00 139.95 101 SER B CA 1
ATOM 5457 C C . SER B 1 101 ? 74.234 111.163 57.140 1.00 140.69 101 SER B C 1
ATOM 5458 O O . SER B 1 101 ? 74.378 110.570 58.214 1.00 140.03 101 SER B O 1
ATOM 5461 N N . LYS B 1 102 ? 73.495 110.668 56.145 1.00 142.58 102 LYS B N 1
ATOM 5462 C CA . LYS B 1 102 ? 72.709 109.449 56.299 1.00 142.85 102 LYS B CA 1
ATOM 5463 C C . LYS B 1 102 ? 73.110 108.364 55.303 1.00 143.27 102 LYS B C 1
ATOM 5464 O O . LYS B 1 102 ? 72.304 107.479 55.003 1.00 144.14 102 LYS B O 1
ATOM 5470 N N . ASP B 1 103 ? 74.337 108.411 54.783 1.00 146.41 103 ASP B N 1
ATOM 5471 C CA . ASP B 1 103 ? 74.829 107.363 53.884 1.00 147.18 103 ASP B CA 1
ATOM 5472 C C . ASP B 1 103 ? 76.330 107.220 54.140 1.00 146.71 103 ASP B C 1
ATOM 5473 O O . ASP B 1 103 ? 77.145 107.946 53.568 1.00 147.28 103 ASP B O 1
ATOM 5478 N N . ILE B 1 104 ? 76.676 106.274 55.010 1.00 147.31 104 ILE B N 1
ATOM 5479 C CA . ILE B 1 104 ? 78.041 106.091 55.495 1.00 148.53 104 ILE B CA 1
ATOM 5480 C C . ILE B 1 104 ? 78.488 104.675 55.144 1.00 149.99 104 ILE B C 1
ATOM 5481 O O . ILE B 1 104 ? 79.140 104.000 55.950 1.00 150.69 104 ILE B O 1
ATOM 5486 N N . GLN B 1 105 ? 78.090 104.200 53.958 1.00 146.29 105 GLN B N 1
ATOM 5487 C CA . GLN B 1 105 ? 78.291 102.818 53.523 1.00 147.00 105 GLN B CA 1
ATOM 5488 C C . GLN B 1 105 ? 79.728 102.331 53.680 1.00 146.64 105 GLN B C 1
ATOM 5489 O O . GLN B 1 105 ? 80.661 103.138 53.748 1.00 145.33 105 GLN B O 1
ATOM 5495 N N . GLY B 1 106 ? 79.900 101.004 53.713 1.00 145.89 106 GLY B N 1
ATOM 5496 C CA . GLY B 1 106 ? 81.129 100.407 54.217 1.00 146.10 106 GLY B CA 1
ATOM 5497 C C . GLY B 1 106 ? 82.392 100.845 53.502 1.00 146.90 106 GLY B C 1
ATOM 5498 O O . GLY B 1 106 ? 83.470 100.865 54.102 1.00 146.30 106 GLY B O 1
ATOM 5499 N N . HIS B 1 107 ? 82.288 101.194 52.218 1.00 147.89 107 HIS B N 1
ATOM 5500 C CA . HIS B 1 107 ? 83.463 101.705 51.520 1.00 147.52 107 HIS B CA 1
ATOM 5501 C C . HIS B 1 107 ? 83.862 103.082 52.037 1.00 146.56 107 HIS B C 1
ATOM 5502 O O . HIS B 1 107 ? 85.041 103.446 51.978 1.00 146.41 107 HIS B O 1
ATOM 5509 N N . GLN B 1 108 ? 82.907 103.847 52.562 1.00 133.78 108 GLN B N 1
ATOM 5510 C CA . GLN B 1 108 ? 83.184 105.138 53.173 1.00 133.20 108 GLN B CA 1
ATOM 5511 C C . GLN B 1 108 ? 83.415 105.040 54.676 1.00 135.06 108 GLN B C 1
ATOM 5512 O O . GLN B 1 108 ? 83.561 106.074 55.336 1.00 135.80 108 GLN B O 1
ATOM 5518 N N . LEU B 1 109 ? 83.443 103.826 55.233 1.00 133.03 109 LEU B N 1
ATOM 5519 C CA . LEU B 1 109 ? 83.585 103.677 56.678 1.00 130.27 109 LEU B CA 1
ATOM 5520 C C . LEU B 1 109 ? 84.975 104.071 57.160 1.00 127.96 109 LEU B C 1
ATOM 5521 O O . LEU B 1 109 ? 85.130 104.492 58.311 1.00 125.31 109 LEU B O 1
ATOM 5526 N N . ASP B 1 110 ? 85.997 103.922 56.315 1.00 124.90 110 ASP B N 1
ATOM 5527 C CA . ASP B 1 110 ? 87.316 104.425 56.682 1.00 124.10 110 ASP B CA 1
ATOM 5528 C C . ASP B 1 110 ? 87.323 105.946 56.744 1.00 124.05 110 ASP B C 1
ATOM 5529 O O . ASP B 1 110 ? 88.042 106.529 57.561 1.00 123.91 110 ASP B O 1
ATOM 5534 N N . VAL B 1 111 ? 86.532 106.599 55.894 1.00 119.70 111 VAL B N 1
ATOM 5535 C CA . VAL B 1 111 ? 86.256 108.028 55.996 1.00 117.70 111 VAL B CA 1
ATOM 5536 C C . VAL B 1 111 ? 85.313 108.180 57.187 1.00 116.77 111 VAL B C 1
ATOM 5537 O O . VAL B 1 111 ? 84.815 107.177 57.709 1.00 116.76 111 VAL B O 1
ATOM 5541 N N . VAL B 1 112 ? 85.078 109.418 57.645 1.00 100.97 112 VAL B N 1
ATOM 5542 C CA . VAL B 1 112 ? 84.328 109.742 58.864 1.00 103.39 112 VAL B CA 1
ATOM 5543 C C . VAL B 1 112 ? 85.094 109.280 60.098 1.00 103.79 112 VAL B C 1
ATOM 5544 O O . VAL B 1 112 ? 85.338 110.071 61.016 1.00 105.00 112 VAL B O 1
ATOM 5548 N N . TYR B 1 113 ? 85.470 108.001 60.134 1.00 93.06 113 TYR B N 1
ATOM 5549 C CA . TYR B 1 113 ? 86.210 107.471 61.274 1.00 88.61 113 TYR B CA 1
ATOM 5550 C C . TYR B 1 113 ? 87.570 108.148 61.411 1.00 88.47 113 TYR B C 1
ATOM 5551 O O . TYR B 1 113 ? 87.916 108.666 62.480 1.00 94.68 113 TYR B O 1
ATOM 5560 N N . LYS B 1 114 ? 88.349 108.170 60.327 1.00 90.86 114 LYS B N 1
ATOM 5561 C CA . LYS B 1 114 ? 89.703 108.709 60.397 1.00 92.30 114 LYS B CA 1
ATOM 5562 C C . LYS B 1 114 ? 89.698 110.219 60.607 1.00 94.93 114 LYS B C 1
ATOM 5563 O O . LYS B 1 114 ? 90.546 110.750 61.333 1.00 97.80 114 LYS B O 1
ATOM 5569 N N . PHE B 1 115 ? 88.750 110.925 59.984 1.00 89.97 115 PHE B N 1
ATOM 5570 C CA . PHE B 1 115 ? 88.671 112.375 60.146 1.00 89.95 115 PHE B CA 1
ATOM 5571 C C . PHE B 1 115 ? 88.400 112.748 61.598 1.00 92.24 115 PHE B C 1
ATOM 5572 O O . PHE B 1 115 ? 89.113 113.573 62.188 1.00 100.11 115 PHE B O 1
ATOM 5580 N N . LEU B 1 116 ? 87.371 112.136 62.192 1.00 72.14 116 LEU B N 1
ATOM 5581 C CA . LEU B 1 116 ? 87.038 112.403 63.587 1.00 72.21 116 LEU B CA 1
ATOM 5582 C C . LEU B 1 116 ? 88.176 112.000 64.511 1.00 72.56 116 LEU B C 1
ATOM 5583 O O . LEU B 1 116 ? 88.487 112.712 65.474 1.00 75.98 116 LEU B O 1
ATOM 5588 N N . ASP B 1 117 ? 88.787 110.853 64.243 1.00 74.79 117 ASP B N 1
ATOM 5589 C CA . ASP B 1 117 ? 89.891 110.397 65.071 1.00 77.73 117 ASP B CA 1
ATOM 5590 C C . ASP B 1 117 ? 90.993 111.437 65.073 1.00 75.51 117 ASP B C 1
ATOM 5591 O O . ASP B 1 117 ? 91.435 111.881 66.132 1.00 82.04 117 ASP B O 1
ATOM 5596 N N . TYR B 1 118 ? 91.435 111.831 63.885 1.00 76.80 118 TYR B N 1
ATOM 5597 C CA . TYR B 1 118 ? 92.505 112.812 63.779 1.00 75.19 118 TYR B CA 1
ATOM 5598 C C . TYR B 1 118 ? 92.151 114.095 64.512 1.00 77.13 118 TYR B C 1
ATOM 5599 O O . TYR B 1 118 ? 92.949 114.604 65.298 1.00 86.09 118 TYR B O 1
ATOM 5608 N N . GLU B 1 119 ? 90.956 114.620 64.262 1.00 75.93 119 GLU B N 1
ATOM 5609 C CA . GLU B 1 119 ? 90.566 115.883 64.883 1.00 80.78 119 GLU B CA 1
ATOM 5610 C C . GLU B 1 119 ? 90.605 115.785 66.403 1.00 84.91 119 GLU B C 1
ATOM 5611 O O . GLU B 1 119 ? 91.171 116.655 67.081 1.00 85.74 119 GLU B O 1
ATOM 5617 N N . ILE B 1 120 ? 90.021 114.717 66.954 1.00 73.18 120 ILE B N 1
ATOM 5618 C CA . ILE B 1 120 ? 89.979 114.557 68.402 1.00 71.33 120 ILE B CA 1
ATOM 5619 C C . ILE B 1 120 ? 91.385 114.401 68.967 1.00 66.77 120 ILE B C 1
ATOM 5620 O O . ILE B 1 120 ? 91.718 114.997 69.998 1.00 68.93 120 ILE B O 1
ATOM 5625 N N . ARG B 1 121 ? 92.236 113.614 68.302 1.00 66.83 121 ARG B N 1
ATOM 5626 C CA . ARG B 1 121 ? 93.599 113.440 68.794 1.00 64.75 121 ARG B CA 1
ATOM 5627 C C . ARG B 1 121 ? 94.364 114.754 68.788 1.00 70.80 121 ARG B C 1
ATOM 5628 O O . ARG B 1 121 ? 95.079 115.062 69.747 1.00 79.87 121 ARG B O 1
ATOM 5636 N N . ARG B 1 122 ? 94.230 115.543 67.716 1.00 69.06 122 ARG B N 1
ATOM 5637 C CA . ARG B 1 122 ? 94.936 116.819 67.649 1.00 70.84 122 ARG B CA 1
ATOM 5638 C C . ARG B 1 122 ? 94.478 117.757 68.757 1.00 74.89 122 ARG B C 1
ATOM 5639 O O . ARG B 1 122 ? 95.300 118.328 69.488 1.00 76.17 122 ARG B O 1
ATOM 5647 N N . GLN B 1 123 ? 93.161 117.905 68.916 1.00 70.10 123 GLN B N 1
ATOM 5648 C CA . GLN B 1 123 ? 92.656 118.848 69.907 1.00 65.38 123 GLN B CA 1
ATOM 5649 C C . GLN B 1 123 ? 92.936 118.382 71.331 1.00 68.51 123 GLN B C 1
ATOM 5650 O O . GLN B 1 123 ? 93.105 119.216 72.227 1.00 70.08 123 GLN B O 1
ATOM 5656 N N . LEU B 1 124 ? 93.001 117.068 71.564 1.00 70.10 124 LEU B N 1
ATOM 5657 C CA . LEU B 1 124 ? 93.326 116.574 72.898 1.00 65.20 124 LEU B CA 1
ATOM 5658 C C . LEU B 1 124 ? 94.812 116.713 73.202 1.00 61.71 124 LEU B C 1
ATOM 5659 O O . LEU B 1 124 ? 95.188 117.011 74.340 1.00 62.80 124 LEU B O 1
ATOM 5664 N N . GLY B 1 125 ? 95.672 116.493 72.206 1.00 63.91 125 GLY B N 1
ATOM 5665 C CA . GLY B 1 125 ? 97.091 116.703 72.404 1.00 61.82 125 GLY B CA 1
ATOM 5666 C C . GLY B 1 125 ? 97.477 118.159 72.522 1.00 69.16 125 GLY B C 1
ATOM 5667 O O . GLY B 1 125 ? 98.541 118.464 73.070 1.00 71.32 125 GLY B O 1
ATOM 5668 N N . GLN B 1 126 ? 96.637 119.068 72.024 1.00 72.05 126 GLN B N 1
ATOM 5669 C CA . GLN B 1 126 ? 96.880 120.494 72.192 1.00 69.84 126 GLN B CA 1
ATOM 5670 C C . GLN B 1 126 ? 96.355 121.035 73.519 1.00 69.86 126 GLN B C 1
ATOM 5671 O O . GLN B 1 126 ? 96.116 122.243 73.629 1.00 76.01 126 GLN B O 1
ATOM 5677 N N . HIS B 1 127 ? 96.164 120.179 74.517 1.00 72.68 127 HIS B N 1
ATOM 5678 C CA . HIS B 1 127 ? 95.687 120.601 75.825 1.00 72.68 127 HIS B CA 1
ATOM 5679 C C . HIS B 1 127 ? 96.856 120.960 76.736 1.00 77.94 127 HIS B C 1
ATOM 5680 O O . HIS B 1 127 ? 98.008 120.596 76.487 1.00 75.89 127 HIS B O 1
ATOM 5687 N N . ARG B 1 128 ? 96.540 121.684 77.809 1.00 85.21 128 ARG B N 1
ATOM 5688 C CA . ARG B 1 128 ? 97.567 122.127 78.746 1.00 81.72 128 ARG B CA 1
ATOM 5689 C C . ARG B 1 128 ? 97.973 121.012 79.701 1.00 81.47 128 ARG B C 1
ATOM 5690 O O . ARG B 1 128 ? 99.123 120.562 79.696 1.00 86.13 128 ARG B O 1
ATOM 5698 N N . ASP B 1 129 ? 97.037 120.555 80.526 1.00 72.05 129 ASP B N 1
ATOM 5699 C CA . ASP B 1 129 ? 97.339 119.584 81.577 1.00 74.86 129 ASP B CA 1
ATOM 5700 C C . ASP B 1 129 ? 97.120 118.153 81.103 1.00 73.72 129 ASP B C 1
ATOM 5701 O O . ASP B 1 129 ? 96.452 117.358 81.759 1.00 72.20 129 ASP B O 1
ATOM 5706 N N . LEU B 1 130 ? 97.709 117.815 79.960 1.00 71.50 130 LEU B N 1
ATOM 5707 C CA . LEU B 1 130 ? 97.579 116.487 79.380 1.00 64.27 130 LEU B CA 1
ATOM 5708 C C . LEU B 1 130 ? 98.766 116.249 78.462 1.00 66.66 130 LEU B C 1
ATOM 5709 O O . LEU B 1 130 ? 99.450 117.187 78.045 1.00 74.28 130 LEU B O 1
ATOM 5714 N N . TRP B 1 131 ? 99.003 114.978 78.156 1.00 61.43 131 TRP B N 1
ATOM 5715 C CA . TRP B 1 131 ? 99.992 114.597 77.158 1.00 67.72 131 TRP B CA 1
ATOM 5716 C C . TRP B 1 131 ? 99.621 113.217 76.644 1.00 70.03 131 TRP B C 1
ATOM 5717 O O . TRP B 1 131 ? 98.903 112.465 77.307 1.00 72.50 131 TRP B O 1
ATOM 5728 N N . LYS B 1 132 ? 100.115 112.890 75.456 1.00 62.64 132 LYS B N 1
ATOM 5729 C CA . LYS B 1 132 ? 99.778 111.633 74.805 1.00 57.43 132 LYS B CA 1
ATOM 5730 C C . LYS B 1 132 ? 100.905 110.623 74.978 1.00 63.06 132 LYS B C 1
ATOM 5731 O O . LYS B 1 132 ? 102.087 110.971 74.914 1.00 68.63 132 LYS B O 1
ATOM 5737 N N . LEU B 1 133 ? 100.526 109.371 75.225 1.00 63.64 133 LEU B N 1
ATOM 5738 C CA . LEU B 1 133 ? 101.466 108.262 75.317 1.00 61.27 133 LEU B CA 1
ATOM 5739 C C . LEU B 1 133 ? 101.571 107.483 74.017 1.00 65.20 133 LEU B C 1
ATOM 5740 O O . LEU B 1 133 ? 102.668 107.079 73.622 1.00 67.61 133 LEU B O 1
ATOM 5745 N N . ASN B 1 134 ? 100.448 107.269 73.347 1.00 59.60 134 ASN B N 1
ATOM 5746 C CA . ASN B 1 134 ? 100.406 106.623 72.046 1.00 51.32 134 ASN B CA 1
ATOM 5747 C C . ASN B 1 134 ? 99.241 107.238 71.281 1.00 52.08 134 ASN B C 1
ATOM 5748 O O . ASN B 1 134 ? 98.794 108.345 71.598 1.00 59.42 134 ASN B O 1
ATOM 5753 N N . THR B 1 135 ? 98.763 106.532 70.259 1.00 57.08 135 THR B N 1
ATOM 5754 C CA . THR B 1 135 ? 97.680 107.060 69.439 1.00 61.95 135 THR B CA 1
ATOM 5755 C C . THR B 1 135 ? 96.409 107.299 70.250 1.00 60.18 135 THR B C 1
ATOM 5756 O O . THR B 1 135 ? 95.659 108.235 69.956 1.00 59.04 135 THR B O 1
ATOM 5760 N N . HIS B 1 136 ? 96.153 106.495 71.287 1.00 59.49 136 HIS B N 1
ATOM 5761 C CA . HIS B 1 136 ? 94.850 106.536 71.942 1.00 54.94 136 HIS B CA 1
ATOM 5762 C C . HIS B 1 136 ? 94.926 106.580 73.466 1.00 63.11 136 HIS B C 1
ATOM 5763 O O . HIS B 1 136 ? 93.961 106.192 74.128 1.00 67.55 136 HIS B O 1
ATOM 5770 N N . GLN B 1 137 ? 96.032 107.044 74.050 1.00 64.83 137 GLN B N 1
ATOM 5771 C CA . GLN B 1 137 ? 96.172 107.099 75.503 1.00 57.80 137 GLN B CA 1
ATOM 5772 C C . GLN B 1 137 ? 96.717 108.457 75.918 1.00 60.99 137 GLN B C 1
ATOM 5773 O O . GLN B 1 137 ? 97.812 108.841 75.498 1.00 67.41 137 GLN B O 1
ATOM 5779 N N . PHE B 1 138 ? 95.969 109.170 76.762 1.00 60.71 138 PHE B N 1
ATOM 5780 C CA . PHE B 1 138 ? 96.342 110.505 77.215 1.00 55.07 138 PHE B CA 1
ATOM 5781 C C . PHE B 1 138 ? 96.328 110.552 78.735 1.00 58.34 138 PHE B C 1
ATOM 5782 O O . PHE B 1 138 ? 95.326 110.190 79.359 1.00 61.40 138 PHE B O 1
ATOM 5790 N N . PHE B 1 139 ? 97.418 111.036 79.325 1.00 61.28 139 PHE B N 1
ATOM 5791 C CA . PHE B 1 139 ? 97.603 111.008 80.767 1.00 54.74 139 PHE B CA 1
ATOM 5792 C C . PHE B 1 139 ? 97.837 112.410 81.312 1.00 58.05 139 PHE B C 1
ATOM 5793 O O . PHE B 1 139 ? 98.284 113.312 80.601 1.00 68.01 139 PHE B O 1
ATOM 5801 N N . LEU B 1 140 ? 97.517 112.580 82.592 1.00 54.68 140 LEU B N 1
ATOM 5802 C CA . LEU B 1 140 ? 97.785 113.832 83.278 1.00 57.49 140 LEU B CA 1
ATOM 5803 C C . LEU B 1 140 ? 99.281 114.003 83.511 1.00 59.22 140 LEU B C 1
ATOM 5804 O O . LEU B 1 140 ? 100.047 113.038 83.548 1.00 63.25 140 LEU B O 1
ATOM 5809 N N . ARG B 1 141 ? 99.697 115.257 83.662 1.00 71.88 141 ARG B N 1
ATOM 5810 C CA . ARG B 1 141 ? 101.077 115.581 83.987 1.00 73.57 141 ARG B CA 1
ATOM 5811 C C . ARG B 1 141 ? 101.298 115.788 85.478 1.00 77.93 141 ARG B C 1
ATOM 5812 O O . ARG B 1 141 ? 102.421 116.092 85.888 1.00 81.10 141 ARG B O 1
ATOM 5820 N N . GLU B 1 142 ? 100.260 115.630 86.294 1.00 74.19 142 GLU B N 1
ATOM 5821 C CA . GLU B 1 142 ? 100.380 115.753 87.741 1.00 73.03 142 GLU B CA 1
ATOM 5822 C C . GLU B 1 142 ? 100.200 114.385 88.381 1.00 74.71 142 GLU B C 1
ATOM 5823 O O . GLU B 1 142 ? 99.075 113.862 88.402 1.00 77.57 142 GLU B O 1
ATOM 5829 N N . PRO B 1 143 ? 101.256 113.773 88.917 1.00 67.63 143 PRO B N 1
ATOM 5830 C CA . PRO B 1 143 ? 101.133 112.409 89.447 1.00 63.91 143 PRO B CA 1
ATOM 5831 C C . PRO B 1 143 ? 100.338 112.337 90.739 1.00 65.86 143 PRO B C 1
ATOM 5832 O O . PRO B 1 143 ? 99.939 113.365 91.293 1.00 72.79 143 PRO B O 1
ATOM 5836 N N . MET B 1 144 ? 100.102 111.120 91.222 1.00 73.32 144 MET B N 1
ATOM 5837 C CA . MET B 1 144 ? 99.342 110.927 92.448 1.00 75.88 144 MET B CA 1
ATOM 5838 C C . MET B 1 144 ? 100.111 111.459 93.651 1.00 80.89 144 MET B C 1
ATOM 5839 O O . MET B 1 144 ? 101.325 111.269 93.770 1.00 79.61 144 MET B O 1
ATOM 5844 N N . LYS B 1 145 ? 99.393 112.127 94.546 1.00 85.71 145 LYS B N 1
ATOM 5845 C CA . LYS B 1 145 ? 99.995 112.700 95.738 1.00 82.27 145 LYS B CA 1
ATOM 5846 C C . LYS B 1 145 ? 100.168 111.644 96.821 1.00 86.52 145 LYS B C 1
ATOM 5847 O O . LYS B 1 145 ? 99.449 110.642 96.863 1.00 89.57 145 LYS B O 1
ATOM 5853 N N . GLY B 1 146 ? 101.126 111.887 97.710 1.00 87.57 146 GLY B N 1
ATOM 5854 C CA . GLY B 1 146 ? 101.308 111.055 98.883 1.00 86.70 146 GLY B CA 1
ATOM 5855 C C . GLY B 1 146 ? 101.719 109.622 98.618 1.00 87.39 146 GLY B C 1
ATOM 5856 O O . GLY B 1 146 ? 101.146 108.694 99.195 1.00 86.01 146 GLY B O 1
ATOM 5857 N N . ILE B 1 147 ? 102.703 109.422 97.748 1.00 87.63 147 ILE B N 1
ATOM 5858 C CA . ILE B 1 147 ? 103.285 108.108 97.505 1.00 88.43 147 ILE B CA 1
ATOM 5859 C C . ILE B 1 147 ? 104.668 108.094 98.138 1.00 90.81 147 ILE B C 1
ATOM 5860 O O . ILE B 1 147 ? 105.538 108.890 97.766 1.00 91.69 147 ILE B O 1
ATOM 5865 N N . GLN B 1 148 ? 104.869 107.191 99.098 1.00 90.41 148 GLN B N 1
ATOM 5866 C CA . GLN B 1 148 ? 106.101 107.164 99.874 1.00 91.07 148 GLN B CA 1
ATOM 5867 C C . GLN B 1 148 ? 107.246 106.459 99.162 1.00 91.62 148 GLN B C 1
ATOM 5868 O O . GLN B 1 148 ? 108.380 106.517 99.647 1.00 94.63 148 GLN B O 1
ATOM 5874 N N . GLY B 1 149 ? 106.987 105.799 98.036 1.00 87.06 149 GLY B N 1
ATOM 5875 C CA . GLY B 1 149 ? 108.020 105.115 97.291 1.00 85.89 149 GLY B CA 1
ATOM 5876 C C . GLY B 1 149 ? 108.752 106.042 96.340 1.00 86.51 149 GLY B C 1
ATOM 5877 O O . GLY B 1 149 ? 108.593 107.264 96.359 1.00 86.95 149 GLY B O 1
ATOM 5878 N N . SER B 1 150 ? 109.582 105.433 95.494 1.00 83.66 150 SER B N 1
ATOM 5879 C CA . SER B 1 150 ? 110.305 106.146 94.449 1.00 82.73 150 SER B CA 1
ATOM 5880 C C . SER B 1 150 ? 109.653 105.971 93.083 1.00 86.02 150 SER B C 1
ATOM 5881 O O . SER B 1 150 ? 110.345 105.965 92.060 1.00 88.63 150 SER B O 1
ATOM 5884 N N . ILE B 1 151 ? 108.332 105.819 93.050 1.00 87.45 151 ILE B N 1
ATOM 5885 C CA . ILE B 1 151 ? 107.590 105.595 91.816 1.00 83.18 151 ILE B CA 1
ATOM 5886 C C . ILE B 1 151 ? 106.383 106.523 91.812 1.00 83.15 151 ILE B C 1
ATOM 5887 O O . ILE B 1 151 ? 105.595 106.524 92.764 1.00 86.79 151 ILE B O 1
ATOM 5892 N N . ASN B 1 152 ? 106.245 107.324 90.761 1.00 78.80 152 ASN B N 1
ATOM 5893 C CA . ASN B 1 152 ? 105.063 108.141 90.552 1.00 79.53 152 ASN B CA 1
ATOM 5894 C C . ASN B 1 152 ? 104.026 107.366 89.753 1.00 75.69 152 ASN B C 1
ATOM 5895 O O . ASN B 1 152 ? 104.357 106.645 88.803 1.00 73.93 152 ASN B O 1
ATOM 5900 N N . VAL B 1 153 ? 102.767 107.524 90.148 1.00 66.91 153 VAL B N 1
ATOM 5901 C CA . VAL B 1 153 ? 101.627 106.919 89.473 1.00 66.66 153 VAL B CA 1
ATOM 5902 C C . VAL B 1 153 ? 100.890 108.028 88.737 1.00 70.32 153 VAL B C 1
ATOM 5903 O O . VAL B 1 153 ? 100.456 109.008 89.353 1.00 79.22 153 VAL B O 1
ATOM 5907 N N . PHE B 1 154 ? 100.755 107.880 87.424 1.00 55.06 154 PHE B N 1
ATOM 5908 C CA . PHE B 1 154 ? 100.061 108.844 86.583 1.00 50.53 154 PHE B CA 1
ATOM 5909 C C . PHE B 1 154 ? 98.724 108.261 86.159 1.00 51.76 154 PHE B C 1
ATOM 5910 O O . PHE B 1 154 ? 98.658 107.103 85.738 1.00 62.03 154 PHE B O 1
ATOM 5918 N N . GLU B 1 155 ? 97.667 109.058 86.267 1.00 47.67 155 GLU B N 1
ATOM 5919 C CA . GLU B 1 155 ? 96.314 108.622 85.952 1.00 51.04 155 GLU B CA 1
ATOM 5920 C C . GLU B 1 155 ? 95.823 109.328 84.696 1.00 56.04 155 GLU B C 1
ATOM 5921 O O . GLU B 1 155 ? 95.883 110.558 84.609 1.00 71.16 155 GLU B O 1
ATOM 5927 N N . GLY B 1 156 ? 95.333 108.554 83.730 1.00 38.06 156 GLY B N 1
ATOM 5928 C CA . GLY B 1 156 ? 94.793 109.120 82.512 1.00 44.21 156 GLY B CA 1
ATOM 5929 C C . GLY B 1 156 ? 93.709 108.253 81.911 1.00 45.95 156 GLY B C 1
ATOM 5930 O O . GLY B 1 156 ? 93.142 107.400 82.598 1.00 53.05 156 GLY B O 1
ATOM 5931 N N . PHE B 1 157 ? 93.420 108.440 80.628 1.00 39.08 157 PHE B N 1
ATOM 5932 C CA . PHE B 1 157 ? 92.373 107.682 79.966 1.00 40.26 157 PHE B CA 1
ATOM 5933 C C . PHE B 1 157 ? 92.865 107.150 78.627 1.00 46.08 157 PHE B C 1
ATOM 5934 O O . PHE B 1 157 ? 93.865 107.609 78.069 1.00 49.47 157 PHE B O 1
ATOM 5942 N N . THR B 1 158 ? 92.159 106.130 78.150 1.00 55.62 158 THR B N 1
ATOM 5943 C CA . THR B 1 158 ? 92.282 105.617 76.794 1.00 50.12 158 THR B CA 1
ATOM 5944 C C . THR B 1 158 ? 90.919 105.723 76.131 1.00 46.15 158 THR B C 1
ATOM 5945 O O . THR B 1 158 ? 89.910 105.324 76.721 1.00 48.81 158 THR B O 1
ATOM 5949 N N . TYR B 1 159 ? 90.882 106.258 74.916 1.00 47.58 159 TYR B N 1
ATOM 5950 C CA . TYR B 1 159 ? 89.620 106.450 74.222 1.00 52.55 159 TYR B CA 1
ATOM 5951 C C . TYR B 1 159 ? 89.667 105.762 72.866 1.00 58.61 159 TYR B C 1
ATOM 5952 O O . TYR B 1 159 ? 90.734 105.437 72.341 1.00 58.55 159 TYR B O 1
ATOM 5961 N N . LYS B 1 160 ? 88.481 105.533 72.315 1.00 53.37 160 LYS B N 1
ATOM 5962 C CA . LYS B 1 160 ? 88.353 104.921 71.002 1.00 47.23 160 LYS B CA 1
ATOM 5963 C C . LYS B 1 160 ? 87.025 105.336 70.387 1.00 54.37 160 LYS B C 1
ATOM 5964 O O . LYS B 1 160 ? 86.070 105.662 71.097 1.00 60.74 160 LYS B O 1
ATOM 5970 N N . LEU B 1 161 ? 86.980 105.333 69.060 1.00 55.61 161 LEU B N 1
ATOM 5971 C CA . LEU B 1 161 ? 85.748 105.628 68.348 1.00 50.28 161 LEU B CA 1
ATOM 5972 C C . LEU B 1 161 ? 84.953 104.349 68.119 1.00 53.14 161 LEU B C 1
ATOM 5973 O O . LEU B 1 161 ? 85.517 103.267 67.936 1.00 57.44 161 LEU B O 1
ATOM 5978 N N . ALA B 1 162 ? 83.631 104.478 68.133 1.00 50.57 162 ALA B N 1
ATOM 5979 C CA . ALA B 1 162 ? 82.745 103.334 67.995 1.00 50.26 162 ALA B CA 1
ATOM 5980 C C . ALA B 1 162 ? 81.662 103.625 66.968 1.00 54.92 162 ALA B C 1
ATOM 5981 O O . ALA B 1 162 ? 81.222 104.766 66.803 1.00 62.91 162 ALA B O 1
ATOM 5983 N N . ARG B 1 163 ? 81.224 102.565 66.300 1.00 64.14 163 ARG B N 1
ATOM 5984 C CA . ARG B 1 163 ? 80.257 102.597 65.209 1.00 66.93 163 ARG B CA 1
ATOM 5985 C C . ARG B 1 163 ? 79.104 101.650 65.517 1.00 73.27 163 ARG B C 1
ATOM 5986 O O . ARG B 1 1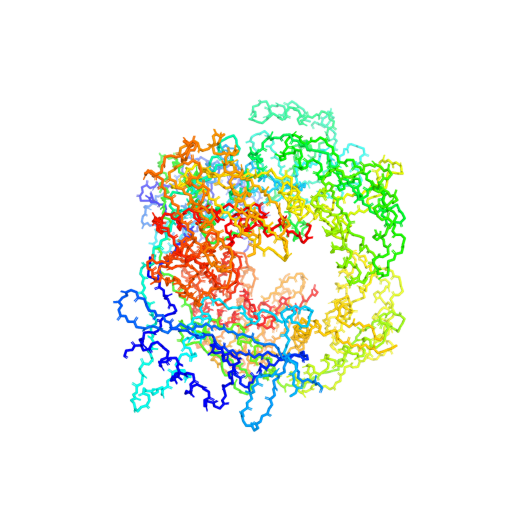63 ? 78.791 100.734 64.753 1.00 77.99 163 ARG B O 1
ATOM 5994 N N . LEU B 1 164 ? 78.509 101.830 66.696 1.00 68.70 164 LEU B N 1
ATOM 5995 C CA . LEU B 1 164 ? 77.397 101.001 67.143 1.00 65.37 164 LEU B CA 1
ATOM 5996 C C . LEU B 1 164 ? 76.290 100.981 66.096 1.00 68.13 164 LEU B C 1
ATOM 5997 O O . LEU B 1 164 ? 76.043 101.970 65.401 1.00 73.31 164 LEU B O 1
ATOM 6002 N N . ALA B 1 165 ? 75.623 99.830 65.985 1.00 66.00 165 ALA B N 1
ATOM 6003 C CA . ALA B 1 165 ? 74.700 99.555 64.890 1.00 66.67 165 ALA B CA 1
ATOM 6004 C C . ALA B 1 165 ? 73.454 100.428 64.910 1.00 70.65 165 ALA B C 1
ATOM 6005 O O . ALA B 1 165 ? 72.695 100.404 63.936 1.00 69.94 165 ALA B O 1
ATOM 6007 N N . ASP B 1 166 ? 73.215 101.177 65.988 1.00 83.14 166 ASP B N 1
ATOM 6008 C CA . ASP B 1 166 ? 72.075 102.087 66.029 1.00 83.04 166 ASP B CA 1
ATOM 6009 C C . ASP B 1 166 ? 72.163 103.175 64.968 1.00 78.08 166 ASP B C 1
ATOM 6010 O O . ASP B 1 166 ? 71.133 103.749 64.600 1.00 79.03 166 ASP B O 1
ATOM 6015 N N . GLY B 1 167 ? 73.359 103.468 64.468 1.00 72.75 167 GLY B N 1
ATOM 6016 C CA . GLY B 1 167 ? 73.547 104.474 63.447 1.00 72.15 167 GLY B CA 1
ATOM 6017 C C . GLY B 1 167 ? 74.275 105.726 63.884 1.00 75.26 167 GLY B C 1
ATOM 6018 O O . GLY B 1 167 ? 74.294 106.702 63.127 1.00 77.19 167 GLY B O 1
ATOM 6019 N N . HIS B 1 168 ? 74.874 105.734 65.073 1.00 75.26 168 HIS B N 1
ATOM 6020 C CA . HIS B 1 168 ? 75.571 106.901 65.589 1.00 70.10 168 HIS B CA 1
ATOM 6021 C C . HIS B 1 168 ? 76.984 106.521 65.999 1.00 63.03 168 HIS B C 1
ATOM 6022 O O . HIS B 1 168 ? 77.249 105.383 66.391 1.00 71.38 168 HIS B O 1
ATOM 6029 N N . PHE B 1 169 ? 77.889 107.484 65.899 1.00 57.03 169 PHE B N 1
ATOM 6030 C CA . PHE B 1 169 ? 79.251 107.309 66.371 1.00 63.13 169 PHE B CA 1
ATOM 6031 C C . PHE B 1 169 ? 79.313 107.579 67.866 1.00 66.47 169 PHE B C 1
ATOM 6032 O O . PHE B 1 169 ? 78.538 108.374 68.403 1.00 70.26 169 PHE B O 1
ATOM 6040 N N . TYR B 1 170 ? 80.241 106.905 68.542 1.00 55.83 170 TYR B N 1
ATOM 6041 C CA . TYR B 1 170 ? 80.364 107.026 69.987 1.00 49.00 170 TYR B CA 1
ATOM 6042 C C . TYR B 1 170 ? 81.823 107.185 70.377 1.00 49.12 170 TYR B C 1
ATOM 6043 O O . TYR B 1 170 ? 82.727 106.753 69.660 1.00 45.74 170 TYR B O 1
ATOM 6052 N N . VAL B 1 171 ? 82.038 107.802 71.531 1.00 42.83 171 VAL B N 1
ATOM 6053 C CA . VAL B 1 171 ? 83.350 107.874 72.159 1.00 46.53 171 VAL B CA 1
ATOM 6054 C C . VAL B 1 171 ? 83.352 106.931 73.351 1.00 52.68 171 VAL B C 1
ATOM 6055 O O . VAL B 1 171 ? 82.456 106.996 74.202 1.00 53.27 171 VAL B O 1
ATOM 6059 N N . THR B 1 172 ? 84.343 106.044 73.404 1.00 42.26 172 THR B N 1
ATOM 6060 C CA . THR B 1 172 ? 84.511 105.104 74.502 1.00 34.48 172 THR B CA 1
ATOM 6061 C C . THR B 1 172 ? 85.754 105.507 75.279 1.00 45.16 172 THR B C 1
ATOM 6062 O O . THR B 1 172 ? 86.851 105.550 74.714 1.00 50.36 172 THR B O 1
ATOM 6066 N N . LEU B 1 173 ? 85.582 105.796 76.564 1.00 42.56 173 LEU B N 1
ATOM 6067 C CA . LEU B 1 173 ? 86.650 106.302 77.413 1.00 42.98 173 LEU B CA 1
ATOM 6068 C C . LEU B 1 173 ? 86.800 105.397 78.625 1.00 51.62 173 LEU B C 1
ATOM 6069 O O . LEU B 1 173 ? 85.811 105.084 79.292 1.00 53.64 173 LEU B O 1
ATOM 6074 N N . ASP B 1 174 ? 88.031 104.984 78.914 1.00 45.58 174 ASP B N 1
ATOM 6075 C CA . ASP B 1 174 ? 88.293 104.126 80.059 1.00 37.91 174 ASP B CA 1
ATOM 6076 C C . ASP B 1 174 ? 89.515 104.635 80.806 1.00 45.55 174 ASP B C 1
ATOM 6077 O O . ASP B 1 174 ? 90.369 105.320 80.244 1.00 46.00 174 ASP B O 1
ATOM 6082 N N . LEU B 1 175 ? 89.584 104.296 82.088 1.00 47.57 175 LEU B N 1
ATOM 6083 C CA . LEU B 1 175 ? 90.685 104.721 82.935 1.00 46.03 175 LEU B CA 1
ATOM 6084 C C . LEU B 1 175 ? 91.947 103.916 82.637 1.00 49.33 175 LEU B C 1
ATOM 6085 O O . LEU B 1 175 ? 91.896 102.786 82.148 1.00 52.25 175 LEU B O 1
ATOM 6090 N N . SER B 1 176 ? 93.093 104.516 82.947 1.00 43.30 176 SER B N 1
ATOM 6091 C CA . SER B 1 176 ? 94.368 103.836 82.791 1.00 38.99 176 SER B CA 1
ATOM 6092 C C . SER B 1 176 ? 95.385 104.484 83.714 1.00 39.19 176 SER B C 1
ATOM 6093 O O . SER B 1 176 ? 95.268 105.662 84.060 1.00 56.29 176 SER B O 1
ATOM 6096 N N . THR B 1 177 ? 96.384 103.700 84.111 1.00 33.83 177 THR B N 1
ATOM 6097 C CA . THR B 1 177 ? 97.439 104.170 84.992 1.00 38.16 177 THR B CA 1
ATOM 6098 C C . THR B 1 177 ? 98.793 103.801 84.412 1.00 36.90 177 THR B C 1
ATOM 6099 O O . THR B 1 177 ? 98.940 102.787 83.726 1.00 47.43 177 THR B O 1
ATOM 6103 N N . LYS B 1 178 ? 99.780 104.644 84.692 1.00 54.78 178 LYS B N 1
ATOM 6104 C CA . LYS B 1 178 ? 101.156 104.409 84.288 1.00 59.49 178 LYS B CA 1
ATOM 6105 C C . LYS B 1 178 ? 102.066 104.588 85.493 1.00 68.29 178 LYS B C 1
ATOM 6106 O O . LYS B 1 178 ? 101.784 105.385 86.390 1.00 75.30 178 LYS B O 1
ATOM 6112 N N . TYR B 1 179 ? 103.160 103.837 85.507 1.00 71.49 179 TYR B N 1
ATOM 6113 C CA . TYR B 1 179 ? 104.124 103.879 86.597 1.00 70.71 179 TYR B CA 1
ATOM 6114 C C . TYR B 1 179 ? 105.451 104.370 86.044 1.00 76.82 179 TYR B C 1
ATOM 6115 O O . TYR B 1 179 ? 106.036 103.723 85.170 1.00 81.39 179 TYR B O 1
ATOM 6124 N N . ILE B 1 180 ? 105.920 105.513 86.543 1.00 85.45 180 ILE B N 1
ATOM 6125 C CA . ILE B 1 180 ? 107.148 106.136 86.061 1.00 84.17 180 ILE B CA 1
ATOM 6126 C C . ILE B 1 180 ? 107.983 106.548 87.263 1.00 85.79 180 ILE B C 1
ATOM 6127 O O . ILE B 1 180 ? 107.454 107.104 88.227 1.00 86.77 180 ILE B O 1
ATOM 6132 N N . ASP B 1 181 ? 109.284 106.277 87.215 1.00 96.12 181 ASP B N 1
ATOM 6133 C CA . ASP B 1 181 ? 110.143 106.681 88.319 1.00 96.21 181 ASP B CA 1
ATOM 6134 C C . ASP B 1 181 ? 110.244 108.202 88.394 1.00 97.95 181 ASP B C 1
ATOM 6135 O O . ASP B 1 181 ? 110.022 108.917 87.414 1.00 105.17 181 ASP B O 1
ATOM 6140 N N . LYS B 1 182 ? 110.584 108.693 89.588 1.00 87.07 182 LYS B N 1
ATOM 6141 C CA . LYS B 1 182 ? 110.538 110.127 89.850 1.00 86.84 182 LYS B CA 1
ATOM 6142 C C . LYS B 1 182 ? 111.574 110.899 89.041 1.00 94.57 182 LYS B C 1
ATOM 6143 O O . LYS B 1 182 ? 111.315 112.038 88.638 1.00 93.94 182 LYS B O 1
ATOM 6149 N N . TYR B 1 183 ? 112.746 110.314 88.802 1.00 112.27 183 TYR B N 1
ATOM 6150 C CA . TYR B 1 183 ? 113.778 110.980 88.015 1.00 110.77 183 TYR B CA 1
ATOM 6151 C C . TYR B 1 183 ? 114.674 109.920 87.395 1.00 110.24 183 TYR B C 1
ATOM 6152 O O . TYR B 1 183 ? 115.083 108.980 88.081 1.00 115.91 183 TYR B O 1
ATOM 6161 N N . CYS B 1 184 ? 114.971 110.067 86.106 1.00 113.64 184 CYS B N 1
ATOM 6162 C CA . CYS B 1 184 ? 115.756 109.072 85.394 1.00 119.10 184 CYS B CA 1
ATOM 6163 C C . CYS B 1 184 ? 116.810 109.753 84.534 1.00 119.60 184 CYS B C 1
ATOM 6164 O O . CYS B 1 184 ? 116.676 110.917 84.150 1.00 117.42 184 CYS B O 1
ATOM 6167 N N . LEU B 1 185 ? 117.879 109.006 84.260 1.00 132.97 185 LEU B N 1
ATOM 6168 C CA . LEU B 1 185 ? 118.982 109.378 83.377 1.00 132.24 185 LEU B CA 1
ATOM 6169 C C . LEU B 1 185 ? 119.713 110.642 83.819 1.00 133.91 185 LEU B C 1
ATOM 6170 O O . LEU B 1 185 ? 120.555 111.156 83.073 1.00 134.79 185 LEU B O 1
ATOM 6175 N N . SER B 1 186 ? 119.424 111.159 85.009 1.00 139.49 186 SER B N 1
ATOM 6176 C CA . SER B 1 186 ? 120.154 112.290 85.566 1.00 139.61 186 SER B CA 1
ATOM 6177 C C . SER B 1 186 ? 120.826 111.940 86.881 1.00 138.42 186 SER B C 1
ATOM 6178 O O . SER B 1 186 ? 122.011 112.237 87.069 1.00 137.82 186 SER B O 1
ATOM 6181 N N . HIS B 1 187 ? 120.098 111.308 87.798 1.00 140.39 187 HIS B N 1
ATOM 6182 C CA . HIS B 1 187 ? 120.644 110.858 89.068 1.00 141.66 187 HIS B CA 1
ATOM 6183 C C . HIS B 1 187 ? 120.969 109.372 89.059 1.00 141.33 187 HIS B C 1
ATOM 6184 O O . HIS B 1 187 ? 121.303 108.812 90.107 1.00 142.23 187 HIS B O 1
ATOM 6191 N N . TYR B 1 188 ? 120.876 108.724 87.902 1.00 136.29 188 TYR B N 1
ATOM 6192 C CA . TYR B 1 188 ? 121.154 107.300 87.771 1.00 137.83 188 TYR B CA 1
ATOM 6193 C C . TYR B 1 188 ? 122.445 107.010 87.027 1.00 138.58 188 TYR B C 1
ATOM 6194 O O . TYR B 1 188 ? 123.212 106.143 87.450 1.00 140.12 188 TYR B O 1
ATOM 6203 N N . ILE B 1 189 ? 122.709 107.715 85.930 1.00 145.57 189 ILE B N 1
ATOM 6204 C CA . ILE B 1 189 ? 123.923 107.531 85.145 1.00 147.59 189 ILE B CA 1
ATOM 6205 C C . ILE B 1 189 ? 124.525 108.899 84.859 1.00 148.03 189 ILE B C 1
ATOM 6206 O O . ILE B 1 189 ? 123.826 109.803 84.389 1.00 147.72 189 ILE B O 1
ATOM 6211 N N . ASN B 1 190 ? 125.814 109.051 85.144 1.00 154.20 190 ASN B N 1
ATOM 6212 C CA . ASN B 1 190 ? 126.562 110.257 84.819 1.00 154.03 190 ASN B CA 1
ATOM 6213 C C . ASN B 1 190 ? 127.666 109.904 83.821 1.00 153.56 190 ASN B C 1
ATOM 6214 O O . ASN B 1 190 ? 127.734 108.784 83.307 1.00 153.32 190 ASN B O 1
ATOM 6219 N N . GLU B 1 191 ? 128.533 110.880 83.545 1.00 152.68 191 GLU B N 1
ATOM 6220 C CA . GLU B 1 191 ? 129.582 110.688 82.550 1.00 153.41 191 GLU B CA 1
ATOM 6221 C C . GLU B 1 191 ? 130.667 109.724 83.014 1.00 153.78 191 GLU B C 1
ATOM 6222 O O . GLU B 1 191 ? 131.451 109.251 82.184 1.00 153.65 191 GLU B O 1
ATOM 6228 N N . GLY B 1 192 ? 130.734 109.421 84.310 1.00 151.39 192 GLY B N 1
ATOM 6229 C CA . GLY B 1 192 ? 131.760 108.529 84.817 1.00 150.35 192 GLY B CA 1
ATOM 6230 C C . GLY B 1 192 ? 131.470 107.050 84.679 1.00 151.71 192 GLY B C 1
ATOM 6231 O O . GLY B 1 192 ? 132.383 106.239 84.863 1.00 152.01 192 GLY B O 1
ATOM 6232 N N . ASN B 1 193 ? 130.233 106.675 84.360 1.00 151.63 193 ASN B N 1
ATOM 6233 C CA . ASN B 1 193 ? 129.849 105.272 84.240 1.00 151.13 193 ASN B CA 1
ATOM 6234 C C . ASN B 1 193 ? 128.986 105.057 83.006 1.00 150.57 193 ASN B C 1
ATOM 6235 O O . ASN B 1 193 ? 127.948 104.389 83.061 1.00 150.02 193 ASN B O 1
ATOM 6240 N N . VAL B 1 194 ? 129.399 105.636 81.877 1.00 151.09 194 VAL B N 1
ATOM 6241 C CA . VAL B 1 194 ? 128.618 105.520 80.649 1.00 151.50 194 VAL B CA 1
ATOM 6242 C C . VAL B 1 194 ? 128.572 104.074 80.171 1.00 152.47 194 VAL B C 1
ATOM 6243 O O . VAL B 1 194 ? 127.510 103.564 79.794 1.00 152.90 194 VAL B O 1
ATOM 6247 N N . ARG B 1 195 ? 129.713 103.388 80.188 1.00 146.85 195 ARG B N 1
ATOM 6248 C CA . ARG B 1 195 ? 129.794 102.015 79.709 1.00 145.95 195 ARG B CA 1
ATOM 6249 C C . ARG B 1 195 ? 129.413 100.986 80.765 1.00 145.51 195 ARG B C 1
ATOM 6250 O O . ARG B 1 195 ? 129.388 99.790 80.456 1.00 145.29 195 ARG B O 1
ATOM 6258 N N . THR B 1 196 ? 129.115 101.410 81.993 1.00 147.71 196 THR B N 1
ATOM 6259 C CA . THR B 1 196 ? 128.819 100.458 83.058 1.00 148.49 196 THR B CA 1
ATOM 6260 C C . THR B 1 196 ? 127.396 99.920 82.948 1.00 148.14 196 THR B C 1
ATOM 6261 O O . THR B 1 196 ? 127.188 98.712 82.789 1.00 147.44 196 THR B O 1
ATOM 6265 N N . PHE B 1 197 ? 126.403 100.805 83.026 1.00 153.33 197 PHE B N 1
ATOM 6266 C CA . PHE B 1 197 ? 125.002 100.408 83.034 1.00 154.48 197 PHE B CA 1
ATOM 6267 C C . PHE B 1 197 ? 124.293 100.746 81.727 1.00 155.39 197 PHE B C 1
ATOM 6268 O O . PHE B 1 197 ? 123.069 100.909 81.716 1.00 154.15 197 PHE B O 1
ATOM 6276 N N . GLU B 1 198 ? 125.040 100.858 80.627 1.00 159.21 198 GLU B N 1
ATOM 6277 C CA . GLU B 1 198 ? 124.428 101.168 79.339 1.00 158.01 198 GLU B CA 1
ATOM 6278 C C . GLU B 1 198 ? 123.475 100.064 78.898 1.00 157.64 198 GLU B C 1
ATOM 6279 O O . GLU B 1 198 ? 122.393 100.341 78.368 1.00 156.29 198 GLU B O 1
ATOM 6285 N N . ASN B 1 199 ? 123.859 98.804 79.112 1.00 160.52 199 ASN B N 1
ATOM 6286 C CA . ASN B 1 199 ? 123.037 97.675 78.692 1.00 159.94 199 ASN B CA 1
ATOM 6287 C C . ASN B 1 199 ? 121.757 97.532 79.504 1.00 159.73 199 ASN B C 1
ATOM 6288 O O . ASN B 1 199 ? 120.873 96.768 79.102 1.00 159.39 199 ASN B O 1
ATOM 6293 N N . ASN B 1 200 ? 121.632 98.237 80.624 1.00 152.13 200 ASN B N 1
ATOM 6294 C CA . ASN B 1 200 ? 120.426 98.189 81.437 1.00 151.50 200 ASN B CA 1
ATOM 6295 C C . ASN B 1 200 ? 119.389 99.219 81.016 1.00 152.40 200 ASN B C 1
ATOM 6296 O O . ASN B 1 200 ? 118.345 99.327 81.668 1.00 152.42 200 ASN B O 1
ATOM 6301 N N . TYR B 1 201 ? 119.647 99.977 79.951 1.00 146.11 201 TYR B N 1
ATOM 6302 C CA . TYR B 1 201 ? 118.730 101.017 79.503 1.00 144.29 201 TYR B CA 1
ATOM 6303 C C . TYR B 1 201 ? 118.412 100.984 78.017 1.00 143.26 201 TYR B C 1
ATOM 6304 O O . TYR B 1 201 ? 117.449 101.640 77.605 1.00 145.37 201 TYR B O 1
ATOM 6313 N N . LYS B 1 202 ? 119.175 100.264 77.200 1.00 143.81 202 LYS B N 1
ATOM 6314 C CA . LYS B 1 202 ? 118.905 100.246 75.770 1.00 144.56 202 LYS B CA 1
ATOM 6315 C C . LYS B 1 202 ? 117.658 99.423 75.471 1.00 145.29 202 LYS B C 1
ATOM 6316 O O . LYS B 1 202 ? 117.412 98.387 76.094 1.00 145.14 202 LYS B O 1
ATOM 6322 N N . GLY B 1 203 ? 116.866 99.898 74.512 1.00 138.83 203 GLY B N 1
ATOM 6323 C CA . GLY B 1 203 ? 115.650 99.226 74.111 1.00 138.16 203 GLY B CA 1
ATOM 6324 C C . GLY B 1 203 ? 114.436 99.514 74.966 1.00 138.28 203 GLY B C 1
ATOM 6325 O O . GLY B 1 203 ? 113.364 98.960 74.692 1.00 138.43 203 GLY B O 1
ATOM 6326 N N . ARG B 1 204 ? 114.560 100.359 75.985 1.00 130.15 204 ARG B N 1
ATOM 6327 C CA . ARG B 1 204 ? 113.448 100.665 76.868 1.00 129.39 204 ARG B CA 1
ATOM 6328 C C . ARG B 1 204 ? 112.626 101.825 76.310 1.00 129.40 204 ARG B C 1
ATOM 6329 O O . ARG B 1 204 ? 112.924 102.385 75.253 1.00 129.66 204 ARG B O 1
ATOM 6337 N N . ARG B 1 205 ? 111.572 102.189 77.032 1.00 112.64 205 ARG B N 1
ATOM 6338 C CA . ARG B 1 205 ? 110.674 103.267 76.643 1.00 112.34 205 ARG B CA 1
ATOM 6339 C C . ARG B 1 205 ? 110.788 104.403 77.649 1.00 113.15 205 ARG B C 1
ATOM 6340 O O . ARG B 1 205 ? 110.688 104.178 78.859 1.00 110.75 205 ARG B O 1
ATOM 6348 N N . PHE B 1 206 ? 110.991 105.618 77.146 1.00 113.05 206 PHE B N 1
ATOM 6349 C CA . PHE B 1 206 ? 111.208 106.788 77.980 1.00 111.31 206 PHE B CA 1
ATOM 6350 C C . PHE B 1 206 ? 110.177 107.865 77.670 1.00 110.63 206 PHE B C 1
ATOM 6351 O O . PHE B 1 206 ? 109.585 107.903 76.591 1.00 109.07 206 PHE B O 1
ATOM 6359 N N . LEU B 1 207 ? 109.969 108.739 78.647 1.00 96.80 207 LEU B N 1
ATOM 6360 C CA . LEU B 1 207 ? 109.143 109.928 78.504 1.00 93.27 207 LEU B CA 1
ATOM 6361 C C . LEU B 1 207 ? 110.060 111.137 78.399 1.00 96.25 207 LEU B C 1
ATOM 6362 O O . LEU B 1 207 ? 110.949 111.316 79.237 1.00 104.82 207 LEU B O 1
ATOM 6367 N N . TYR B 1 208 ? 109.845 111.963 77.379 1.00 97.92 208 TYR B N 1
ATOM 6368 C CA . TYR B 1 208 ? 110.608 113.184 77.179 1.00 97.24 208 TYR B CA 1
ATOM 6369 C C . TYR B 1 208 ? 109.671 114.374 77.312 1.00 100.12 208 TYR B C 1
ATOM 6370 O O . TYR B 1 208 ? 108.612 114.412 76.674 1.00 106.33 208 TYR B O 1
ATOM 6379 N N . LEU B 1 209 ? 110.064 115.338 78.145 1.00 99.69 209 LEU B N 1
ATOM 6380 C CA . LEU B 1 209 ? 109.236 116.514 78.382 1.00 102.18 209 LEU B CA 1
ATOM 6381 C C . LEU B 1 209 ? 109.416 117.548 77.275 1.00 103.33 209 LEU B C 1
ATOM 6382 O O . LEU B 1 209 ? 108.444 117.955 76.631 1.00 104.94 209 LEU B O 1
ATOM 6387 N N . ASN B 1 210 ? 110.658 117.982 77.048 1.00 107.19 210 ASN B N 1
ATOM 6388 C CA . ASN B 1 210 ? 111.004 118.905 75.962 1.00 108.77 210 ASN B CA 1
ATOM 6389 C C . ASN B 1 210 ? 110.179 120.191 76.027 1.00 109.18 210 ASN B C 1
ATOM 6390 O O . ASN B 1 210 ? 109.658 120.674 75.020 1.00 106.82 210 ASN B O 1
ATOM 6395 N N . GLY B 1 211 ? 110.057 120.742 77.231 1.00 116.95 211 GLY B N 1
ATOM 6396 C CA . GLY B 1 211 ? 109.323 121.977 77.417 1.00 117.66 211 GLY B CA 1
ATOM 6397 C C . GLY B 1 211 ? 107.852 121.756 77.695 1.00 117.71 211 GLY B C 1
ATOM 6398 O O . GLY B 1 211 ? 107.467 121.454 78.827 1.00 117.50 211 GLY B O 1
ATOM 6399 N N . ASP B 1 212 ? 107.017 121.913 76.666 1.00 118.19 212 ASP B N 1
ATOM 6400 C CA . ASP B 1 212 ? 105.584 121.671 76.785 1.00 116.72 212 ASP B CA 1
ATOM 6401 C C . ASP B 1 212 ? 105.079 120.715 75.710 1.00 116.13 212 ASP B C 1
ATOM 6402 O O . ASP B 1 212 ? 103.888 120.731 75.384 1.00 117.55 212 ASP B O 1
ATOM 6407 N N . ASN B 1 213 ? 105.960 119.888 75.148 1.00 106.74 213 ASN B N 1
ATOM 6408 C CA . ASN B 1 213 ? 105.599 118.894 74.137 1.00 108.52 213 ASN B CA 1
ATOM 6409 C C . ASN B 1 213 ? 106.123 117.551 74.633 1.00 108.95 213 ASN B C 1
ATOM 6410 O O . ASN B 1 213 ? 107.230 117.142 74.278 1.00 109.72 213 ASN B O 1
ATOM 6415 N N . TRP B 1 214 ? 105.324 116.866 75.444 1.00 92.90 214 TRP B N 1
ATOM 6416 C CA . TRP B 1 214 ? 105.740 115.622 76.075 1.00 88.44 214 TRP B CA 1
ATOM 6417 C C . TRP B 1 214 ? 105.412 114.450 75.158 1.00 90.47 214 TRP B C 1
ATOM 6418 O O . TRP B 1 214 ? 104.291 114.350 74.652 1.00 91.84 214 TRP B O 1
ATOM 6429 N N . TYR B 1 215 ? 106.386 113.567 74.944 1.00 95.19 215 TYR B N 1
ATOM 6430 C CA . TYR B 1 215 ? 106.170 112.423 74.069 1.00 92.18 215 TYR B CA 1
ATOM 6431 C C . TYR B 1 215 ? 107.042 111.260 74.517 1.00 96.95 215 TYR B C 1
ATOM 6432 O O . TYR B 1 215 ? 108.059 111.442 75.188 1.00 102.47 215 TYR B O 1
ATOM 6441 N N . THR B 1 216 ? 106.643 110.055 74.124 1.00 101.28 216 THR B N 1
ATOM 6442 C CA . THR B 1 216 ? 107.404 108.862 74.460 1.00 101.28 216 THR B CA 1
ATOM 6443 C C . THR B 1 216 ? 108.387 108.524 73.347 1.00 102.17 216 THR B C 1
ATOM 6444 O O . THR B 1 216 ? 108.156 108.819 72.172 1.00 107.08 216 THR B O 1
ATOM 6448 N N . ILE B 1 217 ? 109.496 107.897 73.737 1.00 106.55 217 ILE B N 1
ATOM 6449 C CA . ILE B 1 217 ? 110.613 107.617 72.846 1.00 109.12 217 ILE B CA 1
ATOM 6450 C C . ILE B 1 217 ? 111.196 106.255 73.191 1.00 111.44 217 ILE B C 1
ATOM 6451 O O . ILE B 1 217 ? 110.933 105.690 74.253 1.00 111.71 217 ILE B O 1
ATOM 6456 N N . GLU B 1 218 ? 112.008 105.733 72.273 1.00 126.38 218 GLU B N 1
ATOM 6457 C CA . GLU B 1 218 ? 112.751 104.496 72.475 1.00 128.05 218 GLU B CA 1
ATOM 6458 C C . GLU B 1 218 ? 114.224 104.789 72.233 1.00 129.01 218 GLU B C 1
ATOM 6459 O O . GLU B 1 218 ? 114.598 105.230 71.142 1.00 128.95 218 GLU B O 1
ATOM 6465 N N . LEU B 1 219 ? 115.055 104.548 73.242 1.00 131.12 219 LEU B N 1
ATOM 6466 C CA . LEU B 1 219 ? 116.449 104.963 73.181 1.00 132.09 219 LEU B CA 1
ATOM 6467 C C . LEU B 1 219 ? 117.286 103.930 72.437 1.00 132.32 219 LEU B C 1
ATOM 6468 O O . LEU B 1 219 ? 117.200 102.729 72.713 1.00 130.89 219 LEU B O 1
ATOM 6473 N N . LEU B 1 220 ? 118.096 104.403 71.491 1.00 133.72 220 LEU B N 1
ATOM 6474 C CA . LEU B 1 220 ? 118.982 103.548 70.714 1.00 132.36 220 LEU B CA 1
ATOM 6475 C C . LEU B 1 220 ? 120.402 103.518 71.257 1.00 133.78 220 LEU B C 1
ATOM 6476 O O . LEU B 1 220 ? 121.269 102.878 70.655 1.00 133.03 220 LEU B O 1
ATOM 6481 N N . GLY B 1 221 ? 120.661 104.194 72.372 1.00 140.76 221 GLY B N 1
ATOM 6482 C CA 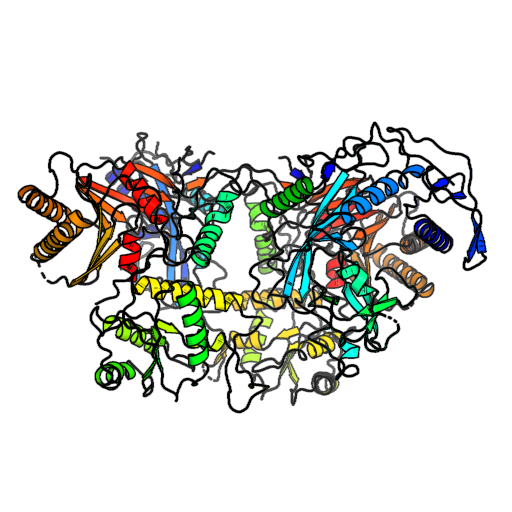. GLY B 1 221 ? 121.986 104.220 72.957 1.00 139.88 221 GLY B CA 1
ATOM 6483 C C . GLY B 1 221 ? 122.320 105.564 73.565 1.00 139.85 221 GLY B C 1
ATOM 6484 O O . GLY B 1 221 ? 121.496 106.482 73.551 1.00 140.23 221 GLY B O 1
ATOM 6485 N N . PHE B 1 222 ? 123.527 105.693 74.103 1.00 136.40 222 PHE B N 1
ATOM 6486 C CA . PHE B 1 222 ? 123.992 106.940 74.682 1.00 135.40 222 PHE B CA 1
ATOM 6487 C C . PHE B 1 222 ? 124.940 107.632 73.704 1.00 135.63 222 PHE B C 1
ATOM 6488 O O . PHE B 1 222 ? 125.186 107.155 72.593 1.00 134.72 222 PHE B O 1
ATOM 6496 N N . GLY B 1 223 ? 125.473 108.769 74.117 1.00 145.35 223 GLY B N 1
ATOM 6497 C CA . GLY B 1 223 ? 126.380 109.544 73.287 1.00 146.46 223 GLY B CA 1
ATOM 6498 C C . GLY B 1 223 ? 127.335 110.364 74.123 1.00 146.66 223 GLY B C 1
ATOM 6499 O O . GLY B 1 223 ? 127.705 109.973 75.235 1.00 146.07 223 GLY B O 1
ATOM 6500 N N . LYS B 1 224 ? 127.742 111.508 73.581 1.00 145.21 224 LYS B N 1
ATOM 6501 C CA . LYS B 1 224 ? 128.659 112.410 74.261 1.00 144.79 224 LYS B CA 1
ATOM 6502 C C . LYS B 1 224 ? 127.869 113.364 75.154 1.00 144.75 224 LYS B C 1
ATOM 6503 O O . LYS B 1 224 ? 126.665 113.197 75.368 1.00 145.29 224 LYS B O 1
ATOM 6509 N N . SER B 1 225 ? 128.541 114.379 75.684 1.00 149.97 225 SER B N 1
ATOM 6510 C CA . SER B 1 225 ? 127.896 115.363 76.538 1.00 150.49 225 SER B CA 1
ATOM 6511 C C . SER B 1 225 ? 127.341 116.515 75.706 1.00 150.63 225 SER B C 1
ATOM 6512 O O . SER B 1 225 ? 127.684 116.691 74.535 1.00 150.26 225 SER B O 1
ATOM 6515 N N . VAL B 1 226 ? 126.467 117.304 76.337 1.00 150.15 226 VAL B N 1
ATOM 6516 C CA . VAL B 1 226 ? 125.753 118.358 75.620 1.00 150.07 226 VAL B CA 1
ATOM 6517 C C . VAL B 1 226 ? 126.710 119.455 75.168 1.00 150.21 226 VAL B C 1
ATOM 6518 O O . VAL B 1 226 ? 126.552 120.024 74.081 1.00 147.72 226 VAL B O 1
ATOM 6522 N N . LYS B 1 227 ? 127.715 119.771 75.987 1.00 153.23 227 LYS B N 1
ATOM 6523 C CA . LYS B 1 227 ? 128.672 120.811 75.632 1.00 153.08 227 LYS B CA 1
ATOM 6524 C C . LYS B 1 227 ? 129.604 120.398 74.499 1.00 152.92 227 LYS B C 1
ATOM 6525 O O . LYS B 1 227 ? 130.319 121.254 73.968 1.00 152.24 227 LYS B O 1
ATOM 6531 N N . GLU B 1 228 ? 129.616 119.122 74.121 1.00 154.72 228 GLU B N 1
ATOM 6532 C CA . GLU B 1 228 ? 130.427 118.634 73.013 1.00 153.72 228 GLU B CA 1
ATOM 6533 C C . GLU B 1 228 ? 129.604 118.115 71.846 1.00 155.61 228 GLU B C 1
ATOM 6534 O O . GLU B 1 228 ? 129.984 118.325 70.691 1.00 154.66 228 GLU B O 1
ATOM 6540 N N . GLN B 1 229 ? 128.486 117.445 72.113 1.00 157.40 229 GLN B N 1
ATOM 6541 C CA . GLN B 1 229 ? 127.650 116.922 71.040 1.00 156.46 229 GLN B CA 1
ATOM 6542 C C . GLN B 1 229 ? 126.889 118.054 70.361 1.00 155.91 229 GLN B C 1
ATOM 6543 O O . GLN B 1 229 ? 126.231 118.861 71.024 1.00 155.10 229 GLN B O 1
ATOM 6549 N N . ASP B 1 230 ? 126.976 118.107 69.036 1.00 157.60 230 ASP B N 1
ATOM 6550 C CA . ASP B 1 230 ? 126.293 119.134 68.260 1.00 158.06 230 ASP B CA 1
ATOM 6551 C C . ASP B 1 230 ? 125.537 118.514 67.092 1.00 157.10 230 ASP B C 1
ATOM 6552 O O . ASP B 1 230 ? 125.837 117.397 66.671 1.00 157.08 230 ASP B O 1
ATOM 6557 N N . VAL B 1 240 ? 123.992 119.860 71.724 1.00 141.12 240 VAL B N 1
ATOM 6558 C CA . VAL B 1 240 ? 123.047 120.673 70.971 1.00 141.72 240 VAL B CA 1
ATOM 6559 C C . VAL B 1 240 ? 122.465 121.772 71.851 1.00 141.60 240 VAL B C 1
ATOM 6560 O O . VAL B 1 240 ? 121.248 121.909 71.967 1.00 140.43 240 VAL B O 1
ATOM 6564 N N . LEU B 1 241 ? 123.342 122.564 72.462 1.00 145.71 241 LEU B N 1
ATOM 6565 C CA . LEU B 1 241 ? 122.897 123.669 73.295 1.00 144.71 241 LEU B CA 1
ATOM 6566 C C . LEU B 1 241 ? 122.244 124.752 72.437 1.00 144.70 241 LEU B C 1
ATOM 6567 O O . LEU B 1 241 ? 122.298 124.724 71.203 1.00 145.12 241 LEU B O 1
ATOM 6572 N N . ASN B 1 242 ? 121.575 125.687 73.121 1.00 150.87 242 ASN B N 1
ATOM 6573 C CA . ASN B 1 242 ? 120.827 126.797 72.531 1.00 152.73 242 ASN B CA 1
ATOM 6574 C C . ASN B 1 242 ? 119.589 126.309 71.783 1.00 153.90 242 ASN B C 1
ATOM 6575 O O . ASN B 1 242 ? 118.810 127.118 71.269 1.00 153.43 242 ASN B O 1
ATOM 6580 N N . TYR B 1 243 ? 119.395 124.992 71.722 1.00 145.76 243 TYR B N 1
ATOM 6581 C CA . TYR B 1 243 ? 118.188 124.402 71.155 1.00 143.51 243 TYR B CA 1
ATOM 6582 C C . TYR B 1 243 ? 117.172 124.107 72.254 1.00 144.35 243 TYR B C 1
ATOM 6583 O O . TYR B 1 243 ? 116.064 124.654 72.252 1.00 144.32 243 TYR B O 1
ATOM 6592 N N . ILE B 1 244 ? 117.554 123.257 73.212 1.00 148.00 244 ILE B N 1
ATOM 6593 C CA . ILE B 1 244 ? 116.678 122.950 74.338 1.00 147.77 244 ILE B CA 1
ATOM 6594 C C . ILE B 1 244 ? 116.424 124.198 75.167 1.00 147.07 244 ILE B C 1
ATOM 6595 O O . ILE B 1 244 ? 115.325 124.385 75.703 1.00 146.63 244 ILE B O 1
ATOM 6600 N N . THR B 1 245 ? 117.427 125.075 75.277 1.00 153.23 245 THR B N 1
ATOM 6601 C CA . THR B 1 245 ? 117.231 126.352 75.955 1.00 152.97 245 THR B CA 1
ATOM 6602 C C . THR B 1 245 ? 116.130 127.171 75.294 1.00 153.62 245 THR B C 1
ATOM 6603 O O . THR B 1 245 ? 115.456 127.958 75.968 1.00 154.05 245 THR B O 1
ATOM 6607 N N . GLU B 1 246 ? 115.937 127.005 73.983 1.00 151.66 246 GLU B N 1
ATOM 6608 C CA . GLU B 1 246 ? 114.806 127.646 73.320 1.00 150.90 246 GLU B CA 1
ATOM 6609 C C . GLU B 1 246 ? 113.484 127.065 73.805 1.00 151.34 246 GLU B C 1
ATOM 6610 O O . GLU B 1 246 ? 112.518 127.804 74.030 1.00 149.35 246 GLU B O 1
ATOM 6616 N N . LYS B 1 247 ? 113.423 125.743 73.973 1.00 152.26 247 LYS B N 1
ATOM 6617 C CA . LYS B 1 247 ? 112.178 125.099 74.375 1.00 151.81 247 LYS B CA 1
ATOM 6618 C C . LYS B 1 247 ? 111.873 125.329 75.850 1.00 151.50 247 LYS B C 1
ATOM 6619 O O . LYS B 1 247 ? 110.711 125.527 76.221 1.00 150.92 247 LYS B O 1
ATOM 6625 N N . ILE B 1 248 ? 112.897 125.301 76.708 1.00 160.67 248 ILE B N 1
ATOM 6626 C CA . ILE B 1 248 ? 112.675 125.541 78.133 1.00 160.56 248 ILE B CA 1
ATOM 6627 C C . ILE B 1 248 ? 112.454 127.010 78.448 1.00 160.83 248 ILE B C 1
ATOM 6628 O O . ILE B 1 248 ? 111.982 127.331 79.546 1.00 160.10 248 ILE B O 1
ATOM 6633 N N . GLU B 1 249 ? 112.783 127.912 77.521 1.00 161.49 249 GLU B N 1
ATOM 6634 C CA . GLU B 1 249 ? 112.503 129.328 77.733 1.00 161.65 249 GLU B CA 1
ATOM 6635 C C . GLU B 1 249 ? 111.004 129.599 77.692 1.00 161.29 249 GLU B C 1
ATOM 6636 O O . GLU B 1 249 ? 110.462 130.293 78.559 1.00 160.35 249 GLU B O 1
ATOM 6642 N N . HIS B 1 250 ? 110.321 129.061 76.687 1.00 157.02 250 HIS B N 1
ATOM 6643 C CA . HIS B 1 250 ? 108.870 129.189 76.567 1.00 156.60 250 HIS B CA 1
ATOM 6644 C C . HIS B 1 250 ? 108.178 127.956 77.146 1.00 156.96 250 HIS B C 1
ATOM 6645 O O . HIS B 1 250 ? 107.432 127.246 76.471 1.00 157.62 250 HIS B O 1
ATOM 6652 N N . SER B 1 251 ? 108.442 127.704 78.424 1.00 159.65 251 SER B N 1
ATOM 6653 C CA . SER B 1 251 ? 107.916 126.534 79.110 1.00 159.52 251 SER B CA 1
ATOM 6654 C C . SER B 1 251 ? 107.209 126.955 80.388 1.00 160.04 251 SER B C 1
ATOM 6655 O O . SER B 1 251 ? 107.682 127.839 81.109 1.00 160.48 251 SER B O 1
ATOM 6658 N N . ARG B 1 252 ? 106.072 126.317 80.664 1.00 144.04 252 ARG B N 1
ATOM 6659 C CA . ARG B 1 252 ? 105.350 126.551 81.907 1.00 143.62 252 ARG B CA 1
ATOM 6660 C C . ARG B 1 252 ? 106.019 125.895 83.107 1.00 144.06 252 ARG B C 1
ATOM 6661 O O . ARG B 1 252 ? 105.633 126.181 84.245 1.00 143.37 252 ARG B O 1
ATOM 6669 N N . THR B 1 253 ? 107.002 125.029 82.881 1.00 163.97 253 THR B N 1
ATOM 6670 C CA . THR B 1 253 ? 107.774 124.400 83.944 1.00 164.74 253 THR B CA 1
ATOM 6671 C C . THR B 1 253 ? 109.208 124.905 83.877 1.00 164.29 253 THR B C 1
ATOM 6672 O O . THR B 1 253 ? 109.795 124.973 82.792 1.00 163.96 253 THR B O 1
ATOM 6676 N N . ASP B 1 254 ? 109.766 125.260 85.034 1.00 166.37 254 ASP B N 1
ATOM 6677 C CA . ASP B 1 254 ? 111.117 125.816 85.102 1.00 167.18 254 ASP B CA 1
ATOM 6678 C C . ASP B 1 254 ? 112.126 124.677 84.981 1.00 167.89 254 ASP B C 1
ATOM 6679 O O . ASP B 1 254 ? 112.606 124.110 85.965 1.00 166.84 254 ASP B O 1
ATOM 6684 N N . LEU B 1 255 ? 112.454 124.346 83.736 1.00 166.62 255 LEU B N 1
ATOM 6685 C CA . LEU B 1 255 ? 113.458 123.336 83.439 1.00 165.77 255 LEU B CA 1
ATOM 6686 C C . LEU B 1 255 ? 114.861 123.917 83.342 1.00 165.37 255 LEU B C 1
ATOM 6687 O O . LEU B 1 255 ? 115.799 123.182 83.015 1.00 164.14 255 LEU B O 1
ATOM 6692 N N . LYS B 1 256 ? 115.021 125.217 83.608 1.00 168.81 256 LYS B N 1
ATOM 6693 C CA . LYS B 1 256 ? 116.348 125.823 83.600 1.00 168.33 256 LYS B CA 1
ATOM 6694 C C . LYS B 1 256 ? 117.247 125.186 84.651 1.00 169.13 256 LYS B C 1
ATOM 6695 O O . LYS B 1 256 ? 118.425 124.914 84.390 1.00 168.73 256 LYS B O 1
ATOM 6701 N N . ARG B 1 257 ? 116.709 124.946 85.849 1.00 170.64 257 ARG B N 1
ATOM 6702 C CA . ARG B 1 257 ? 117.480 124.270 86.885 1.00 170.26 257 ARG B CA 1
ATOM 6703 C C . ARG B 1 257 ? 117.724 122.806 86.542 1.00 171.03 257 ARG B C 1
ATOM 6704 O O . ARG B 1 257 ? 118.772 122.256 86.898 1.00 170.46 257 ARG B O 1
ATOM 6712 N N . TYR B 1 258 ? 116.769 122.161 85.866 1.00 165.95 258 TYR B N 1
ATOM 6713 C CA . TYR B 1 258 ? 116.937 120.759 85.495 1.00 164.51 258 TYR B CA 1
ATOM 6714 C C . TYR B 1 258 ? 118.103 120.573 84.532 1.00 164.95 258 TYR B C 1
ATOM 6715 O O . TYR B 1 258 ? 118.914 119.655 84.697 1.00 164.52 258 TYR B O 1
ATOM 6724 N N . VAL B 1 259 ? 118.207 121.436 83.527 1.00 164.23 259 VAL B N 1
ATOM 6725 C CA . VAL B 1 259 ? 119.222 121.284 82.491 1.00 164.12 259 VAL B CA 1
ATOM 6726 C C . VAL B 1 259 ? 120.531 121.886 82.983 1.00 163.99 259 VAL B C 1
ATOM 6727 O O . VAL B 1 259 ? 120.583 123.057 83.374 1.00 163.26 259 VAL B O 1
ATOM 6731 N N . LYS B 1 260 ? 121.589 121.082 82.969 1.00 159.59 260 LYS B N 1
ATOM 6732 C CA . LYS B 1 260 ? 122.939 121.520 83.274 1.00 158.89 260 LYS B CA 1
ATOM 6733 C C . LYS B 1 260 ? 123.881 121.008 82.197 1.00 159.68 260 LYS B C 1
ATOM 6734 O O . LYS B 1 260 ? 123.650 119.938 81.626 1.00 159.65 260 LYS B O 1
ATOM 6740 N N . PRO B 1 261 ? 124.962 121.752 81.894 1.00 160.74 261 PRO B N 1
ATOM 6741 C CA . PRO B 1 261 ? 125.911 121.340 80.850 1.00 160.46 261 PRO B CA 1
ATOM 6742 C C . PRO B 1 261 ? 126.881 120.247 81.296 1.00 159.92 261 PRO B C 1
ATOM 6743 O O . PRO B 1 261 ? 128.088 120.331 81.069 1.00 158.68 261 PRO B O 1
ATOM 6747 N N . ASN B 1 262 ? 126.347 119.212 81.942 1.00 157.42 262 ASN B N 1
ATOM 6748 C CA . ASN B 1 262 ? 127.152 118.077 82.374 1.00 156.18 262 ASN B CA 1
ATOM 6749 C C . ASN B 1 262 ? 126.508 116.771 81.929 1.00 156.56 262 ASN B C 1
ATOM 6750 O O . ASN B 1 262 ? 127.203 115.779 81.688 1.00 155.90 262 ASN B O 1
ATOM 6755 N N . ASP B 1 263 ? 125.181 116.765 81.823 1.00 150.21 263 ASP B N 1
ATOM 6756 C CA . ASP B 1 263 ? 124.463 115.570 81.402 1.00 148.05 263 ASP B CA 1
ATOM 6757 C C . ASP B 1 263 ? 124.783 115.235 79.951 1.00 146.60 263 ASP B C 1
ATOM 6758 O O . ASP B 1 263 ? 124.844 116.116 79.089 1.00 146.02 263 ASP B O 1
ATOM 6763 N N . LEU B 1 264 ? 124.988 113.950 79.685 1.00 144.21 264 LEU B N 1
ATOM 6764 C CA . LEU B 1 264 ? 125.361 113.500 78.355 1.00 144.87 264 LEU B CA 1
ATOM 6765 C C . LEU B 1 264 ? 124.140 113.449 77.439 1.00 145.14 264 LEU B C 1
ATOM 6766 O O . LEU B 1 264 ? 122.991 113.461 77.886 1.00 145.13 264 LEU B O 1
ATOM 6771 N N . SER B 1 265 ? 124.407 113.399 76.136 1.00 146.44 265 SER B N 1
ATOM 6772 C CA . SER B 1 265 ? 123.358 113.439 75.126 1.00 146.65 265 SER B CA 1
ATOM 6773 C C . SER B 1 265 ? 122.970 112.026 74.708 1.00 144.72 265 SER B C 1
ATOM 6774 O O . SER B 1 265 ? 123.831 111.225 74.332 1.00 144.30 265 SER B O 1
ATOM 6777 N N . MET B 1 266 ? 121.675 111.734 74.752 1.00 134.06 266 MET B N 1
ATOM 6778 C CA . MET B 1 266 ? 121.155 110.414 74.434 1.00 135.23 266 MET B CA 1
ATOM 6779 C C . MET B 1 266 ? 120.446 110.431 73.085 1.00 134.94 266 MET B C 1
ATOM 6780 O O . MET B 1 266 ? 119.906 111.457 72.661 1.00 135.23 266 MET B O 1
ATOM 6785 N N . SER B 1 267 ? 120.453 109.282 72.415 1.00 133.45 267 SER B N 1
ATOM 6786 C CA . SER B 1 267 ? 119.883 109.136 71.082 1.00 131.08 267 SER B CA 1
ATOM 6787 C C . SER B 1 267 ? 118.578 108.356 71.161 1.00 131.60 267 SER B C 1
ATOM 6788 O O . SER B 1 267 ? 118.534 107.269 71.747 1.00 132.20 267 SER B O 1
ATOM 6791 N N . TYR B 1 268 ? 117.529 108.896 70.546 1.00 127.73 268 TYR B N 1
ATOM 6792 C CA . TYR B 1 268 ? 116.198 108.317 70.630 1.00 127.12 268 TYR B CA 1
ATOM 6793 C C . TYR B 1 268 ? 115.577 108.185 69.247 1.00 126.82 268 TYR B C 1
ATOM 6794 O O . TYR B 1 268 ? 115.986 108.840 68.285 1.00 127.85 268 TYR B O 1
ATOM 6803 N N . THR B 1 269 ? 114.570 107.319 69.171 1.00 122.60 269 THR B N 1
ATOM 6804 C CA . THR B 1 269 ? 113.709 107.171 68.010 1.00 123.86 269 THR B CA 1
ATOM 6805 C C . THR B 1 269 ? 112.268 107.099 68.492 1.00 124.82 269 THR B C 1
ATOM 6806 O O . THR B 1 269 ? 111.993 107.053 69.694 1.00 122.44 269 THR B O 1
ATOM 6810 N N . TYR B 1 270 ? 111.361 107.091 67.561 1.00 126.44 270 TYR B N 1
ATOM 6811 C CA . TYR B 1 270 ? 109.981 107.025 68.015 1.00 124.55 270 TYR B CA 1
ATOM 6812 C C . TYR B 1 270 ? 109.553 105.576 68.231 1.00 123.11 270 TYR B C 1
ATOM 6813 O O . TYR B 1 270 ? 110.047 104.669 67.555 1.00 124.75 270 TYR B O 1
ATOM 6822 N N . PRO B 1 271 ? 108.641 105.329 69.178 1.00 120.44 271 PRO B N 1
ATOM 6823 C CA . PRO B 1 271 ? 108.225 103.943 69.448 1.00 122.70 271 PRO B CA 1
ATOM 6824 C C . PRO B 1 271 ? 107.456 103.297 68.310 1.00 123.95 271 PRO B C 1
ATOM 6825 O O . PRO B 1 271 ? 107.333 102.066 68.296 1.00 120.86 271 PRO B O 1
ATOM 6829 N N . GLY B 1 272 ? 106.930 104.076 67.368 1.00 135.86 272 GLY B N 1
ATOM 6830 C CA . GLY B 1 272 ? 106.159 103.523 66.271 1.00 135.79 272 GLY B CA 1
ATOM 6831 C C . GLY B 1 272 ? 106.968 102.642 65.343 1.00 134.68 272 GLY B C 1
ATOM 6832 O O . GLY B 1 272 ? 106.757 101.427 65.295 1.00 133.44 272 GLY B O 1
ATOM 6833 N N . ARG B 1 273 ? 107.910 103.239 64.623 1.00 138.35 273 ARG B N 1
ATOM 6834 C CA . ARG B 1 273 ? 108.735 102.541 63.640 1.00 137.59 273 ARG B CA 1
ATOM 6835 C C . ARG B 1 273 ? 110.112 103.199 63.650 1.00 138.24 273 ARG B C 1
ATOM 6836 O O . ARG B 1 273 ? 110.490 103.853 64.627 1.00 137.26 273 ARG B O 1
ATOM 6844 N N . THR B 1 274 ? 110.878 102.999 62.581 1.00 148.83 274 THR B N 1
ATOM 6845 C CA . THR B 1 274 ? 112.259 103.459 62.504 1.00 149.95 274 THR B CA 1
ATOM 6846 C C . THR B 1 274 ? 112.373 104.762 61.720 1.00 149.97 274 THR B C 1
ATOM 6847 O O . THR B 1 274 ? 111.695 104.953 60.707 1.00 147.96 274 THR B O 1
ATOM 6851 N N . MET B 1 275 ? 113.238 105.651 62.197 1.00 145.00 275 MET B N 1
ATOM 6852 C CA . MET B 1 275 ? 113.638 106.845 61.455 1.00 142.95 275 MET B CA 1
ATOM 6853 C C . MET B 1 275 ? 115.088 107.154 61.818 1.00 142.84 275 MET B C 1
ATOM 6854 O O . MET B 1 275 ? 115.802 106.300 62.354 1.00 141.84 275 MET B O 1
ATOM 6859 N N . ASP B 1 276 ? 115.526 108.375 61.518 1.00 140.22 276 ASP B N 1
ATOM 6860 C CA . ASP B 1 276 ? 116.886 108.783 61.824 1.00 139.63 276 ASP B CA 1
ATOM 6861 C C . ASP B 1 276 ? 117.091 108.896 63.336 1.00 140.77 276 ASP B C 1
ATOM 6862 O O . ASP B 1 276 ? 116.171 109.260 64.072 1.00 140.76 276 ASP B O 1
ATOM 6867 N N . PRO B 1 277 ? 118.296 108.586 63.821 1.00 141.99 277 PRO B N 1
ATOM 6868 C CA . PRO B 1 277 ? 118.554 108.638 65.268 1.00 140.61 277 PRO B CA 1
ATOM 6869 C C . PRO B 1 277 ? 118.730 110.051 65.803 1.00 139.75 277 PRO B C 1
ATOM 6870 O O . PRO B 1 277 ? 119.857 110.552 65.877 1.00 140.36 277 PRO B O 1
ATOM 6874 N N . HIS B 1 278 ? 117.626 110.705 66.166 1.00 128.20 278 HIS B N 1
ATOM 6875 C CA . HIS B 1 278 ? 117.678 112.027 66.776 1.00 127.73 278 HIS B CA 1
ATOM 6876 C C . HIS B 1 278 ? 118.468 111.991 68.086 1.00 130.05 278 HIS B C 1
ATOM 6877 O O . HIS B 1 278 ? 118.772 110.932 68.637 1.00 131.11 278 HIS B O 1
ATOM 6884 N N . SER B 1 279 ? 118.795 113.179 68.593 1.00 126.04 279 SER B N 1
ATOM 6885 C CA . SER B 1 279 ? 119.603 113.312 69.796 1.00 126.21 279 SER B CA 1
ATOM 6886 C C . SER B 1 279 ? 118.956 114.293 70.764 1.00 124.85 279 SER B C 1
ATOM 6887 O O . SER B 1 279 ? 118.244 115.215 70.359 1.00 124.80 279 SER B O 1
ATOM 6890 N N . GLY B 1 280 ? 119.216 114.082 72.051 1.00 129.68 280 GLY B N 1
ATOM 6891 C CA . GLY B 1 280 ? 118.693 114.954 73.089 1.00 129.09 280 GLY B CA 1
ATOM 6892 C C . GLY B 1 280 ? 119.417 114.715 74.395 1.00 129.43 280 GLY B C 1
ATOM 6893 O O . GLY B 1 280 ? 120.188 113.763 74.540 1.00 130.64 280 GLY B O 1
ATOM 6894 N N . ALA B 1 281 ? 119.150 115.599 75.353 1.00 125.56 281 ALA B N 1
ATOM 6895 C CA . ALA B 1 281 ? 119.790 115.524 76.657 1.00 125.87 281 ALA B CA 1
ATOM 6896 C C . ALA B 1 281 ? 119.163 114.424 77.510 1.00 127.33 281 ALA B C 1
ATOM 6897 O O . ALA B 1 281 ? 118.064 113.935 77.236 1.00 126.84 281 ALA B O 1
ATOM 6899 N N . THR B 1 282 ? 119.885 114.037 78.561 1.00 134.77 282 THR B N 1
ATOM 6900 C CA . THR B 1 282 ? 119.453 112.977 79.463 1.00 133.62 282 THR B CA 1
ATOM 6901 C C . THR B 1 282 ? 118.685 113.489 80.675 1.00 133.96 282 THR B C 1
ATOM 6902 O O . THR B 1 282 ? 118.181 112.676 81.455 1.00 132.08 282 THR B O 1
ATOM 6906 N N . SER B 1 283 ? 118.582 114.806 80.858 1.00 134.57 283 SER B N 1
ATOM 6907 C CA . SER B 1 283 ? 117.967 115.327 82.075 1.00 133.47 283 SER B CA 1
ATOM 6908 C C . SER B 1 283 ? 116.452 115.166 82.057 1.00 133.04 283 SER B C 1
ATOM 6909 O O . SER B 1 283 ? 115.853 114.776 83.066 1.00 132.66 283 SER B O 1
ATOM 6912 N N . LEU B 1 284 ? 115.815 115.452 80.923 1.00 122.31 284 LEU B N 1
ATOM 6913 C CA . LEU B 1 284 ? 114.359 115.492 80.864 1.00 122.00 284 LEU B CA 1
ATOM 6914 C C . LEU B 1 284 ? 113.720 114.121 80.685 1.00 118.78 284 LEU B C 1
ATOM 6915 O O . LEU B 1 284 ? 112.489 114.024 80.728 1.00 117.79 284 LEU B O 1
ATOM 6920 N N . ALA B 1 285 ? 114.509 113.069 80.493 1.00 109.58 285 ALA B N 1
ATOM 6921 C CA . ALA B 1 285 ? 113.977 111.758 80.148 1.00 110.00 285 ALA B CA 1
ATOM 6922 C C . ALA B 1 285 ? 113.702 110.951 81.411 1.00 111.82 285 ALA B C 1
ATOM 6923 O O . ALA B 1 285 ? 114.622 110.662 82.182 1.00 119.34 285 ALA B O 1
ATOM 6925 N N . ARG B 1 286 ? 112.441 110.590 81.614 1.00 101.47 286 ARG B N 1
ATOM 6926 C CA . ARG B 1 286 ? 112.037 109.655 82.654 1.00 101.58 286 ARG B CA 1
ATOM 6927 C C . ARG B 1 286 ? 111.833 108.274 82.044 1.00 104.42 286 ARG B C 1
ATOM 6928 O O . ARG B 1 286 ? 111.702 108.129 80.830 1.00 103.79 286 ARG B O 1
ATOM 6936 N N . MET B 1 287 ? 111.801 107.253 82.896 1.00 107.18 287 MET B N 1
ATOM 6937 C CA . MET B 1 287 ? 111.718 105.875 82.433 1.00 106.04 287 MET B CA 1
ATOM 6938 C C . MET B 1 287 ? 110.401 105.248 82.868 1.00 106.63 287 MET B C 1
ATOM 6939 O O . MET B 1 287 ? 109.977 105.398 84.018 1.00 105.20 287 MET B O 1
ATOM 6944 N N . LEU B 1 288 ? 109.759 104.552 81.937 1.00 101.27 288 LEU B N 1
ATOM 6945 C CA . LEU B 1 288 ? 108.492 103.878 82.172 1.00 98.96 288 LEU B CA 1
ATOM 6946 C C . LEU B 1 288 ? 108.729 102.429 82.579 1.00 100.33 288 LEU B C 1
ATOM 6947 O O . LEU B 1 288 ? 109.803 101.864 82.362 1.00 101.72 288 LEU B O 1
ATOM 6952 N N . TYR B 1 289 ? 107.702 101.829 83.172 1.00 107.86 289 TYR B N 1
ATOM 6953 C CA . TYR B 1 289 ? 107.751 100.438 83.599 1.00 108.76 289 TYR B CA 1
ATOM 6954 C C . TYR B 1 289 ? 106.576 99.679 83.008 1.00 110.24 289 TYR B C 1
ATOM 6955 O O . TYR B 1 289 ? 105.423 100.081 83.189 1.00 109.95 289 TYR B O 1
ATOM 6964 N N . ASN B 1 290 ? 106.868 98.588 82.307 1.00 121.97 290 ASN B N 1
ATOM 6965 C CA . ASN B 1 290 ? 105.825 97.620 82.014 1.00 121.13 290 ASN B CA 1
ATOM 6966 C C . ASN B 1 290 ? 105.399 96.942 83.311 1.00 121.25 290 ASN B C 1
ATOM 6967 O O . ASN B 1 290 ? 106.174 96.831 84.263 1.00 123.50 290 ASN B O 1
ATOM 6972 N N . THR B 1 291 ? 104.152 96.482 83.348 1.00 119.94 291 THR B N 1
ATOM 6973 C CA . THR B 1 291 ? 103.590 96.047 84.620 1.00 121.74 291 THR B CA 1
ATOM 6974 C C . THR B 1 291 ? 104.002 94.626 84.986 1.00 121.18 291 THR B C 1
ATOM 6975 O O . THR B 1 291 ? 103.160 93.805 85.364 1.00 120.32 291 THR B O 1
ATOM 6979 N N . LYS B 1 292 ? 105.288 94.331 84.880 1.00 130.87 292 LYS B N 1
ATOM 6980 C CA . LYS B 1 292 ? 105.889 93.114 85.413 1.00 131.34 292 LYS B CA 1
ATOM 6981 C C . LYS B 1 292 ? 107.141 93.390 86.231 1.00 131.38 292 LYS B C 1
ATOM 6982 O O . LYS B 1 292 ? 107.370 92.719 87.240 1.00 131.96 292 LYS B O 1
ATOM 6988 N N . ASP B 1 293 ? 107.949 94.369 85.830 1.00 129.75 293 ASP B N 1
ATOM 6989 C CA . ASP B 1 293 ? 109.179 94.705 86.539 1.00 131.55 293 ASP B CA 1
ATOM 6990 C C . ASP B 1 293 ? 108.822 95.495 87.790 1.00 131.52 293 ASP B C 1
ATOM 6991 O O . ASP B 1 293 ? 108.338 96.628 87.696 1.00 132.86 293 ASP B O 1
ATOM 6996 N N . GLU B 1 294 ? 109.059 94.893 88.959 1.00 121.69 294 GLU B N 1
ATOM 6997 C CA . GLU B 1 294 ? 108.803 95.504 90.261 1.00 121.46 294 GLU B CA 1
ATOM 6998 C C . GLU B 1 294 ? 107.336 95.886 90.433 1.00 123.41 294 GLU B C 1
ATOM 6999 O O . GLU B 1 294 ? 106.494 95.548 89.594 1.00 124.53 294 GLU B O 1
ATOM 7005 N N . ARG B 1 295 ? 107.018 96.548 91.545 1.00 116.84 295 ARG B N 1
ATOM 7006 C CA . ARG B 1 295 ? 105.714 97.122 91.869 1.00 114.53 295 ARG B CA 1
ATOM 7007 C C . ARG B 1 295 ? 104.621 96.077 92.045 1.00 112.00 295 ARG B C 1
ATOM 7008 O O . ARG B 1 295 ? 103.489 96.443 92.374 1.00 110.56 295 ARG B O 1
ATOM 7016 N N . VAL B 1 296 ? 104.913 94.798 91.850 1.00 118.54 296 VAL B N 1
ATOM 7017 C CA . VAL B 1 296 ? 103.914 93.755 92.035 1.00 120.00 296 VAL B CA 1
ATOM 7018 C C . VAL B 1 296 ? 103.739 93.507 93.526 1.00 122.27 296 VAL B C 1
ATOM 7019 O O . VAL B 1 296 ? 104.718 93.293 94.251 1.00 127.37 296 VAL B O 1
ATOM 7023 N N . LYS B 1 297 ? 102.490 93.580 93.990 1.00 111.19 297 LYS B N 1
ATOM 7024 C CA . LYS B 1 297 ? 102.056 93.430 95.378 1.00 112.45 297 LYS B CA 1
ATOM 7025 C C . LYS B 1 297 ? 102.516 94.579 96.271 1.00 111.76 297 LYS B C 1
ATOM 7026 O O . LYS B 1 297 ? 102.124 94.627 97.442 1.00 108.82 297 LYS B O 1
ATOM 7032 N N . SER B 1 298 ? 103.330 95.504 95.762 1.00 105.76 298 SER B N 1
ATOM 7033 C CA . SER B 1 298 ? 103.598 96.770 96.424 1.00 105.58 298 SER B CA 1
ATOM 7034 C C . SER B 1 298 ? 102.871 97.925 95.763 1.00 105.21 298 SER B C 1
ATOM 7035 O O . SER B 1 298 ? 102.745 98.993 96.369 1.00 107.94 298 SER B O 1
ATOM 7038 N N . LEU B 1 299 ? 102.390 97.720 94.545 1.00 96.49 299 LEU B N 1
ATOM 7039 C CA . LEU B 1 299 ? 101.583 98.679 93.805 1.00 95.14 299 LEU B CA 1
ATOM 7040 C C . LEU B 1 299 ? 100.492 97.860 93.128 1.00 96.90 299 LEU B C 1
ATOM 7041 O O . LEU B 1 299 ? 100.169 96.756 93.580 1.00 105.24 299 LEU B O 1
ATOM 7046 N N . HIS B 1 300 ? 99.864 98.436 92.099 1.00 75.38 300 HIS B N 1
ATOM 7047 C CA . HIS B 1 300 ? 98.819 97.799 91.298 1.00 75.38 300 HIS B CA 1
ATOM 7048 C C . HIS B 1 300 ? 97.508 97.710 92.067 1.00 76.41 300 HIS B C 1
ATOM 7049 O O . HIS B 1 300 ? 96.479 97.339 91.498 1.00 88.63 300 HIS B O 1
ATOM 7056 N N . TYR B 1 301 ? 97.521 98.049 93.352 1.00 56.82 301 TYR B N 1
ATOM 7057 C CA . TYR B 1 301 ? 96.294 98.075 94.130 1.00 60.53 301 TYR B CA 1
ATOM 7058 C C . TYR B 1 301 ? 95.656 99.454 94.162 1.00 64.89 301 TYR B C 1
ATOM 7059 O O . TYR B 1 301 ? 94.513 99.583 94.612 1.00 65.85 301 TYR B O 1
ATOM 7068 N N . LEU B 1 302 ? 96.366 100.482 93.694 1.00 55.16 302 LEU B N 1
ATOM 7069 C CA . LEU B 1 302 ? 95.791 101.814 93.587 1.00 55.64 302 LEU B CA 1
ATOM 7070 C C . LEU B 1 302 ? 94.913 101.966 92.356 1.00 59.85 302 LEU B C 1
ATOM 7071 O O . LEU B 1 302 ? 94.010 102.808 92.354 1.00 58.30 302 LEU B O 1
ATOM 7076 N N . SER B 1 303 ? 95.156 101.170 91.320 1.00 55.75 303 SER B N 1
ATOM 7077 C CA . SER B 1 303 ? 94.406 101.239 90.077 1.00 49.52 303 SER B CA 1
ATOM 7078 C C . SER B 1 303 ? 93.189 100.326 90.059 1.00 48.05 303 SER B C 1
ATOM 7079 O O . SER B 1 303 ? 92.471 100.300 89.056 1.00 56.41 303 SER B O 1
ATOM 7082 N N . ILE B 1 304 ? 92.939 99.583 91.131 1.00 40.03 304 ILE B N 1
ATOM 7083 C CA . ILE B 1 304 ? 91.767 98.721 91.231 1.00 33.76 304 ILE B CA 1
ATOM 7084 C C . ILE B 1 304 ? 90.624 99.559 91.784 1.00 45.65 304 ILE B C 1
ATOM 7085 O O . ILE B 1 304 ? 90.628 99.932 92.959 1.00 56.85 304 ILE B O 1
ATOM 7090 N N . LYS B 1 305 ? 89.640 99.853 90.942 1.00 44.69 305 LYS B N 1
ATOM 7091 C CA . LYS B 1 305 ? 88.530 100.719 91.304 1.00 41.97 305 LYS B CA 1
ATOM 7092 C C . LYS B 1 305 ? 87.213 99.997 91.072 1.00 39.39 305 LYS B C 1
ATOM 7093 O O . LYS B 1 305 ? 87.052 99.283 90.080 1.00 49.48 305 LYS B O 1
ATOM 7099 N N . GLY B 1 306 ? 86.266 100.198 91.985 1.00 31.67 306 GLY B N 1
ATOM 7100 C CA . GLY B 1 306 ? 84.967 99.609 91.849 1.00 36.86 306 GLY B CA 1
ATOM 7101 C C . GLY B 1 306 ? 84.158 100.284 90.760 1.00 42.45 306 GLY B C 1
ATOM 7102 O O . GLY B 1 306 ? 84.631 101.199 90.077 1.00 51.86 306 GLY B O 1
ATOM 7103 N N . PRO B 1 307 ? 82.920 99.823 90.577 1.00 32.60 307 PRO B N 1
ATOM 7104 C CA . PRO B 1 307 ? 82.082 100.407 89.514 1.00 34.85 307 PRO B CA 1
ATOM 7105 C C . PRO B 1 307 ? 81.794 101.888 89.701 1.00 39.63 307 PRO B C 1
ATOM 7106 O O . PRO B 1 307 ? 81.993 102.676 88.766 1.00 50.74 307 PRO B O 1
ATOM 7110 N N . SER B 1 308 ? 81.333 102.290 90.887 1.00 36.19 308 SER B N 1
ATOM 7111 C CA . SER B 1 308 ? 80.905 103.671 91.090 1.00 45.72 308 SER B CA 1
ATOM 7112 C C . SER B 1 308 ? 82.071 104.643 90.968 1.00 43.74 308 SER B C 1
ATOM 7113 O O . SER B 1 308 ? 81.960 105.677 90.299 1.00 52.85 308 SER B O 1
ATOM 7116 N N . LYS B 1 309 ? 83.198 104.323 91.603 1.00 39.95 309 LYS B N 1
ATOM 7117 C CA . LYS B 1 309 ? 84.357 105.210 91.570 1.00 45.39 309 LYS B CA 1
ATOM 7118 C C . LYS B 1 309 ? 84.892 105.364 90.151 1.00 55.62 309 LYS B C 1
ATOM 7119 O O . LYS B 1 309 ? 85.184 106.480 89.697 1.00 64.95 309 LYS B O 1
ATOM 7125 N N . ARG B 1 310 ? 85.011 104.248 89.428 1.00 62.63 310 ARG B N 1
ATOM 7126 C CA . ARG B 1 310 ? 85.529 104.287 88.065 1.00 54.78 310 ARG B CA 1
ATOM 7127 C C . ARG B 1 310 ? 84.599 105.056 87.137 1.00 59.09 310 ARG B C 1
ATOM 7128 O O . ARG B 1 310 ? 85.060 105.864 86.321 1.00 74.16 310 ARG B O 1
ATOM 7136 N N . PHE B 1 311 ? 83.288 104.834 87.250 1.00 31.90 311 PHE B N 1
ATOM 7137 C CA . PHE B 1 311 ? 82.361 105.544 86.375 1.00 31.14 311 PHE B CA 1
ATOM 7138 C C . PHE B 1 311 ? 82.319 107.031 86.700 1.00 35.84 311 PHE B C 1
ATOM 7139 O O . PHE B 1 311 ? 82.187 107.863 85.794 1.00 42.75 311 PHE B O 1
ATOM 7147 N N . GLU B 1 312 ? 82.447 107.389 87.980 1.00 44.75 312 GLU B N 1
ATOM 7148 C CA . GLU B 1 312 ? 82.527 108.799 88.344 1.00 46.79 312 GLU B CA 1
ATOM 7149 C C . GLU B 1 312 ? 83.770 109.453 87.755 1.00 50.77 312 GLU B C 1
ATOM 7150 O O . GLU B 1 312 ? 83.704 110.577 87.242 1.00 60.71 312 GLU B O 1
ATOM 7156 N N . ALA B 1 313 ? 84.912 108.763 87.812 1.00 36.08 313 ALA B N 1
ATOM 7157 C CA . ALA B 1 313 ? 86.129 109.318 87.225 1.00 33.42 313 ALA B CA 1
ATOM 7158 C C . ALA B 1 313 ? 86.000 109.467 85.713 1.00 40.49 313 ALA B C 1
ATOM 7159 O O . ALA B 1 313 ? 86.466 110.457 85.135 1.00 42.38 313 ALA B O 1
ATOM 7161 N N . ILE B 1 314 ? 85.370 108.491 85.054 1.00 45.85 314 ILE B N 1
ATOM 7162 C CA . ILE B 1 314 ? 85.172 108.568 83.607 1.00 36.43 314 ILE B CA 1
ATOM 7163 C C . ILE B 1 314 ? 84.284 109.753 83.251 1.00 44.31 314 ILE B C 1
ATOM 7164 O O . ILE B 1 314 ? 84.569 110.505 82.307 1.00 56.17 314 ILE B O 1
ATOM 7169 N N . ASN B 1 315 ? 83.196 109.941 84.000 1.00 40.25 315 ASN B N 1
ATOM 7170 C CA . ASN B 1 315 ? 82.309 111.070 83.747 1.00 38.15 315 ASN B CA 1
ATOM 7171 C C . ASN B 1 315 ? 83.030 112.393 83.958 1.00 38.38 315 ASN B C 1
ATOM 7172 O O . ASN B 1 315 ? 82.845 113.340 83.183 1.00 42.18 315 ASN B O 1
ATOM 7177 N N . ASN B 1 316 ? 83.860 112.476 85.001 1.00 38.48 316 ASN B N 1
ATOM 7178 C CA . ASN B 1 316 ? 84.618 113.700 85.239 1.00 44.18 316 ASN B CA 1
ATOM 7179 C C . ASN B 1 316 ? 85.591 113.981 84.101 1.00 48.69 316 ASN B C 1
ATOM 7180 O O . ASN B 1 316 ? 85.729 115.130 83.670 1.00 51.28 316 ASN B O 1
ATOM 7185 N N . TYR B 1 317 ? 86.266 112.945 83.594 1.00 49.19 317 TYR B N 1
ATOM 7186 C CA . TYR B 1 317 ? 87.184 113.140 82.472 1.00 43.27 317 TYR B CA 1
ATOM 7187 C C . TYR B 1 317 ? 86.451 113.630 81.230 1.00 43.34 317 TYR B C 1
ATOM 7188 O O . TYR B 1 317 ? 86.918 114.549 80.543 1.00 43.59 317 TYR B O 1
ATOM 7197 N N . ILE B 1 318 ? 85.298 113.026 80.929 1.00 45.56 318 ILE B N 1
ATOM 7198 C CA . ILE B 1 318 ? 84.538 113.414 79.744 1.00 38.54 318 ILE B CA 1
ATOM 7199 C C . ILE B 1 318 ? 84.053 114.852 79.867 1.00 45.74 318 ILE B C 1
ATOM 7200 O O . ILE B 1 318 ? 84.137 115.634 78.913 1.00 46.81 318 ILE B O 1
ATOM 7205 N N . SER B 1 319 ? 83.552 115.229 81.046 1.00 50.52 319 SER B N 1
ATOM 7206 C CA . SER B 1 319 ? 83.077 116.596 81.229 1.00 46.61 319 SER B CA 1
ATOM 7207 C C . SER B 1 319 ? 84.223 117.598 81.251 1.00 44.68 319 SER B C 1
ATOM 7208 O O . SER B 1 319 ? 84.030 118.764 80.894 1.00 46.78 319 SER B O 1
ATOM 7211 N N . SER B 1 320 ? 85.416 117.173 81.658 1.00 44.26 320 SER B N 1
ATOM 7212 C CA . SER B 1 320 ? 86.528 118.101 81.798 1.00 47.10 320 SER B CA 1
ATOM 7213 C C . SER B 1 320 ? 87.269 118.346 80.491 1.00 51.13 320 SER B C 1
ATOM 7214 O O . SER B 1 320 ? 87.709 119.472 80.240 1.00 54.37 320 SER B O 1
ATOM 7217 N N . TYR B 1 321 ? 87.429 117.326 79.649 1.00 59.21 321 TYR B N 1
ATOM 7218 C CA . TYR B 1 321 ? 88.221 117.496 78.436 1.00 57.77 321 TYR B CA 1
ATOM 7219 C C . TYR B 1 321 ? 87.443 117.312 77.144 1.00 56.69 321 TYR B C 1
ATOM 7220 O O . TYR B 1 321 ? 87.810 117.919 76.137 1.00 59.74 321 TYR B O 1
ATOM 7229 N N . PHE B 1 322 ? 86.393 116.499 77.134 1.00 62.24 322 PHE B N 1
ATOM 7230 C CA . PHE B 1 322 ? 85.610 116.286 75.917 1.00 60.20 322 PHE B CA 1
ATOM 7231 C C . PHE B 1 322 ? 84.416 117.230 75.845 1.00 54.93 322 PHE B C 1
ATOM 7232 O O . PHE B 1 322 ? 83.276 116.816 75.650 1.00 58.93 322 PHE B O 1
ATOM 7240 N N . LYS B 1 323 ? 84.683 118.522 76.003 1.00 65.52 323 LYS B N 1
ATOM 7241 C CA . LYS B 1 323 ? 83.670 119.556 75.870 1.00 66.91 323 LYS B CA 1
ATOM 7242 C C . LYS B 1 323 ? 84.208 120.648 74.960 1.00 65.53 323 LYS B C 1
ATOM 7243 O O . LYS B 1 323 ? 85.414 120.748 74.738 1.00 72.61 323 LYS B O 1
ATOM 7249 N N . ASN B 1 324 ? 83.278 121.438 74.418 1.00 67.58 324 ASN B N 1
ATOM 7250 C CA . ASN B 1 324 ? 83.489 122.494 73.426 1.00 77.76 324 ASN B CA 1
ATOM 7251 C C . ASN B 1 324 ? 84.517 122.126 72.356 1.00 75.94 324 ASN B C 1
ATOM 7252 O O . ASN B 1 324 ? 85.293 122.974 71.903 1.00 80.83 324 ASN B O 1
ATOM 7257 N N . LEU B 1 325 ? 84.489 120.873 71.910 1.00 73.95 325 LEU B N 1
ATOM 7258 C CA . LEU B 1 325 ? 85.364 120.435 70.833 1.00 76.00 325 LEU B CA 1
ATOM 7259 C C . LEU B 1 325 ? 84.953 121.092 69.521 1.00 78.14 325 LEU B C 1
ATOM 7260 O O . LEU B 1 325 ? 83.771 121.327 69.261 1.00 79.78 325 LEU B O 1
ATOM 7265 N N . LYS B 1 326 ? 85.945 121.391 68.689 1.00 82.07 326 LYS B N 1
ATOM 7266 C CA . LYS B 1 326 ? 85.723 122.075 67.424 1.00 82.66 326 LYS B CA 1
ATOM 7267 C C . LYS B 1 326 ? 86.085 121.163 66.264 1.00 85.71 326 LYS B C 1
ATOM 7268 O O . LYS B 1 326 ? 87.131 120.508 66.279 1.00 87.09 326 LYS B O 1
ATOM 7274 N N . PHE B 1 327 ? 85.216 121.125 65.259 1.00 97.32 327 PHE B N 1
ATOM 7275 C CA . PHE B 1 327 ? 85.525 120.453 64.005 1.00 97.68 327 PHE B CA 1
ATOM 7276 C C . PHE B 1 327 ? 86.329 121.408 63.124 1.00 102.21 327 PHE B C 1
ATOM 7277 O O . PHE B 1 327 ? 86.858 122.421 63.591 1.00 105.55 327 PHE B O 1
ATOM 7285 N N . ASN B 1 328 ? 86.455 121.080 61.836 1.00 112.89 328 ASN B N 1
ATOM 7286 C CA . ASN B 1 328 ? 87.204 121.940 60.924 1.00 114.31 328 ASN B CA 1
ATOM 7287 C C . ASN B 1 328 ? 86.573 123.325 60.823 1.00 114.56 328 ASN B C 1
ATOM 7288 O O . ASN B 1 328 ? 87.280 124.339 60.832 1.00 111.08 328 ASN B O 1
ATOM 7293 N N . ALA B 1 329 ? 85.245 123.388 60.729 1.00 121.03 329 ALA B N 1
ATOM 7294 C CA . ALA B 1 329 ? 84.547 124.665 60.682 1.00 119.82 329 ALA B CA 1
ATOM 7295 C C . ALA B 1 329 ? 83.369 124.681 61.649 1.00 122.16 329 ALA B C 1
ATOM 7296 O O . ALA B 1 329 ? 82.961 125.745 62.125 1.00 122.15 329 ALA B O 1
ATOM 7298 N N . GLY B 1 330 ? 82.821 123.508 61.947 1.00 115.75 330 GLY B N 1
ATOM 7299 C CA . GLY B 1 330 ? 81.652 123.387 62.791 1.00 114.27 330 GLY B CA 1
ATOM 7300 C C . GLY B 1 330 ? 81.996 123.156 64.247 1.00 110.89 330 GLY B C 1
ATOM 7301 O O . GLY B 1 330 ? 83.087 123.482 64.720 1.00 110.33 330 GLY B O 1
ATOM 7302 N N . LYS B 1 331 ? 81.036 122.582 64.966 1.00 91.22 331 LYS B N 1
ATOM 7303 C CA . LYS B 1 331 ? 81.181 122.274 66.380 1.00 91.54 331 LYS B CA 1
ATOM 7304 C C . LYS B 1 331 ? 80.933 120.791 66.613 1.00 91.98 331 LYS B C 1
ATOM 7305 O O . LYS B 1 331 ? 80.042 120.196 65.998 1.00 90.49 331 LYS B O 1
ATOM 7311 N N . LEU B 1 332 ? 81.730 120.196 67.495 1.00 86.98 332 LEU B N 1
ATOM 7312 C CA . LEU B 1 332 ? 81.551 118.806 67.897 1.00 81.09 332 LEU B CA 1
ATOM 7313 C C . LEU B 1 332 ? 80.745 118.782 69.190 1.00 81.16 332 LEU B C 1
ATOM 7314 O O . LEU B 1 332 ? 81.234 119.204 70.242 1.00 81.51 332 LEU B O 1
ATOM 7319 N N . LEU B 1 333 ? 79.510 118.293 69.112 1.00 75.86 333 LEU B N 1
ATOM 7320 C CA . LEU B 1 333 ? 78.619 118.247 70.269 1.00 75.73 333 LEU B CA 1
ATOM 7321 C C . LEU B 1 333 ? 78.641 116.836 70.848 1.00 73.61 333 LEU B C 1
ATOM 7322 O O . LEU B 1 333 ? 77.787 115.998 70.563 1.00 73.12 333 LEU B O 1
ATOM 7327 N N . ILE B 1 334 ? 79.648 116.581 71.674 1.00 67.15 334 ILE B N 1
ATOM 7328 C CA . ILE B 1 334 ? 79.713 115.344 72.443 1.00 67.11 334 ILE B CA 1
ATOM 7329 C C . ILE B 1 334 ? 78.855 115.507 73.688 1.00 68.08 334 ILE B C 1
ATOM 7330 O O . ILE B 1 334 ? 79.035 116.454 74.461 1.00 73.80 334 ILE B O 1
ATOM 7335 N N . SER B 1 335 ? 77.915 114.590 73.883 1.00 61.26 335 SER B N 1
ATOM 7336 C CA . SER B 1 335 ? 76.937 114.730 74.945 1.00 59.16 335 SER B CA 1
ATOM 7337 C C . SER B 1 335 ? 77.487 114.199 76.265 1.00 60.60 335 SER B C 1
ATOM 7338 O O . SER B 1 335 ? 78.626 113.738 76.361 1.00 58.64 335 SER B O 1
ATOM 7341 N N . ASN B 1 336 ? 76.654 114.270 77.295 1.00 67.33 336 ASN B N 1
ATOM 7342 C CA . ASN B 1 336 ? 76.896 113.692 78.609 1.00 65.61 336 ASN B CA 1
ATOM 7343 C C . ASN B 1 336 ? 75.836 112.622 78.845 1.00 64.34 336 ASN B C 1
ATOM 7344 O O . ASN B 1 336 ? 75.096 112.255 77.927 1.00 69.22 336 ASN B O 1
ATOM 7349 N N . GLU B 1 337 ? 75.757 112.132 80.089 1.00 61.26 337 GLU B N 1
ATOM 7350 C CA . GLU B 1 337 ? 74.810 111.084 80.461 1.00 68.03 337 GLU B CA 1
ATOM 7351 C C . GLU B 1 337 ? 74.990 109.860 79.572 1.00 68.07 337 GLU B C 1
ATOM 7352 O O . GLU B 1 337 ? 74.232 109.678 78.610 1.00 65.60 337 GLU B O 1
ATOM 7358 N N . PRO B 1 338 ? 76.002 109.032 79.839 1.00 50.73 338 PRO B N 1
ATOM 7359 C CA . PRO B 1 338 ? 76.372 107.957 78.908 1.00 49.82 338 PRO B CA 1
ATOM 7360 C C . PRO B 1 338 ? 75.224 106.993 78.649 1.00 51.40 338 PRO B C 1
ATOM 7361 O O . PRO B 1 338 ? 74.208 106.975 79.347 1.00 53.11 338 PRO B O 1
ATOM 7365 N N . LEU B 1 339 ? 75.416 106.172 77.618 1.00 39.86 339 LEU B N 1
ATOM 7366 C CA . LEU B 1 339 ? 74.336 105.358 77.076 1.00 34.35 339 LEU B CA 1
ATOM 7367 C C . LEU B 1 339 ? 73.752 104.431 78.132 1.00 39.23 339 LEU B C 1
ATOM 7368 O O . LEU B 1 339 ? 74.476 103.799 78.903 1.00 47.52 339 LEU B O 1
ATOM 7373 N N . VAL B 1 340 ? 72.426 104.370 78.169 1.00 41.27 340 VAL B N 1
ATOM 7374 C CA . VAL B 1 340 ? 71.688 103.518 79.089 1.00 37.18 340 VAL B CA 1
ATOM 7375 C C . VAL B 1 340 ? 70.869 102.548 78.253 1.00 38.53 340 VAL B C 1
ATOM 7376 O O . VAL B 1 340 ? 69.992 102.967 77.490 1.00 43.27 340 VAL B O 1
ATOM 7380 N N . GLU B 1 341 ? 71.156 101.257 78.393 1.00 48.33 341 GLU B N 1
ATOM 7381 C CA . GLU B 1 341 ? 70.460 100.242 77.617 1.00 49.18 341 GLU B CA 1
ATOM 7382 C C . GLU B 1 341 ? 69.974 99.113 78.513 1.00 51.82 341 GLU B C 1
ATOM 7383 O O . GLU B 1 341 ? 70.033 99.215 79.741 1.00 63.36 341 GLU B O 1
ATOM 7389 N N . LYS B 1 342 ? 69.483 98.040 77.906 1.00 39.29 342 LYS B N 1
ATOM 7390 C CA . LYS B 1 342 ? 69.055 96.842 78.621 1.00 44.74 342 LYS B CA 1
ATOM 7391 C C . LYS B 1 342 ? 69.882 95.681 78.083 1.00 51.66 342 LYS B C 1
ATOM 7392 O O . LYS B 1 342 ? 69.580 95.135 77.018 1.00 56.72 342 LYS B O 1
ATOM 7398 N N . ILE B 1 343 ? 70.925 95.312 78.816 1.00 45.17 343 ILE B N 1
ATOM 7399 C CA . ILE B 1 343 ? 71.858 94.287 78.365 1.00 41.07 343 ILE B CA 1
ATOM 7400 C C . ILE B 1 343 ? 71.273 92.912 78.649 1.00 39.87 343 ILE B C 1
ATOM 7401 O O . ILE B 1 343 ? 70.860 92.618 79.776 1.00 43.14 343 ILE B O 1
ATOM 7406 N N . LYS B 1 344 ? 71.229 92.068 77.625 1.00 35.10 344 LYS B N 1
ATOM 7407 C CA . LYS B 1 344 ? 70.799 90.690 77.784 1.00 41.11 344 LYS B CA 1
ATOM 7408 C C . LYS B 1 344 ? 71.982 89.814 78.188 1.00 48.29 344 LYS B C 1
ATOM 7409 O O . LYS B 1 344 ? 73.145 90.206 78.080 1.00 52.85 344 LYS B O 1
ATOM 7415 N N . ASN B 1 345 ? 71.674 88.610 78.662 1.00 44.28 345 ASN B N 1
ATOM 7416 C CA . ASN B 1 345 ? 72.702 87.689 79.117 1.00 37.96 345 ASN B CA 1
ATOM 7417 C C . ASN B 1 345 ? 72.344 86.269 78.710 1.00 43.31 345 ASN B C 1
ATOM 7418 O O . ASN B 1 345 ? 71.181 85.943 78.468 1.00 46.18 345 ASN B O 1
ATOM 7423 N N . PHE B 1 346 ? 73.370 85.427 78.630 1.00 35.91 346 PHE B N 1
ATOM 7424 C CA . PHE B 1 346 ? 73.166 83.995 78.519 1.00 31.34 346 PHE B CA 1
ATOM 7425 C C . PHE B 1 346 ? 72.879 83.409 79.897 1.00 38.83 346 PHE B C 1
ATOM 7426 O O . PHE B 1 346 ? 73.064 84.057 80.928 1.00 49.40 346 PHE B O 1
ATOM 7434 N N . TRP B 1 347 ? 72.422 82.167 79.913 1.00 35.40 347 TRP B N 1
ATOM 7435 C CA . TRP B 1 347 ? 72.165 81.475 81.165 1.00 36.25 347 TRP B CA 1
ATOM 7436 C C . TRP B 1 347 ? 73.313 80.530 81.492 1.00 39.48 347 TRP B C 1
ATOM 7437 O O . TRP B 1 347 ? 74.047 80.076 80.612 1.00 48.77 347 TRP B O 1
ATOM 7448 N N . ILE B 1 348 ? 73.465 80.245 82.778 1.00 35.73 348 ILE B N 1
ATOM 7449 C CA . ILE B 1 348 ? 74.547 79.365 83.229 1.00 37.27 348 ILE B CA 1
ATOM 7450 C C . ILE B 1 348 ? 74.248 77.936 82.788 1.00 39.27 348 ILE B C 1
ATOM 7451 O O . ILE B 1 348 ? 73.155 77.420 83.075 1.00 46.39 348 ILE B O 1
ATOM 7456 N N . PRO B 1 349 ? 75.166 77.265 82.099 1.00 27.63 349 PRO B N 1
ATOM 7457 C CA . PRO B 1 349 ? 74.907 75.889 81.670 1.00 26.05 349 PRO B CA 1
ATOM 7458 C C . PRO B 1 349 ? 74.901 74.926 82.847 1.00 38.12 349 PRO B C 1
ATOM 7459 O O . PRO B 1 349 ? 75.417 75.211 83.929 1.00 41.27 349 PRO B O 1
ATOM 7463 N N . GLU B 1 350 ? 74.296 73.767 82.616 1.00 46.35 350 GLU B N 1
ATOM 7464 C CA . GLU B 1 350 ? 74.206 72.723 83.626 1.00 40.98 350 GLU B CA 1
ATOM 7465 C C . GLU B 1 350 ? 75.427 71.819 83.538 1.00 38.39 350 GLU B C 1
ATOM 7466 O O . GLU B 1 350 ? 75.780 71.348 82.454 1.00 47.25 350 GLU B O 1
ATOM 7472 N N . LEU B 1 351 ? 76.066 71.579 84.678 1.00 36.03 351 LEU B N 1
ATOM 7473 C CA . LEU B 1 351 ? 77.291 70.797 84.747 1.00 36.35 351 LEU B CA 1
ATOM 7474 C C . LEU B 1 351 ? 77.001 69.362 85.172 1.00 44.35 351 LEU B C 1
ATOM 7475 O O . LEU B 1 351 ? 75.994 69.068 85.819 1.00 50.86 351 LEU B O 1
ATOM 7480 N N . LEU B 1 352 ? 77.912 68.468 84.801 1.00 47.09 352 LEU B N 1
ATOM 7481 C CA . LEU B 1 352 ? 77.783 67.040 85.058 1.00 42.17 352 LEU B CA 1
ATOM 7482 C C . LEU B 1 352 ? 79.000 66.558 85.834 1.00 49.29 352 LEU B C 1
ATOM 7483 O O . LEU B 1 352 ? 80.138 66.836 85.443 1.00 51.64 352 LEU B O 1
ATOM 7488 N N . PHE B 1 353 ? 78.760 65.832 86.919 1.00 46.42 353 PHE B N 1
ATOM 7489 C CA . PHE B 1 353 ? 79.817 65.341 87.792 1.00 39.20 353 PHE B CA 1
ATOM 7490 C C . PHE B 1 353 ? 79.803 63.812 87.810 1.00 44.25 353 PHE B C 1
ATOM 7491 O O . PHE B 1 353 ? 79.086 63.166 87.043 1.00 48.89 353 PHE B O 1
ATOM 7499 N N . ASN B 1 354 ? 80.622 63.237 88.684 1.00 51.96 354 ASN B N 1
ATOM 7500 C CA . ASN B 1 354 ? 80.671 61.790 88.826 1.00 45.72 354 ASN B CA 1
ATOM 7501 C C . ASN B 1 354 ? 79.379 61.265 89.439 1.00 50.65 354 ASN B C 1
ATOM 7502 O O . ASN B 1 354 ? 78.783 61.896 90.316 1.00 62.30 354 ASN B O 1
ATOM 7507 N N . ASN B 1 355 ? 78.956 60.091 88.970 1.00 42.26 355 ASN B N 1
ATOM 7508 C CA . ASN B 1 355 ? 77.695 59.460 89.365 1.00 48.32 355 ASN B CA 1
ATOM 7509 C C . ASN B 1 355 ? 76.521 60.416 89.164 1.00 54.33 355 ASN B C 1
ATOM 7510 O O . ASN B 1 355 ? 75.765 60.719 90.089 1.00 58.16 355 ASN B O 1
ATOM 7515 N N . ASN B 1 356 ? 76.382 60.884 87.920 1.00 45.89 356 ASN B N 1
ATOM 7516 C CA . ASN B 1 356 ? 75.439 61.938 87.556 1.00 49.97 356 ASN B CA 1
ATOM 7517 C C . ASN B 1 356 ? 75.684 63.180 88.403 1.00 61.55 356 ASN B C 1
ATOM 7518 O O . ASN B 1 356 ? 76.665 63.897 88.184 1.00 62.89 356 ASN B O 1
ATOM 7523 N N . ARG B 1 357 ? 74.800 63.439 89.370 1.00 61.46 357 ARG B N 1
ATOM 7524 C CA . ARG B 1 357 ? 74.942 64.539 90.325 1.00 50.32 357 ARG B CA 1
ATOM 7525 C C . ARG B 1 357 ? 75.058 65.885 89.600 1.00 56.27 357 ARG B C 1
ATOM 7526 O O . ARG B 1 357 ? 76.088 66.559 89.622 1.00 62.16 357 ARG B O 1
ATOM 7534 N N . ARG B 1 358 ? 73.965 66.244 88.936 1.00 52.13 358 ARG B N 1
ATOM 7535 C CA . ARG B 1 358 ? 73.924 67.477 88.166 1.00 53.28 358 ARG B CA 1
ATOM 7536 C C . ARG B 1 358 ? 73.944 68.700 89.076 1.00 51.23 358 ARG B C 1
ATOM 7537 O O . ARG B 1 358 ? 73.488 68.662 90.221 1.00 52.70 358 ARG B O 1
ATOM 7545 N N . LEU B 1 359 ? 74.486 69.796 88.549 1.00 38.58 359 LEU B N 1
ATOM 7546 C CA . LEU B 1 359 ? 74.466 71.101 89.209 1.00 36.81 359 LEU B CA 1
ATOM 7547 C C . LEU B 1 359 ? 73.865 72.090 88.218 1.00 47.35 359 LEU B C 1
ATOM 7548 O O . LEU B 1 359 ? 74.534 72.507 87.269 1.00 61.61 359 LEU B O 1
ATOM 7553 N N . LYS B 1 360 ? 72.605 72.458 88.426 1.00 39.90 360 LYS B N 1
ATOM 7554 C CA . LYS B 1 360 ? 71.905 73.350 87.517 1.00 39.96 360 LYS B CA 1
ATOM 7555 C C . LYS B 1 360 ? 71.314 74.517 88.292 1.00 44.61 360 LYS B C 1
ATOM 7556 O O . LYS B 1 360 ? 71.044 74.417 89.491 1.00 50.14 360 LYS B O 1
ATOM 7562 N N . ILE B 1 361 ? 71.128 75.632 87.591 1.00 46.43 361 ILE B N 1
ATOM 7563 C CA . ILE B 1 361 ? 70.645 76.875 88.179 1.00 44.29 361 ILE B CA 1
ATOM 7564 C C . ILE B 1 361 ? 69.271 77.171 87.598 1.00 42.42 361 ILE B C 1
ATOM 7565 O O . ILE B 1 361 ? 69.113 77.273 86.376 1.00 46.37 361 ILE B O 1
ATOM 7570 N N . THR B 1 362 ? 68.281 77.320 88.474 1.00 37.26 362 THR B N 1
ATOM 7571 C CA . THR B 1 362 ? 66.902 77.507 88.048 1.00 37.43 362 THR B CA 1
ATOM 7572 C C . THR B 1 362 ? 66.503 78.969 87.919 1.00 44.50 362 THR B C 1
ATOM 7573 O O . THR B 1 362 ? 65.576 79.278 87.162 1.00 53.90 362 THR B O 1
ATOM 7577 N N . GLY B 1 363 ? 67.171 79.870 88.632 1.00 47.96 363 GLY B N 1
ATOM 7578 C CA . GLY B 1 363 ? 66.828 81.277 88.583 1.00 50.56 363 GLY B CA 1
ATOM 7579 C C . GLY B 1 363 ? 67.719 82.125 89.464 1.00 50.03 363 GLY B C 1
ATOM 7580 O O . GLY B 1 363 ? 68.852 81.739 89.761 1.00 49.60 363 GLY B O 1
ATOM 7581 N N . PHE B 1 364 ? 67.222 83.287 89.884 1.00 62.13 364 PHE B N 1
ATOM 7582 C CA . PHE B 1 364 ? 67.966 84.162 90.791 1.00 61.59 364 PHE B CA 1
ATOM 7583 C C . PHE B 1 364 ? 67.569 83.848 92.233 1.00 57.67 364 PHE B C 1
ATOM 7584 O O . PHE B 1 364 ? 66.863 84.599 92.907 1.00 63.66 364 PHE B O 1
ATOM 7592 N N . ASN B 1 365 ? 68.049 82.698 92.703 1.00 47.14 365 ASN B N 1
ATOM 7593 C CA . ASN B 1 365 ? 67.708 82.212 94.033 1.00 49.70 365 ASN B CA 1
ATOM 7594 C C . ASN B 1 365 ? 68.965 81.910 94.836 1.00 57.04 365 ASN B C 1
ATOM 7595 O O . ASN B 1 365 ? 70.069 82.295 94.439 1.00 59.01 365 ASN B O 1
ATOM 7600 N N . SER B 1 366 ? 68.802 81.238 95.977 1.00 57.45 366 SER B N 1
ATOM 7601 C CA . SER B 1 366 ? 69.948 80.915 96.819 1.00 53.21 366 SER B CA 1
ATOM 7602 C C . SER B 1 366 ? 70.883 79.916 96.151 1.00 50.98 366 SER B C 1
ATOM 7603 O O . SER B 1 366 ? 72.079 79.897 96.455 1.00 51.01 366 SER B O 1
ATOM 7606 N N . GLY B 1 367 ? 70.363 79.076 95.255 1.00 49.46 367 GLY B N 1
ATOM 7607 C CA . GLY B 1 367 ? 71.222 78.142 94.548 1.00 52.22 367 GLY B CA 1
ATOM 7608 C C . GLY B 1 367 ? 72.250 78.828 93.673 1.00 51.72 367 GLY B C 1
ATOM 7609 O O . GLY B 1 367 ? 73.372 78.339 93.526 1.00 52.03 367 GLY B O 1
ATOM 7610 N N . MET B 1 368 ? 71.884 79.964 93.079 1.00 52.30 368 MET B N 1
ATOM 7611 C CA . MET B 1 368 ? 72.835 80.732 92.287 1.00 50.41 368 MET B CA 1
ATOM 7612 C C . MET B 1 368 ? 73.906 81.371 93.160 1.00 56.25 368 MET B C 1
ATOM 7613 O O . MET B 1 368 ? 75.020 81.622 92.687 1.00 60.12 368 MET B O 1
ATOM 7618 N N . ARG B 1 369 ? 73.591 81.640 94.428 1.00 47.89 369 ARG B N 1
ATOM 7619 C CA . ARG B 1 369 ? 74.537 82.324 95.302 1.00 47.89 369 ARG B CA 1
ATOM 7620 C C . ARG B 1 369 ? 75.760 81.463 95.597 1.00 52.57 369 ARG B C 1
ATOM 7621 O O . ARG B 1 369 ? 76.888 81.968 95.619 1.00 53.18 369 ARG B O 1
ATOM 7629 N N . ASP B 1 370 ? 75.561 80.166 95.826 1.00 49.64 370 ASP B N 1
ATOM 7630 C CA . ASP B 1 370 ? 76.638 79.255 96.214 1.00 47.28 370 ASP B CA 1
ATOM 7631 C C . ASP B 1 370 ? 77.145 78.428 95.043 1.00 51.61 370 ASP B C 1
ATOM 7632 O O . ASP B 1 370 ? 77.498 77.263 95.223 1.00 54.62 370 ASP B O 1
ATOM 7637 N N . PHE B 1 371 ? 77.196 79.004 93.840 1.00 39.09 371 PHE B N 1
ATOM 7638 C CA . PHE B 1 371 ? 77.551 78.233 92.651 1.00 27.55 371 PHE B CA 1
ATOM 7639 C C . PHE B 1 371 ? 78.973 77.689 92.740 1.00 40.24 371 PHE B C 1
ATOM 7640 O O . PHE B 1 371 ? 79.199 76.484 92.573 1.00 55.87 371 PHE B O 1
ATOM 7648 N N . ALA B 1 372 ? 79.946 78.559 93.018 1.00 34.44 372 ALA B N 1
ATOM 7649 C CA . ALA B 1 372 ? 81.340 78.126 93.058 1.00 43.14 372 ALA B CA 1
ATOM 7650 C C . ALA B 1 372 ? 81.600 77.176 94.222 1.00 45.27 372 ALA B C 1
ATOM 7651 O O . ALA B 1 372 ? 82.325 76.178 94.076 1.00 48.86 372 ALA B O 1
ATOM 7653 N N . TYR B 1 373 ? 81.020 77.472 95.387 1.00 40.82 373 TYR B N 1
ATOM 7654 C CA . TYR B 1 373 ? 81.202 76.600 96.539 1.00 33.05 373 TYR B CA 1
ATOM 7655 C C . TYR B 1 373 ? 80.609 75.223 96.285 1.00 41.17 373 TYR B C 1
ATOM 7656 O O . TYR B 1 373 ? 81.212 74.209 96.649 1.00 50.54 373 TYR B O 1
ATOM 7665 N N . GLN B 1 374 ? 79.431 75.161 95.660 1.00 38.72 374 GLN B N 1
ATOM 7666 C CA . GLN B 1 374 ? 78.829 73.869 95.364 1.00 35.02 374 GLN B CA 1
ATOM 7667 C C . GLN B 1 374 ? 79.611 73.122 94.297 1.00 37.13 374 GLN B C 1
ATOM 7668 O O . GLN B 1 374 ? 79.686 71.891 94.341 1.00 48.65 374 GLN B O 1
ATOM 7674 N N . ARG B 1 375 ? 80.201 73.844 93.342 1.00 23.31 375 ARG B N 1
ATOM 7675 C CA . ARG B 1 375 ? 81.102 73.218 92.380 1.00 24.33 375 ARG B CA 1
ATOM 7676 C C . ARG B 1 375 ? 82.248 72.510 93.091 1.00 42.36 375 ARG B C 1
ATOM 7677 O O . ARG B 1 375 ? 82.504 71.315 92.867 1.00 52.55 375 ARG B O 1
ATOM 7685 N N . LYS B 1 376 ? 82.934 73.236 93.978 1.00 43.75 376 LYS B N 1
ATOM 7686 C CA . LYS B 1 376 ? 84.057 72.649 94.703 1.00 34.61 376 LYS B CA 1
ATOM 7687 C C . LYS B 1 376 ? 83.608 71.496 95.594 1.00 35.09 376 LYS B C 1
ATOM 7688 O O . LYS B 1 376 ? 84.288 70.468 95.678 1.00 43.90 376 LYS B O 1
ATOM 7694 N N . GLN B 1 377 ? 82.463 71.647 96.263 1.00 44.66 377 GLN B N 1
ATOM 7695 C CA . GLN B 1 377 ? 81.976 70.600 97.154 1.00 43.10 377 GLN B CA 1
ATOM 7696 C C . GLN B 1 377 ? 81.627 69.332 96.389 1.00 44.64 377 GLN B C 1
ATOM 7697 O O . GLN B 1 377 ? 81.908 68.223 96.855 1.00 44.36 377 GLN B O 1
ATOM 7703 N N . LEU B 1 378 ? 80.998 69.472 95.221 1.00 29.93 378 LEU B N 1
ATOM 7704 C CA . LEU B 1 378 ? 80.664 68.302 94.419 1.00 27.80 378 LEU B CA 1
ATOM 7705 C C . LEU B 1 378 ? 81.917 67.598 93.923 1.00 38.13 378 LEU B C 1
ATOM 7706 O O . LEU B 1 378 ? 81.983 66.362 93.929 1.00 48.93 378 LEU B O 1
ATOM 7711 N N . ILE B 1 379 ? 82.927 68.365 93.499 1.00 37.14 379 ILE B N 1
ATOM 7712 C CA . ILE B 1 379 ? 84.184 67.743 93.083 1.00 33.50 379 ILE B CA 1
ATOM 7713 C C . ILE B 1 379 ? 84.826 67.003 94.250 1.00 42.17 379 ILE B C 1
ATOM 7714 O O . ILE B 1 379 ? 85.327 65.883 94.095 1.00 39.66 379 ILE B O 1
ATOM 7719 N N . LYS B 1 380 ? 84.819 67.618 95.434 1.00 46.61 380 LYS B N 1
ATOM 7720 C CA . LYS B 1 380 ? 85.416 66.993 96.610 1.00 38.91 380 LYS B CA 1
ATOM 7721 C C . LYS B 1 380 ? 84.694 65.707 96.988 1.00 43.00 380 LYS B C 1
ATOM 7722 O O . LYS B 1 380 ? 85.333 64.693 97.290 1.00 48.15 380 LYS B O 1
ATOM 7728 N N . ASN B 1 381 ? 83.361 65.730 96.979 1.00 44.74 381 ASN B N 1
ATOM 7729 C CA . ASN B 1 381 ? 82.593 64.577 97.436 1.00 43.41 381 ASN B CA 1
ATOM 7730 C C . ASN B 1 381 ? 82.660 63.427 96.439 1.00 44.74 381 ASN B C 1
ATOM 7731 O O . ASN B 1 381 ? 82.884 62.275 96.824 1.00 49.04 381 ASN B O 1
ATOM 7736 N N . ASN B 1 382 ? 82.469 63.715 95.152 1.00 46.75 382 ASN B N 1
ATOM 7737 C CA . ASN B 1 382 ? 82.293 62.662 94.162 1.00 46.63 382 ASN B CA 1
ATOM 7738 C C . ASN B 1 382 ? 83.557 62.337 93.378 1.00 46.21 382 ASN B C 1
ATOM 7739 O O . ASN B 1 382 ? 83.532 61.422 92.551 1.00 48.14 382 ASN B O 1
ATOM 7744 N N . GLY B 1 383 ? 84.652 63.045 93.611 1.00 40.88 383 GLY B N 1
ATOM 7745 C CA . GLY B 1 383 ? 85.855 62.782 92.851 1.00 43.53 383 GLY B CA 1
ATOM 7746 C C . GLY B 1 383 ? 85.753 63.292 91.421 1.00 45.68 383 GLY B C 1
ATOM 7747 O O . GLY B 1 383 ? 84.828 64.007 91.040 1.00 47.99 383 GLY B O 1
ATOM 7748 N N . VAL B 1 384 ? 86.735 62.895 90.621 1.00 42.87 384 VAL B N 1
ATOM 7749 C CA . VAL B 1 384 ? 86.809 63.347 89.238 1.00 45.61 384 VAL B CA 1
ATOM 7750 C C . VAL B 1 384 ? 85.916 62.478 88.361 1.00 48.12 384 VAL B C 1
ATOM 7751 O O . VAL B 1 384 ? 85.636 61.317 88.673 1.00 51.07 384 VAL B O 1
ATOM 7755 N N . LEU B 1 385 ? 85.453 63.058 87.253 1.00 49.38 385 LEU B N 1
ATOM 7756 C CA . LEU B 1 385 ? 84.567 62.344 86.340 1.00 47.82 385 LEU B CA 1
ATOM 7757 C C . LEU B 1 385 ? 85.328 61.347 85.477 1.00 53.21 385 LEU B C 1
ATOM 7758 O O . LEU B 1 385 ? 84.809 60.271 85.164 1.00 58.30 385 LEU B O 1
ATOM 7763 N N . ASN B 1 386 ? 86.550 61.686 85.078 1.00 61.58 386 ASN B N 1
ATOM 7764 C CA . ASN B 1 386 ? 87.352 60.817 84.225 1.00 65.08 386 ASN B CA 1
ATOM 7765 C C . ASN B 1 386 ? 87.935 59.697 85.077 1.00 64.68 386 ASN B C 1
ATOM 7766 O O . ASN B 1 386 ? 88.785 59.940 85.939 1.00 64.72 386 ASN B O 1
ATOM 7771 N N . ARG B 1 387 ? 87.488 58.468 84.833 1.00 62.95 387 ARG B N 1
ATOM 7772 C CA . ARG B 1 387 ? 87.820 57.321 85.670 1.00 62.38 387 ARG B CA 1
ATOM 7773 C C . ARG B 1 387 ? 88.669 56.295 84.927 1.00 68.22 387 ARG B C 1
ATOM 7774 O O . ARG B 1 387 ? 88.482 55.087 85.077 1.00 74.47 387 ARG B O 1
ATOM 7782 N N . THR B 1 388 ? 89.615 56.764 84.119 1.00 76.39 388 THR B N 1
ATOM 7783 C CA . THR B 1 388 ? 90.524 55.865 83.428 1.00 78.96 388 THR B CA 1
ATOM 7784 C C . THR B 1 388 ? 91.697 55.511 84.341 1.00 79.85 388 THR B C 1
ATOM 7785 O O . THR B 1 388 ? 91.796 55.973 85.480 1.00 81.79 388 THR B O 1
ATOM 7789 N N . SER B 1 389 ? 92.602 54.677 83.834 1.00 85.19 389 SER B N 1
ATOM 7790 C CA . SER B 1 389 ? 93.736 54.224 84.623 1.00 83.79 389 SER B CA 1
ATOM 7791 C C . SER B 1 389 ? 94.773 55.337 84.763 1.00 84.11 389 SER B C 1
ATOM 7792 O O . SER B 1 389 ? 94.674 56.403 84.150 1.00 87.78 389 SER B O 1
ATOM 7795 N N . PHE B 1 390 ? 95.782 55.075 85.586 1.00 75.01 390 PHE B N 1
ATOM 7796 C CA . PHE B 1 390 ? 96.847 56.021 85.877 1.00 78.67 390 PHE B CA 1
ATOM 7797 C C . PHE B 1 390 ? 98.169 55.514 85.309 1.00 77.08 390 PHE B C 1
ATOM 7798 O O . PHE B 1 390 ? 98.224 54.495 84.613 1.00 79.82 390 PHE B O 1
ATOM 7806 N N . ASP B 1 391 ? 99.246 56.238 85.608 1.00 79.76 391 ASP B N 1
ATOM 7807 C CA . ASP B 1 391 ? 100.585 55.830 85.202 1.00 81.94 391 ASP B CA 1
ATOM 7808 C C . ASP B 1 391 ? 101.537 55.850 86.391 1.00 85.46 391 ASP B C 1
ATOM 7809 O O . ASP B 1 391 ? 101.104 56.013 87.536 1.00 89.19 391 ASP B O 1
ATOM 7814 N N . VAL B 1 392 ? 102.833 55.682 86.135 1.00 90.23 392 VAL B N 1
ATOM 7815 C CA . VAL B 1 392 ? 103.808 55.651 87.217 1.00 88.54 392 VAL B CA 1
ATOM 7816 C C . VAL B 1 392 ? 104.052 57.066 87.724 1.00 90.49 392 VAL B C 1
ATOM 7817 O O . VAL B 1 392 ? 104.282 57.996 86.940 1.00 92.49 392 VAL B O 1
ATOM 7821 N N . GLN B 1 393 ? 103.985 57.239 89.041 1.00 87.78 393 GLN B N 1
ATOM 7822 C CA . GLN B 1 393 ? 104.117 58.538 89.681 1.00 87.02 393 GLN B CA 1
ATOM 7823 C C . GLN B 1 393 ? 105.342 58.554 90.584 1.00 87.89 393 GLN B C 1
ATOM 7824 O O . GLN B 1 393 ? 105.741 57.524 91.134 1.00 91.08 393 GLN B O 1
ATOM 7830 N N . TYR B 1 394 ? 105.935 59.735 90.737 1.00 83.49 394 TYR B N 1
ATOM 7831 C CA . TYR B 1 394 ? 107.102 59.915 91.585 1.00 86.57 394 TYR B CA 1
ATOM 7832 C C . TYR B 1 394 ? 106.872 61.083 92.535 1.00 85.25 394 TYR B C 1
ATOM 7833 O O . TYR B 1 394 ? 105.940 61.874 92.373 1.00 88.65 394 TYR B O 1
ATOM 7842 N N . LEU B 1 395 ? 107.732 61.169 93.549 1.00 77.80 395 LEU B N 1
ATOM 7843 C CA . LEU B 1 395 ? 107.616 62.154 94.617 1.00 77.18 395 LEU B CA 1
ATOM 7844 C C . LEU B 1 395 ? 108.988 62.773 94.896 1.00 80.28 395 LEU B C 1
ATOM 7845 O O . LEU B 1 395 ? 109.510 62.701 96.002 1.00 89.63 395 LEU B O 1
ATOM 7850 N N . LEU B 1 396 ? 109.619 63.314 93.849 1.00 79.34 396 LEU B N 1
ATOM 7851 C CA . LEU B 1 396 ? 110.939 63.937 93.940 1.00 85.38 396 LEU B CA 1
ATOM 7852 C C . LEU B 1 396 ? 111.069 64.870 95.141 1.00 88.55 396 LEU B C 1
ATOM 7853 O O . LEU B 1 396 ? 110.384 65.894 95.221 1.00 91.33 396 LEU B O 1
ATOM 7858 N N . VAL B 1 397 ? 111.955 64.520 96.072 1.00 93.12 397 VAL B N 1
ATOM 7859 C CA . VAL B 1 397 ? 112.023 65.179 97.378 1.00 90.14 397 VAL B CA 1
ATOM 7860 C C . VAL B 1 397 ? 113.469 65.202 97.841 1.00 94.89 397 VAL B C 1
ATOM 7861 O O . VAL B 1 397 ? 114.259 64.307 97.513 1.00 98.94 397 VAL B O 1
ATOM 7865 N N . PRO B 1 398 ? 113.862 66.253 98.568 1.00 102.14 398 PRO B N 1
ATOM 7866 C CA . PRO B 1 398 ? 115.220 66.306 99.130 1.00 104.13 398 PRO B CA 1
ATOM 7867 C C . PRO B 1 398 ? 115.560 65.091 99.987 1.00 103.43 398 PRO B C 1
ATOM 7868 O O . PRO B 1 398 ? 114.706 64.299 100.390 1.00 102.73 398 PRO B O 1
ATOM 7872 N N . ASP B 1 399 ? 116.854 64.971 100.287 1.00 115.79 399 ASP B N 1
ATOM 7873 C CA . ASP B 1 399 ? 117.429 63.765 100.876 1.00 115.26 399 ASP B CA 1
ATOM 7874 C C . ASP B 1 399 ? 117.150 63.651 102.369 1.00 118.20 399 ASP B C 1
ATOM 7875 O O . ASP B 1 399 ? 116.252 64.315 102.891 1.00 118.99 399 ASP B O 1
ATOM 7880 N N . GLU B 1 400 ? 117.873 62.767 103.056 1.00 124.20 400 GLU B N 1
ATOM 7881 C CA . GLU B 1 400 ? 117.663 62.570 104.485 1.00 123.50 400 GLU B CA 1
ATOM 7882 C C . GLU B 1 400 ? 118.295 63.658 105.342 1.00 121.87 400 GLU B C 1
ATOM 7883 O O . GLU B 1 400 ? 117.778 63.959 106.423 1.00 121.03 400 GLU B O 1
ATOM 7889 N N . GLN B 1 401 ? 119.404 64.250 104.899 1.00 121.15 401 GLN B N 1
ATOM 7890 C CA . GLN B 1 401 ? 120.044 65.297 105.688 1.00 122.20 401 GLN B CA 1
ATOM 7891 C C . GLN B 1 401 ? 119.302 66.624 105.599 1.00 122.34 401 GLN B C 1
ATOM 7892 O O . GLN B 1 401 ? 119.296 67.392 106.566 1.00 121.61 401 GLN B O 1
ATOM 7898 N N . TYR B 1 402 ? 118.678 66.907 104.461 1.00 116.40 402 TYR B N 1
ATOM 7899 C CA . TYR B 1 402 ? 117.915 68.128 104.244 1.00 115.64 402 TYR B CA 1
ATOM 7900 C C . TYR B 1 402 ? 116.438 67.773 104.162 1.00 115.01 402 TYR B C 1
ATOM 7901 O O . TYR B 1 402 ? 116.056 66.917 103.360 1.00 114.77 402 TYR B O 1
ATOM 7910 N N . MET B 1 403 ? 115.592 68.415 104.972 1.00 118.57 403 MET B N 1
ATOM 7911 C CA . MET B 1 403 ? 114.136 68.137 104.983 1.00 119.67 403 MET B CA 1
ATOM 7912 C C . MET B 1 403 ? 113.806 66.837 105.711 1.00 121.20 403 MET B C 1
ATOM 7913 O O . MET B 1 403 ? 112.634 66.516 105.905 1.00 124.44 403 MET B O 1
ATOM 7918 N N . ASP B 1 404 ? 114.824 66.089 106.109 1.00 122.56 404 ASP B N 1
ATOM 7919 C CA . ASP B 1 404 ? 114.656 64.834 106.842 1.00 123.70 404 ASP B CA 1
ATOM 7920 C C . ASP B 1 404 ? 113.739 63.858 106.115 1.00 123.09 404 ASP B C 1
ATOM 7921 O O . ASP B 1 404 ? 113.601 63.923 104.889 1.00 122.29 404 ASP B O 1
ATOM 7926 N N . ALA B 1 405 ? 113.119 62.943 106.862 1.00 124.18 405 ALA B N 1
ATOM 7927 C CA . ALA B 1 405 ? 112.351 61.863 106.254 1.00 125.34 405 ALA B CA 1
ATOM 7928 C C . ALA B 1 405 ? 110.959 61.708 106.856 1.00 124.43 405 ALA B C 1
ATOM 7929 O O . ALA B 1 405 ? 110.033 61.266 106.169 1.00 125.27 405 ALA B O 1
ATOM 7931 N N . ASN B 1 406 ? 110.797 62.050 108.136 1.00 121.33 406 ASN B N 1
ATOM 7932 C CA . ASN B 1 406 ? 109.506 61.845 108.789 1.00 122.21 406 ASN B CA 1
ATOM 7933 C C . ASN B 1 406 ? 108.453 62.812 108.263 1.00 123.77 406 ASN B C 1
ATOM 7934 O O . ASN B 1 406 ? 107.297 62.423 108.045 1.00 124.07 406 ASN B O 1
ATOM 7939 N N . LEU B 1 407 ? 108.832 64.076 108.054 1.00 118.14 407 LEU B N 1
ATOM 7940 C CA . LEU B 1 407 ? 107.921 65.031 107.432 1.00 117.01 407 LEU B CA 1
ATOM 7941 C C . LEU B 1 407 ? 107.543 64.584 106.029 1.00 118.15 407 LEU B C 1
ATOM 7942 O O . LEU B 1 407 ? 106.383 64.708 105.619 1.00 120.46 407 LEU B O 1
ATOM 7947 N N . VAL B 1 408 ? 108.516 64.064 105.280 1.00 109.24 408 VAL B N 1
ATOM 7948 C CA . VAL B 1 408 ? 108.250 63.571 103.934 1.00 108.91 408 VAL B CA 1
ATOM 7949 C C . VAL B 1 408 ? 107.250 62.426 103.976 1.00 108.24 408 VAL B C 1
ATOM 7950 O O . VAL B 1 408 ? 106.315 62.372 103.172 1.00 111.06 408 VAL B O 1
ATOM 7954 N N . GLU B 1 409 ? 107.429 61.496 104.916 1.00 103.46 409 GLU B N 1
ATOM 7955 C CA . GLU B 1 409 ? 106.518 60.360 105.014 1.00 103.92 409 GLU B CA 1
ATOM 7956 C C . GLU B 1 409 ? 105.111 60.801 105.400 1.00 104.38 409 GLU B C 1
ATOM 7957 O O . GLU B 1 409 ? 104.128 60.301 104.843 1.00 104.78 409 GLU B O 1
ATOM 7963 N N . GLY B 1 410 ? 104.992 61.739 106.342 1.00 98.90 410 GLY B N 1
ATOM 7964 C CA . GLY B 1 410 ? 103.671 62.229 106.711 1.00 97.07 410 GLY B CA 1
ATOM 7965 C C . GLY B 1 410 ? 102.975 62.952 105.573 1.00 99.21 410 GLY B C 1
ATOM 7966 O O . GLY B 1 410 ? 101.781 62.741 105.321 1.00 100.80 410 GLY B O 1
ATOM 7967 N N . PHE B 1 411 ? 103.716 63.806 104.862 1.00 91.22 411 PHE B N 1
ATOM 7968 C CA . PHE B 1 411 ? 103.156 64.511 103.715 1.00 90.22 411 PHE B CA 1
ATOM 7969 C C . PHE B 1 411 ? 102.733 63.537 102.624 1.00 92.60 411 PHE B C 1
ATOM 7970 O O . PHE B 1 411 ? 101.663 63.693 102.022 1.00 93.91 411 PHE B O 1
ATOM 7978 N N . LYS B 1 412 ? 103.558 62.519 102.363 1.00 88.17 412 LYS B N 1
ATOM 7979 C CA . LYS B 1 412 ? 103.217 61.515 101.364 1.00 84.72 412 LYS B CA 1
ATOM 7980 C C . LYS B 1 412 ? 101.969 60.742 101.764 1.00 86.95 412 LYS B C 1
ATOM 7981 O O . LYS B 1 412 ? 101.110 60.464 100.922 1.00 91.14 412 LYS B O 1
ATOM 7987 N N . ASN B 1 413 ? 101.849 60.389 103.046 1.00 88.88 413 ASN B N 1
ATOM 7988 C CA . ASN B 1 413 ? 100.667 59.672 103.513 1.00 87.69 413 ASN B CA 1
ATOM 7989 C C . ASN B 1 413 ? 99.407 60.504 103.313 1.00 88.15 413 ASN B C 1
ATOM 7990 O O . ASN B 1 413 ? 98.394 60.007 102.804 1.00 90.09 413 ASN B O 1
ATOM 7995 N N . ASN B 1 414 ? 99.460 61.783 103.694 1.00 85.21 414 ASN B N 1
ATOM 7996 C CA . ASN B 1 414 ? 98.285 62.639 103.543 1.00 86.68 414 ASN B CA 1
ATOM 7997 C C . ASN B 1 414 ? 97.920 62.836 102.073 1.00 85.98 414 ASN B C 1
ATOM 7998 O O . ASN B 1 414 ? 96.739 62.754 101.700 1.00 87.61 414 ASN B O 1
ATOM 8003 N N . ALA B 1 415 ? 98.920 63.081 101.222 1.00 75.67 415 ALA B N 1
ATOM 8004 C CA . ALA B 1 415 ? 98.653 63.285 99.802 1.00 78.20 415 ALA B CA 1
ATOM 8005 C C . ALA B 1 415 ? 98.100 62.023 99.151 1.00 79.14 415 ALA B C 1
ATOM 8006 O O . ALA B 1 415 ? 97.179 62.096 98.329 1.00 80.12 415 ALA B O 1
ATOM 8008 N N . GLU B 1 416 ? 98.653 60.859 99.500 1.00 77.18 416 GLU B N 1
ATOM 8009 C CA . GLU B 1 416 ? 98.152 59.602 98.960 1.00 74.60 416 GLU B CA 1
ATOM 8010 C C . GLU B 1 416 ? 96.719 59.351 99.397 1.00 75.89 416 GLU B C 1
ATOM 8011 O O . GLU B 1 416 ? 95.893 58.892 98.600 1.00 80.46 416 GLU B O 1
ATOM 8017 N N . PHE B 1 417 ? 96.406 59.642 100.662 1.00 70.67 417 PHE B N 1
ATOM 8018 C CA . PHE B 1 417 ? 95.038 59.471 101.134 1.00 70.09 417 PHE B CA 1
ATOM 8019 C C . PHE B 1 417 ? 94.078 60.360 100.357 1.00 74.59 417 PHE B C 1
ATOM 8020 O O . PHE B 1 417 ? 93.014 59.908 99.915 1.00 77.35 417 PHE B O 1
ATOM 8028 N N . LEU B 1 418 ? 94.453 61.627 100.152 1.00 68.75 418 LEU B N 1
ATOM 8029 C CA . LEU B 1 418 ? 93.569 62.535 99.424 1.00 65.02 418 LEU B CA 1
ATOM 8030 C C . LEU B 1 418 ? 93.386 62.103 97.972 1.00 61.54 418 LEU B C 1
ATOM 8031 O O . LEU B 1 418 ? 92.260 62.113 97.456 1.00 64.05 418 LEU B O 1
ATOM 8036 N N . ILE B 1 419 ? 94.471 61.715 97.297 1.00 57.24 419 ILE B N 1
ATOM 8037 C CA . ILE B 1 419 ? 94.358 61.315 95.897 1.00 55.48 419 ILE B CA 1
ATOM 8038 C C . ILE B 1 419 ? 93.523 60.048 95.764 1.00 57.27 419 ILE B C 1
ATOM 8039 O O . ILE B 1 419 ? 92.651 59.956 94.892 1.00 60.90 419 ILE B O 1
ATOM 8044 N N . LYS B 1 420 ? 93.762 59.055 96.627 1.00 65.34 420 LYS B N 1
ATOM 8045 C CA . LYS B 1 420 ? 92.978 57.827 96.566 1.00 68.20 420 LYS B CA 1
ATOM 8046 C C . LYS B 1 420 ? 91.515 58.081 96.898 1.00 68.05 420 LYS B C 1
ATOM 8047 O O . LYS B 1 420 ? 90.636 57.364 96.409 1.00 64.77 420 LYS B O 1
ATOM 8053 N N . LYS B 1 421 ? 91.232 59.089 97.726 1.00 60.60 421 LYS B N 1
ATOM 8054 C CA . LYS B 1 421 ? 89.846 59.488 97.932 1.00 57.22 421 LYS B CA 1
ATOM 8055 C C . LYS B 1 421 ? 89.268 60.126 96.676 1.00 59.67 421 LYS B C 1
ATOM 8056 O O . LYS B 1 421 ? 88.082 59.953 96.374 1.00 59.38 421 LYS B O 1
ATOM 8062 N N . LEU B 1 422 ? 90.090 60.866 95.929 1.00 61.93 422 LEU B N 1
ATOM 8063 C CA . LEU B 1 422 ? 89.600 61.534 94.726 1.00 57.80 422 LEU B CA 1
ATOM 8064 C C . LEU B 1 422 ? 89.541 60.582 93.536 1.00 57.98 422 LEU B C 1
ATOM 8065 O O . LEU B 1 422 ? 88.470 60.350 92.966 1.00 60.21 422 LEU B O 1
ATOM 8070 N N . ALA B 1 423 ? 90.684 60.024 93.141 1.00 61.39 423 ALA B N 1
ATOM 8071 C CA . ALA B 1 423 ? 90.743 59.114 92.001 1.00 61.33 423 ALA B CA 1
ATOM 8072 C C . ALA B 1 423 ? 91.040 57.702 92.485 1.00 68.04 423 ALA B C 1
ATOM 8073 O O . ALA B 1 423 ? 92.198 57.383 92.794 1.00 69.50 423 ALA B O 1
ATOM 8075 N N . PRO B 1 424 ? 90.042 56.815 92.552 1.00 68.06 424 PRO B N 1
ATOM 8076 C CA . PRO B 1 424 ? 90.261 55.483 93.136 1.00 62.24 424 PRO B CA 1
ATOM 8077 C C . PRO B 1 424 ? 91.141 54.560 92.309 1.00 66.83 424 PRO B C 1
ATOM 8078 O O . PRO B 1 424 ? 91.350 53.413 92.720 1.00 75.90 424 PRO B O 1
ATOM 8082 N N . ALA B 1 425 ? 91.656 54.998 91.165 1.00 67.35 425 ALA B N 1
ATOM 8083 C CA . ALA B 1 425 ? 92.558 54.185 90.363 1.00 66.50 425 ALA B CA 1
ATOM 8084 C C . ALA B 1 425 ? 94.022 54.437 90.692 1.00 69.16 425 ALA B C 1
ATOM 8085 O O . ALA B 1 425 ? 94.900 53.892 90.016 1.00 73.33 425 ALA B O 1
ATOM 8087 N N . PHE B 1 426 ? 94.301 55.252 91.703 1.00 76.43 426 PHE B N 1
ATOM 8088 C CA . PHE B 1 426 ? 95.676 55.553 92.073 1.00 81.80 426 PHE B CA 1
ATOM 8089 C C . PHE B 1 426 ? 96.335 54.339 92.716 1.00 83.00 426 PHE B C 1
ATOM 8090 O O . PHE B 1 426 ? 95.742 53.666 93.563 1.00 77.43 426 PHE B O 1
ATOM 8098 N N . ASP B 1 427 ? 97.570 54.054 92.301 1.00 86.76 427 ASP B N 1
ATOM 8099 C CA . ASP B 1 427 ? 98.296 52.879 92.772 1.00 84.08 427 ASP B CA 1
ATOM 8100 C C . ASP B 1 427 ? 99.223 53.205 93.939 1.00 84.78 427 ASP B C 1
ATOM 8101 O O . ASP B 1 427 ? 99.030 52.705 95.050 1.00 85.42 427 ASP B O 1
ATOM 8106 N N . LYS B 1 428 ? 100.221 54.052 93.707 1.00 90.98 428 LYS B N 1
ATOM 8107 C CA . LYS B 1 428 ? 101.270 54.292 94.689 1.00 88.25 428 LYS B CA 1
ATOM 8108 C C . LYS B 1 428 ? 101.992 55.578 94.319 1.00 88.16 428 LYS B C 1
ATOM 8109 O O . LYS B 1 428 ? 101.729 56.185 93.279 1.00 92.32 428 LYS B O 1
ATOM 8115 N N . PHE B 1 429 ? 102.914 55.982 95.186 1.00 82.30 429 PHE B N 1
ATOM 8116 C CA . PHE B 1 429 ? 103.526 57.301 95.095 1.00 83.39 429 PHE B CA 1
ATOM 8117 C C . PHE B 1 429 ? 105.035 57.200 95.309 1.00 88.65 429 PHE B C 1
ATOM 8118 O O . PHE B 1 429 ? 105.600 57.864 96.178 1.00 93.96 429 PHE B O 1
ATOM 8126 N N . ILE B 1 430 ? 105.689 56.328 94.532 1.00 87.76 430 ILE B N 1
ATOM 8127 C CA . ILE B 1 430 ? 107.103 55.963 94.661 1.00 89.62 430 ILE B CA 1
ATOM 8128 C C . ILE B 1 430 ? 108.005 57.164 94.926 1.00 92.73 430 ILE B C 1
ATOM 8129 O O . ILE B 1 430 ? 107.971 58.155 94.190 1.00 94.24 430 ILE B O 1
ATOM 8134 N N . ILE B 1 431 ? 108.825 57.075 95.976 1.00 90.38 431 ILE B N 1
ATOM 8135 C CA . ILE B 1 431 ? 109.644 58.186 96.449 1.00 86.52 431 ILE B CA 1
ATOM 8136 C C . ILE B 1 431 ? 110.993 58.167 95.745 1.00 88.02 431 ILE B C 1
ATOM 8137 O O . ILE B 1 431 ? 111.563 57.100 95.491 1.00 94.38 431 ILE B O 1
ATOM 8142 N N . ILE B 1 432 ? 111.508 59.353 95.428 1.00 91.36 432 ILE B N 1
ATOM 8143 C CA . ILE B 1 432 ? 112.844 59.521 94.868 1.00 95.37 432 ILE B CA 1
ATOM 8144 C C . ILE B 1 432 ? 113.540 60.648 95.621 1.00 96.97 432 ILE B C 1
ATOM 8145 O O . ILE B 1 432 ? 112.965 61.727 95.797 1.00 98.48 432 ILE B O 1
ATOM 8150 N N . ARG B 1 433 ? 114.772 60.399 96.062 1.00 98.46 433 ARG B N 1
ATOM 8151 C CA . ARG B 1 433 ? 115.532 61.346 96.867 1.00 97.17 433 ARG B CA 1
ATOM 8152 C C . ARG B 1 433 ? 116.666 61.950 96.051 1.00 97.91 433 ARG B C 1
ATOM 8153 O O . ARG B 1 433 ? 117.280 61.270 95.224 1.00 100.43 433 ARG B O 1
ATOM 8161 N N . TYR B 1 434 ? 116.939 63.230 96.286 1.00 100.61 434 TYR B N 1
ATOM 8162 C CA . TYR B 1 434 ? 118.041 63.932 95.648 1.00 100.56 434 TYR B CA 1
ATOM 8163 C C . TYR B 1 434 ? 118.721 64.837 96.664 1.00 103.63 434 TYR B C 1
ATOM 8164 O O . TYR B 1 434 ? 118.077 65.302 97.612 1.00 104.22 434 TYR B O 1
ATOM 8173 N N . PRO B 1 435 ? 120.012 65.102 96.497 1.00 112.45 435 PRO B N 1
ATOM 8174 C CA . PRO B 1 435 ? 120.694 66.083 97.342 1.00 111.25 435 PRO B CA 1
ATOM 8175 C C . PRO B 1 435 ? 120.640 67.473 96.716 1.00 114.49 435 PRO B C 1
ATOM 8176 O O . PRO B 1 435 ? 120.242 67.651 95.564 1.00 119.53 435 PRO B O 1
ATOM 8180 N N . VAL B 1 436 ? 121.053 68.463 97.505 1.00 122.55 436 VAL B N 1
ATOM 8181 C CA . VAL B 1 436 ? 120.954 69.861 97.116 1.00 124.47 436 VAL B CA 1
ATOM 8182 C C . VAL B 1 436 ? 122.325 70.499 96.916 1.00 124.65 436 VAL B C 1
ATOM 8183 O O . VAL B 1 436 ? 122.509 71.286 95.985 1.00 123.46 436 VAL B O 1
ATOM 8187 N N . LYS B 1 437 ? 123.297 70.166 97.770 1.00 134.66 437 LYS B N 1
ATOM 8188 C CA . LYS B 1 437 ? 124.669 70.685 97.712 1.00 135.51 437 LYS B CA 1
ATOM 8189 C C . LYS B 1 437 ? 124.628 72.208 97.792 1.00 136.54 437 LYS B C 1
ATOM 8190 O O . LYS B 1 437 ? 124.089 72.739 98.779 1.00 135.07 437 LYS B O 1
ATOM 8196 N N . SER B 1 438 ? 125.164 72.940 96.821 1.00 139.50 438 SER B N 1
ATOM 8197 C CA . SER B 1 438 ? 125.291 74.389 96.888 1.00 139.48 438 SER B CA 1
ATOM 8198 C C . SER B 1 438 ? 124.298 75.055 95.940 1.00 137.73 438 SER B C 1
ATOM 8199 O O . SER B 1 438 ? 123.474 74.401 95.295 1.00 135.85 438 SER B O 1
ATOM 8202 N N . CYS B 1 439 ? 124.393 76.382 95.859 1.00 134.11 439 CYS B N 1
ATOM 8203 C CA . CYS B 1 439 ? 123.487 77.200 95.055 1.00 135.16 439 CYS B CA 1
ATOM 8204 C C . CYS B 1 439 ? 124.168 77.520 93.729 1.00 135.34 439 CYS B C 1
ATOM 8205 O O . CYS B 1 439 ? 125.002 78.425 93.647 1.00 135.18 439 CYS B O 1
ATOM 8208 N N . THR B 1 440 ? 123.812 76.772 92.690 1.00 127.51 440 THR B N 1
ATOM 8209 C CA . THR B 1 440 ? 124.311 77.000 91.339 1.00 125.63 440 THR B CA 1
ATOM 8210 C C . THR B 1 440 ? 123.203 77.225 90.325 1.00 126.01 440 THR B C 1
ATOM 8211 O O . THR B 1 440 ? 123.384 78.012 89.391 1.00 127.98 440 THR B O 1
ATOM 8215 N N . SER B 1 441 ? 122.083 76.505 90.462 1.00 121.76 441 SER B N 1
ATOM 8216 C CA . SER B 1 441 ? 120.882 76.605 89.632 1.00 120.94 441 SER B CA 1
ATOM 8217 C C . SER B 1 441 ? 121.101 76.038 88.233 1.00 120.65 441 SER B C 1
ATOM 8218 O O . SER B 1 441 ? 120.154 75.934 87.448 1.00 122.28 441 SER B O 1
ATOM 8221 N N . ALA B 1 442 ? 122.328 75.669 87.914 1.00 120.03 442 ALA B N 1
ATOM 8222 C CA . ALA B 1 442 ? 122.639 74.991 86.662 1.00 121.11 442 ALA B CA 1
ATOM 8223 C C . ALA B 1 442 ? 123.395 73.691 86.880 1.00 123.71 442 ALA B C 1
ATOM 8224 O O . ALA B 1 442 ? 123.122 72.705 86.191 1.00 123.24 442 ALA B O 1
ATOM 8226 N N . SER B 1 443 ? 124.344 73.664 87.818 1.00 130.48 443 SER B N 1
ATOM 8227 C CA . SER B 1 443 ? 124.971 72.400 88.186 1.00 131.07 443 SER B CA 1
ATOM 8228 C C . SER B 1 443 ? 124.017 71.547 89.009 1.00 130.98 443 SER B C 1
ATOM 8229 O O . SER B 1 443 ? 123.967 70.322 88.841 1.00 130.33 443 SER B O 1
ATOM 8232 N N . VAL B 1 444 ? 123.242 72.180 89.893 1.00 130.96 444 VAL B N 1
ATOM 8233 C CA . VAL B 1 444 ? 122.220 71.461 90.642 1.00 131.08 444 VAL B CA 1
ATOM 8234 C C . VAL B 1 444 ? 121.111 70.972 89.725 1.00 128.81 444 VAL B C 1
ATOM 8235 O O . VAL B 1 444 ? 120.360 70.069 90.099 1.00 129.09 444 VAL B O 1
ATOM 8239 N N . GLN B 1 445 ? 120.994 71.542 88.525 1.00 128.12 445 GLN B N 1
ATOM 8240 C CA . GLN B 1 445 ? 120.027 71.040 87.557 1.00 129.82 445 GLN B CA 1
ATOM 8241 C C . GLN B 1 445 ? 120.391 69.626 87.121 1.00 130.12 445 GLN B C 1
ATOM 8242 O O . GLN B 1 445 ? 119.543 68.726 87.106 1.00 129.03 445 GLN B O 1
ATOM 8248 N N . ILE B 1 446 ? 121.659 69.416 86.761 1.00 136.05 446 ILE B N 1
ATOM 8249 C CA . ILE B 1 446 ? 122.133 68.086 86.393 1.00 136.05 446 ILE B CA 1
ATOM 8250 C C . ILE B 1 446 ? 122.210 67.184 87.617 1.00 135.02 446 ILE B C 1
ATOM 8251 O O . ILE B 1 446 ? 121.875 65.995 87.553 1.00 135.32 446 ILE B O 1
ATOM 8256 N N . GLN B 1 447 ? 122.663 67.728 88.748 1.00 130.66 447 GLN B N 1
ATOM 8257 C CA . GLN B 1 447 ? 122.834 66.921 89.952 1.00 131.77 447 GLN B CA 1
ATOM 8258 C C . GLN B 1 447 ? 121.502 66.418 90.494 1.00 131.90 447 GLN B C 1
ATOM 8259 O O . GLN B 1 447 ? 121.421 65.290 90.994 1.00 130.94 447 GLN B O 1
ATOM 8265 N N . GLU B 1 448 ? 120.449 67.221 90.375 1.00 127.89 448 GLU B N 1
ATOM 8266 C CA . GLU B 1 448 ? 119.177 66.962 91.031 1.00 126.91 448 GLU B CA 1
ATOM 8267 C C . GLU B 1 448 ? 118.295 65.991 90.258 1.00 125.55 448 GLU B C 1
ATOM 8268 O O . GLU B 1 448 ? 117.703 65.090 90.858 1.00 127.71 448 GLU B O 1
ATOM 8274 N N . ILE B 1 449 ? 118.178 66.155 88.943 1.00 133.85 449 ILE B N 1
ATOM 8275 C CA . ILE B 1 449 ? 117.270 65.324 88.164 1.00 136.79 449 ILE B CA 1
ATOM 8276 C C . ILE B 1 449 ? 117.952 64.593 87.015 1.00 137.62 449 ILE B C 1
ATOM 8277 O O . ILE B 1 449 ? 117.309 63.743 86.379 1.00 136.76 449 ILE B O 1
ATOM 8282 N N . GLU B 1 450 ? 119.208 64.884 86.698 1.00 143.58 450 GLU B N 1
ATOM 8283 C CA . GLU B 1 450 ? 119.897 64.146 85.650 1.00 143.74 450 GLU B CA 1
ATOM 8284 C C . GLU B 1 450 ? 120.848 63.089 86.195 1.00 143.04 450 GLU B C 1
ATOM 8285 O O . GLU B 1 450 ? 121.546 62.441 85.409 1.00 141.65 450 GLU B O 1
ATOM 8291 N N . LYS B 1 451 ? 120.891 62.896 87.513 1.00 133.91 451 LYS B N 1
ATOM 8292 C CA . LYS B 1 451 ? 121.739 61.878 88.116 1.00 133.36 451 LYS B CA 1
ATOM 8293 C C . LYS B 1 451 ? 120.923 60.772 88.772 1.00 133.99 451 LYS B C 1
ATOM 8294 O O . LYS B 1 451 ? 121.074 59.600 88.417 1.00 134.38 451 LYS B O 1
ATOM 8300 N N . VAL B 1 452 ? 120.055 61.114 89.723 1.00 128.16 452 VAL B N 1
ATOM 8301 C CA . VAL B 1 452 ? 119.273 60.084 90.396 1.00 128.72 452 VAL B CA 1
ATOM 8302 C C . VAL B 1 452 ? 118.167 59.559 89.492 1.00 129.70 452 VAL B C 1
ATOM 8303 O O . VAL B 1 452 ? 117.899 58.352 89.474 1.00 129.68 452 VAL B O 1
ATOM 8307 N N . LEU B 1 453 ? 117.508 60.437 88.735 1.00 129.12 453 LEU B N 1
ATOM 8308 C CA . LEU B 1 453 ? 116.469 59.986 87.819 1.00 129.52 453 LEU B CA 1
ATOM 8309 C C . LEU B 1 453 ? 117.049 59.167 86.675 1.00 128.99 453 LEU B C 1
ATOM 8310 O O . LEU B 1 453 ? 116.415 58.209 86.220 1.00 128.00 453 LEU B O 1
ATOM 8315 N N . HIS B 1 454 ? 118.242 59.528 86.199 1.00 135.82 454 HIS B N 1
ATOM 8316 C CA . HIS B 1 454 ? 118.904 58.745 85.164 1.00 136.34 454 HIS B CA 1
ATOM 8317 C C . HIS B 1 454 ? 119.462 57.437 85.708 1.00 135.68 454 HIS B C 1
ATOM 8318 O O . HIS B 1 454 ? 119.566 56.457 84.961 1.00 135.90 454 HIS B O 1
ATOM 8325 N N . ARG B 1 455 ? 119.837 57.404 86.989 1.00 133.82 455 ARG B N 1
ATOM 8326 C CA . ARG B 1 455 ? 120.268 56.149 87.597 1.00 135.95 455 ARG B CA 1
ATOM 8327 C C . ARG B 1 455 ? 119.131 55.136 87.618 1.00 135.68 455 ARG B C 1
ATOM 8328 O O . ARG B 1 455 ? 119.337 53.951 87.331 1.00 136.71 455 ARG B O 1
ATOM 8336 N N . ARG B 1 456 ? 117.923 55.586 87.941 1.00 121.15 456 ARG B N 1
ATOM 8337 C CA . ARG B 1 456 ? 116.748 54.734 87.888 1.00 121.22 456 ARG B CA 1
ATOM 8338 C C . ARG B 1 456 ? 116.165 54.776 86.476 1.00 123.13 456 ARG B C 1
ATOM 8339 O O . ARG B 1 456 ? 116.683 55.453 85.585 1.00 123.32 456 ARG B O 1
ATOM 8347 N N . ASN B 1 457 ? 115.073 54.043 86.257 1.00 125.37 457 ASN B N 1
ATOM 8348 C CA . ASN B 1 457 ? 114.354 54.065 84.990 1.00 125.54 457 ASN B CA 1
ATOM 8349 C C . ASN B 1 457 ? 113.216 55.078 85.003 1.00 124.94 457 ASN B C 1
ATOM 8350 O O . ASN B 1 457 ? 112.216 54.906 84.299 1.00 123.20 457 ASN B O 1
ATOM 8355 N N . ALA B 1 458 ? 113.358 56.135 85.798 1.00 117.84 458 ALA B N 1
ATOM 8356 C CA . ALA B 1 458 ? 112.284 57.099 86.023 1.00 116.76 458 ALA B CA 1
ATOM 8357 C C . ALA B 1 458 ? 112.401 58.283 85.061 1.00 115.74 458 ALA B C 1
ATOM 8358 O O . ALA B 1 458 ? 112.530 59.441 85.454 1.00 115.39 458 ALA B O 1
ATOM 8360 N N . LEU B 1 459 ? 112.353 57.967 83.769 1.00 119.73 459 LEU B N 1
ATOM 8361 C CA . LEU B 1 459 ? 112.352 58.985 82.729 1.00 119.24 459 LEU B CA 1
ATOM 8362 C C . LEU B 1 459 ? 110.984 59.216 82.113 1.00 120.85 459 LEU B C 1
ATOM 8363 O O . LEU B 1 459 ? 110.747 60.288 81.554 1.00 120.82 459 LEU B O 1
ATOM 8368 N N . HIS B 1 460 ? 110.085 58.239 82.199 1.00 109.48 460 HIS B N 1
ATOM 8369 C CA . HIS B 1 460 ? 108.718 58.368 81.716 1.00 105.83 460 HIS B CA 1
ATOM 8370 C C . HIS B 1 460 ? 107.772 58.279 82.902 1.00 106.42 460 HIS B C 1
ATOM 8371 O O . HIS B 1 460 ? 107.840 57.326 83.684 1.00 107.00 460 HIS B O 1
ATOM 8378 N N . GLY B 1 461 ? 106.899 59.266 83.032 1.00 97.88 461 GLY B N 1
ATOM 8379 C CA . GLY B 1 461 ? 105.992 59.322 84.158 1.00 96.03 461 GLY B CA 1
ATOM 8380 C C . GLY B 1 461 ? 105.452 60.729 84.322 1.00 95.77 461 GLY B C 1
ATOM 8381 O O . GLY B 1 461 ? 105.550 61.561 83.423 1.00 98.26 461 GLY B O 1
ATOM 8382 N N . PHE B 1 462 ? 104.874 60.971 85.497 1.00 74.63 462 PHE B N 1
ATOM 8383 C CA . PHE B 1 462 ? 104.299 62.277 85.799 1.00 76.16 462 PHE B CA 1
ATOM 8384 C C . PHE B 1 462 ? 105.028 62.983 86.934 1.00 76.13 462 PHE B C 1
ATOM 8385 O O . PHE B 1 462 ? 105.527 64.095 86.731 1.00 82.48 462 PHE B O 1
ATOM 8393 N N . ALA B 1 463 ? 105.109 62.372 88.117 1.00 75.58 463 ALA B N 1
ATOM 8394 C CA . ALA B 1 463 ? 105.845 62.903 89.264 1.00 77.55 463 ALA B CA 1
ATOM 8395 C C . ALA B 1 463 ? 105.335 64.254 89.756 1.00 72.97 463 ALA B C 1
ATOM 8396 O O . ALA B 1 463 ? 104.437 64.854 89.158 1.00 76.70 463 ALA B O 1
ATOM 8398 N N . LEU B 1 464 ? 105.891 64.718 90.874 1.00 64.59 464 LEU B N 1
ATOM 8399 C CA . LEU B 1 464 ? 105.716 66.091 91.328 1.00 65.27 464 LEU B CA 1
ATOM 8400 C C . LEU B 1 464 ? 106.888 66.423 92.236 1.00 66.56 464 LEU B C 1
ATOM 8401 O O . LEU B 1 464 ? 107.235 65.632 93.117 1.00 68.82 464 LEU B O 1
ATOM 8406 N N . VAL B 1 465 ? 107.496 67.580 92.017 1.00 71.67 465 VAL B N 1
ATOM 8407 C CA . VAL B 1 465 ? 108.761 67.932 92.647 1.00 73.69 465 VAL B CA 1
ATOM 8408 C C . VAL B 1 465 ? 108.505 68.883 93.803 1.00 74.67 465 VAL B C 1
ATOM 8409 O O . VAL B 1 465 ? 107.622 69.746 93.733 1.00 81.55 465 VAL B O 1
ATOM 8413 N N . VAL B 1 466 ? 109.280 68.726 94.870 1.00 74.14 466 VAL B N 1
ATOM 8414 C CA . VAL B 1 466 ? 109.220 69.600 96.034 1.00 75.30 466 VAL B CA 1
ATOM 8415 C C . VAL B 1 466 ? 110.438 70.511 95.998 1.00 79.32 466 VAL B C 1
ATOM 8416 O O . VAL B 1 466 ? 111.577 70.042 96.105 1.00 84.66 466 VAL B O 1
ATOM 8420 N N . LEU B 1 467 ? 110.202 71.806 95.841 1.00 90.80 467 LEU B N 1
ATOM 8421 C CA . LEU B 1 467 ? 111.300 72.756 95.704 1.00 90.60 467 LEU B CA 1
ATOM 8422 C C . LEU B 1 467 ? 111.994 72.960 97.046 1.00 90.16 467 LEU B C 1
ATOM 8423 O O . LEU B 1 467 ? 111.319 73.154 98.063 1.00 88.84 467 LEU B O 1
ATOM 8428 N N . PRO B 1 468 ? 113.323 72.925 97.093 1.00 93.84 468 PRO B N 1
ATOM 8429 C CA . PRO B 1 468 ? 114.017 73.165 98.364 1.00 96.81 468 PRO B CA 1
ATOM 8430 C C . PRO B 1 468 ? 114.061 74.640 98.729 1.00 98.79 468 PRO B C 1
ATOM 8431 O O . PRO B 1 468 ? 114.820 75.415 98.138 1.00 99.34 468 PRO B O 1
ATOM 8435 N N . ASP B 1 469 ? 113.246 75.039 99.703 1.00 109.78 469 ASP B N 1
ATOM 8436 C CA . ASP B 1 469 ? 113.197 76.421 100.167 1.00 111.44 469 ASP B CA 1
ATOM 8437 C C . ASP B 1 469 ? 112.966 76.474 101.670 1.00 113.41 469 ASP B C 1
ATOM 8438 O O . ASP B 1 469 ? 112.173 77.284 102.162 1.00 116.04 469 ASP B O 1
ATOM 8443 N N . LEU B 1 470 ? 113.650 75.608 102.423 1.00 121.56 470 LEU B N 1
ATOM 8444 C CA . LEU B 1 470 ? 113.364 75.472 103.849 1.00 122.03 470 LEU B CA 1
ATOM 8445 C C . LEU B 1 470 ? 113.659 76.762 104.605 1.00 123.39 470 LEU B C 1
ATOM 8446 O O . LEU B 1 470 ? 112.753 77.396 105.158 1.00 123.35 470 LEU B O 1
ATOM 8451 N N . ASP B 1 471 ? 114.926 77.168 104.643 1.00 134.08 471 ASP B N 1
ATOM 8452 C CA . ASP B 1 471 ? 115.337 78.320 105.433 1.00 135.11 471 ASP B CA 1
ATOM 8453 C C . ASP B 1 471 ? 116.338 79.154 104.652 1.00 135.99 471 ASP B C 1
ATOM 8454 O O . ASP B 1 471 ? 117.272 78.608 104.057 1.00 135.68 471 ASP B O 1
ATOM 8459 N N . ALA B 1 472 ? 116.134 80.475 104.666 1.00 138.67 472 ALA B N 1
ATOM 8460 C CA . ALA B 1 472 ? 117.081 81.447 104.114 1.00 137.63 472 ALA B CA 1
ATOM 8461 C C . ALA B 1 472 ? 117.393 81.175 102.644 1.00 137.11 472 ALA B C 1
ATOM 8462 O O . ALA B 1 472 ? 118.537 81.297 102.201 1.00 136.69 472 ALA B O 1
ATOM 8464 N N . PHE B 1 473 ? 116.373 80.798 101.880 1.00 130.83 473 PHE B N 1
ATOM 8465 C CA . PHE B 1 473 ? 116.560 80.593 100.451 1.00 131.52 473 PHE B CA 1
ATOM 8466 C C . PHE B 1 473 ? 116.727 81.934 99.748 1.00 131.26 473 PHE B C 1
ATOM 8467 O O . PHE B 1 473 ? 116.010 82.898 100.031 1.00 132.22 473 PHE B O 1
ATOM 8475 N N . SER B 1 474 ? 117.699 82.003 98.852 1.00 130.90 474 SER B N 1
ATOM 8476 C CA . SER B 1 474 ? 117.913 83.257 98.148 1.00 131.58 474 SER B CA 1
ATOM 8477 C C . SER B 1 474 ? 116.913 83.391 97.002 1.00 131.32 474 SER B C 1
ATOM 8478 O O . SER B 1 474 ? 116.646 82.418 96.293 1.00 130.08 474 SER B O 1
ATOM 8481 N N . PRO B 1 475 ? 116.341 84.570 96.805 1.00 128.85 475 PRO B N 1
ATOM 8482 C CA . PRO B 1 475 ? 115.408 84.779 95.697 1.00 128.24 475 PRO B CA 1
ATOM 8483 C C . PRO B 1 475 ? 116.161 84.978 94.386 1.00 127.00 475 PRO B C 1
ATOM 8484 O O . PRO B 1 475 ? 117.384 84.867 94.317 1.00 125.47 475 PRO B O 1
ATOM 8488 N N . ALA B 1 476 ? 115.392 85.248 93.331 1.00 123.15 476 ALA B N 1
ATOM 8489 C CA . ALA B 1 476 ? 115.844 85.586 91.984 1.00 123.29 476 ALA B CA 1
ATOM 8490 C C . ALA B 1 476 ? 116.564 84.443 91.278 1.00 122.45 476 ALA B C 1
ATOM 8491 O O . ALA B 1 476 ? 116.967 84.610 90.121 1.00 121.83 476 ALA B O 1
ATOM 8493 N N . PHE B 1 477 ? 116.740 83.291 91.922 1.00 122.29 477 PHE B N 1
ATOM 8494 C CA . PHE B 1 477 ? 117.292 82.118 91.263 1.00 122.87 477 PHE B CA 1
ATOM 8495 C C . PHE B 1 477 ? 116.405 80.890 91.380 1.00 124.46 477 PHE B C 1
ATOM 8496 O O . PHE B 1 477 ? 116.355 80.098 90.435 1.00 125.68 477 PHE B O 1
ATOM 8504 N N . LEU B 1 478 ? 115.695 80.725 92.500 1.00 120.22 478 LEU B N 1
ATOM 8505 C CA . LEU B 1 478 ? 114.881 79.533 92.707 1.00 119.95 478 LEU B CA 1
ATOM 8506 C C . LEU B 1 478 ? 113.827 79.404 91.619 1.00 121.66 478 LEU B C 1
ATOM 8507 O O . LEU B 1 478 ? 113.663 78.332 91.021 1.00 122.39 478 LEU B O 1
ATOM 8512 N N . LYS B 1 479 ? 113.137 80.508 91.319 1.00 118.64 479 LYS B N 1
ATOM 8513 C CA . LYS B 1 479 ? 112.195 80.530 90.207 1.00 118.42 479 LYS B CA 1
ATOM 8514 C C . LYS B 1 479 ? 112.873 80.094 88.917 1.00 119.74 479 LYS B C 1
ATOM 8515 O O . LYS B 1 479 ? 112.339 79.263 88.171 1.00 121.14 479 LYS B O 1
ATOM 8521 N N . THR B 1 480 ? 114.079 80.617 88.665 1.00 118.32 480 THR B N 1
ATOM 8522 C CA . THR B 1 480 ? 114.863 80.174 87.519 1.00 119.50 480 THR B CA 1
ATOM 8523 C C . THR B 1 480 ? 115.035 78.665 87.546 1.00 119.55 480 THR B C 1
ATOM 8524 O O . THR B 1 480 ? 114.707 77.971 86.574 1.00 117.77 480 THR B O 1
ATOM 8528 N N . PHE B 1 481 ? 115.484 78.138 88.690 1.00 115.58 481 PHE B N 1
ATOM 8529 C CA . PHE B 1 481 ? 115.570 76.695 88.867 1.00 113.73 481 PHE B CA 1
ATOM 8530 C C . PHE B 1 481 ? 114.218 76.050 88.603 1.00 114.33 481 PHE B C 1
ATOM 8531 O O . PHE B 1 481 ? 114.111 75.108 87.807 1.00 116.09 481 PHE B O 1
ATOM 8539 N N . HIS B 1 482 ? 113.162 76.609 89.205 1.00 107.76 482 HIS B N 1
ATOM 8540 C CA . HIS B 1 482 ? 111.819 76.092 88.978 1.00 107.37 482 HIS B CA 1
ATOM 8541 C C . HIS B 1 482 ? 111.479 76.112 87.497 1.00 108.50 482 HIS B C 1
ATOM 8542 O O . HIS B 1 482 ? 110.971 75.120 86.958 1.00 108.25 482 HIS B O 1
ATOM 8549 N N . GLU B 1 483 ? 111.825 77.206 86.807 1.00 116.87 483 GLU B N 1
ATOM 8550 C CA . GLU B 1 483 ? 111.560 77.275 85.376 1.00 115.76 483 GLU B CA 1
ATOM 8551 C C . GLU B 1 483 ? 112.291 76.162 84.643 1.00 115.99 483 GLU B C 1
ATOM 8552 O O . GLU B 1 483 ? 111.695 75.457 83.818 1.00 116.12 483 GLU B O 1
ATOM 8558 N N . LEU B 1 484 ? 113.564 75.942 84.985 1.00 117.71 484 LEU B N 1
ATOM 8559 C CA . LEU B 1 484 ? 114.298 74.838 84.381 1.00 118.62 484 LEU B CA 1
ATOM 8560 C C . LEU B 1 484 ? 113.633 73.514 84.717 1.00 118.29 484 LEU B C 1
ATOM 8561 O O . LEU B 1 484 ? 113.478 72.645 83.849 1.00 117.17 484 LEU B O 1
ATOM 8566 N N . LEU B 1 485 ? 113.171 73.376 85.963 1.00 107.80 485 LEU B N 1
ATOM 8567 C CA . LEU B 1 485 ? 112.512 72.152 86.391 1.00 105.37 485 LEU B CA 1
ATOM 8568 C C . LEU B 1 485 ? 111.230 71.902 85.614 1.00 104.65 485 LEU B C 1
ATOM 8569 O O . LEU B 1 485 ? 110.776 70.755 85.537 1.00 104.08 485 LEU B O 1
ATOM 8574 N N . LYS B 1 486 ? 110.657 72.937 85.007 1.00 109.06 486 LYS B N 1
ATOM 8575 C CA . LYS B 1 486 ? 109.434 72.775 84.241 1.00 108.67 486 LYS B CA 1
ATOM 8576 C C . LYS B 1 486 ? 109.685 72.551 82.757 1.00 110.79 486 LYS B C 1
ATOM 8577 O O . LYS B 1 486 ? 108.718 72.450 81.997 1.00 112.70 486 LYS B O 1
ATOM 8583 N N . SER B 1 487 ? 110.948 72.461 82.317 1.00 123.62 487 SER B N 1
ATOM 8584 C CA . SER B 1 487 ? 111.189 72.471 80.879 1.00 120.38 487 SER B CA 1
ATOM 8585 C C . SER B 1 487 ? 112.253 71.495 80.388 1.00 121.30 487 SER B C 1
ATOM 8586 O O . SER B 1 487 ? 112.634 71.572 79.213 1.00 122.51 487 SER B O 1
ATOM 8589 N N . LYS B 1 488 ? 112.759 70.585 81.221 1.00 122.14 488 LYS B N 1
ATOM 8590 C CA . LYS B 1 488 ? 113.793 69.673 80.727 1.00 122.54 488 LYS B CA 1
ATOM 8591 C C . LYS B 1 488 ? 113.194 68.476 79.993 1.00 122.73 488 LYS B C 1
ATOM 8592 O O . LYS B 1 488 ? 113.367 68.329 78.780 1.00 122.95 488 LYS B O 1
ATOM 8598 N N . PHE B 1 489 ? 112.482 67.610 80.712 1.00 121.90 489 PHE B N 1
ATOM 8599 C CA . PHE B 1 489 ? 111.807 66.469 80.091 1.00 123.28 489 PHE B CA 1
ATOM 8600 C C . PHE B 1 489 ? 110.315 66.758 79.946 1.00 123.91 489 PHE B C 1
ATOM 8601 O O . PHE B 1 489 ? 109.463 66.110 80.553 1.00 125.51 489 PHE B O 1
ATOM 8609 N N . TYR B 1 490 ? 110.008 67.757 79.122 1.00 114.07 490 TYR B N 1
ATOM 8610 C CA . TYR B 1 490 ? 108.608 68.128 78.920 1.00 111.55 490 TYR B CA 1
ATOM 8611 C C . TYR B 1 490 ? 107.755 67.024 78.301 1.00 112.21 490 TYR B C 1
ATOM 8612 O O . TYR B 1 490 ? 106.662 66.760 78.831 1.00 113.55 490 TYR B O 1
ATOM 8621 N N . PRO B 1 491 ? 108.147 66.361 77.203 1.00 112.34 491 PRO B N 1
ATOM 8622 C CA . PRO B 1 491 ? 107.211 65.414 76.574 1.00 113.42 491 PRO B CA 1
ATOM 8623 C C . PRO B 1 491 ? 106.983 64.138 77.368 1.00 114.74 491 PRO B C 1
ATOM 8624 O O . PRO B 1 491 ? 105.994 63.445 77.106 1.00 114.85 491 PRO B O 1
ATOM 8628 N N . ASP B 1 492 ? 107.848 63.802 78.325 1.00 108.04 492 ASP B N 1
ATOM 8629 C CA . ASP B 1 492 ? 107.759 62.521 79.010 1.00 106.53 492 ASP B CA 1
ATOM 8630 C C . ASP B 1 492 ? 107.678 62.615 80.526 1.00 104.40 492 ASP B C 1
ATOM 8631 O O . ASP B 1 492 ? 107.329 61.618 81.167 1.00 102.62 492 ASP B O 1
ATOM 8636 N N . LEU B 1 493 ? 107.991 63.762 81.119 1.00 100.24 493 LEU B N 1
ATOM 8637 C CA . LEU B 1 493 ? 108.041 63.925 82.569 1.00 97.94 493 LEU B CA 1
ATOM 8638 C C . LEU B 1 493 ? 107.342 65.211 82.988 1.00 99.33 493 LEU B C 1
ATOM 8639 O O . LEU B 1 493 ? 107.927 66.081 83.633 1.00 100.45 493 LEU B O 1
ATOM 8644 N N . LYS B 1 494 ? 106.095 65.386 82.557 1.00 82.76 494 LYS B N 1
ATOM 8645 C CA . LYS B 1 494 ? 105.320 66.556 82.954 1.00 81.53 494 LYS B CA 1
ATOM 8646 C C . LYS B 1 494 ? 105.099 66.587 84.464 1.00 80.83 494 LYS B C 1
ATOM 8647 O O . LYS B 1 494 ? 104.306 65.801 84.988 1.00 86.33 494 LYS B O 1
ATOM 8653 N N . VAL B 1 495 ? 105.760 67.507 85.162 1.00 65.68 495 VAL B N 1
ATOM 8654 C CA . VAL B 1 495 ? 105.724 67.560 86.618 1.00 70.57 495 VAL B CA 1
ATOM 8655 C C . VAL B 1 495 ? 104.876 68.739 87.085 1.00 66.61 495 VAL B C 1
ATOM 8656 O O . VAL B 1 495 ? 104.507 69.622 86.313 1.00 70.01 495 VAL B O 1
ATOM 8660 N N . GLN B 1 496 ? 104.577 68.740 88.383 1.00 68.18 496 GLN B N 1
ATOM 8661 C CA . GLN B 1 496 ? 103.927 69.849 89.067 1.00 69.29 496 GLN B CA 1
ATOM 8662 C C . GLN B 1 496 ? 104.733 70.178 90.316 1.00 68.20 496 GLN B C 1
ATOM 8663 O O . GLN B 1 496 ? 105.025 69.288 91.118 1.00 69.73 496 GLN B O 1
ATOM 8669 N N . CYS B 1 497 ? 105.085 71.447 90.484 1.00 72.89 497 CYS B N 1
ATOM 8670 C CA . CYS B 1 497 ? 106.002 71.849 91.540 1.00 68.87 497 CYS B CA 1
ATOM 8671 C C . CYS B 1 497 ? 105.275 72.056 92.866 1.00 70.20 497 CYS B C 1
ATOM 8672 O O . CYS B 1 497 ? 104.048 72.148 92.929 1.00 70.96 497 CYS B O 1
ATOM 8675 N N . ALA B 1 498 ? 106.065 72.119 93.937 1.00 75.57 498 ALA B N 1
ATOM 8676 C CA . ALA B 1 498 ? 105.575 72.429 95.273 1.00 77.54 498 ALA B CA 1
ATOM 8677 C C . ALA B 1 498 ? 106.741 72.964 96.090 1.00 78.07 498 ALA B C 1
ATOM 8678 O O . ALA B 1 498 ? 107.901 72.641 95.828 1.00 80.03 498 ALA B O 1
ATOM 8680 N N . SER B 1 499 ? 106.420 73.784 97.086 1.00 86.12 499 SER B N 1
ATOM 8681 C CA . SER B 1 499 ? 107.422 74.462 97.897 1.00 86.69 499 SER B CA 1
ATOM 8682 C C . SER B 1 499 ? 107.503 73.816 99.272 1.00 89.68 499 SER B C 1
ATOM 8683 O O . SER B 1 499 ? 106.486 73.686 99.960 1.00 92.03 499 SER B O 1
ATOM 8686 N N . ALA B 1 500 ? 108.717 73.434 99.675 1.00 98.03 500 ALA B N 1
ATOM 8687 C CA . ALA B 1 500 ? 108.913 72.757 100.951 1.00 96.30 500 ALA B CA 1
ATOM 8688 C C . ALA B 1 500 ? 108.709 73.678 102.144 1.00 95.18 500 ALA B C 1
ATOM 8689 O O . ALA B 1 500 ? 108.462 73.188 103.250 1.00 93.78 500 ALA B O 1
ATOM 8691 N N . HIS B 1 501 ? 108.816 74.994 101.950 1.00 96.08 501 HIS B N 1
ATOM 8692 C CA . HIS B 1 501 ? 108.568 75.925 103.045 1.00 95.25 501 HIS B CA 1
ATOM 8693 C C . HIS B 1 501 ? 107.125 75.839 103.523 1.00 96.76 501 HIS B C 1
ATOM 8694 O O . HIS B 1 501 ? 106.858 75.892 104.729 1.00 97.65 501 HIS B O 1
ATOM 8701 N N . ASN B 1 502 ? 106.179 75.713 102.593 1.00 89.94 502 ASN B N 1
ATOM 8702 C CA . ASN B 1 502 ? 104.779 75.594 102.976 1.00 89.00 502 ASN B CA 1
ATOM 8703 C C . ASN B 1 502 ? 104.454 74.219 103.541 1.00 91.92 502 ASN B C 1
ATOM 8704 O O . ASN B 1 502 ? 103.590 74.106 104.415 1.00 92.80 502 ASN B O 1
ATOM 8709 N N . ILE B 1 503 ? 105.118 73.168 103.054 1.00 91.21 503 ILE B N 1
ATOM 8710 C CA . ILE B 1 503 ? 104.894 71.835 103.607 1.00 92.48 503 ILE B CA 1
ATOM 8711 C C . ILE B 1 503 ? 105.411 71.753 105.037 1.00 94.38 503 ILE B C 1
ATOM 8712 O O . ILE B 1 503 ? 104.746 71.199 105.920 1.00 94.11 503 ILE B O 1
ATOM 8717 N N . SER B 1 504 ? 106.598 72.302 105.292 1.00 97.88 504 SER B N 1
ATOM 8718 C CA . SER B 1 504 ? 107.168 72.264 106.631 1.00 95.75 504 SER B CA 1
ATOM 8719 C C . SER B 1 504 ? 106.494 73.232 107.591 1.00 95.28 504 SER B C 1
ATOM 8720 O O . SER B 1 504 ? 106.769 73.172 108.793 1.00 96.72 504 SER B O 1
ATOM 8723 N N . SER B 1 505 ? 105.631 74.118 107.099 1.00 88.54 505 SER B N 1
ATOM 8724 C CA . SER B 1 505 ? 104.974 75.100 107.950 1.00 88.26 505 SER B CA 1
ATOM 8725 C C . SER B 1 505 ? 103.737 74.554 108.649 1.00 88.96 505 SER B C 1
ATOM 8726 O O . SER B 1 505 ? 103.120 75.283 109.432 1.00 89.21 505 SER B O 1
ATOM 8729 N N . PHE B 1 506 ? 103.354 73.308 108.386 1.00 88.25 506 PHE B N 1
ATOM 8730 C CA . PHE B 1 506 ? 102.211 72.688 109.043 1.00 90.40 506 PHE B CA 1
ATOM 8731 C C . PHE B 1 506 ? 102.623 71.649 110.073 1.00 89.50 506 PHE B C 1
ATOM 8732 O O . PHE B 1 506 ? 102.100 71.644 111.192 1.00 86.89 506 PHE B O 1
ATOM 8740 N N . PHE B 1 507 ? 103.548 70.762 109.722 1.00 102.16 507 PHE B N 1
ATOM 8741 C CA . PHE B 1 507 ? 104.061 69.784 110.667 1.00 104.18 507 PHE B CA 1
ATOM 8742 C C . PHE B 1 507 ? 105.074 70.428 111.606 1.00 105.11 507 PHE B C 1
ATOM 8743 O O . PHE B 1 507 ? 105.849 71.305 111.213 1.00 105.03 507 PHE B O 1
ATOM 8751 N N . LYS B 1 508 ? 105.060 69.985 112.858 1.00 123.84 508 LYS B N 1
ATOM 8752 C CA . LYS B 1 508 ? 106.028 70.427 113.848 1.00 125.19 508 LYS B CA 1
ATOM 8753 C C . LYS B 1 508 ? 106.536 69.216 114.614 1.00 127.96 508 LYS B C 1
ATOM 8754 O O . LYS B 1 508 ? 105.780 68.266 114.850 1.00 127.29 508 LYS B O 1
ATOM 8760 N N . PRO B 1 509 ? 107.812 69.213 114.997 1.00 137.15 509 PRO B N 1
ATOM 8761 C CA . PRO B 1 509 ? 108.370 68.044 115.686 1.00 135.27 509 PRO B CA 1
ATOM 8762 C C . PRO B 1 509 ? 107.755 67.848 117.062 1.00 134.29 509 PRO B C 1
ATOM 8763 O O . PRO B 1 509 ? 107.389 68.802 117.751 1.00 133.89 509 PRO B O 1
ATOM 8767 N N . PHE B 1 510 ? 107.652 66.585 117.458 1.00 136.36 510 PHE B N 1
ATOM 8768 C CA . PHE B 1 510 ? 107.053 66.232 118.738 1.00 138.33 510 PHE B CA 1
ATOM 8769 C C . PHE B 1 510 ? 108.050 65.501 119.629 1.00 138.31 510 PHE B C 1
ATOM 8770 O O . PHE B 1 510 ? 108.750 66.118 120.431 1.00 138.18 510 PHE B O 1
ATOM 8778 N N . VAL B 1 519 ? 112.378 61.928 116.162 1.00 148.76 519 VAL B N 1
ATOM 8779 C CA . VAL B 1 519 ? 111.026 61.840 116.698 1.00 149.31 519 VAL B CA 1
ATOM 8780 C C . VAL B 1 519 ? 110.015 61.718 115.567 1.00 149.12 519 VAL B C 1
ATOM 8781 O O . VAL B 1 519 ? 110.385 61.556 114.406 1.00 147.50 519 VAL B O 1
ATOM 8785 N N . GLU B 1 520 ? 108.735 61.794 115.915 1.00 143.56 520 GLU B N 1
ATOM 8786 C CA . GLU B 1 520 ? 107.653 61.708 114.947 1.00 141.24 520 GLU B CA 1
ATOM 8787 C C . GLU B 1 520 ? 107.072 63.091 114.673 1.00 140.75 520 GLU B C 1
ATOM 8788 O O . GLU B 1 520 ? 107.216 64.023 115.468 1.00 139.13 520 GLU B O 1
ATOM 8794 N N . TYR B 1 521 ? 106.415 63.212 113.523 1.00 128.58 521 TYR B N 1
ATOM 8795 C CA . TYR B 1 521 ? 105.883 64.480 113.045 1.00 127.77 521 TYR B CA 1
ATOM 8796 C C . TYR B 1 521 ? 104.372 64.380 112.906 1.00 126.89 521 TYR B C 1
ATOM 8797 O O . TYR B 1 521 ? 103.859 63.406 112.346 1.00 125.81 521 TYR B O 1
ATOM 8806 N N . ARG B 1 522 ? 103.668 65.385 113.415 1.00 122.02 522 ARG B N 1
ATOM 8807 C CA . ARG B 1 522 ? 102.219 65.448 113.326 1.00 121.36 522 ARG B CA 1
ATOM 8808 C C . ARG B 1 522 ? 101.794 66.846 112.906 1.00 121.98 522 ARG B C 1
ATOM 8809 O O . ARG B 1 522 ? 102.448 67.839 113.239 1.00 122.38 522 ARG B O 1
ATOM 8817 N N . VAL B 1 523 ? 100.691 66.912 112.163 1.00 104.61 523 VAL B N 1
ATOM 8818 C CA . VAL B 1 523 ? 100.149 68.194 111.732 1.00 104.00 523 VAL B CA 1
ATOM 8819 C C . VAL B 1 523 ? 99.594 68.934 112.942 1.00 100.91 523 VAL B C 1
ATOM 8820 O O . VAL B 1 523 ? 98.897 68.348 113.780 1.00 103.76 523 VAL B O 1
ATOM 8824 N N . VAL B 1 524 ? 99.924 70.223 113.052 1.00 91.75 524 VAL B N 1
ATOM 8825 C CA . VAL B 1 524 ? 99.480 71.005 114.199 1.00 94.53 524 VAL B CA 1
ATOM 8826 C C . VAL B 1 524 ? 97.962 71.146 114.167 1.00 95.32 524 VAL B C 1
ATOM 8827 O O . VAL B 1 524 ? 97.332 71.171 113.101 1.00 96.14 524 VAL B O 1
ATOM 8831 N N . GLU B 1 525 ? 97.360 71.192 115.357 1.00 102.16 525 GLU B N 1
ATOM 8832 C CA . GLU B 1 525 ? 95.906 71.177 115.456 1.00 101.50 525 GLU B CA 1
ATOM 8833 C C . GLU B 1 525 ? 95.292 72.479 114.965 1.00 100.39 525 GLU B C 1
ATOM 8834 O O . GLU B 1 525 ? 94.186 72.470 114.412 1.00 100.46 525 GLU B O 1
ATOM 8840 N N . ALA B 1 526 ? 95.981 73.603 115.169 1.00 96.40 526 ALA B N 1
ATOM 8841 C CA . ALA B 1 526 ? 95.438 74.888 114.746 1.00 97.93 526 ALA B CA 1
ATOM 8842 C C . ALA B 1 526 ? 95.350 74.984 113.229 1.00 100.48 526 ALA B C 1
ATOM 8843 O O . ALA B 1 526 ? 94.360 75.494 112.692 1.00 102.52 526 ALA B O 1
ATOM 8845 N N . LEU B 1 527 ? 96.369 74.500 112.519 1.00 95.40 527 LEU B N 1
ATOM 8846 C CA . LEU B 1 527 ? 96.395 74.561 111.058 1.00 93.91 527 LEU B CA 1
ATOM 8847 C C . LEU B 1 527 ? 95.941 73.215 110.503 1.00 93.34 527 LEU B C 1
ATOM 8848 O O . LEU B 1 527 ? 96.738 72.378 110.080 1.00 94.26 527 LEU B O 1
ATOM 8853 N N . LYS B 1 528 ? 94.629 73.012 110.508 1.00 88.65 528 LYS B N 1
ATOM 8854 C CA . LYS B 1 528 ? 94.020 71.828 109.916 1.00 87.96 528 LYS B CA 1
ATOM 8855 C C . LYS B 1 528 ? 93.213 72.138 108.669 1.00 91.14 528 LYS B C 1
ATOM 8856 O O . LYS B 1 528 ? 93.315 71.412 107.679 1.00 93.05 528 LYS B O 1
ATOM 8862 N N . GLY B 1 529 ? 92.405 73.199 108.694 1.00 80.15 529 GLY B N 1
ATOM 8863 C CA . GLY B 1 529 ? 91.695 73.602 107.492 1.00 80.05 529 GLY B CA 1
ATOM 8864 C C . GLY B 1 529 ? 92.618 74.144 106.417 1.00 78.24 529 GLY B C 1
ATOM 8865 O O . GLY B 1 529 ? 92.425 73.874 105.228 1.00 79.20 529 GLY B O 1
ATOM 8866 N N . ARG B 1 530 ? 93.626 74.924 106.817 1.00 72.41 530 ARG B N 1
ATOM 8867 C CA . ARG B 1 530 ? 94.555 75.491 105.846 1.00 71.26 530 ARG B CA 1
ATOM 8868 C C . ARG B 1 530 ? 95.339 74.400 105.130 1.00 71.15 530 ARG B C 1
ATOM 8869 O O . ARG B 1 530 ? 95.517 74.452 103.906 1.00 78.43 530 ARG B O 1
ATOM 8877 N N . PHE B 1 531 ? 95.808 73.397 105.875 1.00 65.92 531 PHE B N 1
ATOM 8878 C CA . PHE B 1 531 ? 96.514 72.286 105.247 1.00 69.36 531 PHE B CA 1
ATOM 8879 C C . PHE B 1 531 ? 95.589 71.497 104.332 1.00 69.48 531 PHE B C 1
ATOM 8880 O O . PHE B 1 531 ? 96.009 71.032 103.267 1.00 74.28 531 PHE B O 1
ATOM 8888 N N . SER B 1 532 ? 94.325 71.337 104.731 1.00 61.84 532 SER B N 1
ATOM 8889 C CA . SER B 1 532 ? 93.367 70.633 103.886 1.00 62.44 532 SER B CA 1
ATOM 8890 C C . SER B 1 532 ? 93.143 71.365 102.569 1.00 68.66 532 SER B C 1
ATOM 8891 O O . SER B 1 532 ? 93.111 70.740 101.504 1.00 76.27 532 SER B O 1
ATOM 8894 N N . SER B 1 533 ? 92.986 72.691 102.620 1.00 61.78 533 SER B N 1
ATOM 8895 C CA . SER B 1 533 ? 92.803 73.462 101.393 1.00 55.99 533 SER B CA 1
ATOM 8896 C C . SER B 1 533 ? 94.045 73.408 100.513 1.00 55.39 533 SER B C 1
ATOM 8897 O O . SER B 1 533 ? 93.940 73.253 99.287 1.00 61.08 533 SER B O 1
ATOM 8900 N N . TYR B 1 534 ? 95.228 73.537 101.123 1.00 57.98 534 TYR B N 1
ATOM 8901 C CA . TYR B 1 534 ? 96.474 73.422 100.374 1.00 53.48 534 TYR B CA 1
ATOM 8902 C C . TYR B 1 534 ? 96.556 72.079 99.664 1.00 56.50 534 TYR B C 1
ATOM 8903 O O . TYR B 1 534 ? 96.872 72.010 98.469 1.00 67.16 534 TYR B O 1
ATOM 8912 N N . LEU B 1 535 ? 96.258 70.999 100.387 1.00 48.47 535 LEU B N 1
ATOM 8913 C CA . LEU B 1 535 ? 96.354 69.667 99.809 1.00 55.12 535 LEU B CA 1
ATOM 8914 C C . LEU B 1 535 ? 95.323 69.460 98.710 1.00 59.94 535 LEU B C 1
ATOM 8915 O O . LEU B 1 535 ? 95.624 68.840 97.686 1.00 63.41 535 LEU B O 1
ATOM 8920 N N . PHE B 1 536 ? 94.104 69.967 98.899 1.00 41.12 536 PHE B N 1
ATOM 8921 C CA . PHE B 1 536 ? 93.074 69.808 97.878 1.00 37.27 536 PHE B CA 1
ATOM 8922 C C . PHE B 1 536 ? 93.463 70.522 96.590 1.00 41.32 536 PHE B C 1
ATOM 8923 O O . PHE B 1 536 ? 93.338 69.962 95.495 1.00 48.11 536 PHE B O 1
ATOM 8931 N N . TYR B 1 537 ? 93.957 71.758 96.702 1.00 45.97 537 TYR B N 1
ATOM 8932 C CA . TYR B 1 537 ? 94.357 72.482 95.498 1.00 41.43 537 TYR B CA 1
ATOM 8933 C C . TYR B 1 537 ? 95.559 71.827 94.825 1.00 42.81 537 TYR B C 1
ATOM 8934 O O . TYR B 1 537 ? 95.605 71.724 93.592 1.00 51.04 537 TYR B O 1
ATOM 8943 N N . LEU B 1 538 ? 96.536 71.369 95.615 1.00 45.05 538 LEU B N 1
ATOM 8944 C CA . LEU B 1 538 ? 97.704 70.707 95.041 1.00 43.88 538 LEU B CA 1
ATOM 8945 C C . LEU B 1 538 ? 97.316 69.422 94.321 1.00 48.92 538 LEU B C 1
ATOM 8946 O O . LEU B 1 538 ? 97.798 69.147 93.213 1.00 50.77 538 LEU B O 1
ATOM 8951 N N . VAL B 1 539 ? 96.434 68.629 94.929 1.00 45.70 539 VAL B N 1
ATOM 8952 C CA . VAL B 1 539 ? 96.001 67.378 94.321 1.00 43.09 539 VAL B CA 1
ATOM 8953 C C . VAL B 1 539 ? 95.200 67.647 93.055 1.00 50.87 539 VAL B C 1
ATOM 8954 O O . VAL B 1 539 ? 95.347 66.938 92.053 1.00 53.08 539 VAL B O 1
ATOM 8958 N N . LEU B 1 540 ? 94.351 68.679 93.069 1.00 42.53 540 LEU B N 1
ATOM 8959 C CA . LEU B 1 540 ? 93.587 69.016 91.872 1.00 41.16 540 LEU B CA 1
ATOM 8960 C C . LEU B 1 540 ? 94.502 69.442 90.732 1.00 48.55 540 LEU B C 1
ATOM 8961 O O . LEU B 1 540 ? 94.293 69.046 89.581 1.00 53.86 540 LEU B O 1
ATOM 8966 N N . GLU B 1 541 ? 95.523 70.248 91.030 1.00 57.70 541 GLU B N 1
ATOM 8967 C CA . GLU B 1 541 ? 96.456 70.654 89.984 1.00 48.16 541 GLU B CA 1
ATOM 8968 C C . GLU B 1 541 ? 97.234 69.460 89.441 1.00 52.21 541 GLU B C 1
ATOM 8969 O O . GLU B 1 541 ? 97.448 69.348 88.226 1.00 53.01 541 GLU B O 1
ATOM 8975 N N . HIS B 1 542 ? 97.657 68.551 90.326 1.00 49.50 542 HIS B N 1
ATOM 8976 C CA . HIS B 1 542 ? 98.359 67.354 89.873 1.00 47.63 542 HIS B CA 1
ATOM 8977 C C . HIS B 1 542 ? 97.464 66.482 89.001 1.00 49.63 542 HIS B C 1
ATOM 8978 O O . HIS B 1 542 ? 97.928 65.890 88.020 1.00 58.83 542 HIS B O 1
ATOM 8985 N N . LEU B 1 543 ? 96.180 66.381 89.348 1.00 36.58 543 LEU B N 1
ATOM 8986 C CA . LEU B 1 543 ? 95.243 65.627 88.521 1.00 38.57 543 LEU B CA 1
ATOM 8987 C C . LEU B 1 543 ? 95.035 66.297 87.169 1.00 47.59 543 LEU B C 1
ATOM 8988 O O . LEU B 1 543 ? 94.877 65.614 86.152 1.00 53.96 543 LEU B O 1
ATOM 8993 N N . ILE B 1 544 ? 95.014 67.632 87.142 1.00 49.51 544 ILE B N 1
ATOM 8994 C CA . ILE B 1 544 ? 94.888 68.356 85.878 1.00 47.77 544 ILE B CA 1
ATOM 8995 C C . ILE B 1 544 ? 96.091 68.077 84.987 1.00 50.81 544 ILE B C 1
ATOM 8996 O O . ILE B 1 544 ? 95.956 67.918 83.767 1.00 52.24 544 ILE B O 1
ATOM 9001 N N . VAL B 1 545 ? 97.286 68.001 85.580 1.00 53.83 545 VAL B N 1
ATOM 9002 C CA . VAL B 1 545 ? 98.469 67.621 84.809 1.00 52.16 545 VAL B CA 1
ATOM 9003 C C . VAL B 1 545 ? 98.312 66.219 84.226 1.00 51.93 545 VAL B C 1
ATOM 9004 O O . VAL B 1 545 ? 98.829 65.926 83.142 1.00 58.20 545 VAL B O 1
ATOM 9008 N N . ASN B 1 546 ? 97.569 65.349 84.905 1.00 55.65 546 ASN B N 1
ATOM 9009 C CA . ASN B 1 546 ? 97.358 63.978 84.459 1.00 58.13 546 ASN B CA 1
ATOM 9010 C C . ASN B 1 546 ? 96.247 63.840 83.424 1.00 59.17 546 ASN B C 1
ATOM 9011 O O . ASN B 1 546 ? 95.921 62.710 83.046 1.00 64.03 546 ASN B O 1
ATOM 9016 N N . ARG B 1 547 ? 95.663 64.951 82.969 1.00 55.95 547 ARG B N 1
ATOM 9017 C CA . ARG B 1 547 ? 94.560 64.948 82.001 1.00 55.94 547 ARG B CA 1
ATOM 9018 C C . ARG B 1 547 ? 93.349 64.176 82.519 1.00 54.64 547 ARG B C 1
ATOM 9019 O O . ARG B 1 547 ? 92.720 63.412 81.786 1.00 58.28 547 ARG B O 1
ATOM 9027 N N . LYS B 1 548 ? 93.013 64.379 83.787 1.00 58.39 548 LYS B N 1
ATOM 9028 C CA . LYS B 1 548 ? 91.815 63.799 84.391 1.00 58.93 548 LYS B CA 1
ATOM 9029 C C . LYS B 1 548 ? 90.866 64.947 84.716 1.00 64.03 548 LYS B C 1
ATOM 9030 O O . LYS B 1 548 ? 90.973 65.572 85.774 1.00 67.54 548 LYS B O 1
ATOM 9036 N N . TRP B 1 549 ? 89.940 65.219 83.806 1.00 48.51 549 TRP B N 1
ATOM 9037 C CA . TRP B 1 549 ? 89.068 66.378 83.949 1.00 47.44 549 TRP B CA 1
ATOM 9038 C C . TRP B 1 549 ? 88.034 66.134 85.042 1.00 52.70 549 TRP B C 1
ATOM 9039 O O . TRP B 1 549 ? 87.340 65.112 85.014 1.00 56.84 549 TRP B O 1
ATOM 9050 N N . PRO B 1 550 ? 87.914 67.033 86.022 1.00 36.61 550 PRO B N 1
ATOM 9051 C CA . PRO B 1 550 ? 86.979 66.794 87.134 1.00 33.01 550 PRO B CA 1
ATOM 9052 C C . PRO B 1 550 ? 85.516 66.720 86.730 1.00 35.61 550 PRO B C 1
ATOM 9053 O O . PRO B 1 550 ? 84.763 65.953 87.342 1.00 47.94 550 PRO B O 1
ATOM 9057 N N . TYR B 1 551 ? 85.080 67.485 85.734 1.00 40.86 551 TYR B N 1
ATOM 9058 C CA . TYR B 1 551 ? 83.667 67.514 85.374 1.00 44.31 551 TYR B CA 1
ATOM 9059 C C . TYR B 1 551 ? 83.528 68.026 83.947 1.00 42.70 551 TYR B C 1
ATOM 9060 O O . TYR B 1 551 ? 84.509 68.400 83.300 1.00 53.23 551 TYR B O 1
ATOM 9069 N N . ALA B 1 552 ? 82.290 68.036 83.459 1.00 23.31 552 ALA B N 1
ATOM 9070 C CA . ALA B 1 552 ? 81.997 68.446 82.093 1.00 33.46 552 ALA B CA 1
ATOM 9071 C C . ALA B 1 552 ? 80.549 68.905 82.021 1.00 34.25 552 ALA B C 1
ATOM 9072 O O . ALA B 1 552 ? 79.778 68.742 82.968 1.00 39.10 552 ALA B O 1
ATOM 9074 N N . LEU B 1 553 ? 80.191 69.492 80.883 1.00 38.51 553 LEU B N 1
ATOM 9075 C CA . LEU B 1 553 ? 78.839 69.989 80.673 1.00 40.02 553 LEU B CA 1
ATOM 9076 C C . LEU B 1 553 ? 77.868 68.839 80.448 1.00 37.48 553 LEU B C 1
ATOM 9077 O O . LEU B 1 553 ? 78.246 67.759 79.989 1.00 43.97 553 LEU B O 1
ATOM 9082 N N . ALA B 1 554 ? 76.601 69.085 80.768 1.00 40.87 554 ALA B N 1
ATOM 9083 C CA . ALA B 1 554 ? 75.571 68.062 80.639 1.00 41.89 554 ALA B CA 1
ATOM 9084 C C . ALA B 1 554 ? 74.908 68.071 79.268 1.00 40.51 554 ALA B C 1
ATOM 9085 O O . ALA B 1 554 ? 74.665 67.005 78.693 1.00 49.16 554 ALA B O 1
ATOM 9087 N N . LYS B 1 555 ? 74.607 69.249 78.734 1.00 47.08 555 LYS B N 1
ATOM 9088 C CA . LYS B 1 555 ? 73.959 69.380 77.438 1.00 45.86 555 LYS B CA 1
ATOM 9089 C C . LYS B 1 555 ? 74.999 69.601 76.349 1.00 49.78 555 LYS B C 1
ATOM 9090 O O . LYS B 1 555 ? 76.030 70.238 76.578 1.00 60.38 555 LYS B O 1
ATOM 9096 N N . ASN B 1 556 ? 74.717 69.071 75.164 1.00 48.21 556 ASN B N 1
ATOM 9097 C CA . ASN B 1 556 ? 75.639 69.177 74.044 1.00 48.27 556 ASN B CA 1
ATOM 9098 C C . ASN B 1 556 ? 75.721 70.613 73.540 1.00 57.59 556 ASN B C 1
ATOM 9099 O O . ASN B 1 556 ? 74.757 71.378 73.610 1.00 58.54 556 ASN B O 1
ATOM 9104 N N . LEU B 1 557 ? 76.892 70.975 73.026 1.00 57.14 557 LEU B N 1
ATOM 9105 C CA . LEU B 1 557 ? 77.054 72.275 72.397 1.00 52.91 557 LEU B CA 1
ATOM 9106 C C . LEU B 1 557 ? 76.353 72.295 71.041 1.00 57.25 557 LEU B C 1
ATOM 9107 O O . LEU B 1 557 ? 76.038 71.253 70.460 1.00 60.65 557 LEU B O 1
ATOM 9112 N N . PHE B 1 558 ? 76.100 73.507 70.541 1.00 55.31 558 PHE B N 1
ATOM 9113 C CA . PHE B 1 558 ? 75.439 73.645 69.248 1.00 54.29 558 PHE B CA 1
ATOM 9114 C C . PHE B 1 558 ? 76.305 73.100 68.119 1.00 57.04 558 PHE B C 1
ATOM 9115 O O . PHE B 1 558 ? 75.797 72.452 67.198 1.00 63.37 558 PHE B O 1
ATOM 9123 N N . TYR B 1 559 ? 77.607 73.355 68.166 1.00 54.68 559 TYR B N 1
ATOM 9124 C CA . TYR B 1 559 ? 78.546 72.830 67.188 1.00 58.73 559 TYR B CA 1
ATOM 9125 C C . TYR B 1 559 ? 79.387 71.738 67.836 1.00 57.78 559 TYR B C 1
ATOM 9126 O O . TYR B 1 559 ? 79.833 71.882 68.978 1.00 61.43 559 TYR B O 1
ATOM 9135 N N . ASP B 1 560 ? 79.592 70.644 67.102 1.00 53.96 560 ASP B N 1
ATOM 9136 C CA . ASP B 1 560 ? 80.127 69.430 67.709 1.00 59.43 560 ASP B CA 1
ATOM 9137 C C . ASP B 1 560 ? 81.596 69.580 68.089 1.00 61.01 560 ASP B C 1
ATOM 9138 O O . ASP B 1 560 ? 81.996 69.219 69.200 1.00 68.34 560 ASP B O 1
ATOM 9143 N N . ILE B 1 561 ? 82.416 70.106 67.186 1.00 55.02 561 ILE B N 1
ATOM 9144 C CA . ILE B 1 561 ? 83.864 70.115 67.349 1.00 55.77 561 ILE B CA 1
ATOM 9145 C C . ILE B 1 561 ? 84.330 71.547 67.558 1.00 59.50 561 ILE B C 1
ATOM 9146 O O . ILE B 1 561 ? 83.934 72.448 66.811 1.00 72.59 561 ILE B O 1
ATOM 9151 N N . TYR B 1 562 ? 85.166 71.759 68.572 1.00 44.01 562 TYR B N 1
ATOM 9152 C CA . TYR B 1 562 ? 85.794 73.053 68.806 1.00 34.22 562 TYR B CA 1
ATOM 9153 C C . TYR B 1 562 ? 87.301 72.861 68.850 1.00 37.96 562 TYR B C 1
ATOM 9154 O O . TYR B 1 562 ? 87.806 72.089 69.668 1.00 47.01 562 TYR B O 1
ATOM 9163 N N . ILE B 1 563 ? 88.015 73.562 67.982 1.00 40.35 563 ILE B N 1
ATOM 9164 C CA . ILE B 1 563 ? 89.459 73.417 67.860 1.00 42.17 563 ILE B CA 1
ATOM 9165 C C . ILE B 1 563 ? 90.080 74.737 68.291 1.00 44.35 563 ILE B C 1
ATOM 9166 O O . ILE B 1 563 ? 90.102 75.705 67.523 1.00 65.14 563 ILE B O 1
ATOM 9171 N N . GLY B 1 564 ? 90.592 74.784 69.519 1.00 42.73 564 GLY B N 1
ATOM 9172 C CA . GLY B 1 564 ? 91.269 75.966 70.011 1.00 45.45 564 GLY B CA 1
ATOM 9173 C C . GLY B 1 564 ? 92.742 75.904 69.670 1.00 45.90 564 GLY B C 1
ATOM 9174 O O . GLY B 1 564 ? 93.419 74.924 69.987 1.00 63.64 564 GLY B O 1
ATOM 9175 N N . ILE B 1 565 ? 93.234 76.953 69.019 1.00 30.12 565 ILE B N 1
ATOM 9176 C CA . ILE B 1 565 ? 94.623 77.040 68.586 1.00 40.01 565 ILE B CA 1
ATOM 9177 C C . ILE B 1 565 ? 95.280 78.206 69.304 1.00 47.38 565 ILE B C 1
ATOM 9178 O O . ILE B 1 565 ? 94.691 79.286 69.413 1.00 60.63 565 ILE B O 1
ATOM 9183 N N . ASP B 1 566 ? 96.495 77.990 69.799 1.00 66.51 566 ASP B N 1
ATOM 9184 C CA . ASP B 1 566 ? 97.247 79.085 70.403 1.00 67.75 566 ASP B CA 1
ATOM 9185 C C . ASP B 1 566 ? 98.730 78.848 70.181 1.00 72.00 566 ASP B C 1
ATOM 9186 O O . ASP B 1 566 ? 99.265 77.830 70.623 1.00 78.00 566 ASP B O 1
ATOM 9191 N N . VAL B 1 567 ? 99.392 79.782 69.506 1.00 88.39 567 VAL B N 1
ATOM 9192 C CA . VAL B 1 567 ? 100.809 79.666 69.191 1.00 93.34 567 VAL B CA 1
ATOM 9193 C C . VAL B 1 567 ? 101.554 80.829 69.830 1.00 93.66 567 VAL B C 1
ATOM 9194 O O . VAL B 1 567 ? 101.161 81.991 69.673 1.00 93.28 567 VAL B O 1
ATOM 9198 N N . HIS B 1 568 ? 102.610 80.511 70.576 1.00 117.50 568 HIS B N 1
ATOM 9199 C CA . HIS B 1 568 ? 103.492 81.524 71.134 1.00 118.51 568 HIS B CA 1
ATOM 9200 C C . HIS B 1 568 ? 104.818 80.869 71.487 1.00 118.31 568 HIS B C 1
ATOM 9201 O O . HIS B 1 568 ? 104.886 79.662 71.731 1.00 118.47 568 HIS B O 1
ATOM 9208 N N . ASP B 1 569 ? 105.869 81.692 71.513 1.00 139.24 569 ASP B N 1
ATOM 9209 C CA . ASP B 1 569 ? 107.212 81.257 71.906 1.00 141.54 569 ASP B CA 1
ATOM 9210 C C . ASP B 1 569 ? 107.661 80.036 71.108 1.00 142.89 569 ASP B C 1
ATOM 9211 O O . ASP B 1 569 ? 108.170 79.060 71.667 1.00 141.72 569 ASP B O 1
ATOM 9216 N N . ARG B 1 570 ? 107.407 80.076 69.794 1.00 140.68 570 ARG B N 1
ATOM 9217 C CA . ARG B 1 570 ? 107.818 79.054 68.831 1.00 140.04 570 ARG B CA 1
ATOM 9218 C C . ARG B 1 570 ? 107.055 77.741 69.019 1.00 139.51 570 ARG B C 1
ATOM 9219 O O . ARG B 1 570 ? 107.233 76.800 68.240 1.00 137.54 570 ARG B O 1
ATOM 9227 N N . HIS B 1 571 ? 106.185 77.667 70.025 1.00 123.39 571 HIS B N 1
ATOM 9228 C CA . HIS B 1 571 ? 105.440 76.453 70.333 1.00 116.19 571 HIS B CA 1
ATOM 9229 C C . HIS B 1 571 ? 103.956 76.673 70.077 1.00 116.10 571 HIS B C 1
ATOM 9230 O O . HIS B 1 571 ? 103.404 77.717 70.434 1.00 118.58 571 HIS B O 1
ATOM 9237 N N . ALA B 1 572 ? 103.307 75.684 69.473 1.00 91.05 572 ALA B N 1
ATOM 9238 C CA . ALA B 1 572 ? 101.884 75.756 69.191 1.00 87.74 572 ALA B CA 1
ATOM 9239 C C . ALA B 1 572 ? 101.137 74.725 70.024 1.00 90.02 572 ALA B C 1
ATOM 9240 O O . ALA B 1 572 ? 101.674 73.667 70.361 1.00 94.84 572 ALA B O 1
ATOM 9242 N N . GLY B 1 573 ? 99.890 75.042 70.355 1.00 66.10 573 GLY B N 1
ATOM 9243 C CA . GLY B 1 573 ? 99.055 74.132 71.106 1.00 62.32 573 GLY B CA 1
ATOM 9244 C C . GLY B 1 573 ? 97.652 74.065 70.547 1.00 63.28 573 GLY B C 1
ATOM 9245 O O . GLY B 1 573 ? 97.039 75.100 70.255 1.00 74.44 573 GLY B O 1
ATOM 9246 N N . PHE B 1 574 ? 97.141 72.848 70.388 1.00 50.75 574 PHE B N 1
ATOM 9247 C CA . PHE B 1 574 ? 95.804 72.603 69.876 1.00 51.73 574 PHE B CA 1
ATOM 9248 C C . PHE B 1 574 ? 94.990 71.893 70.944 1.00 54.77 574 PHE B C 1
ATOM 9249 O O . PHE B 1 574 ? 95.512 71.049 71.676 1.00 71.94 574 PHE B O 1
ATOM 9257 N N . THR B 1 575 ? 93.715 72.245 71.038 1.00 48.31 575 THR B N 1
ATOM 9258 C CA . THR B 1 575 ? 92.795 71.570 71.939 1.00 51.38 575 THR B CA 1
ATOM 9259 C C . THR B 1 575 ? 91.536 71.217 71.170 1.00 49.74 575 THR B C 1
ATOM 9260 O O . THR B 1 575 ? 90.908 72.091 70.568 1.00 68.92 575 THR B O 1
ATOM 9264 N N . PHE B 1 576 ? 91.175 69.942 71.192 1.00 33.90 576 PHE B N 1
ATOM 9265 C CA . PHE B 1 576 ? 89.979 69.449 70.531 1.00 34.94 576 PHE B CA 1
ATOM 9266 C C . PHE B 1 576 ? 88.923 69.171 71.587 1.00 47.47 576 PHE B C 1
ATOM 9267 O O . PHE B 1 576 ? 89.142 68.364 72.495 1.00 62.29 576 PHE B O 1
ATOM 9275 N N . PHE B 1 577 ? 87.791 69.853 71.466 1.00 33.32 577 PHE B N 1
ATOM 9276 C CA . PHE B 1 577 ? 86.699 69.812 72.426 1.00 31.88 577 PHE B CA 1
ATOM 9277 C C . PHE B 1 577 ? 85.499 69.220 71.711 1.00 30.72 577 PHE B C 1
ATOM 9278 O O . PHE B 1 577 ? 84.939 69.854 70.810 1.00 45.96 577 PHE B O 1
ATOM 9286 N N . PHE B 1 578 ? 85.100 68.018 72.105 1.00 52.89 578 PHE B N 1
ATOM 9287 C CA . PHE B 1 578 ? 83.917 67.412 71.518 1.00 57.82 578 PHE B CA 1
ATOM 9288 C C . PHE B 1 578 ? 82.701 67.826 72.327 1.00 58.38 578 PHE B C 1
ATOM 9289 O O . PHE B 1 578 ? 82.835 68.445 73.382 1.00 61.84 578 PHE B O 1
ATOM 9297 N N . LYS B 1 579 ? 81.514 67.485 71.845 1.00 51.80 579 LYS B N 1
ATOM 9298 C CA . LYS B 1 579 ? 80.294 67.895 72.530 1.00 51.52 579 LYS B CA 1
ATOM 9299 C C . LYS B 1 579 ? 80.293 67.462 73.987 1.00 64.22 579 LYS B C 1
ATOM 9300 O O . LYS B 1 579 ? 80.764 66.368 74.303 1.00 72.77 579 LYS B O 1
ATOM 9306 N N . ASN B 1 580 ? 79.796 68.322 74.874 1.00 48.97 580 ASN B N 1
ATOM 9307 C CA . ASN B 1 580 ? 79.720 68.004 76.308 1.00 40.73 580 ASN B CA 1
ATOM 9308 C C . ASN B 1 580 ? 81.070 68.102 77.014 1.00 38.28 580 ASN B C 1
ATOM 9309 O O . ASN B 1 580 ? 81.122 68.205 78.238 1.00 53.04 580 ASN B O 1
ATOM 9314 N N . GLY B 1 581 ? 82.158 68.072 76.253 1.00 32.22 581 GLY B N 1
ATOM 9315 C CA . GLY B 1 581 ? 83.479 68.205 76.843 1.00 38.58 581 GLY B CA 1
ATOM 9316 C C . GLY B 1 581 ? 84.025 66.938 77.469 1.00 48.40 581 GLY B C 1
ATOM 9317 O O . GLY B 1 581 ? 85.160 66.920 77.942 1.00 51.69 581 GLY B O 1
ATOM 9318 N N . GLU B 1 582 ? 83.229 65.875 77.481 1.00 47.53 582 GLU B N 1
ATOM 9319 C CA . GLU B 1 582 ? 83.702 64.603 78.014 1.00 51.06 582 GLU B CA 1
ATOM 9320 C C . GLU B 1 582 ? 84.934 64.166 77.247 1.00 54.62 582 GLU B C 1
ATOM 9321 O O . GLU B 1 582 ? 85.661 63.274 77.683 1.00 59.38 582 GLU B O 1
ATOM 9327 N N . GLN B 1 583 ? 85.174 64.792 76.102 1.00 48.46 583 GLN B N 1
ATOM 9328 C CA . GLN B 1 583 ? 86.341 64.466 75.287 1.00 50.38 583 GLN B CA 1
ATOM 9329 C C . GLN B 1 583 ? 87.092 65.755 74.968 1.00 56.03 583 GLN B C 1
ATOM 9330 O O . GLN B 1 583 ? 86.723 66.494 74.048 1.00 67.84 583 GLN B O 1
ATOM 9336 N N . ILE B 1 584 ? 88.145 66.019 75.733 1.00 52.35 584 ILE B N 1
ATOM 9337 C CA . ILE B 1 584 ? 89.033 67.151 75.509 1.00 53.21 584 ILE B CA 1
ATOM 9338 C C . ILE B 1 584 ? 90.435 66.595 75.320 1.00 51.76 584 ILE B C 1
ATOM 9339 O O . ILE B 1 584 ? 90.992 65.982 76.237 1.00 61.30 584 ILE B O 1
ATOM 9344 N N . ILE B 1 585 ? 91.003 66.809 74.138 1.00 44.27 585 ILE B N 1
ATOM 9345 C CA . ILE B 1 585 ? 92.299 66.248 73.774 1.00 52.77 585 ILE B CA 1
ATOM 9346 C C . ILE B 1 585 ? 93.267 67.390 73.506 1.00 55.83 585 ILE B C 1
ATOM 9347 O O . ILE B 1 585 ? 92.980 68.273 72.692 1.00 65.89 585 ILE B O 1
ATOM 9352 N N . PHE B 1 586 ? 94.412 67.366 74.177 1.00 48.50 586 PHE B N 1
ATOM 9353 C CA . PHE B 1 586 ? 95.431 68.390 74.013 1.00 47.86 586 PHE B CA 1
ATOM 9354 C C . PHE B 1 586 ? 96.569 67.860 73.152 1.00 54.96 586 PHE B C 1
ATOM 9355 O O . PHE B 1 586 ? 96.931 66.684 73.241 1.00 64.42 586 PHE B O 1
ATOM 9363 N N . HIS B 1 587 ? 97.128 68.731 72.315 1.00 66.94 587 HIS B N 1
ATOM 9364 C CA . HIS B 1 587 ? 98.235 68.336 71.456 1.00 68.88 587 HIS B CA 1
ATOM 9365 C C . HIS B 1 587 ? 99.219 69.485 71.273 1.00 74.20 587 HIS B C 1
ATOM 9366 O O . HIS B 1 587 ? 98.867 70.523 70.699 1.00 79.28 587 HIS B O 1
ATOM 9373 N N . PRO B 1 588 ? 100.449 69.348 71.755 1.00 70.49 588 PRO B N 1
ATOM 9374 C CA . PRO B 1 588 ? 101.472 70.360 71.496 1.00 69.98 588 PRO B CA 1
ATOM 9375 C C . PRO B 1 588 ? 102.245 70.063 70.218 1.00 73.32 588 PRO B C 1
ATOM 9376 O O . PRO B 1 588 ? 102.317 68.926 69.750 1.00 75.31 588 PRO B O 1
ATOM 9380 N N . GLU B 1 589 ? 102.829 71.119 69.656 1.00 83.84 589 GLU B N 1
ATOM 9381 C CA . GLU B 1 589 ? 103.600 70.983 68.430 1.00 84.71 589 GLU B CA 1
ATOM 9382 C C . GLU B 1 589 ? 104.687 72.046 68.380 1.00 89.90 589 GLU B C 1
ATOM 9383 O O . GLU B 1 589 ? 104.586 73.102 69.011 1.00 94.17 589 GLU B O 1
ATOM 9389 N N . GLU B 1 590 ? 105.726 71.751 67.606 1.00 126.35 590 GLU B N 1
ATOM 9390 C CA . GLU B 1 590 ? 106.832 72.666 67.365 1.00 129.58 590 GLU B CA 1
ATOM 9391 C C . GLU B 1 590 ? 106.711 73.231 65.958 1.00 130.23 590 GLU B C 1
ATOM 9392 O O . GLU B 1 590 ? 106.623 72.474 64.986 1.00 128.00 590 GLU B O 1
ATOM 9398 N N . VAL B 1 591 ? 106.709 74.556 65.852 1.00 144.48 591 VAL B N 1
ATOM 9399 C CA . VAL B 1 591 ? 106.605 75.225 64.559 1.00 143.99 591 VAL B CA 1
ATOM 9400 C C . VAL B 1 591 ? 107.785 76.178 64.407 1.00 145.11 591 VAL B C 1
ATOM 9401 O O . VAL B 1 591 ? 108.298 76.690 65.412 1.00 145.55 591 VAL B O 1
ATOM 9405 N N . PRO B 1 592 ? 108.266 76.428 63.183 1.00 150.94 592 PRO B N 1
ATOM 9406 C CA . PRO B 1 592 ? 109.376 77.361 62.984 1.00 151.42 592 PRO B CA 1
ATOM 9407 C C . PRO B 1 592 ? 108.907 78.756 62.583 1.00 150.16 592 PRO B C 1
ATOM 9408 O O . PRO B 1 592 ? 108.822 79.631 63.445 1.00 148.69 592 PRO B O 1
ATOM 9412 N N . GLU B 1 601 ? 107.513 80.301 56.505 1.00 124.96 601 GLU B N 1
ATOM 9413 C CA . GLU B 1 601 ? 106.210 80.270 57.157 1.00 125.61 601 GLU B CA 1
ATOM 9414 C C . GLU B 1 601 ? 105.251 79.338 56.423 1.00 127.14 601 GLU B C 1
ATOM 9415 O O . GLU B 1 601 ? 104.199 78.975 56.949 1.00 125.85 601 GLU B O 1
ATOM 9421 N N . LYS B 1 602 ? 105.617 78.965 55.195 1.00 127.28 602 LYS B N 1
ATOM 9422 C CA . LYS B 1 602 ? 104.824 77.997 54.445 1.00 125.86 602 LYS B CA 1
ATOM 9423 C C . LYS B 1 602 ? 104.876 76.623 55.099 1.00 126.42 602 LYS B C 1
ATOM 9424 O O . LYS B 1 602 ? 103.884 75.883 55.076 1.00 126.25 602 LYS B O 1
ATOM 9430 N N . VAL B 1 603 ? 106.023 76.273 55.686 1.00 127.52 603 VAL B N 1
ATOM 9431 C CA . VAL B 1 603 ? 106.135 75.029 56.441 1.00 127.36 603 VAL B CA 1
ATOM 9432 C C . VAL B 1 603 ? 105.202 75.058 57.646 1.00 127.64 603 VAL B C 1
ATOM 9433 O O . VAL B 1 603 ? 104.611 74.037 58.015 1.00 125.63 603 VAL B O 1
ATOM 9437 N N . ARG B 1 604 ? 105.037 76.232 58.263 1.00 122.26 604 ARG B N 1
ATOM 9438 C CA . ARG B 1 604 ? 104.102 76.365 59.376 1.00 120.52 604 ARG B CA 1
ATOM 9439 C C . ARG B 1 604 ? 102.671 76.084 58.935 1.00 120.70 604 ARG B C 1
ATOM 9440 O O . ARG B 1 604 ? 101.930 75.371 59.624 1.00 123.05 604 ARG B O 1
ATOM 9448 N N . ALA B 1 605 ? 102.267 76.631 57.786 1.00 111.88 605 ALA B N 1
ATOM 9449 C CA . ALA B 1 605 ? 100.923 76.378 57.277 1.00 111.24 605 ALA B CA 1
ATOM 9450 C C . ALA B 1 605 ? 100.734 74.907 56.927 1.00 113.68 605 ALA B C 1
ATOM 9451 O O . ALA B 1 605 ? 99.676 74.325 57.200 1.00 114.93 605 ALA B O 1
ATOM 9453 N N . LYS B 1 606 ? 101.753 74.290 56.321 1.00 110.47 606 LYS B N 1
ATOM 9454 C CA . LYS B 1 606 ? 101.666 72.871 55.994 1.00 111.20 606 LYS B CA 1
ATOM 9455 C C . LYS B 1 606 ? 101.539 72.019 57.251 1.00 109.90 606 LYS B C 1
ATOM 9456 O O . LYS B 1 606 ? 100.742 71.074 57.290 1.00 109.27 606 LYS B O 1
ATOM 9462 N N . THR B 1 607 ? 102.316 72.341 58.288 1.00 101.98 607 THR B N 1
ATOM 9463 C CA . THR B 1 607 ? 102.232 71.610 59.549 1.00 102.65 607 THR B CA 1
ATOM 9464 C C . THR B 1 607 ? 100.861 71.776 60.192 1.00 100.32 607 THR B C 1
ATOM 9465 O O . THR B 1 607 ? 100.287 70.809 60.708 1.00 101.28 607 THR B O 1
ATOM 9469 N N . LEU B 1 608 ? 100.322 72.995 60.167 1.00 92.23 608 LEU B N 1
ATOM 9470 C CA . LEU B 1 608 ? 98.999 73.240 60.730 1.00 90.78 608 LEU B CA 1
ATOM 9471 C C . LEU B 1 608 ? 97.937 72.422 60.004 1.00 92.25 608 LEU B C 1
ATOM 9472 O O . LEU B 1 608 ? 97.088 71.777 60.636 1.00 96.59 608 LEU B O 1
ATOM 9477 N N . ASN B 1 609 ? 97.988 72.419 58.668 1.00 91.38 609 ASN B N 1
ATOM 9478 C CA . ASN B 1 609 ? 97.028 71.643 57.889 1.00 91.58 609 ASN B CA 1
ATOM 9479 C C . ASN B 1 609 ? 97.169 70.151 58.162 1.00 92.44 609 ASN B C 1
ATOM 9480 O O . ASN B 1 609 ? 96.165 69.443 58.308 1.00 93.39 609 ASN B O 1
ATOM 9485 N N . LYS B 1 610 ? 98.407 69.656 58.234 1.00 88.60 610 LYS B N 1
ATOM 9486 C CA . LYS B 1 610 ? 98.624 68.236 58.484 1.00 91.18 610 LYS B CA 1
ATOM 9487 C C . LYS B 1 610 ? 98.089 67.827 59.848 1.00 90.92 610 LYS B C 1
ATOM 9488 O O . LYS B 1 610 ? 97.413 66.799 59.974 1.00 85.35 610 LYS B O 1
ATOM 9494 N N . VAL B 1 611 ? 98.368 68.630 60.877 1.00 90.47 611 VAL B N 1
ATOM 9495 C CA . VAL B 1 611 ? 97.903 68.312 62.224 1.00 87.19 611 VAL B CA 1
ATOM 9496 C C . VAL B 1 611 ? 96.381 68.308 62.271 1.00 84.87 611 VAL B C 1
ATOM 9497 O O . VAL B 1 611 ? 95.762 67.376 62.802 1.00 85.12 611 VAL B O 1
ATOM 9501 N N . ILE B 1 612 ? 95.756 69.339 61.693 1.00 83.39 612 ILE B N 1
ATOM 9502 C CA . ILE B 1 612 ? 94.299 69.435 61.725 1.00 82.20 612 ILE B CA 1
ATOM 9503 C C . ILE B 1 612 ? 93.672 68.245 61.008 1.00 83.08 612 ILE B C 1
ATOM 9504 O O . ILE B 1 612 ? 92.764 67.590 61.537 1.00 85.07 612 ILE B O 1
ATOM 9509 N N . TYR B 1 613 ? 94.174 67.923 59.812 1.00 84.28 613 TYR B N 1
ATOM 9510 C CA . TYR B 1 613 ? 93.593 66.833 59.035 1.00 84.12 613 TYR B CA 1
ATOM 9511 C C . TYR B 1 613 ? 93.776 65.492 59.734 1.00 85.14 613 TYR B C 1
ATOM 9512 O O . TYR B 1 613 ? 92.832 64.700 59.831 1.00 84.79 613 TYR B O 1
ATOM 9521 N N . GLU B 1 614 ? 94.989 65.216 60.223 1.00 85.32 614 GLU B N 1
ATOM 9522 C CA . GLU B 1 614 ? 95.256 63.929 60.853 1.00 86.66 614 GLU B CA 1
ATOM 9523 C C . GLU B 1 614 ? 94.413 63.746 62.105 1.00 87.28 614 GLU B C 1
ATOM 9524 O O . GLU B 1 614 ? 93.779 62.699 62.293 1.00 84.32 614 GLU B O 1
ATOM 9530 N N . LYS B 1 615 ? 94.377 64.765 62.970 1.00 80.54 615 LYS B N 1
ATOM 9531 C CA . LYS B 1 615 ? 93.609 64.646 64.202 1.00 75.30 615 LYS B CA 1
ATOM 9532 C C . LYS B 1 615 ? 92.119 64.524 63.920 1.00 73.78 615 LYS B C 1
ATOM 9533 O O . LYS B 1 615 ? 91.429 63.724 64.562 1.00 74.03 615 LYS B O 1
ATOM 9539 N N . LEU B 1 616 ? 91.599 65.299 62.962 1.00 72.13 616 LEU B N 1
ATOM 9540 C CA . LEU B 1 616 ? 90.177 65.211 62.654 1.00 71.35 616 LEU B CA 1
ATOM 9541 C C . LEU B 1 616 ? 89.817 63.849 62.077 1.00 77.37 616 LEU B C 1
ATOM 9542 O O . LEU B 1 616 ? 88.820 63.245 62.487 1.00 81.21 616 LEU B O 1
ATOM 9547 N N . LYS B 1 617 ? 90.625 63.335 61.145 1.00 77.28 617 LYS B N 1
ATOM 9548 C CA . LYS B 1 617 ? 90.343 62.024 60.570 1.00 74.94 617 LYS B CA 1
ATOM 9549 C C . LYS B 1 617 ? 90.452 60.920 61.611 1.00 75.35 617 LYS B C 1
ATOM 9550 O O . LYS B 1 617 ? 89.719 59.927 61.541 1.00 74.30 617 LYS B O 1
ATOM 9556 N N . LEU B 1 618 ? 91.354 61.072 62.583 1.00 72.52 618 LEU B N 1
ATOM 9557 C CA . LEU B 1 618 ? 91.482 60.061 63.626 1.00 73.11 618 LEU B CA 1
ATOM 9558 C C . LEU B 1 618 ? 90.312 60.110 64.604 1.00 75.54 618 LEU B C 1
ATOM 9559 O O . LEU B 1 618 ? 89.816 59.063 65.036 1.00 70.14 618 LEU B O 1
ATOM 9564 N N . TYR B 1 619 ? 89.849 61.310 64.958 1.00 71.90 619 TYR B N 1
ATOM 9565 C CA . TYR B 1 619 ? 88.944 61.460 66.090 1.00 65.65 619 TYR B CA 1
ATOM 9566 C C . TYR B 1 619 ? 87.474 61.586 65.714 1.00 64.96 619 TYR B C 1
ATOM 9567 O O . TYR B 1 619 ? 86.620 61.344 66.574 1.00 69.33 619 TYR B O 1
ATOM 9576 N N . ILE B 1 620 ? 87.147 61.968 64.476 1.00 62.70 620 ILE B N 1
ATOM 9577 C CA . ILE B 1 620 ? 85.740 62.120 64.099 1.00 67.22 620 ILE B CA 1
ATOM 9578 C C . ILE B 1 620 ? 84.962 60.809 64.175 1.00 75.84 620 ILE B C 1
ATOM 9579 O O . ILE B 1 620 ? 83.875 60.800 64.775 1.00 74.62 620 ILE B O 1
ATOM 9584 N N . PRO B 1 621 ? 85.433 59.686 63.611 1.00 75.34 621 PRO B N 1
ATOM 9585 C CA . PRO B 1 621 ? 84.635 58.451 63.714 1.00 69.85 621 PRO B CA 1
ATOM 9586 C C . PRO B 1 621 ? 84.477 57.936 65.134 1.00 67.22 621 PRO B C 1
ATOM 9587 O O . PRO B 1 621 ? 83.553 57.155 65.392 1.00 66.84 621 PRO B O 1
ATOM 9591 N N . LEU B 1 622 ? 85.338 58.351 66.064 1.00 67.56 622 LEU B N 1
ATOM 9592 C CA . LEU B 1 622 ? 85.269 57.833 67.425 1.00 65.77 622 LEU B CA 1
ATOM 9593 C C . LEU B 1 622 ? 84.254 58.595 68.269 1.00 68.14 622 LEU B C 1
ATOM 9594 O O . LEU B 1 622 ? 83.347 57.993 68.853 1.00 67.60 622 LEU B O 1
ATOM 9599 N N . PHE B 1 623 ? 84.386 59.919 68.341 1.00 69.23 623 PHE B N 1
ATOM 9600 C CA . PHE B 1 623 ? 83.614 60.726 69.279 1.00 65.19 623 PHE B CA 1
ATOM 9601 C C . PHE B 1 623 ? 82.455 61.476 68.638 1.00 70.08 623 PHE B C 1
ATOM 9602 O O . PHE B 1 623 ? 81.388 61.582 69.248 1.00 74.56 623 PHE B O 1
ATOM 9610 N N . ALA B 1 624 ? 82.629 62.006 67.429 1.00 66.64 624 ALA B N 1
ATOM 9611 C CA . ALA B 1 624 ? 81.627 62.855 66.784 1.00 67.90 624 ALA B CA 1
ATOM 9612 C C . ALA B 1 624 ? 81.334 62.335 65.384 1.00 74.24 624 ALA B C 1
ATOM 9613 O O . ALA B 1 624 ? 81.898 62.824 64.396 1.00 74.82 624 ALA B O 1
ATOM 9615 N N . PRO B 1 625 ? 80.456 61.342 65.260 1.00 76.27 625 PRO B N 1
ATOM 9616 C CA . PRO B 1 625 ? 80.093 60.852 63.926 1.00 73.21 625 PRO B CA 1
ATOM 9617 C C . PRO B 1 625 ? 79.203 61.848 63.200 1.00 75.25 625 PRO B C 1
ATOM 9618 O O . PRO B 1 625 ? 78.268 62.406 63.780 1.00 77.64 625 PRO B O 1
ATOM 9622 N N . ASN B 1 626 ? 79.500 62.054 61.911 1.00 78.10 626 ASN B N 1
ATOM 9623 C CA . ASN B 1 626 ? 78.815 63.015 61.051 1.00 75.63 626 ASN B CA 1
ATOM 9624 C C . ASN B 1 626 ? 78.804 64.399 61.690 1.00 77.98 626 ASN B C 1
ATOM 9625 O O . ASN B 1 626 ? 77.761 64.838 62.192 1.00 77.51 626 ASN B O 1
ATOM 9630 N N . PRO B 1 627 ? 79.941 65.097 61.717 1.00 76.76 627 PRO B N 1
ATOM 9631 C CA . PRO B 1 627 ? 80.001 66.393 62.405 1.00 74.44 627 PRO B CA 1
ATOM 9632 C C . PRO B 1 627 ? 79.049 67.410 61.796 1.00 73.94 627 PRO B C 1
ATOM 9633 O O . PRO B 1 627 ? 78.846 67.454 60.581 1.00 80.41 627 PRO B O 1
ATOM 9637 N N . ASN B 1 628 ? 78.463 68.231 62.663 1.00 67.46 628 ASN B N 1
ATOM 9638 C CA . ASN B 1 628 ? 77.547 69.282 62.241 1.00 68.13 628 ASN B CA 1
ATOM 9639 C C . ASN B 1 628 ? 78.275 70.577 61.907 1.00 68.18 628 ASN B C 1
ATOM 9640 O O . ASN B 1 628 ? 77.894 71.274 60.961 1.00 69.10 628 ASN B O 1
ATOM 9645 N N . GLY B 1 629 ? 79.322 70.909 62.657 1.00 63.95 629 GLY B N 1
ATOM 9646 C CA . GLY B 1 629 ? 80.076 72.120 62.398 1.00 60.30 629 GLY B CA 1
ATOM 9647 C C . GLY B 1 629 ? 81.439 72.064 63.044 1.00 63.50 629 GLY B C 1
ATOM 9648 O O . GLY B 1 629 ? 81.681 71.283 63.967 1.00 70.57 629 GLY B O 1
ATOM 9649 N N . ILE B 1 630 ? 82.339 72.898 62.530 1.00 55.04 630 ILE B N 1
ATOM 9650 C CA . ILE B 1 630 ? 83.701 73.009 63.039 1.00 52.02 630 ILE B CA 1
ATOM 9651 C C . ILE B 1 630 ? 84.025 74.484 63.234 1.00 56.83 630 ILE B C 1
ATOM 9652 O O . ILE B 1 630 ? 83.933 75.279 62.288 1.00 71.07 630 ILE B O 1
ATOM 9657 N N . VAL B 1 631 ? 84.409 74.844 64.455 1.00 49.87 631 VAL B N 1
ATOM 9658 C CA . VAL B 1 631 ? 84.735 76.214 64.826 1.00 45.94 631 VAL B CA 1
ATOM 9659 C C . VAL B 1 631 ? 86.173 76.237 65.313 1.00 48.25 631 VAL B C 1
ATOM 9660 O O . VAL B 1 631 ? 86.564 75.406 66.139 1.00 62.43 631 VAL B O 1
ATOM 9664 N N . ILE B 1 632 ? 86.960 77.175 64.801 1.00 29.72 632 ILE B N 1
ATOM 9665 C CA . ILE B 1 632 ? 88.345 77.342 65.219 1.00 29.04 632 ILE B CA 1
ATOM 9666 C C . ILE B 1 632 ? 88.432 78.634 66.015 1.00 31.20 632 ILE B C 1
ATOM 9667 O O . ILE B 1 632 ? 88.357 79.730 65.448 1.00 53.18 632 ILE B O 1
ATOM 9672 N N . VAL B 1 633 ? 88.587 78.513 67.329 1.00 41.13 633 VAL B N 1
ATOM 9673 C CA . VAL B 1 633 ? 88.749 79.668 68.203 1.00 42.03 633 VAL B CA 1
ATOM 9674 C C . VAL B 1 633 ? 90.232 80.008 68.235 1.00 47.53 633 VAL B C 1
ATOM 9675 O O . VAL B 1 633 ? 91.030 79.293 68.843 1.00 61.03 633 VAL B O 1
ATOM 9679 N N . ARG B 1 634 ? 90.602 81.100 67.580 1.00 57.28 634 ARG B N 1
ATOM 9680 C CA . ARG B 1 634 ? 91.995 81.486 67.422 1.00 60.49 634 ARG B CA 1
ATOM 9681 C C . ARG B 1 634 ? 92.310 82.668 68.325 1.00 68.33 634 ARG B C 1
ATOM 9682 O O . ARG B 1 634 ? 91.572 83.660 68.341 1.00 77.39 634 ARG B O 1
ATOM 9690 N N . ASP B 1 635 ? 93.405 82.557 69.070 1.00 61.75 635 ASP B N 1
ATOM 9691 C CA . ASP B 1 635 ? 93.898 83.643 69.901 1.00 63.77 635 ASP B CA 1
ATOM 9692 C C . ASP B 1 635 ? 94.880 84.490 69.102 1.00 71.98 635 ASP B C 1
ATOM 9693 O O . ASP B 1 635 ? 95.775 83.955 68.442 1.00 77.89 635 ASP B O 1
ATOM 9698 N N . GLY B 1 636 ? 94.713 85.808 69.168 1.00 70.86 636 GLY B N 1
ATOM 9699 C CA . GLY B 1 636 ? 95.609 86.711 68.474 1.00 72.33 636 GLY B CA 1
ATOM 9700 C C . GLY B 1 636 ? 94.987 87.368 67.260 1.00 74.60 636 GLY B C 1
ATOM 9701 O O . GLY B 1 636 ? 93.960 88.044 67.369 1.00 74.45 636 GLY B O 1
ATOM 9702 N N . ARG B 1 637 ? 95.606 87.189 66.096 1.00 101.21 637 ARG B N 1
ATOM 9703 C CA . ARG B 1 637 ? 95.095 87.749 64.855 1.00 102.19 637 ARG B CA 1
ATOM 9704 C C . ARG B 1 637 ? 95.145 86.682 63.773 1.00 103.80 637 ARG B C 1
ATOM 9705 O O . ARG B 1 637 ? 96.093 85.895 63.713 1.00 102.55 637 ARG B O 1
ATOM 9713 N N . SER B 1 638 ? 94.123 86.659 62.923 1.00 107.86 638 SER B N 1
ATOM 9714 C CA . SER B 1 638 ? 93.993 85.649 61.882 1.00 110.12 638 SER B CA 1
ATOM 9715 C C . SER B 1 638 ? 94.365 86.240 60.529 1.00 110.61 638 SER B C 1
ATOM 9716 O O . SER B 1 638 ? 93.815 87.268 60.120 1.00 109.79 638 SER B O 1
ATOM 9719 N N . PHE B 1 639 ? 95.294 85.583 59.838 1.00 120.78 639 PHE B N 1
ATOM 9720 C CA . PHE B 1 639 ? 95.753 86.007 58.523 1.00 121.04 639 PHE B CA 1
ATOM 9721 C C . PHE B 1 639 ? 95.103 85.219 57.392 1.00 121.44 639 PHE B C 1
ATOM 9722 O O . PHE B 1 639 ? 95.506 85.369 56.235 1.00 121.32 639 PHE B O 1
ATOM 9730 N N . GLY B 1 640 ? 94.110 84.387 57.698 1.00 111.71 640 GLY B N 1
ATOM 9731 C CA . GLY B 1 640 ? 93.459 83.569 56.697 1.00 110.79 640 GLY B CA 1
ATOM 9732 C C . GLY B 1 640 ? 94.054 82.192 56.500 1.00 111.40 640 GLY B C 1
ATOM 9733 O O . GLY B 1 640 ? 93.508 81.410 55.712 1.00 110.83 640 GLY B O 1
ATOM 9734 N N . VAL B 1 641 ? 95.154 81.871 57.183 1.00 96.88 641 VAL B N 1
ATOM 9735 C CA . VAL B 1 641 ? 95.755 80.548 57.051 1.00 94.14 641 VAL B CA 1
ATOM 9736 C C . VAL B 1 641 ? 94.853 79.483 57.662 1.00 94.30 641 VAL B C 1
ATOM 9737 O O . VAL B 1 641 ? 94.721 78.375 57.123 1.00 98.18 641 VAL B O 1
ATOM 9741 N N . GLU B 1 642 ? 94.223 79.798 58.797 1.00 85.31 642 GLU B N 1
ATOM 9742 C CA . GLU B 1 642 ? 93.376 78.825 59.478 1.00 83.03 642 GLU B CA 1
ATOM 9743 C C . GLU B 1 642 ? 92.178 78.436 58.623 1.00 85.97 642 GLU B C 1
ATOM 9744 O O . GLU B 1 642 ? 91.804 77.259 58.564 1.00 89.04 642 GLU B O 1
ATOM 9750 N N . TYR B 1 643 ? 91.564 79.412 57.951 1.00 76.21 643 TYR B N 1
ATOM 9751 C CA . TYR B 1 643 ? 90.425 79.108 57.093 1.00 73.06 643 TYR B CA 1
ATOM 9752 C C . TYR B 1 643 ? 90.833 78.226 55.923 1.00 78.04 643 TYR B C 1
ATOM 9753 O O . TYR B 1 643 ? 90.102 77.302 55.551 1.00 81.64 643 TYR B O 1
ATOM 9762 N N . LYS B 1 644 ? 91.996 78.497 55.326 1.00 87.15 644 LYS B N 1
ATOM 9763 C CA . LYS B 1 644 ? 92.467 77.673 54.218 1.00 87.24 644 LYS B CA 1
ATOM 9764 C C . LYS B 1 644 ? 92.752 76.247 54.670 1.00 87.26 644 LYS B C 1
ATOM 9765 O O . LYS B 1 644 ? 92.398 75.285 53.975 1.00 89.96 644 LYS B O 1
ATOM 9771 N N . ALA B 1 645 ? 93.391 76.089 55.833 1.00 81.08 645 ALA B N 1
ATOM 9772 C CA . ALA B 1 645 ? 93.656 74.750 56.351 1.00 79.89 645 ALA B CA 1
ATOM 9773 C C . ALA B 1 645 ? 92.361 74.005 56.646 1.00 80.44 645 ALA B C 1
ATOM 9774 O O . ALA B 1 645 ? 92.232 72.817 56.327 1.00 83.87 645 ALA B O 1
ATOM 9776 N N . LEU B 1 646 ? 91.385 74.692 57.243 1.00 76.99 646 LEU B N 1
ATOM 9777 C CA . LEU B 1 646 ? 90.102 74.060 57.529 1.00 78.80 646 LEU B CA 1
ATOM 9778 C C . LEU B 1 646 ? 89.382 73.663 56.246 1.00 81.53 646 LEU B C 1
ATOM 9779 O O . LEU B 1 646 ? 88.782 72.585 56.173 1.00 83.54 646 LEU B O 1
ATOM 9784 N N . GLN B 1 647 ? 89.434 74.519 55.223 1.00 81.19 647 GLN B N 1
ATOM 9785 C CA . GLN B 1 647 ? 88.792 74.199 53.952 1.00 79.63 647 GLN B CA 1
ATOM 9786 C C . GLN B 1 647 ? 89.444 72.996 53.285 1.00 81.96 647 GLN B C 1
ATOM 9787 O O . GLN B 1 647 ? 88.748 72.117 52.759 1.00 81.45 647 GLN B O 1
ATOM 9793 N N . ALA B 1 648 ? 90.778 72.938 53.293 1.00 83.43 648 ALA B N 1
ATOM 9794 C CA . ALA B 1 648 ? 91.470 71.793 52.710 1.00 78.93 648 ALA B CA 1
ATOM 9795 C C . ALA B 1 648 ? 91.143 70.511 53.464 1.00 81.37 648 ALA B C 1
ATOM 9796 O O . ALA B 1 648 ? 90.924 69.457 52.851 1.00 82.93 648 ALA B O 1
ATOM 9798 N N . ALA B 1 649 ? 91.104 70.584 54.798 1.00 86.19 649 ALA B N 1
ATOM 9799 C CA . ALA B 1 649 ? 90.762 69.410 55.592 1.00 85.00 649 ALA B CA 1
ATOM 9800 C C . ALA B 1 649 ? 89.337 68.951 55.317 1.00 81.27 649 ALA B C 1
ATOM 9801 O O . ALA B 1 649 ? 89.076 67.748 55.228 1.00 84.27 649 ALA B O 1
ATOM 9803 N N . ILE B 1 650 ? 88.402 69.892 55.183 1.00 81.17 650 ILE B N 1
ATOM 9804 C CA . ILE B 1 650 ? 87.018 69.530 54.893 1.00 82.71 650 ILE B CA 1
ATOM 9805 C C . ILE B 1 650 ? 86.909 68.888 53.515 1.00 86.51 650 ILE B C 1
ATOM 9806 O O . ILE B 1 650 ? 86.180 67.905 53.331 1.00 89.56 650 ILE B O 1
ATOM 9811 N N . ASN B 1 651 ? 87.632 69.425 52.527 1.00 92.41 651 ASN B N 1
ATOM 9812 C CA . ASN B 1 651 ? 87.612 68.834 51.191 1.00 91.17 651 ASN B CA 1
ATOM 9813 C C . ASN B 1 651 ? 88.165 67.413 51.204 1.00 91.77 651 ASN B C 1
ATOM 9814 O O . ASN B 1 651 ? 87.580 66.504 50.601 1.00 90.50 651 ASN B O 1
ATOM 9819 N N . THR B 1 652 ? 89.285 67.198 51.900 1.00 93.72 652 THR B N 1
ATOM 9820 C CA . THR B 1 652 ? 89.847 65.853 51.992 1.00 92.84 652 THR B CA 1
ATOM 9821 C C . THR B 1 652 ? 88.908 64.906 52.734 1.00 92.38 652 THR B C 1
ATOM 9822 O O . THR B 1 652 ? 88.750 63.743 52.343 1.00 94.21 652 THR B O 1
ATOM 9826 N N . LEU B 1 653 ? 88.278 65.387 53.808 1.00 94.12 653 LEU B N 1
ATOM 9827 C CA . LEU B 1 653 ? 87.351 64.558 54.571 1.00 93.84 653 LEU B CA 1
ATOM 9828 C C . LEU B 1 653 ? 86.150 64.159 53.726 1.00 95.39 653 LEU B C 1
ATOM 9829 O O . LEU B 1 653 ? 85.682 63.017 53.797 1.00 98.94 653 LEU B O 1
ATOM 9834 N N . ALA B 1 654 ? 85.631 65.093 52.927 1.00 96.47 654 ALA B N 1
ATOM 9835 C CA . ALA B 1 654 ? 84.532 64.770 52.026 1.00 97.35 654 ALA B CA 1
ATOM 9836 C C . ALA B 1 654 ? 84.972 63.807 50.933 1.00 101.33 654 ALA B C 1
ATOM 9837 O O . ALA B 1 654 ? 84.172 62.984 50.475 1.00 100.69 654 ALA B O 1
ATOM 9839 N N . ALA B 1 655 ? 86.230 63.904 50.495 1.00 104.67 655 ALA B N 1
ATOM 9840 C CA . ALA B 1 655 ? 86.765 62.907 49.574 1.00 103.32 655 ALA B CA 1
ATOM 9841 C C . ALA B 1 655 ? 86.777 61.525 50.216 1.00 101.94 655 ALA B C 1
ATOM 9842 O O . ALA B 1 655 ? 86.455 60.525 49.564 1.00 100.97 655 ALA B O 1
ATOM 9844 N N . GLU B 1 656 ? 87.143 61.450 51.497 1.00 103.96 656 GLU B N 1
ATOM 9845 C CA . GLU B 1 656 ? 87.082 60.190 52.229 1.00 102.84 656 GLU B CA 1
ATOM 9846 C C . GLU B 1 656 ? 85.655 59.737 52.512 1.00 103.00 656 GLU B C 1
ATOM 9847 O O . GLU B 1 656 ? 85.456 58.574 52.876 1.00 101.27 656 GLU B O 1
ATOM 9853 N N . GLY B 1 657 ? 84.668 60.618 52.363 1.00 104.41 657 GLY B N 1
ATOM 9854 C CA . GLY B 1 657 ? 83.292 60.285 52.660 1.00 104.94 657 GLY B CA 1
ATOM 9855 C C . GLY B 1 657 ? 82.918 60.348 54.123 1.00 105.83 657 GLY B C 1
ATOM 9856 O O . GLY B 1 657 ? 81.784 59.995 54.470 1.00 104.74 657 GLY B O 1
ATOM 9857 N N . ILE B 1 658 ? 83.833 60.779 54.993 1.00 105.57 658 ILE B N 1
ATOM 9858 C CA . ILE B 1 658 ? 83.540 60.836 56.421 1.00 102.50 658 ILE B CA 1
ATOM 9859 C C . ILE B 1 658 ? 82.540 61.945 56.723 1.00 103.52 658 ILE B C 1
ATOM 9860 O O . ILE B 1 658 ? 81.597 61.753 57.500 1.00 104.75 658 ILE B O 1
ATOM 9865 N N . VAL B 1 659 ? 82.723 63.115 56.120 1.00 104.54 659 VAL B N 1
ATOM 9866 C CA . VAL B 1 659 ? 81.867 64.264 56.378 1.00 102.97 659 VAL B CA 1
ATOM 9867 C C . VAL B 1 659 ? 81.183 64.670 55.081 1.00 104.09 659 VAL B C 1
ATOM 9868 O O . VAL B 1 659 ? 81.661 64.375 53.980 1.00 104.71 659 VAL B O 1
ATOM 9872 N N . ASN B 1 660 ? 80.038 65.333 55.218 1.00 111.25 660 ASN B N 1
ATOM 9873 C CA . ASN B 1 660 ? 79.281 65.795 54.068 1.00 111.32 660 ASN B CA 1
ATOM 9874 C C . ASN B 1 660 ? 79.828 67.135 53.585 1.00 111.07 660 ASN B C 1
ATOM 9875 O O . ASN B 1 660 ? 80.817 67.659 54.104 1.00 114.00 660 ASN B O 1
ATOM 9880 N N . LYS B 1 661 ? 79.188 67.691 52.575 1.00 111.86 661 LYS B N 1
ATOM 9881 C CA . LYS B 1 661 ? 79.584 68.995 52.059 1.00 113.49 661 LYS B CA 1
ATOM 9882 C C . LYS B 1 661 ? 78.427 69.977 51.978 1.00 113.87 661 LYS B C 1
ATOM 9883 O O . LYS B 1 661 ? 78.625 71.169 52.227 1.00 113.68 661 LYS B O 1
ATOM 9889 N N . ASP B 1 662 ? 77.227 69.511 51.630 1.00 119.33 662 ASP B N 1
ATOM 9890 C CA . ASP B 1 662 ? 76.085 70.413 51.546 1.00 120.29 662 ASP B CA 1
ATOM 9891 C C . ASP B 1 662 ? 75.637 70.871 52.928 1.00 120.51 662 ASP B C 1
ATOM 9892 O O . ASP B 1 662 ? 75.310 72.047 53.122 1.00 121.35 662 ASP B O 1
ATOM 9897 N N . THR B 1 663 ? 75.618 69.964 53.901 1.00 111.81 663 THR B N 1
ATOM 9898 C CA . THR B 1 663 ? 75.179 70.279 55.258 1.00 110.73 663 THR B CA 1
ATOM 9899 C C . THR B 1 663 ? 76.383 70.173 56.191 1.00 110.65 663 THR B C 1
ATOM 9900 O O . THR B 1 663 ? 76.595 69.159 56.857 1.00 113.40 663 THR B O 1
ATOM 9904 N N . VAL B 1 664 ? 77.161 71.251 56.248 1.00 94.38 664 VAL B N 1
ATOM 9905 C CA . VAL B 1 664 ? 78.300 71.358 57.152 1.00 95.19 664 VAL B CA 1
ATOM 9906 C C . VAL B 1 664 ? 78.696 72.826 57.220 1.00 98.24 664 VAL B C 1
ATOM 9907 O O . VAL B 1 664 ? 78.661 73.540 56.214 1.00 99.07 664 VAL B O 1
ATOM 9911 N N . LYS B 1 665 ? 79.046 73.280 58.418 1.00 81.34 665 LYS B N 1
ATOM 9912 C CA . LYS B 1 665 ? 79.505 74.640 58.636 1.00 73.53 665 LYS B CA 1
ATOM 9913 C C . LYS B 1 665 ? 80.908 74.609 59.219 1.00 70.16 665 LYS B C 1
ATOM 9914 O O . LYS B 1 665 ? 81.251 73.719 59.998 1.00 72.02 665 LYS B O 1
ATOM 9920 N N . TYR B 1 666 ? 81.723 75.582 58.833 1.00 59.57 666 TYR B N 1
ATOM 9921 C CA . TYR B 1 666 ? 83.089 75.631 59.326 1.00 59.57 666 TYR B CA 1
ATOM 9922 C C . TYR B 1 666 ? 83.578 77.067 59.268 1.00 60.06 666 TYR B C 1
ATOM 9923 O O . TYR B 1 666 ? 83.351 77.763 58.277 1.00 67.74 666 TYR B O 1
ATOM 9932 N N . GLY B 1 667 ? 84.245 77.500 60.330 1.00 49.92 667 GLY B N 1
ATOM 9933 C CA . GLY B 1 667 ? 84.662 78.891 60.377 1.00 44.09 667 GLY B CA 1
ATOM 9934 C C . GLY B 1 667 ? 85.698 79.145 61.447 1.00 46.56 667 GLY B C 1
ATOM 9935 O O . GLY B 1 667 ? 86.032 78.268 62.249 1.00 57.14 667 GLY B O 1
ATOM 9936 N N . VAL B 1 668 ? 86.201 80.378 61.443 1.00 44.57 668 VAL B N 1
ATOM 9937 C CA . VAL B 1 668 ? 87.239 80.824 62.362 1.00 44.67 668 VAL B CA 1
ATOM 9938 C C . VAL B 1 668 ? 86.723 82.033 63.129 1.00 44.74 668 VAL B C 1
ATOM 9939 O O . VAL B 1 668 ? 86.240 83.001 62.529 1.00 58.49 668 VAL B O 1
ATOM 9943 N N . VAL B 1 669 ? 86.831 81.974 64.453 1.00 38.42 669 VAL B N 1
ATOM 9944 C CA . VAL B 1 669 ? 86.422 83.052 65.344 1.00 40.84 669 VAL B CA 1
ATOM 9945 C C . VAL B 1 669 ? 87.648 83.483 66.130 1.00 37.91 669 VAL B C 1
ATOM 9946 O O . VAL B 1 669 ? 88.295 82.655 66.780 1.00 50.43 669 VAL B O 1
ATOM 9950 N N . ASP B 1 670 ? 87.971 84.768 66.069 1.00 50.32 670 ASP B N 1
ATOM 9951 C CA . ASP B 1 670 ? 89.108 85.309 66.786 1.00 55.89 670 ASP B CA 1
ATOM 9952 C C . ASP B 1 670 ? 88.670 85.846 68.141 1.00 60.27 670 ASP B C 1
ATOM 9953 O O . ASP B 1 670 ? 87.659 86.550 68.254 1.00 66.59 670 ASP B O 1
ATOM 9958 N N . LEU B 1 671 ? 89.443 85.499 69.166 1.00 55.72 671 LEU B N 1
ATOM 9959 C CA . LEU B 1 671 ? 89.214 85.939 70.534 1.00 50.20 671 LEU B CA 1
ATOM 9960 C C . LEU B 1 671 ? 90.364 86.843 70.948 1.00 54.59 671 LEU B C 1
ATOM 9961 O O . LEU B 1 671 ? 91.531 86.460 70.823 1.00 55.14 671 LEU B O 1
ATOM 9966 N N . HIS B 1 672 ? 90.039 88.036 71.437 1.00 57.19 672 HIS B N 1
ATOM 9967 C CA . HIS B 1 672 ? 91.047 89.030 71.785 1.00 52.92 672 HIS B CA 1
ATOM 9968 C C . HIS B 1 672 ? 91.235 89.057 73.295 1.00 60.00 672 HIS B C 1
ATOM 9969 O O . HIS B 1 672 ? 90.280 89.300 74.039 1.00 64.74 672 HIS B O 1
ATOM 9976 N N . LYS B 1 673 ? 92.467 88.804 73.742 1.00 65.74 673 LYS B N 1
ATOM 9977 C CA . LYS B 1 673 ? 92.764 88.895 75.168 1.00 65.73 673 LYS B CA 1
ATOM 9978 C C . LYS B 1 673 ? 92.626 90.327 75.667 1.00 71.28 673 LYS B C 1
ATOM 9979 O O . LYS B 1 673 ? 92.067 90.564 76.745 1.00 75.04 673 LYS B O 1
ATOM 9985 N N . GLN B 1 674 ? 93.127 91.292 74.902 1.00 70.71 674 GLN B N 1
ATOM 9986 C CA . GLN B 1 674 ? 92.969 92.708 75.201 1.00 65.30 674 GLN B CA 1
ATOM 9987 C C . GLN B 1 674 ? 91.946 93.278 74.230 1.00 65.64 674 GLN B C 1
ATOM 9988 O O . GLN B 1 674 ? 92.146 93.220 73.012 1.00 73.16 674 GLN B O 1
ATOM 9994 N N . SER B 1 675 ? 90.862 93.828 74.768 1.00 49.57 675 SER B N 1
ATOM 9995 C CA . SER B 1 675 ? 89.719 94.206 73.950 1.00 49.79 675 SER B CA 1
ATOM 9996 C C . SER B 1 675 ? 90.063 95.357 73.011 1.00 53.56 675 SER B C 1
ATOM 9997 O O . SER B 1 675 ? 90.932 96.185 73.294 1.00 53.93 675 SER B O 1
ATOM 10000 N N . SER B 1 676 ? 89.371 95.391 71.869 1.00 53.95 676 SER B N 1
ATOM 10001 C CA . SER B 1 676 ? 89.587 96.457 70.896 1.00 44.22 676 SER B CA 1
ATOM 10002 C C . SER B 1 676 ? 89.116 97.797 71.445 1.00 50.76 676 SER B C 1
ATOM 10003 O O . SER B 1 676 ? 89.914 98.722 71.625 1.00 57.56 676 SER B O 1
ATOM 10006 N N . VAL B 1 677 ? 87.823 97.916 71.730 1.00 44.02 677 VAL B N 1
ATOM 10007 C CA . VAL B 1 677 ? 87.305 99.117 72.378 1.00 42.90 677 VAL B CA 1
ATOM 10008 C C . VAL B 1 677 ? 87.082 98.803 73.853 1.00 46.67 677 VAL B C 1
ATOM 10009 O O . VAL B 1 677 ? 86.589 97.717 74.191 1.00 52.55 677 VAL B O 1
ATOM 10013 N N . PRO B 1 678 ? 87.457 99.697 74.762 1.00 43.40 678 PRO B N 1
ATOM 10014 C CA . PRO B 1 678 ? 87.348 99.400 76.204 1.00 43.97 678 PRO B CA 1
ATOM 10015 C C . PRO B 1 678 ? 85.940 99.594 76.760 1.00 45.16 678 PRO B C 1
ATOM 10016 O O . PRO B 1 678 ? 85.605 100.582 77.407 1.00 54.17 678 PRO B O 1
ATOM 10020 N N . ILE B 1 679 ? 85.081 98.608 76.501 1.00 32.12 679 ILE B N 1
ATOM 10021 C CA . ILE B 1 679 ? 83.718 98.651 77.008 1.00 31.91 679 ILE B CA 1
ATOM 10022 C C . ILE B 1 679 ? 83.716 98.306 78.489 1.00 46.28 679 ILE B C 1
ATOM 10023 O O . ILE B 1 679 ? 84.449 97.418 78.941 1.00 60.97 679 ILE B O 1
ATOM 10028 N N . ARG B 1 680 ? 82.907 99.025 79.260 1.00 66.19 680 ARG B N 1
ATOM 10029 C CA . ARG B 1 680 ? 82.639 98.690 80.649 1.00 58.41 680 ARG B CA 1
ATOM 10030 C C . ARG B 1 680 ? 81.141 98.772 80.888 1.00 58.72 680 ARG B C 1
ATOM 10031 O O . ARG B 1 680 ? 80.456 99.630 80.328 1.00 67.90 680 ARG B O 1
ATOM 10039 N N . ILE B 1 681 ? 80.631 97.868 81.718 1.00 28.20 681 ILE B N 1
ATOM 10040 C CA . ILE B 1 681 ? 79.205 97.787 82.006 1.00 30.54 681 ILE B CA 1
ATOM 10041 C C . ILE B 1 681 ? 79.017 97.757 83.515 1.00 31.52 681 ILE B C 1
ATOM 10042 O O . ILE B 1 681 ? 79.729 97.033 84.219 1.00 49.53 681 ILE B O 1
ATOM 10047 N N . ALA B 1 682 ? 78.081 98.560 84.012 1.00 30.87 682 ALA B N 1
ATOM 10048 C CA . ALA B 1 682 ? 77.665 98.523 85.403 1.00 34.88 682 ALA B CA 1
ATOM 10049 C C . ALA B 1 682 ? 76.147 98.538 85.466 1.00 41.96 682 ALA B C 1
ATOM 10050 O O . ALA B 1 682 ? 75.485 99.123 84.608 1.00 55.12 682 ALA B O 1
ATOM 10052 N N . ALA B 1 683 ? 75.597 97.895 86.489 1.00 21.48 683 ALA B N 1
ATOM 10053 C CA . ALA B 1 683 ? 74.156 97.778 86.650 1.00 32.46 683 ALA B CA 1
ATOM 10054 C C . ALA B 1 683 ? 73.633 98.848 87.598 1.00 41.30 683 ALA B C 1
ATOM 10055 O O . ALA B 1 683 ? 74.245 99.129 88.632 1.00 49.72 683 ALA B O 1
ATOM 10057 N N . LYS B 1 684 ? 72.499 99.444 87.242 1.00 38.00 684 LYS B N 1
ATOM 10058 C CA . LYS B 1 684 ? 71.884 100.475 88.069 1.00 37.61 684 LYS B CA 1
ATOM 10059 C C . LYS B 1 684 ? 71.015 99.825 89.136 1.00 49.39 684 LYS B C 1
ATOM 10060 O O . LYS B 1 684 ? 70.070 99.097 88.816 1.00 56.69 684 LYS B O 1
ATOM 10066 N N . THR B 1 685 ? 71.324 100.095 90.400 1.00 45.46 685 THR B N 1
ATOM 10067 C CA . THR B 1 685 ? 70.577 99.552 91.523 1.00 37.31 685 THR B CA 1
ATOM 10068 C C . THR B 1 685 ? 70.242 100.675 92.491 1.00 46.11 685 THR B C 1
ATOM 10069 O O . THR B 1 685 ? 70.879 101.731 92.492 1.00 53.13 685 THR B O 1
ATOM 10073 N N . ASN B 1 686 ? 69.231 100.438 93.320 1.00 41.70 686 ASN B N 1
ATOM 10074 C CA . ASN B 1 686 ? 68.804 101.425 94.300 1.00 36.49 686 ASN B CA 1
ATOM 10075 C C . ASN B 1 686 ? 69.571 101.329 95.610 1.00 43.65 686 ASN B C 1
ATOM 10076 O O . ASN B 1 686 ? 69.257 102.067 96.547 1.00 53.42 686 ASN B O 1
ATOM 10081 N N . SER B 1 687 ? 70.562 100.444 95.697 1.00 43.50 687 SER B N 1
ATOM 10082 C CA . SER B 1 687 ? 71.347 100.299 96.911 1.00 45.38 687 SER B CA 1
ATOM 10083 C C . SER B 1 687 ? 72.179 101.553 97.167 1.00 41.24 687 SER B C 1
ATOM 10084 O O . SER B 1 687 ? 72.239 102.474 96.350 1.00 42.17 687 SER B O 1
ATOM 10087 N N . TYR B 1 688 ? 72.827 101.580 98.335 1.00 49.52 688 TYR B N 1
ATOM 10088 C CA . TYR B 1 688 ? 73.615 102.747 98.721 1.00 50.71 688 TYR B CA 1
ATOM 10089 C C . TYR B 1 688 ? 74.769 102.975 97.757 1.00 55.87 688 TYR B C 1
ATOM 10090 O O . TYR B 1 688 ? 75.082 104.120 97.412 1.00 61.68 688 TYR B O 1
ATOM 10099 N N . ASP B 1 689 ? 75.420 101.903 97.321 1.00 48.35 689 ASP B N 1
ATOM 10100 C CA . ASP B 1 689 ? 76.330 101.964 96.184 1.00 54.19 689 ASP B CA 1
ATOM 10101 C C . ASP B 1 689 ? 75.491 101.769 94.927 1.00 57.70 689 ASP B C 1
ATOM 10102 O O . ASP B 1 689 ? 75.026 100.660 94.650 1.00 68.10 689 ASP B O 1
ATOM 10107 N N . GLN B 1 690 ? 75.287 102.848 94.175 1.00 39.57 690 GLN B N 1
ATOM 10108 C CA . GLN B 1 690 ? 74.292 102.857 93.111 1.00 37.98 690 GLN B CA 1
ATOM 10109 C C . GLN B 1 690 ? 74.699 102.055 91.882 1.00 42.98 690 GLN B C 1
ATOM 10110 O O . GLN B 1 690 ? 73.859 101.846 91.003 1.00 53.44 690 GLN B O 1
ATOM 10116 N N . LEU B 1 691 ? 75.945 101.604 91.790 1.00 34.49 691 LEU B N 1
ATOM 10117 C CA . LEU B 1 691 ? 76.420 100.858 90.635 1.00 31.01 691 LEU B CA 1
ATOM 10118 C C . LEU B 1 691 ? 76.955 99.504 91.075 1.00 36.37 691 LEU B C 1
ATOM 10119 O O . LEU B 1 691 ? 77.618 99.394 92.110 1.00 50.30 691 LEU B O 1
ATOM 10124 N N . GLU B 1 692 ? 76.671 98.479 90.278 1.00 38.93 692 GLU B N 1
ATOM 10125 C CA . GLU B 1 692 ? 77.034 97.108 90.595 1.00 32.99 692 GLU B CA 1
ATOM 10126 C C . GLU B 1 692 ? 77.621 96.433 89.365 1.00 39.97 692 GLU B C 1
ATOM 10127 O O . GLU B 1 692 ? 77.348 96.824 88.229 1.00 45.70 692 GLU B O 1
ATOM 10133 N N . ASN B 1 693 ? 78.438 95.414 89.606 1.00 35.38 693 ASN B N 1
ATOM 10134 C CA . ASN B 1 693 ? 78.996 94.633 88.513 1.00 27.95 693 ASN B CA 1
ATOM 10135 C C . ASN B 1 693 ? 77.888 93.851 87.810 1.00 28.97 693 ASN B C 1
ATOM 10136 O O . ASN B 1 693 ? 76.956 93.375 88.462 1.00 40.49 693 ASN B O 1
ATOM 10141 N N . PRO B 1 694 ? 77.960 93.701 86.491 1.00 12.68 694 PRO B N 1
ATOM 10142 C CA . PRO B 1 694 ? 76.921 92.957 85.777 1.00 17.53 694 PRO B CA 1
ATOM 10143 C C . PRO B 1 694 ? 77.005 91.469 86.069 1.00 27.04 694 PRO B C 1
ATOM 10144 O O . PRO B 1 694 ? 78.046 90.942 86.461 1.00 38.73 694 PRO B O 1
ATOM 10148 N N . VAL B 1 695 ? 75.874 90.789 85.870 1.00 24.99 695 VAL B N 1
ATOM 10149 C CA . VAL B 1 695 ? 75.821 89.353 86.114 1.00 16.55 695 VAL B CA 1
ATOM 10150 C C . VAL B 1 695 ? 76.734 88.622 85.134 1.00 22.77 695 VAL B C 1
ATOM 10151 O O . VAL B 1 695 ? 77.123 89.146 84.084 1.00 31.97 695 VAL B O 1
ATOM 10155 N N . ALA B 1 696 ? 77.105 87.400 85.502 1.00 25.91 696 ALA B N 1
ATOM 10156 C CA . ALA B 1 696 ? 77.974 86.595 84.657 1.00 18.90 696 ALA B CA 1
ATOM 10157 C C . ALA B 1 696 ? 77.248 86.199 83.379 1.00 28.37 696 ALA B C 1
ATOM 10158 O O . ALA B 1 696 ? 76.111 85.720 83.418 1.00 28.68 696 ALA B O 1
ATOM 10160 N N . GLY B 1 697 ? 77.912 86.394 82.244 1.00 28.53 697 GLY B N 1
ATOM 10161 C CA . GLY B 1 697 ? 77.328 86.058 80.964 1.00 24.50 697 GLY B CA 1
ATOM 10162 C C . GLY B 1 697 ? 76.617 87.182 80.254 1.00 31.78 697 GLY B C 1
ATOM 10163 O O . GLY B 1 697 ? 75.861 86.916 79.315 1.00 38.42 697 GLY B O 1
ATOM 10164 N N . SER B 1 698 ? 76.829 88.428 80.663 1.00 37.28 698 SER B N 1
ATOM 10165 C CA . SER B 1 698 ? 76.162 89.549 80.015 1.00 28.58 698 SER B CA 1
ATOM 10166 C C . SER B 1 698 ? 76.905 89.922 78.742 1.00 35.73 698 SER B C 1
ATOM 10167 O O . SER B 1 698 ? 78.108 90.184 78.774 1.00 35.40 698 SER B O 1
ATOM 10170 N N . TYR B 1 699 ? 76.196 89.947 77.620 1.00 38.98 699 TYR B N 1
ATOM 10171 C CA . TYR B 1 699 ? 76.828 90.169 76.330 1.00 35.55 699 TYR B CA 1
ATOM 10172 C C . TYR B 1 699 ? 76.242 91.391 75.640 1.00 42.03 699 TYR B C 1
ATOM 10173 O O . TYR B 1 699 ? 75.059 91.709 75.788 1.00 44.44 699 TYR B O 1
ATOM 10182 N N . LYS B 1 700 ? 77.097 92.073 74.886 1.00 49.85 700 LYS B N 1
ATOM 10183 C CA . LYS B 1 700 ? 76.697 93.197 74.052 1.00 46.53 700 LYS B CA 1
ATOM 10184 C C . LYS B 1 700 ? 77.447 93.108 72.734 1.00 48.91 700 LYS B C 1
ATOM 10185 O O . LYS B 1 700 ? 78.677 93.025 72.728 1.00 53.01 700 LYS B O 1
ATOM 10191 N N . LEU B 1 701 ? 76.719 93.111 71.624 1.00 37.59 701 LEU B N 1
ATOM 10192 C CA . LEU B 1 701 ? 77.330 93.055 70.305 1.00 41.46 701 LEU B CA 1
ATOM 10193 C C . LEU B 1 701 ? 77.178 94.405 69.619 1.00 45.28 701 LEU B C 1
ATOM 10194 O O . LEU B 1 701 ? 76.123 95.041 69.700 1.00 52.75 701 LEU B O 1
ATOM 10199 N N . VAL B 1 702 ? 78.246 94.853 68.970 1.00 47.71 702 VAL B N 1
ATOM 10200 C CA . VAL B 1 702 ? 78.286 96.184 68.369 1.00 44.64 702 VAL B CA 1
ATOM 10201 C C . VAL B 1 702 ? 78.051 96.132 66.864 1.00 45.86 702 VAL B C 1
ATOM 10202 O O . VAL B 1 702 ? 77.359 96.984 66.307 1.00 53.14 702 VAL B O 1
ATOM 10206 N N . SER B 1 703 ? 78.615 95.144 66.193 1.00 43.26 703 SER B N 1
ATOM 10207 C CA . SER B 1 703 ? 78.413 94.870 64.786 1.00 45.93 703 SER B CA 1
ATOM 10208 C C . SER B 1 703 ? 77.705 93.534 64.634 1.00 47.09 703 SER B C 1
ATOM 10209 O O . SER B 1 703 ? 77.469 92.831 65.622 1.00 53.50 703 SER B O 1
ATOM 10212 N N . PRO B 1 704 ? 77.324 93.152 63.413 1.00 43.21 704 PRO B N 1
ATOM 10213 C CA . PRO B 1 704 ? 76.867 91.770 63.210 1.00 50.97 704 PRO B CA 1
ATOM 10214 C C . PRO B 1 704 ? 77.930 90.726 63.515 1.00 50.79 704 PRO B C 1
ATOM 10215 O O . PRO B 1 704 ? 77.580 89.559 63.730 1.00 47.33 704 PRO B O 1
ATOM 10219 N N . LYS B 1 705 ? 79.209 91.096 63.538 1.00 44.15 705 LYS B N 1
ATOM 10220 C CA . LYS B 1 705 ? 80.305 90.155 63.747 1.00 38.94 705 LYS B CA 1
ATOM 10221 C C . LYS B 1 705 ? 81.310 90.696 64.761 1.00 47.05 705 LYS B C 1
ATOM 10222 O O . LYS B 1 705 ? 82.523 90.652 64.547 1.00 47.86 705 LYS B O 1
ATOM 10228 N N . GLU B 1 706 ? 80.819 91.210 65.890 1.00 50.51 706 GLU B N 1
ATOM 10229 C CA . GLU B 1 706 ? 81.699 91.662 66.969 1.00 48.17 706 GLU B CA 1
ATOM 10230 C C . GLU B 1 706 ? 80.902 91.760 68.260 1.00 47.77 706 GLU B C 1
ATOM 10231 O O . GLU B 1 706 ? 79.906 92.490 68.319 1.00 52.89 706 GLU B O 1
ATOM 10237 N N . GLY B 1 707 ? 81.350 91.048 69.298 1.00 40.18 707 GLY B N 1
ATOM 10238 C CA . GLY B 1 707 ? 80.625 91.014 70.551 1.00 36.88 707 GLY B CA 1
ATOM 10239 C C . GLY B 1 707 ? 81.557 90.987 71.747 1.00 43.67 707 GLY B C 1
ATOM 10240 O O . GLY B 1 707 ? 82.748 90.683 71.636 1.00 48.31 707 GLY B O 1
ATOM 10241 N N . PHE B 1 708 ? 80.979 91.310 72.907 1.00 42.46 708 PHE B N 1
ATOM 10242 C CA . PHE B 1 708 ? 81.684 91.350 74.180 1.00 36.88 708 PHE B CA 1
ATOM 10243 C C . PHE B 1 708 ? 80.885 90.592 75.229 1.00 41.57 708 PHE B C 1
ATOM 10244 O O . PHE B 1 708 ? 79.662 90.737 75.313 1.00 45.42 708 PHE B O 1
ATOM 10252 N N . ILE B 1 709 ? 81.586 89.792 76.030 1.00 28.89 709 ILE B N 1
ATOM 10253 C CA . ILE B 1 709 ? 80.983 88.942 77.051 1.00 29.24 709 ILE B CA 1
ATOM 10254 C C . ILE B 1 709 ? 81.620 89.258 78.398 1.00 37.11 709 ILE B C 1
ATOM 10255 O O . ILE B 1 709 ? 82.849 89.355 78.502 1.00 35.80 709 ILE B O 1
ATOM 10260 N N . PHE B 1 710 ? 80.786 89.415 79.421 1.00 35.28 710 PHE B N 1
ATOM 10261 C CA . PHE B 1 710 ? 81.218 89.593 80.799 1.00 29.18 710 PHE B CA 1
ATOM 10262 C C . PHE B 1 710 ? 80.797 88.370 81.600 1.00 32.90 710 PHE B C 1
ATOM 10263 O O . PHE B 1 710 ? 79.617 87.995 81.590 1.00 40.21 710 PHE B O 1
ATOM 10271 N N . SER B 1 711 ? 81.760 87.759 82.295 1.00 33.06 711 SER B N 1
ATOM 10272 C CA . SER B 1 711 ? 81.545 86.483 82.961 1.00 31.83 711 SER B CA 1
ATOM 10273 C C . SER B 1 711 ? 82.018 86.429 84.407 1.00 28.63 711 SER B C 1
ATOM 10274 O O . SER B 1 711 ? 81.637 85.495 85.118 1.00 28.12 711 SER B O 1
ATOM 10277 N N . THR B 1 712 ? 82.838 87.369 84.860 1.00 32.43 712 THR B N 1
ATOM 10278 C CA . THR B 1 712 ? 83.301 87.389 86.247 1.00 34.21 712 THR B CA 1
ATOM 10279 C C . THR B 1 712 ? 82.443 88.338 87.080 1.00 37.03 712 THR B C 1
ATOM 10280 O O . THR B 1 712 ? 82.909 89.337 87.619 1.00 38.79 712 THR B O 1
ATOM 10284 N N . GLY B 1 713 ? 81.164 87.995 87.193 1.00 40.53 713 GLY B N 1
ATOM 10285 C CA . GLY B 1 713 ? 80.184 88.915 87.732 1.00 23.80 713 GLY B CA 1
ATOM 10286 C C . GLY B 1 713 ? 79.642 88.594 89.108 1.00 28.43 713 GLY B C 1
ATOM 10287 O O . GLY B 1 713 ? 80.384 88.623 90.090 1.00 44.29 713 GLY B O 1
ATOM 10288 N N . TYR B 1 714 ? 78.339 88.291 89.193 1.00 30.02 714 TYR B N 1
ATOM 10289 C CA . TYR B 1 714 ? 77.689 88.243 90.503 1.00 25.52 714 TYR B CA 1
ATOM 10290 C C . TYR B 1 714 ? 78.042 86.996 91.306 1.00 40.80 714 TYR B C 1
ATOM 10291 O O . TYR B 1 714 ? 78.520 87.141 92.445 1.00 53.92 714 TYR B O 1
ATOM 10300 N N . PRO B 1 715 ? 77.807 85.765 90.824 1.00 38.84 715 PRO B N 1
ATOM 10301 C CA . PRO B 1 715 ? 77.993 84.603 91.711 1.00 27.80 715 PRO B CA 1
ATOM 10302 C C . PRO B 1 715 ? 79.414 84.445 92.212 1.00 28.82 715 PRO B C 1
ATOM 10303 O O . PRO B 1 715 ? 79.625 83.795 93.242 1.00 39.92 715 PRO B O 1
ATOM 10307 N N . PHE B 1 716 ? 80.388 85.025 91.526 1.00 22.59 716 PHE B N 1
ATOM 10308 C CA . PHE B 1 716 ? 81.767 85.063 91.977 1.00 26.84 716 PHE B CA 1
ATOM 10309 C C . PHE B 1 716 ? 82.045 86.387 92.677 1.00 29.81 716 PHE B C 1
ATOM 10310 O O . PHE B 1 716 ? 81.313 87.364 92.519 1.00 36.60 716 PHE B O 1
ATOM 10318 N N . ASP B 1 717 ? 83.110 86.406 93.471 1.00 42.16 717 ASP B N 1
ATOM 10319 C CA . ASP B 1 717 ? 83.486 87.581 94.246 1.00 44.31 717 ASP B CA 1
ATOM 10320 C C . ASP B 1 717 ? 84.774 88.161 93.684 1.00 47.22 717 ASP B C 1
ATOM 10321 O O . ASP B 1 717 ? 85.799 87.474 93.637 1.00 50.46 717 ASP B O 1
ATOM 10326 N N . ILE B 1 718 ? 84.721 89.424 93.262 1.00 39.48 718 ILE B N 1
ATOM 10327 C CA . ILE B 1 718 ? 85.893 90.138 92.775 1.00 41.52 718 ILE B CA 1
ATOM 10328 C C . ILE B 1 718 ? 85.900 91.530 93.386 1.00 43.85 718 ILE B C 1
ATOM 10329 O O . ILE B 1 718 ? 84.880 92.032 93.861 1.00 52.08 718 ILE B O 1
ATOM 10334 N N . LYS B 1 719 ? 87.073 92.152 93.372 1.00 33.69 719 LYS B N 1
ATOM 10335 C CA . LYS B 1 719 ? 87.224 93.549 93.756 1.00 40.41 719 LYS B CA 1
ATOM 10336 C C . LYS B 1 719 ? 87.571 94.347 92.508 1.00 35.53 719 LYS B C 1
ATOM 10337 O O . LYS B 1 719 ? 88.566 94.056 91.837 1.00 50.99 719 LYS B O 1
ATOM 10343 N N . GLY B 1 720 ? 86.751 95.343 92.197 1.00 19.36 720 GLY B N 1
ATOM 10344 C CA . GLY B 1 720 ? 86.933 96.106 90.981 1.00 29.45 720 GLY B CA 1
ATOM 10345 C C . GLY B 1 720 ? 85.777 95.924 90.023 1.00 36.17 720 GLY B C 1
ATOM 10346 O O . GLY B 1 720 ? 84.675 95.558 90.440 1.00 41.12 720 GLY B O 1
ATOM 10347 N N . THR B 1 721 ? 86.015 96.168 88.740 1.00 31.24 721 THR B N 1
ATOM 10348 C CA . THR B 1 721 ? 84.995 96.048 87.711 1.00 26.53 721 THR B CA 1
ATOM 10349 C C . THR B 1 721 ? 85.360 94.912 86.766 1.00 25.12 721 THR B C 1
ATOM 10350 O O . THR B 1 721 ? 86.536 94.684 86.474 1.00 43.05 721 THR B O 1
ATOM 10354 N N . SER B 1 722 ? 84.345 94.190 86.302 1.00 33.02 722 SER B N 1
ATOM 10355 C CA . SER B 1 722 ? 84.575 93.085 85.383 1.00 30.99 722 SER B CA 1
ATOM 10356 C C . SER B 1 722 ? 85.136 93.592 84.064 1.00 33.45 722 SER B C 1
ATOM 10357 O O . SER B 1 722 ? 84.756 94.659 83.576 1.00 49.51 722 SER B O 1
ATOM 10360 N N . ARG B 1 723 ? 86.027 92.840 83.501 1.00 15.95 723 ARG B N 1
ATOM 10361 C CA . ARG B 1 723 ? 86.609 93.185 82.220 1.00 17.41 723 ARG B CA 1
ATOM 10362 C C . ARG B 1 723 ? 85.944 92.388 81.104 1.00 31.87 723 ARG B C 1
ATOM 10363 O O . ARG B 1 723 ? 85.526 91.247 81.313 1.00 38.80 723 ARG B O 1
ATOM 10371 N N . PRO B 1 724 ? 85.820 92.960 79.912 1.00 38.72 724 PRO B N 1
ATOM 10372 C CA . PRO B 1 724 ? 85.136 92.262 78.822 1.00 40.99 724 PRO B CA 1
ATOM 10373 C C . PRO B 1 724 ? 86.028 91.250 78.120 1.00 40.63 724 PRO B C 1
ATOM 10374 O O . PRO B 1 724 ? 87.256 91.296 78.194 1.00 43.60 724 PRO B O 1
ATOM 10378 N N . LEU B 1 725 ? 85.371 90.326 77.425 1.00 32.40 725 LEU B N 1
ATOM 10379 C CA . LEU B 1 725 ? 86.018 89.399 76.506 1.00 25.52 725 LEU B CA 1
ATOM 10380 C C . LEU B 1 725 ? 85.474 89.659 75.109 1.00 41.42 725 LEU B C 1
ATOM 10381 O O . LEU B 1 725 ? 84.256 89.705 74.918 1.00 46.85 725 LEU B O 1
ATOM 10386 N N . ASN B 1 726 ? 86.370 89.824 74.141 1.00 47.43 726 ASN B N 1
ATOM 10387 C CA . ASN B 1 726 ? 86.016 90.279 72.802 1.00 38.06 726 ASN B CA 1
ATOM 10388 C C . ASN B 1 726 ? 86.105 89.137 71.799 1.00 40.76 726 ASN B C 1
ATOM 10389 O O . ASN B 1 726 ? 87.144 88.474 71.696 1.00 50.69 726 ASN B O 1
ATOM 10394 N N . LEU B 1 727 ? 85.023 88.933 71.044 1.00 31.49 727 LEU B N 1
ATOM 10395 C CA . LEU B 1 727 ? 84.934 87.888 70.033 1.00 37.07 727 LEU B CA 1
ATOM 10396 C C . LEU B 1 727 ? 84.539 88.493 68.695 1.00 40.07 727 LEU B C 1
ATOM 10397 O O . LEU B 1 727 ? 83.722 89.419 68.643 1.00 49.08 727 LEU B O 1
ATOM 10402 N N . SER B 1 728 ? 85.113 87.965 67.611 1.00 42.94 728 SER B N 1
ATOM 10403 C CA . SER B 1 728 ? 84.730 88.418 66.277 1.00 44.10 728 SER B CA 1
ATOM 10404 C C . SER B 1 728 ? 85.048 87.340 65.252 1.00 51.08 728 SER B C 1
ATOM 10405 O O . SER B 1 728 ? 86.154 86.801 65.254 1.00 57.65 728 SER B O 1
ATOM 10408 N N . MET B 1 729 ? 84.095 87.043 64.369 1.00 57.67 729 MET B N 1
ATOM 10409 C CA . MET B 1 729 ? 84.369 86.115 63.280 1.00 56.80 729 MET B CA 1
ATOM 10410 C C . MET B 1 729 ? 85.403 86.690 62.321 1.00 58.65 729 MET B C 1
ATOM 10411 O O . MET B 1 729 ? 85.603 87.903 62.232 1.00 63.49 729 MET B O 1
ATOM 10416 N N . LYS B 1 730 ? 86.062 85.795 61.591 1.00 59.18 730 LYS B N 1
ATOM 10417 C CA . LYS B 1 730 ? 86.915 86.202 60.484 1.00 61.36 730 LYS B CA 1
ATOM 10418 C C . LYS B 1 730 ? 86.398 85.696 59.147 1.00 63.46 730 LYS B C 1
ATOM 10419 O O . LYS B 1 730 ? 86.276 86.480 58.200 1.00 66.30 730 LYS B O 1
ATOM 10425 N N . GLU B 1 731 ? 86.078 84.411 59.046 1.00 65.28 731 GLU B N 1
ATOM 10426 C CA . GLU B 1 731 ? 85.609 83.816 57.800 1.00 62.02 731 GLU B CA 1
ATOM 10427 C C . GLU B 1 731 ? 84.487 82.839 58.137 1.00 65.39 731 GLU B C 1
ATOM 10428 O O . GLU B 1 731 ? 83.916 82.864 59.232 1.00 67.09 731 GLU B O 1
ATOM 10434 N N . GLY B 1 732 ? 84.155 81.970 57.185 1.00 62.36 732 GLY B N 1
ATOM 10435 C CA . GLY B 1 732 ? 83.174 80.931 57.417 1.00 62.52 732 GLY B CA 1
ATOM 10436 C C . GLY B 1 732 ? 81.748 81.416 57.254 1.00 60.19 732 GLY B C 1
ATOM 10437 O O . GLY B 1 732 ? 81.473 82.562 56.899 1.00 66.50 732 GLY B O 1
ATOM 10438 N N . ASP B 1 733 ? 80.818 80.504 57.525 1.00 61.58 733 ASP B N 1
ATOM 10439 C CA . ASP B 1 733 ? 79.387 80.764 57.420 1.00 63.36 733 ASP B CA 1
ATOM 10440 C C . ASP B 1 733 ? 78.674 80.349 58.697 1.00 66.10 733 ASP B C 1
ATOM 10441 O O . ASP B 1 733 ? 77.571 79.797 58.665 1.00 65.10 733 ASP B O 1
ATOM 10446 N N . LEU B 1 734 ? 79.296 80.608 59.841 1.00 62.29 734 LEU B N 1
ATOM 10447 C CA . LEU B 1 734 ? 78.716 80.233 61.118 1.00 61.94 734 LEU B CA 1
ATOM 10448 C C . LEU B 1 734 ? 77.716 81.286 61.587 1.00 62.58 734 LEU B C 1
ATOM 10449 O O . LEU B 1 734 ? 77.605 82.378 61.025 1.00 66.91 734 LEU B O 1
ATOM 10454 N N . ASP B 1 735 ? 76.978 80.938 62.636 1.00 57.13 735 ASP B N 1
ATOM 10455 C CA . ASP B 1 735 ? 76.088 81.861 63.326 1.00 56.51 735 ASP B CA 1
ATOM 10456 C C . ASP B 1 735 ? 76.818 82.418 64.539 1.00 59.75 735 ASP B C 1
ATOM 10457 O O . ASP B 1 735 ? 77.392 81.655 65.322 1.00 67.04 735 ASP B O 1
ATOM 10462 N N . PHE B 1 736 ? 76.809 83.742 64.693 1.00 51.89 736 PHE B N 1
ATOM 10463 C CA . PHE B 1 736 ? 77.598 84.340 65.764 1.00 51.64 736 PHE B CA 1
ATOM 10464 C C . PHE B 1 736 ? 76.964 84.146 67.134 1.00 53.79 736 PHE B C 1
ATOM 10465 O O . PHE B 1 736 ? 77.687 84.020 68.129 1.00 60.53 736 PHE B O 1
ATOM 10473 N N . MET B 1 737 ? 75.633 84.125 67.208 1.00 50.71 737 MET B N 1
ATOM 10474 C CA . MET B 1 737 ? 74.966 83.924 68.489 1.00 52.41 737 MET B CA 1
ATOM 10475 C C . MET B 1 737 ? 75.287 82.555 69.074 1.00 60.61 737 MET B C 1
ATOM 10476 O O . MET B 1 737 ? 75.569 82.432 70.273 1.00 64.73 737 MET B O 1
ATOM 10481 N N . LYS B 1 738 ? 75.253 81.515 68.238 1.00 56.09 738 LYS B N 1
ATOM 10482 C CA . LYS B 1 738 ? 75.561 80.170 68.709 1.00 59.37 738 LYS B CA 1
ATOM 10483 C C . LYS B 1 738 ? 77.008 80.063 69.168 1.00 58.29 738 LYS B C 1
ATOM 10484 O O . LYS B 1 738 ? 77.296 79.446 70.202 1.00 61.58 738 LYS B O 1
ATOM 10490 N N . VAL B 1 739 ? 77.933 80.666 68.418 1.00 37.33 739 VAL B N 1
ATOM 10491 C CA . VAL B 1 739 ? 79.343 80.626 68.792 1.00 39.56 739 VAL B CA 1
ATOM 10492 C C . VAL B 1 739 ? 79.567 81.346 70.114 1.00 49.06 739 VAL B C 1
ATOM 10493 O O . VAL B 1 739 ? 80.306 80.864 70.980 1.00 56.34 739 VAL B O 1
ATOM 10497 N N . MET B 1 740 ? 78.934 82.509 70.293 1.00 48.91 740 MET B N 1
ATOM 10498 C CA . MET B 1 740 ? 79.087 83.246 71.544 1.00 43.58 740 MET B CA 1
ATOM 10499 C C . MET B 1 740 ? 78.526 82.465 72.725 1.00 45.59 740 MET B C 1
ATOM 10500 O O . MET B 1 740 ? 79.151 82.404 73.793 1.00 62.19 740 MET B O 1
ATOM 10505 N N . GLU B 1 741 ? 77.350 81.854 72.555 1.00 37.06 741 GLU B N 1
ATOM 10506 C CA . GLU B 1 741 ? 76.767 81.084 73.648 1.00 35.62 741 GLU B CA 1
ATOM 10507 C C . GLU B 1 741 ? 77.627 79.877 73.995 1.00 47.20 741 GLU B C 1
ATOM 10508 O O . GLU B 1 741 ? 77.806 79.552 75.175 1.00 48.00 741 GLU B O 1
ATOM 10514 N N . ASP B 1 742 ? 78.185 79.209 72.985 1.00 52.74 742 ASP B N 1
ATOM 10515 C CA . ASP B 1 742 ? 79.035 78.054 73.254 1.00 49.76 742 ASP B CA 1
ATOM 10516 C C . ASP B 1 742 ? 80.342 78.464 73.922 1.00 52.23 742 ASP B C 1
ATOM 10517 O O . ASP B 1 742 ? 80.855 77.744 74.786 1.00 66.80 742 ASP B O 1
ATOM 10522 N N . VAL B 1 743 ? 80.899 79.614 73.538 1.00 32.57 743 VAL B N 1
ATOM 10523 C CA . VAL B 1 743 ? 82.112 80.098 74.191 1.00 33.17 743 VAL B CA 1
ATOM 10524 C C . VAL B 1 743 ? 81.834 80.421 75.654 1.00 36.93 743 VAL B C 1
ATOM 10525 O O . VAL B 1 743 ? 82.630 80.085 76.542 1.00 54.23 743 VAL B O 1
ATOM 10529 N N . PHE B 1 744 ? 80.693 81.056 75.934 1.00 33.41 744 PHE B N 1
ATOM 10530 C CA . PHE B 1 744 ? 80.338 81.315 77.325 1.00 38.10 744 PHE B CA 1
ATOM 10531 C C . PHE B 1 744 ? 80.133 80.018 78.096 1.00 44.64 744 PHE B C 1
ATOM 10532 O O . PHE B 1 744 ? 80.486 79.928 79.276 1.00 57.80 744 PHE B O 1
ATOM 10540 N N . CYS B 1 745 ? 79.549 79.006 77.452 1.00 43.17 745 CYS B N 1
ATOM 10541 C CA . CYS B 1 745 ? 79.390 77.714 78.111 1.00 35.00 745 CYS B CA 1
ATOM 10542 C C . CYS B 1 745 ? 80.742 77.092 78.433 1.00 28.71 745 CYS B C 1
ATOM 10543 O O . CYS B 1 745 ? 80.914 76.473 79.488 1.00 45.12 745 CYS B O 1
ATOM 10546 N N . GLN B 1 746 ? 81.712 77.242 77.533 1.00 29.98 746 GLN B N 1
ATOM 10547 C CA . GLN B 1 746 ? 83.061 76.760 77.805 1.00 38.76 746 GLN B CA 1
ATOM 10548 C C . GLN B 1 746 ? 83.759 77.561 78.896 1.00 47.26 746 GLN B C 1
ATOM 10549 O O . GLN B 1 746 ? 84.690 77.046 79.522 1.00 51.16 746 GLN B O 1
ATOM 10555 N N . ILE B 1 747 ? 83.354 78.813 79.118 1.00 39.30 747 ILE B N 1
ATOM 10556 C CA . ILE B 1 747 ? 83.959 79.602 80.189 1.00 26.21 747 ILE B CA 1
ATOM 10557 C C . ILE B 1 747 ? 83.620 79.015 81.556 1.00 34.59 747 ILE B C 1
ATOM 10558 O O . ILE B 1 747 ? 84.454 79.026 82.470 1.00 38.72 747 ILE B O 1
ATOM 10563 N N . MET B 1 748 ? 82.415 78.465 81.715 1.00 41.63 748 MET B N 1
ATOM 10564 C CA . MET B 1 748 ? 81.962 77.947 83.002 1.00 36.91 748 MET B CA 1
ATOM 10565 C C . MET B 1 748 ? 82.681 76.676 83.439 1.00 35.32 748 MET B C 1
ATOM 10566 O O . MET B 1 748 ? 82.481 76.241 84.576 1.00 46.37 748 MET B O 1
ATOM 10571 N N . LEU B 1 749 ? 83.491 76.064 82.580 1.00 38.61 749 LEU B N 1
ATOM 10572 C CA . LEU B 1 749 ? 84.278 74.889 82.953 1.00 42.98 749 LEU B CA 1
ATOM 10573 C C . LEU B 1 749 ? 85.595 75.364 83.556 1.00 46.36 749 LEU B C 1
ATOM 10574 O O . LEU B 1 749 ? 86.559 75.634 82.836 1.00 52.78 749 LEU B O 1
ATOM 10579 N N . ALA B 1 750 ? 85.641 75.465 84.881 1.00 49.77 750 ALA B N 1
ATOM 10580 C CA . ALA B 1 750 ? 86.829 75.905 85.606 1.00 46.21 750 ALA B CA 1
ATOM 10581 C C . ALA B 1 750 ? 87.474 74.688 86.256 1.00 51.84 750 ALA B C 1
ATOM 10582 O O . ALA B 1 750 ? 86.883 74.066 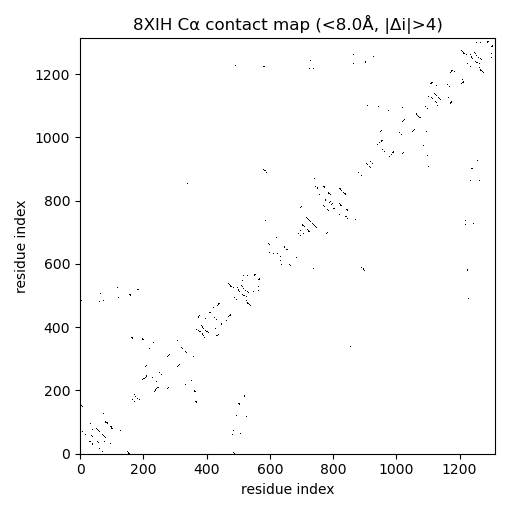87.143 1.00 57.99 750 ALA B O 1
ATOM 10584 N N . PHE B 1 751 ? 88.688 74.356 85.820 1.00 37.92 751 PHE B N 1
ATOM 10585 C CA . PHE B 1 751 ? 89.361 73.149 86.279 1.00 31.55 751 PHE B CA 1
ATOM 10586 C C . PHE B 1 751 ? 90.460 73.413 87.300 1.00 32.76 751 PHE B C 1
ATOM 10587 O O . PHE B 1 751 ? 90.795 72.507 88.068 1.00 41.09 751 PHE B O 1
ATOM 10595 N N . SER B 1 752 ? 91.030 74.617 87.329 1.00 37.62 752 SER B N 1
ATOM 10596 C CA . SER B 1 752 ? 92.155 74.877 88.219 1.00 33.69 752 SER B CA 1
ATOM 10597 C C . SER B 1 752 ? 91.685 75.153 89.641 1.00 35.95 752 SER B C 1
ATOM 10598 O O . SER B 1 752 ? 92.012 74.408 90.570 1.00 52.54 752 SER B O 1
ATOM 10601 N N . ALA B 1 753 ? 90.918 76.220 89.829 1.00 29.97 753 ALA B N 1
ATOM 10602 C CA . ALA B 1 753 ? 90.355 76.565 91.133 1.00 35.23 753 ALA B CA 1
ATOM 10603 C C . ALA B 1 753 ? 88.843 76.644 91.000 1.00 42.20 753 ALA B C 1
ATOM 10604 O O . ALA B 1 753 ? 88.309 77.681 90.570 1.00 39.40 753 ALA B O 1
ATOM 10606 N N . PRO B 1 754 ? 88.113 75.582 91.344 1.00 35.98 754 PRO B N 1
ATOM 10607 C CA . PRO B 1 754 ? 86.655 75.594 91.145 1.00 27.95 754 PRO B CA 1
ATOM 10608 C C . PRO B 1 754 ? 85.932 76.624 91.986 1.00 33.09 754 PRO B C 1
ATOM 10609 O O . PRO B 1 754 ? 84.784 76.960 91.673 1.00 39.96 754 PRO B O 1
ATOM 10613 N N . ASP B 1 755 ? 86.557 77.135 93.043 1.00 33.58 755 ASP B N 1
ATOM 10614 C CA . ASP B 1 755 ? 85.895 78.078 93.931 1.00 33.94 755 ASP B CA 1
ATOM 10615 C C . ASP B 1 755 ? 85.964 79.517 93.442 1.00 42.80 755 ASP B C 1
ATOM 10616 O O . ASP B 1 755 ? 85.268 80.372 93.996 1.00 44.04 755 ASP B O 1
ATOM 10621 N N . LYS B 1 756 ? 86.772 79.807 92.431 1.00 34.97 756 LYS B N 1
ATOM 10622 C CA . LYS B 1 756 ? 86.974 81.163 91.951 1.00 20.69 756 LYS B CA 1
ATOM 10623 C C . LYS B 1 756 ? 86.407 81.316 90.544 1.00 35.62 756 LYS B C 1
ATOM 10624 O O . LYS B 1 756 ? 85.923 80.363 89.930 1.00 42.52 756 LYS B O 1
ATOM 10630 N N . SER B 1 757 ? 86.474 82.541 90.034 1.00 36.98 757 SER B N 1
ATOM 10631 C CA . SER B 1 757 ? 85.943 82.857 88.721 1.00 29.99 757 SER B CA 1
ATOM 10632 C C . SER B 1 757 ? 86.924 82.441 87.632 1.00 35.48 757 SER B C 1
ATOM 10633 O O . SER B 1 757 ? 88.070 82.073 87.894 1.00 46.68 757 SER B O 1
ATOM 10636 N N . ASN B 1 758 ? 86.454 82.496 86.389 1.00 28.88 758 ASN B N 1
ATOM 10637 C CA . ASN B 1 758 ? 87.275 82.185 85.231 1.00 31.30 758 ASN B CA 1
ATOM 10638 C C . ASN B 1 758 ? 87.039 83.234 84.159 1.00 41.39 758 ASN B C 1
ATOM 10639 O O . ASN B 1 758 ? 85.920 83.729 84.002 1.00 49.23 758 ASN B O 1
ATOM 10644 N N . PHE B 1 759 ? 88.094 83.568 83.421 1.00 27.51 759 PHE B N 1
ATOM 10645 C CA . PHE B 1 759 ? 88.021 84.547 82.346 1.00 23.34 759 PHE B CA 1
ATOM 10646 C C . PHE B 1 759 ? 88.060 83.911 80.966 1.00 35.17 759 PHE B C 1
ATOM 10647 O O . PHE B 1 759 ? 87.168 84.150 80.149 1.00 47.01 759 PHE B O 1
ATOM 10655 N N . LEU B 1 760 ? 89.073 83.104 80.683 1.00 36.40 760 LEU B N 1
ATOM 10656 C CA . LEU B 1 760 ? 89.224 82.490 79.377 1.00 34.99 760 LEU B CA 1
ATOM 10657 C C . LEU B 1 760 ? 88.349 81.248 79.253 1.00 39.08 760 LEU B C 1
ATOM 10658 O O . LEU B 1 760 ? 87.990 80.628 80.255 1.00 43.96 760 LEU B O 1
ATOM 10663 N N . PRO B 1 761 ? 87.979 80.870 78.031 1.00 28.99 761 PRO B N 1
ATOM 10664 C CA . PRO B 1 761 ? 87.310 79.582 77.829 1.00 30.24 761 PRO B CA 1
ATOM 10665 C C . PRO B 1 761 ? 88.267 78.431 78.103 1.00 43.53 761 PRO B C 1
ATOM 10666 O O . PRO B 1 761 ? 89.484 78.599 78.186 1.00 45.02 761 PRO B O 1
ATOM 10670 N N . VAL B 1 762 ? 87.687 77.238 78.248 1.00 44.31 762 VAL B N 1
ATOM 10671 C CA . VAL B 1 762 ? 88.454 76.102 78.752 1.00 30.20 762 VAL B CA 1
ATOM 10672 C C . VAL B 1 762 ? 89.545 75.681 77.774 1.00 36.45 762 VAL B C 1
ATOM 10673 O O . VAL B 1 762 ? 90.596 75.189 78.195 1.00 47.06 762 VAL B O 1
ATOM 10677 N N . ILE B 1 763 ? 89.342 75.882 76.471 1.00 36.29 763 ILE B N 1
ATOM 10678 C CA . ILE B 1 763 ? 90.337 75.442 75.497 1.00 31.65 763 ILE B CA 1
ATOM 10679 C C . ILE B 1 763 ? 91.604 76.289 75.601 1.00 39.92 763 ILE B C 1
ATOM 10680 O O . ILE B 1 763 ? 92.717 75.761 75.732 1.00 53.87 763 ILE B O 1
ATOM 10685 N N . ILE B 1 764 ? 91.450 77.614 75.590 1.00 29.72 764 ILE B N 1
ATOM 10686 C CA . ILE B 1 764 ? 92.606 78.500 75.679 1.00 37.97 764 ILE B CA 1
ATOM 10687 C C . ILE B 1 764 ? 93.236 78.424 77.063 1.00 44.99 764 ILE B C 1
ATOM 10688 O O . ILE B 1 764 ? 94.463 78.484 77.205 1.00 45.84 764 ILE B O 1
ATOM 10693 N N . LYS B 1 765 ? 92.409 78.300 78.103 1.00 42.44 765 LYS B N 1
ATOM 10694 C CA . LYS B 1 765 ? 92.938 78.177 79.457 1.00 38.27 765 LYS B CA 1
ATOM 10695 C C . LYS B 1 765 ? 93.761 76.908 79.613 1.00 42.92 765 LYS B C 1
ATOM 10696 O O . LYS B 1 765 ? 94.822 76.924 80.245 1.00 45.80 765 LYS B O 1
ATOM 10702 N N . LEU B 1 766 ? 93.290 75.796 79.043 1.00 42.32 766 LEU B N 1
ATOM 10703 C CA . LEU B 1 766 ? 94.058 74.557 79.087 1.00 36.30 766 LEU B CA 1
ATOM 10704 C C . LEU B 1 766 ? 95.356 74.684 78.305 1.00 43.47 766 LEU B C 1
ATOM 10705 O O . LEU B 1 766 ? 96.398 74.181 78.743 1.00 51.36 766 LEU B O 1
ATOM 10710 N N . ILE B 1 767 ? 95.316 75.347 77.145 1.00 45.30 767 ILE B N 1
ATOM 10711 C CA . ILE B 1 767 ? 96.541 75.544 76.373 1.00 40.55 767 ILE B CA 1
ATOM 10712 C C . ILE B 1 767 ? 97.551 76.357 77.171 1.00 45.23 767 ILE B C 1
ATOM 10713 O O . ILE B 1 767 ? 98.751 76.060 77.166 1.00 55.74 767 ILE B O 1
ATOM 10718 N N . ASP B 1 768 ? 97.087 77.392 77.871 1.00 42.61 768 ASP B N 1
ATOM 10719 C CA . ASP B 1 768 ? 98.003 78.216 78.653 1.00 47.18 768 ASP B CA 1
ATOM 10720 C C . ASP B 1 768 ? 98.521 77.472 79.880 1.00 52.39 768 ASP B C 1
ATOM 10721 O O . ASP B 1 768 ? 99.686 77.634 80.261 1.00 55.89 768 ASP B O 1
ATOM 10726 N N . THR B 1 769 ? 97.671 76.661 80.516 1.00 57.77 769 THR B N 1
ATOM 10727 C CA . THR B 1 769 ? 98.097 75.889 81.680 1.00 56.35 769 THR B CA 1
ATOM 10728 C C . THR B 1 769 ? 99.160 74.867 81.297 1.00 58.40 769 THR B C 1
ATOM 10729 O O . THR B 1 769 ? 100.205 74.767 81.950 1.00 59.27 769 THR B O 1
ATOM 10733 N N . LEU B 1 770 ? 98.917 74.109 80.235 1.00 61.58 770 LEU B N 1
ATOM 10734 C CA . LEU B 1 770 ? 99.943 73.251 79.660 1.00 56.38 770 LEU B CA 1
ATOM 10735 C C . LEU B 1 770 ? 100.838 74.106 78.764 1.00 60.73 770 LEU B C 1
ATOM 10736 O O . LEU B 1 770 ? 100.809 75.339 78.823 1.00 55.59 770 LEU B O 1
ATOM 10741 N N . LEU B 1 771 ? 101.661 73.457 77.937 1.00 79.52 771 LEU B N 1
ATOM 10742 C CA . LEU B 1 771 ? 102.573 74.145 77.015 1.00 81.89 771 LEU B CA 1
ATOM 10743 C C . LEU B 1 771 ? 103.477 75.128 77.757 1.00 86.41 771 LEU B C 1
ATOM 10744 O O . LEU B 1 771 ? 103.705 76.253 77.308 1.00 86.52 771 LEU B O 1
ATOM 10749 N N . GLU B 1 772 ? 103.973 74.703 78.918 1.00 99.43 772 GLU B N 1
ATOM 10750 C CA . GLU B 1 772 ? 104.808 75.579 79.735 1.00 102.19 772 GLU B CA 1
ATOM 10751 C C . GLU B 1 772 ? 106.094 76.035 79.049 1.00 107.26 772 GLU B C 1
ATOM 10752 O O . GLU B 1 772 ? 106.437 77.222 79.189 1.00 106.05 772 GLU B O 1
ATOM 10758 N N . PRO B 1 773 ? 106.859 75.181 78.332 1.00 119.74 773 PRO B N 1
ATOM 10759 C CA . PRO B 1 773 ? 108.031 75.736 77.640 1.00 119.13 773 PRO B CA 1
ATOM 10760 C C . PRO B 1 773 ? 107.680 76.742 76.547 1.00 117.29 773 PRO B C 1
ATOM 10761 O O . PRO B 1 773 ? 108.408 77.722 76.390 1.00 117.14 773 PRO B O 1
#

Secondary structure (DSSP, 8-state):
--EEES-EEB---HHHHHHHHHHHHTT-TT-EEEETTEEE-S---SS--SSEEEEEEEEEEEE--TTSS-EEEEEEEEEEEES---BEEEETTEEEE---BB--S-HHHHHTS-GGG---HHHHHHHHHHHHHHTS-S-EETTEE--B--S--EE---BPPPPPEEETTEEEE---SSSHHHHTHHHHHHHHHHHH--S--PPP----EEEE-TTTS-TTHHHHHHHHHHHHHHHH-TT-----EEEE-----SSSHHHHHIIIIIIHHTT-SSS--EEEE--SSS--HHHHHHHHHHHHHSS-SSS--EEEEHHHHHHTEEE---BTBSS---EEE-GGGSHHHHHHHHHHHHHHHHHTT----EESSPPSSSEEEEEE--SSEEEEEEE-STTS-EEEEEEE---THHHHHHHHHHHHHHHHHHHH-SS-S-EEEEEES---SHHHHHHHHHHHHHHHTTSS-TTT--EEEEEEESS-SS---EEEE-SSSS-EEPPPTTEEEEEETTEEEEE-S-TTS--SS-PPPEEEEEEEES--HHHHHHHHHHHHT---S-SSS---S-HHHHHHHHH----/--EEESEEEBTTGGG--------HHHHHHHHHHHHHHHHHTS----EEETTEEE----TTS----EEEE-SSSEEEE----------TT---GGGSHHHHHHHHHHHHHHHHT-SS-EEEETTEEE-SS--S---SSEEEEEEEEEEEE--TTT--EEEEEEEEEEEESS-SSSS--GGGTTTSGGGTTT-EEEE-TTT--EEEEEEE---BTTT---TTTHHHHHHT-SS--TTT--TTSBEEEEE-SSS----EEEESSSEEEB--TTSS-BTTBSSSS---HHHHHHHHHHHHHHHSSSEE-SSSEE-B-SS--EE---BPPPPPEEETTEEEE---SSSHHHHTHHHHHHHHHHHH--S---------EEEE-SSSS-SHHHHHHHHHHHHHHHHH-TT-----EEEE---SS-SSHHHHHHHSSHHHHTTTTSB---EEE--SSS--TTTHHHHHHHHTTSSTTTB---EEEHHHHHTTEEE---EEE-SSSSHHHHHHHHHHHHHHHHHTT--S-EESSPPSSSEEEEEEEETTEEEEEEE-GGGS-EEEEEEE---HHHHHHHHHHHHHHHHHHHHHH-SS--EEEEEEES---SHHHHHHHHHHHHHHHHTSS-SSS-EEEEEEEESS-SS---EEEE-SSSS-EEPPPTTEEEEEETTEEEEE-SSSSS--SS-PPPEEEEE-SSS--HHHHHHHHHHHHT---S-TTS---S-HHHHHHHHS---